Protein AF-0000000077607469 (afdb_homodimer)

InterPro domains:
  IPR002655 Acyl-CoA oxidase, C-term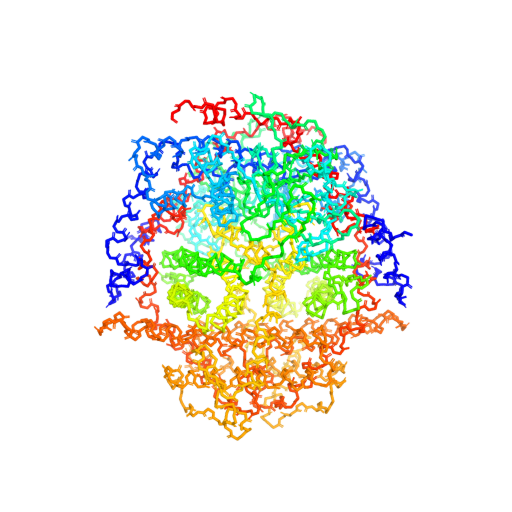inal [PF01756] (484-657)
  IPR006091 Acyl-CoA dehydrogenase/oxidase, middle domain [PF02770] (141-249)
  IPR009100 Acyl-CoA dehydrogenase/oxidase, N-terminal and middle domain superfamily [SSF56645] (12-269)
  IPR012258 Acyl-CoA oxidase [PIRSF000168] (12-657)
  IPR012258 Acyl-CoA oxidase [PTHR10909] (13-655)
  IPR029320 Acyl-coenzyme A oxidase, N-terminal [PF14749] (24-139)
  IPR036250 Acyl-CoA dehydrogenase-like, C-terminal [SSF47203] (278-452)
  IPR036250 Acyl-CoA dehydrogenase-like, C-terminal [SSF47203] (477-657)
  IPR037069 Acyl-CoA dehydrogenase/oxidase, N-terminal domain superfamily [G3DSA:1.10.540.10] (23-138)
  IPR046373 Acyl-CoA oxidase/dehydrogenase, middle domain superfamily [G3DSA:2.40.110.10] (140-278)
  IPR055060 Acyl-CoA oxidase, C-alpha1 domain [PF22924] (281-445)

Radius of gyration: 31.26 Å; Cα contacts (8 Å, |Δi|>4): 2379; chains: 2; bounding box: 75×103×75 Å

Sequence (1320 aa):
MAVELKDLAPLLLKKERANGDINPAVLTNVLRDGNAANSRRKELIKVIEQHPVLSDRDMMFRNHTERYEFGLKKAFHYVKLLQDGGYTDPEDQQILYKALGEPLGFDVHRAMFIPTLENQGTDEQRAKWLPLARNYKIFGAYAQTELGHGSNVQGIETVATYDKATQEFIIDSPTLTSRKWWPGGLGKTANHAIVHARLYLDGKDVGVQAFLVQIRSMEDHQPLPGIEVGDIGPKVGFNGVDNGYCAFHKIRIPHDNMMMRYAKVLPDGTFVKPKSDKLVYLTMVQVRAYMIKTAGQQMGAASTICTRFSAARIQGRTPDNKGEFQVLDYQNQQHKLFPLIAVSYAALFAGVSLVDIHDSALNVIKKGGQSFGAKLAELHAVSSGLKAWLAERVSDGIETCRRLCGGHGFTQSSNLAHLFAEMVGANTYEGTSDVLVQQHARYLLKTLASLPVNEESTTFLNHVKRFSDAKLRCKAQTPDDFGNLELLLEAFQTRAARIVLALASQMKATKNDGNACMVLMTRASAAHAELILLEAFIHGAQNLPAGSEKDSVTQLCSLFGAWLITKSLGDFRQHDYLSSQQVDLVQSQVVRLLPVIRKNCVLLTDAWDFSDFELNSTIGRYDGDIYRALVKRAADEPLNKTHVPDGYEKFLKPLIQSDLMAVELKDLAPLLLKKERANGDINPAVLTNVLRDGNAANSRRKELIKVIEQHPVLSDRDMMFRNHTERYEFGLKKAFHYVKLLQDGGYTDPEDQQILYKALGEPLGFDVHRAMFIPTLENQGTDEQRAKWLPLARNYKIFGAYAQTELGHGSNVQGIETVATYDKATQEFIIDSPTLTSRKWWPGGLGKTANHAIVHARLYLDGKDVGVQAFLVQIRSMEDHQPLPGIEVGDIGPKVGFNGVDNGYCAFHKIRIPHDNMMMRYAKVLPDGTFVKPKSDKLVYLTMVQVRAYMIKTAGQQMGAASTICTRFSAARIQGRTPDNKGEFQVLDYQNQQHKLFPLIAVSYAALFAGVSLVDIHDSALNVIKKGGQSFGAKLAELHAVSSGLKAWLAERVSDGIETCRRLCGGHGFTQSSNLAHLFAEMVGANTYEGTSDVLVQQHARYLLKTLASLPVNEESTTFLNHVKRFSDAKLRCKAQTPDDFGNLELLLEAFQTRAARIVLALASQMKATKNDGNACMVLMTRASAAHAELILLEAFIHGAQNLPAGSEKDSVTQLCSLFGAWLITKSLGDFRQHDYLSSQQVDLVQSQVVRLLPVIRKNCVLLTDAWDFSDFELNSTIGRYDGDIYRALVKRAADEPLNKTHVPDGYEKFLKPLIQSDL

Solvent-accessible surface area (backbone atoms only — not comparable to full-atom values): 65746 Å² total; per-residue (Å²): 128,86,74,52,66,65,62,40,13,24,50,41,36,52,46,49,56,68,67,27,80,60,63,37,65,68,51,22,31,66,74,41,73,27,64,68,52,41,50,49,49,52,54,44,44,49,55,37,63,68,32,91,65,47,42,56,81,64,61,80,70,40,26,38,65,53,32,30,46,54,28,40,50,39,49,37,51,49,54,47,47,33,64,76,67,63,58,74,50,66,68,58,48,50,54,46,52,62,60,41,75,62,62,36,31,58,44,32,20,66,69,43,27,50,51,44,42,67,71,35,30,34,72,68,47,32,68,63,47,46,63,37,45,78,62,40,43,46,39,28,10,52,38,62,34,23,67,55,26,61,89,32,64,89,63,53,59,19,31,26,38,63,40,60,90,78,42,26,34,36,35,29,30,85,48,86,44,23,20,27,37,60,25,36,4,40,17,56,64,27,32,30,27,42,37,48,25,36,32,29,50,94,84,39,75,75,48,74,45,47,28,59,41,76,49,25,38,92,84,73,50,39,62,34,90,54,44,49,68,25,30,56,58,51,39,68,36,58,42,23,28,35,27,9,31,37,37,36,56,64,39,76,43,58,58,80,31,46,49,42,50,54,41,38,70,44,77,87,56,52,74,42,75,48,93,60,84,60,66,70,47,55,62,55,45,54,52,46,34,50,48,36,32,48,47,9,51,54,28,38,52,36,41,28,28,36,45,41,32,24,43,24,38,51,50,51,71,37,95,85,66,81,46,54,36,40,44,52,70,34,45,52,50,39,66,60,46,51,50,42,49,30,47,16,52,21,31,35,33,32,18,54,52,45,46,50,53,51,54,52,42,52,51,33,47,75,70,67,43,83,64,38,62,61,50,48,51,49,49,46,23,52,46,28,17,39,45,39,51,45,24,50,51,37,27,52,44,28,49,50,33,23,58,73,43,38,67,61,22,43,26,46,57,35,28,34,54,56,53,25,30,57,40,46,49,49,44,35,56,97,53,35,44,75,58,24,17,48,50,20,28,51,48,51,52,52,46,66,75,50,60,72,65,82,55,76,93,55,38,70,55,66,46,34,73,62,46,56,35,64,81,49,59,63,80,64,86,50,33,70,44,54,52,38,66,66,56,51,50,51,53,37,50,29,41,29,40,40,42,44,51,51,41,50,52,48,30,60,75,53,73,64,39,59,55,86,39,35,60,51,26,42,50,30,18,50,38,45,34,52,38,50,29,50,51,26,29,52,53,51,32,68,68,42,64,90,53,55,56,26,51,51,46,43,51,39,47,24,41,40,52,33,47,52,44,70,74,42,35,56,60,49,25,46,61,46,22,37,47,54,67,47,52,53,24,36,57,48,30,45,60,62,44,42,69,64,48,57,46,36,48,60,42,64,37,52,17,70,64,74,48,55,77,77,58,51,23,38,45,35,32,88,66,23,50,31,58,62,39,47,54,51,53,19,65,66,22,76,74,44,79,41,70,58,55,88,44,35,78,76,25,49,44,55,44,38,68,45,88,118,128,84,75,53,66,64,62,40,14,24,50,41,35,52,47,49,55,67,66,27,79,59,62,36,67,69,51,22,31,66,73,42,72,27,63,68,51,40,52,49,49,52,53,44,44,48,54,36,62,68,32,90,67,46,42,55,82,64,61,79,70,40,26,38,65,54,32,30,46,53,28,41,50,39,50,36,52,50,53,47,46,32,64,77,67,64,59,75,50,66,68,58,48,49,54,46,53,62,56,41,73,62,63,37,32,59,45,33,21,64,70,42,30,49,51,44,42,67,73,35,31,33,73,69,47,33,69,63,47,46,65,37,46,77,62,39,44,46,39,30,9,52,36,61,34,23,68,56,26,58,90,33,64,89,65,52,58,21,33,28,37,62,40,58,89,76,40,28,34,35,36,29,32,84,48,85,44,23,21,26,38,58,25,36,4,40,17,58,63,28,32,29,27,41,36,46,23,36,32,29,51,91,83,40,77,77,48,75,45,48,29,59,41,78,46,25,38,92,85,73,50,39,62,35,89,52,44,48,66,27,30,57,57,50,40,70,36,58,40,23,28,34,27,7,31,38,39,36,54,64,39,76,41,58,58,82,31,44,49,42,50,54,40,37,70,44,77,88,55,52,74,41,76,47,93,60,86,61,66,70,47,56,62,55,43,54,53,43,33,51,49,35,32,48,45,10,50,54,28,37,54,36,41,29,28,37,46,40,33,25,44,24,37,53,50,49,73,36,93,82,65,81,47,55,36,40,42,52,69,35,43,53,51,39,67,62,47,52,50,43,48,29,47,16,52,21,30,34,33,33,18,53,50,45,46,50,51,51,53,52,42,53,52,34,48,73,68,64,42,83,64,35,63,60,51,49,52,48,48,47,24,52,45,28,18,41,45,38,51,46,25,50,51,38,26,51,44,30,50,48,34,23,59,75,43,38,67,62,22,41,26,44,57,33,28,34,55,57,53,26,30,56,40,46,50,48,44,36,55,99,51,34,43,75,58,24,17,46,51,20,28,52,50,52,52,52,47,67,75,49,61,71,63,80,54,77,94,55,37,70,56,63,45,36,72,63,44,57,38,63,80,49,60,65,82,64,85,50,33,70,44,54,54,36,64,66,58,48,48,50,53,38,50,28,40,28,40,40,42,45,51,51,41,51,52,49,30,61,74,52,73,65,39,61,56,85,39,33,59,53,27,43,51,31,15,50,37,43,34,52,39,51,28,50,53,26,28,53,54,52,33,66,69,43,65,91,53,54,54,26,50,51,46,42,51,38,46,25,42,38,52,32,47,53,45,69,74,41,32,57,59,48,26,46,62,46,23,37,45,55,67,47,51,53,25,37,56,49,30,46,60,63,43,42,68,63,46,58,47,36,46,62,43,65,36,53,17,69,65,74,48,55,78,76,58,51,23,36,44,36,34,88,67,24,51,31,57,63,38,47,54,51,53,19,64,67,21,76,72,43,78,42,71,56,55,89,44,35,78,76,23,48,44,54,43,40,69,43,90,117

Secondary structure (DSSP, 8-state):
-PPPHHHHHHHHHHHHHHH--S-HHHHHHHHTTSHHHHHHHHHHHHHHHTSTTTT---GGG--HHHHHHHHHHHHHHHHHHHHHHT---HHHHHHHHHTTSS--TTHHIIIIIHHHHHHHS-HHHHHHHHHHHHTTSS-EEEE--BSS-SS-GGG---EEEEETTTTEEEEE--SGGGSEE--TTTTTT-SEEEEEEEEEETTEEEEEEEEEEE-B-TTT-PBPTTEEEEE---BSS-TTS--EEEEESSEEEEGGGB--SSSEE-TTS-EE--S-STHHHHHHHHHHHHHHHHHHHHHHHHHHHHHHHHHH-EES--TTSS--EEGGGSHHHHHHHHHHHHHHHHHHHHHHHHHHHHHHHHHHHHTT-TTHHHHHHHHHHHHHHHHHHHHHHHHHHHHHHHHHTHHHHHBGGGSHHHHHHHHHGGGTTTS-HHHHHHHHHHHHHHHHHT-S---GGGGGGGGHHHHT-TT------SGGGGG-HHHHHHHHHHHHHHHHHHHHHHHHHTTS-TGGGHHHHHHHHHHHHHHHHHHHHHHHHHTSPTTHHHHHHHHHHHHHHHHHHHHTHHHHTGGGSS-HHHHHHHHHHHHHHHHHHHTTHHHHHHTT---HHHH--SSS-TT--HHHHHHHHHHT-GGGGSSS-TTIIIIIHHHHT---/-PPPHHHHHHHHHHHHHHH--S-HHHHHHHHTTSHHHHHHHHHHHHHHHTSTTTT---GGG--HHHHHHHHHHHHHHHHHHHHHHT---HHHHHHHHHTTSS--TTHHIIIIIHHHHHHHS-HHHHHHHHHHHHTTSS-EEEE--BSS-SS-GGG---EEEEETTTTEEEEE--SGGGSEE--TTTTTT-SEEEEEEEEEETTEEEEEEEEEEE-B-TTT-PBPTTEEEEE---BSS-TTS--EEEEESSEEEEGGGB--SSSEE-TTS-EE--S-TTHHHHHHHHHHHHHHHHHHHHHHHHHHHHHHHHHH-EEEE-TTSS-EEEGGGSHHHHHHHHHHHHHHHHHHHHHHHHHHHHHHHHHHHHTT-TTHHHHHHHHHHHHHHHHHHHHHHHHHHHHHHHHHTHHHHHBGGGSHHHHHHHHHGGGTTTS-HHHHHHHHHHHHHHHHHT-S---GGGGGGGGHHHHT-TT------SGGGGG-HHHHHHHHHHHHHHHHHHHHHHHHHTTS-TGGGHHHHHHHHHHHHHHHHHHHHHHHHHTSPTTHHHHHHHHHHHHHHHHHHHHTHHHHTGGGSS-HHHHHHHHHHHHHHHHHHHTTHHHHHHTT---HHHH--SSS-TT--HHHHHHHHHHT-GGGGSSS-TTIIIIIHHHHS---

pLDDT: mean 94.73, std 7.09, range [46.47, 98.94]

Structure (mmCIF, N/CA/C/O backbone):
data_AF-0000000077607469-model_v1
#
loop_
_entity.id
_entity.type
_entity.pdbx_description
1 polymer 'Acyl-coenzyme A oxidase'
#
loop_
_atom_site.group_PDB
_atom_site.id
_atom_site.type_symbol
_atom_site.label_atom_id
_atom_site.label_alt_id
_atom_site.label_comp_id
_atom_site.label_asym_id
_atom_site.label_entity_id
_atom_site.label_seq_id
_atom_site.pdbx_PDB_ins_code
_atom_site.Cartn_x
_atom_site.Cartn_y
_atom_site.Cartn_z
_atom_site.occupancy
_atom_site.B_iso_or_equiv
_atom_site.auth_seq_id
_atom_site.auth_comp_id
_atom_site.auth_asym_id
_atom_site.auth_atom_id
_atom_site.pdbx_PDB_model_num
ATOM 1 N N . MET A 1 1 ? -12.07 39.25 -13.766 1 49.91 1 MET A N 1
ATOM 2 C CA . MET A 1 1 ? -12.25 38.438 -12.547 1 49.91 1 MET A CA 1
ATOM 3 C C . MET A 1 1 ? -11.531 37.094 -12.656 1 49.91 1 MET A C 1
ATOM 5 O O . MET A 1 1 ? -11.5 36.5 -13.727 1 49.91 1 MET A O 1
ATOM 9 N N . ALA A 1 2 ? -10.812 36.781 -11.602 1 72.94 2 ALA A N 1
ATOM 10 C CA . ALA A 1 2 ? -10.062 35.5 -11.633 1 72.94 2 ALA A CA 1
ATOM 11 C C . ALA A 1 2 ? -11.008 34.312 -11.781 1 72.94 2 ALA A C 1
ATOM 13 O O . ALA A 1 2 ? -12.094 34.281 -11.203 1 72.94 2 ALA A O 1
ATOM 14 N N . VAL A 1 3 ? -10.859 33.469 -12.789 1 86.44 3 VAL A N 1
ATOM 15 C CA . VAL A 1 3 ? -11.625 32.25 -13.055 1 86.44 3 VAL A CA 1
ATOM 16 C C . VAL A 1 3 ? -11.672 31.391 -11.797 1 86.44 3 VAL A C 1
ATOM 18 O O . VAL A 1 3 ? -10.648 31.156 -11.156 1 86.44 3 VAL A O 1
ATOM 21 N N . GLU A 1 4 ? -12.945 31.031 -11.391 1 93.19 4 GLU A N 1
ATOM 22 C CA . GLU A 1 4 ? -13.094 30.141 -10.242 1 93.19 4 GLU A CA 1
ATOM 23 C C . GLU A 1 4 ? -12.414 28.797 -10.484 1 93.19 4 GLU A C 1
ATOM 25 O O . GLU A 1 4 ? -12.43 28.281 -11.609 1 93.19 4 GLU A O 1
ATOM 30 N N . LEU A 1 5 ? -11.93 28.25 -9.453 1 94.31 5 LEU A N 1
ATOM 31 C CA . LEU A 1 5 ? -11.172 27.016 -9.555 1 94.31 5 LEU A CA 1
ATOM 32 C C . LEU A 1 5 ? -12.008 25.906 -10.195 1 94.31 5 LEU A C 1
ATOM 34 O O . LEU A 1 5 ? -11.492 25.109 -10.977 1 94.31 5 LEU A O 1
ATOM 38 N N . LYS A 1 6 ? -13.312 25.844 -9.938 1 95.25 6 LYS A N 1
ATOM 39 C CA . LYS A 1 6 ? -14.188 24.812 -10.5 1 95.25 6 LYS A CA 1
ATOM 40 C C . LYS A 1 6 ? -14.227 24.891 -12.023 1 95.25 6 LYS A C 1
ATOM 42 O O . LYS A 1 6 ? -14.414 23.875 -12.695 1 95.25 6 LYS A O 1
ATOM 47 N N . ASP A 1 7 ? -14.086 26.094 -12.586 1 97.19 7 ASP A N 1
ATOM 48 C CA . ASP A 1 7 ? -14.086 26.297 -14.031 1 97.19 7 ASP A CA 1
ATOM 49 C C . ASP A 1 7 ? -12.672 26.219 -14.594 1 97.19 7 ASP A C 1
ATOM 51 O O . ASP A 1 7 ? -12.477 25.844 -15.758 1 97.19 7 ASP A O 1
ATOM 55 N N . LEU A 1 8 ? -11.711 26.578 -13.781 1 97.19 8 LEU A N 1
ATOM 56 C CA . LEU A 1 8 ? -10.32 26.594 -14.211 1 97.19 8 LEU A CA 1
ATOM 57 C C . LEU A 1 8 ? -9.812 25.172 -14.43 1 97.19 8 LEU A C 1
ATOM 59 O O . LEU A 1 8 ? -9.07 24.906 -15.383 1 97.19 8 LEU A O 1
ATOM 63 N N . ALA A 1 9 ? -10.172 24.234 -13.602 1 97.88 9 ALA A N 1
ATOM 64 C CA . ALA A 1 9 ? -9.656 22.875 -13.648 1 97.88 9 ALA A CA 1
ATOM 65 C C . ALA A 1 9 ? -9.93 22.219 -15 1 97.88 9 ALA A C 1
ATOM 67 O O . ALA A 1 9 ? -9.008 21.734 -15.656 1 97.88 9 ALA A O 1
ATOM 68 N N . PRO A 1 10 ? -11.211 22.219 -15.523 1 98.38 10 PRO A N 1
ATOM 69 C CA . PRO A 1 10 ? -11.453 21.672 -16.859 1 98.38 10 PRO A CA 1
ATOM 70 C C . PRO A 1 10 ? -10.664 22.391 -17.938 1 98.38 10 PRO A C 1
ATOM 72 O O . PRO A 1 10 ? -10.203 21.75 -18.906 1 98.38 10 PRO A O 1
ATOM 75 N N . LEU A 1 11 ? -10.477 23.641 -17.797 1 98.31 11 LEU A N 1
ATOM 76 C CA . LEU A 1 11 ? -9.766 24.422 -18.797 1 98.31 11 LEU A CA 1
ATOM 77 C C . LEU A 1 11 ? -8.289 24.047 -18.844 1 98.31 11 LEU A C 1
ATOM 79 O O . LEU A 1 11 ? -7.684 23.984 -19.906 1 98.31 11 LEU A O 1
ATOM 83 N N . LEU A 1 12 ? -7.742 23.859 -17.688 1 98.19 12 LEU A N 1
ATOM 84 C CA . LEU A 1 12 ? -6.332 23.484 -17.609 1 98.19 12 LEU A CA 1
ATOM 85 C C . LEU A 1 12 ? -6.082 22.141 -18.281 1 98.19 12 LEU A C 1
ATOM 87 O O . LEU A 1 12 ? -5.105 21.984 -19.016 1 98.19 12 LEU A O 1
ATOM 91 N N . LEU A 1 13 ? -6.949 21.172 -18.031 1 98.62 13 LEU A N 1
ATOM 92 C CA . LEU A 1 13 ? -6.781 19.859 -18.656 1 98.62 13 LEU A CA 1
ATOM 93 C C . LEU A 1 13 ? -6.926 19.953 -20.172 1 98.62 13 LEU A C 1
ATOM 95 O O . LEU A 1 13 ? -6.172 19.312 -20.906 1 98.62 13 LEU A O 1
ATOM 99 N N . LYS A 1 14 ? -7.891 20.703 -20.625 1 98.38 14 LYS A N 1
ATOM 100 C CA . LYS A 1 14 ? -8.078 20.922 -22.047 1 98.38 14 LYS A CA 1
ATOM 101 C C . LYS A 1 14 ? -6.832 21.547 -22.672 1 98.38 14 LYS A C 1
ATOM 103 O O . LYS A 1 14 ? -6.43 21.172 -23.781 1 98.38 14 LYS A O 1
ATOM 108 N N . LYS A 1 15 ? -6.285 22.469 -21.969 1 98.31 15 LYS A N 1
ATOM 109 C CA . LYS A 1 15 ? -5.078 23.141 -22.453 1 98.31 15 LYS A CA 1
ATOM 110 C C . LYS A 1 15 ? -3.922 22.156 -22.594 1 98.31 15 LYS A C 1
ATOM 112 O O . LYS A 1 15 ? -3.137 22.234 -23.531 1 98.31 15 LYS A O 1
ATOM 117 N N . GLU A 1 16 ? -3.779 21.234 -21.594 1 98.31 16 GLU A N 1
ATOM 118 C CA . GLU A 1 16 ? -2.742 20.219 -21.672 1 98.31 16 GLU A CA 1
ATOM 119 C C . GLU A 1 16 ? -2.881 19.391 -22.953 1 98.31 16 GLU A C 1
ATOM 121 O O . GLU A 1 16 ? -1.886 19.078 -23.609 1 98.31 16 GLU A O 1
ATOM 126 N N . ARG A 1 17 ? -4.039 19.016 -23.297 1 98.31 17 ARG A N 1
ATOM 127 C CA . ARG A 1 17 ? -4.293 18.219 -24.5 1 98.31 17 ARG A CA 1
ATOM 128 C C . ARG A 1 17 ? -3.986 19 -25.766 1 98.31 17 ARG A C 1
ATOM 130 O O . ARG A 1 17 ? -3.416 18.469 -26.703 1 98.31 17 ARG A O 1
ATOM 137 N N . ALA A 1 18 ? -4.355 20.25 -25.75 1 98.12 18 ALA A N 1
ATOM 138 C CA . ALA A 1 18 ? -4.148 21.109 -26.922 1 98.12 18 ALA A CA 1
ATOM 139 C C . ALA A 1 18 ? -2.664 21.375 -27.156 1 98.12 18 ALA A C 1
ATOM 141 O O . ALA A 1 18 ? -2.23 21.547 -28.297 1 98.12 18 ALA A O 1
ATOM 142 N N . ASN A 1 19 ? -1.922 21.375 -26.094 1 97.06 19 ASN A N 1
ATOM 143 C CA . ASN A 1 19 ? -0.502 21.703 -26.172 1 97.06 19 ASN A CA 1
ATOM 144 C C . ASN A 1 19 ? 0.326 20.5 -26.625 1 97.06 19 ASN A C 1
ATOM 146 O O . ASN A 1 19 ? 1.484 20.656 -27.016 1 97.06 19 ASN A O 1
ATOM 150 N N . GLY A 1 20 ? -0.251 19.312 -26.547 1 97.56 20 GLY A N 1
ATOM 151 C CA . GLY A 1 20 ? 0.466 18.125 -27 1 97.56 20 GLY A CA 1
ATOM 152 C C . GLY A 1 20 ? 0.607 18.062 -28.516 1 97.56 20 GLY A C 1
ATOM 153 O O . GLY A 1 20 ? -0.03 18.828 -29.234 1 97.56 20 GLY A O 1
ATOM 154 N N . ASP A 1 21 ? 1.514 17.172 -29.016 1 97.81 21 ASP A N 1
ATOM 155 C CA . ASP A 1 21 ? 1.738 17.109 -30.453 1 97.81 21 ASP A CA 1
ATOM 156 C C . ASP A 1 21 ? 1.613 15.672 -30.969 1 97.81 21 ASP A C 1
ATOM 158 O O . ASP A 1 21 ? 2.172 15.328 -32 1 97.81 21 ASP A O 1
ATOM 162 N N . ILE A 1 22 ? 0.984 14.828 -30.125 1 98.06 22 ILE A N 1
ATOM 163 C CA . ILE A 1 22 ? 0.744 13.469 -30.609 1 98.06 22 ILE A CA 1
ATOM 164 C C . ILE A 1 22 ? -0.758 13.234 -30.75 1 98.06 22 ILE A C 1
ATOM 166 O O . ILE A 1 22 ? -1.564 13.922 -30.125 1 98.06 22 ILE A O 1
ATOM 170 N N . ASN A 1 23 ? -1.062 12.289 -31.625 1 97.44 23 ASN A N 1
ATOM 171 C CA . ASN A 1 23 ? -2.424 11.789 -31.766 1 97.44 23 ASN A CA 1
ATOM 172 C C . ASN A 1 23 ? -2.631 10.508 -30.953 1 97.44 23 ASN A C 1
ATOM 174 O O . ASN A 1 23 ? -2.166 9.438 -31.344 1 97.44 23 ASN A O 1
ATOM 178 N N . PRO A 1 24 ? -3.398 10.555 -29.906 1 97.12 24 PRO A N 1
ATOM 179 C CA . PRO A 1 24 ? -3.547 9.383 -29.031 1 97.12 24 PRO A CA 1
ATOM 180 C C . PRO A 1 24 ? -4.141 8.18 -29.766 1 97.12 24 PRO A C 1
ATOM 182 O O . PRO A 1 24 ? -3.896 7.031 -29.375 1 97.12 24 PRO A O 1
ATOM 185 N N . ALA A 1 25 ? -4.848 8.383 -30.828 1 96.44 25 ALA A N 1
ATOM 186 C CA . ALA A 1 25 ? -5.5 7.297 -31.547 1 96.44 25 ALA A CA 1
ATOM 187 C C . ALA A 1 25 ? -4.473 6.336 -32.125 1 96.44 25 ALA A C 1
ATOM 189 O O . ALA A 1 25 ? -4.723 5.129 -32.219 1 96.44 25 ALA A O 1
ATOM 190 N N . VAL A 1 26 ? -3.369 6.867 -32.562 1 96.81 26 VAL A N 1
ATOM 191 C CA . VAL A 1 26 ? -2.299 6.039 -33.094 1 96.81 26 VAL A CA 1
ATOM 192 C C . VAL A 1 26 ? -1.798 5.066 -32.031 1 96.81 26 VAL A C 1
ATOM 194 O O . VAL A 1 26 ? -1.593 3.883 -32.312 1 96.81 26 VAL A O 1
ATOM 197 N N . LEU A 1 27 ? -1.653 5.512 -30.859 1 97.81 27 LEU A N 1
ATOM 198 C CA . LEU A 1 27 ? -1.181 4.68 -29.75 1 97.81 27 LEU A CA 1
ATOM 199 C C . LEU A 1 27 ? -2.285 3.75 -29.266 1 97.81 27 LEU A C 1
ATOM 201 O O . LEU A 1 27 ? -2.01 2.623 -28.844 1 97.81 27 LEU A O 1
ATOM 205 N N . THR A 1 28 ? -3.57 4.23 -29.266 1 97.88 28 THR A N 1
ATOM 206 C CA . THR A 1 28 ? -4.707 3.396 -28.891 1 97.88 28 THR A CA 1
ATOM 207 C C . THR A 1 28 ? -4.75 2.125 -29.734 1 97.88 28 THR A C 1
ATOM 209 O O . THR A 1 28 ? -5.062 1.048 -29.219 1 97.88 28 THR A O 1
ATOM 212 N N . ASN A 1 29 ? -4.406 2.23 -30.984 1 95.25 29 ASN A N 1
ATOM 213 C CA . ASN A 1 29 ? -4.406 1.079 -31.875 1 95.25 29 ASN A CA 1
ATOM 214 C C . ASN A 1 29 ? -3.447 -0.005 -31.391 1 95.25 29 ASN A C 1
ATOM 216 O O . ASN A 1 29 ? -3.721 -1.196 -31.547 1 95.25 29 ASN A O 1
ATOM 220 N N . VAL A 1 30 ? -2.4 0.411 -30.828 1 92.25 30 VAL A N 1
ATOM 221 C CA . VAL A 1 30 ? -1.402 -0.532 -30.328 1 92.25 30 VAL A CA 1
ATOM 222 C C . VAL A 1 30 ? -1.816 -1.048 -28.953 1 92.25 30 VAL A C 1
ATOM 224 O O . VAL A 1 30 ? -1.738 -2.248 -28.688 1 92.25 30 VAL A O 1
ATOM 227 N N . LEU A 1 31 ? -2.336 -0.178 -28.094 1 94.94 31 LEU A N 1
ATOM 228 C CA . LEU A 1 31 ? -2.637 -0.5 -26.703 1 94.94 31 LEU A CA 1
ATOM 229 C C . LEU A 1 31 ? -3.898 -1.352 -26.594 1 94.94 31 LEU A C 1
ATOM 231 O O . LEU A 1 31 ? -4.07 -2.105 -25.641 1 94.94 31 LEU A O 1
ATOM 235 N N . ARG A 1 32 ? -4.789 -1.241 -27.656 1 95.56 32 ARG A N 1
ATOM 236 C CA . ARG A 1 32 ? -6.09 -1.901 -27.578 1 95.56 32 ARG A CA 1
ATOM 237 C C . ARG A 1 32 ? -6.258 -2.9 -28.719 1 95.56 32 ARG A C 1
ATOM 239 O O . ARG A 1 32 ? -7.379 -3.18 -29.141 1 95.56 32 ARG A O 1
ATOM 246 N N . ASP A 1 33 ? -5.203 -3.422 -29.25 1 91.5 33 ASP A N 1
ATOM 247 C CA . ASP A 1 33 ? -5.172 -4.516 -30.219 1 91.5 33 ASP A CA 1
ATOM 248 C C . ASP A 1 33 ? -5.871 -4.117 -31.516 1 91.5 33 ASP A C 1
ATOM 250 O O . ASP A 1 33 ? -6.566 -4.934 -32.125 1 91.5 33 ASP A O 1
ATOM 254 N N . GLY A 1 34 ? -5.91 -2.809 -31.875 1 94.25 34 GLY A N 1
ATOM 255 C CA . GLY A 1 34 ? -6.441 -2.32 -33.125 1 94.25 34 GLY A CA 1
ATOM 256 C C . GLY A 1 34 ? -7.773 -1.605 -33 1 94.25 34 GLY A C 1
ATOM 257 O O . GLY A 1 34 ? -8.422 -1.702 -31.953 1 94.25 34 GLY A O 1
ATOM 258 N N . ASN A 1 35 ? -8.195 -0.954 -34.031 1 95.75 35 ASN A N 1
ATOM 259 C CA . ASN A 1 35 ? -9.391 -0.113 -34.031 1 95.75 35 ASN A CA 1
ATOM 260 C C . ASN A 1 35 ? -10.656 -0.943 -33.875 1 95.75 35 ASN A C 1
ATOM 262 O O . ASN A 1 35 ? -11.578 -0.553 -33.156 1 95.75 35 ASN A O 1
ATOM 266 N N . ALA A 1 36 ? -10.688 -2.039 -34.562 1 96.94 36 ALA A N 1
ATOM 267 C CA . ALA A 1 36 ? -11.875 -2.883 -34.531 1 96.94 36 ALA A CA 1
ATOM 268 C C . ALA A 1 36 ? -12.102 -3.451 -33.125 1 96.94 36 ALA A C 1
ATOM 270 O O . ALA A 1 36 ? -13.227 -3.432 -32.625 1 96.94 36 ALA A O 1
ATOM 271 N N . ALA A 1 37 ? -11.07 -3.949 -32.562 1 96.06 37 ALA A N 1
ATOM 272 C CA . ALA A 1 37 ? -11.148 -4.516 -31.219 1 96.06 37 ALA A CA 1
ATOM 273 C C . ALA A 1 37 ? -11.555 -3.453 -30.203 1 96.06 37 ALA A C 1
ATOM 275 O O . ALA A 1 37 ? -12.383 -3.713 -29.312 1 96.06 37 ALA A O 1
ATOM 276 N N . ASN A 1 38 ? -11.016 -2.266 -30.312 1 97.5 38 ASN A N 1
ATOM 277 C CA . ASN A 1 38 ? -11.336 -1.19 -29.391 1 97.5 38 ASN A CA 1
ATOM 278 C C . ASN A 1 38 ? -12.781 -0.712 -29.562 1 97.5 38 ASN A C 1
ATOM 280 O O . ASN A 1 38 ? -13.438 -0.359 -28.578 1 97.5 38 ASN A O 1
ATOM 284 N N . SER A 1 39 ? -13.203 -0.616 -30.797 1 98 39 SER A N 1
ATOM 285 C CA . SER A 1 39 ? -14.586 -0.235 -31.047 1 98 39 SER A CA 1
ATOM 286 C C . SER A 1 39 ? -15.555 -1.23 -30.422 1 98 39 SER A C 1
ATOM 288 O O . SER A 1 39 ? -16.562 -0.835 -29.828 1 98 39 SER A O 1
ATOM 290 N N . ARG A 1 40 ? -15.234 -2.479 -30.562 1 98 40 ARG A N 1
ATOM 291 C CA . ARG A 1 40 ? -16.047 -3.52 -29.953 1 98 40 ARG A CA 1
ATOM 292 C C . ARG A 1 40 ? -16.047 -3.396 -28.438 1 98 40 ARG A C 1
ATOM 294 O O . ARG A 1 40 ? -17.094 -3.51 -27.797 1 98 40 ARG A O 1
ATOM 301 N N . ARG A 1 41 ? -14.914 -3.219 -27.891 1 97.81 41 ARG A N 1
ATOM 302 C CA . ARG A 1 41 ? -14.789 -3.012 -26.453 1 97.81 41 ARG A CA 1
ATOM 303 C C . ARG A 1 41 ? -15.688 -1.877 -25.969 1 97.81 41 ARG A C 1
ATOM 305 O O . ARG A 1 41 ? -16.438 -2.033 -25 1 97.81 41 ARG A O 1
ATOM 312 N N . LYS A 1 42 ? -15.641 -0.739 -26.641 1 98.06 42 LYS A N 1
ATOM 313 C CA . LYS A 1 42 ? -16.422 0.433 -26.266 1 98.06 42 LYS A CA 1
ATOM 314 C C . LYS A 1 42 ? -17.922 0.148 -26.359 1 98.06 42 LYS A C 1
ATOM 316 O O . LYS A 1 42 ? -18.688 0.592 -25.516 1 98.06 42 LYS A O 1
ATOM 321 N N . GLU A 1 43 ? -18.266 -0.596 -27.375 1 98.38 43 GLU A N 1
ATOM 322 C CA . GLU A 1 43 ? -19.656 -0.986 -27.531 1 98.38 43 GLU A CA 1
ATOM 323 C C . GLU A 1 43 ? -20.141 -1.828 -26.359 1 98.38 43 GLU A C 1
ATOM 325 O O . GLU A 1 43 ? -21.219 -1.596 -25.812 1 98.38 43 GLU A O 1
ATOM 330 N N . LEU A 1 44 ? -19.375 -2.77 -26 1 98.56 44 LEU A N 1
ATOM 331 C CA . LEU A 1 44 ? -19.734 -3.691 -24.938 1 98.56 44 LEU A CA 1
ATOM 332 C C . LEU A 1 44 ? -19.75 -2.977 -23.578 1 98.56 44 LEU A C 1
ATOM 334 O O . LEU A 1 44 ? -20.625 -3.244 -22.75 1 98.56 44 LEU A O 1
ATOM 338 N N . ILE A 1 45 ? -18.828 -2.053 -23.344 1 98.38 45 ILE A N 1
ATOM 339 C CA . ILE A 1 45 ? -18.797 -1.264 -22.109 1 98.38 45 ILE A CA 1
ATOM 340 C C . ILE A 1 45 ? -20.078 -0.43 -22.016 1 98.38 45 ILE A C 1
ATOM 342 O O . ILE A 1 45 ? -20.656 -0.312 -20.922 1 98.38 45 ILE A O 1
ATOM 346 N N . LYS A 1 46 ? -20.516 0.111 -23.109 1 98.44 46 LYS A N 1
ATOM 347 C CA . LYS A 1 46 ? -21.734 0.917 -23.125 1 98.44 46 LYS A CA 1
ATOM 348 C C . LYS A 1 46 ? -22.953 0.084 -22.734 1 98.44 46 LYS A C 1
ATOM 350 O O . LYS A 1 46 ? -23.875 0.585 -22.094 1 98.44 46 LYS A O 1
ATOM 355 N N . VAL A 1 47 ? -22.953 -1.188 -23.141 1 98.62 47 VAL A N 1
ATOM 356 C CA . VAL A 1 47 ? -24.047 -2.098 -22.766 1 98.62 47 VAL A CA 1
ATOM 357 C C . VAL A 1 47 ? -24.141 -2.199 -21.25 1 98.62 47 VAL A C 1
ATOM 359 O O . VAL A 1 47 ? -25.234 -2.105 -20.688 1 98.62 47 VAL A O 1
ATOM 362 N N . ILE A 1 48 ? -23.047 -2.307 -20.562 1 98.75 48 ILE A N 1
ATOM 363 C CA . ILE A 1 48 ? -23.031 -2.428 -19.109 1 98.75 48 ILE A CA 1
ATOM 364 C C . ILE A 1 48 ? -23.391 -1.087 -18.469 1 98.75 48 ILE A C 1
ATOM 366 O O . ILE A 1 48 ? -24.172 -1.032 -17.516 1 98.75 48 ILE A O 1
ATOM 370 N N . GLU A 1 49 ? -22.828 -0.014 -18.984 1 98.5 49 GLU A N 1
ATOM 371 C CA . GLU A 1 49 ? -23.031 1.331 -18.469 1 98.5 49 GLU A CA 1
ATOM 372 C C . GLU A 1 49 ? -24.516 1.708 -18.469 1 98.5 49 GLU A C 1
ATOM 374 O O . GLU A 1 49 ? -24.984 2.441 -17.594 1 98.5 49 GLU A O 1
ATOM 379 N N . GLN A 1 50 ? -25.25 1.168 -19.391 1 98.19 50 GLN A N 1
ATOM 380 C CA . GLN A 1 50 ? -26.656 1.538 -19.562 1 98.19 50 GLN A CA 1
ATOM 381 C C . GLN A 1 50 ? -27.578 0.547 -18.859 1 98.19 50 GLN A C 1
ATOM 383 O O . GLN A 1 50 ? -28.781 0.766 -18.797 1 98.19 50 GLN A O 1
ATOM 388 N N . HIS A 1 51 ? -27.062 -0.52 -18.375 1 98.31 51 HIS A N 1
ATOM 389 C CA . HIS A 1 51 ? -27.891 -1.529 -17.719 1 98.31 51 HIS A CA 1
ATOM 390 C C . HIS A 1 51 ? -28.297 -1.082 -16.328 1 98.31 51 HIS A C 1
ATOM 392 O O . HIS A 1 51 ? -27.453 -0.612 -15.547 1 98.31 51 HIS A O 1
ATOM 398 N N . PRO A 1 52 ? -29.438 -1.181 -15.906 1 97.69 52 PRO A N 1
ATOM 399 C CA . PRO A 1 52 ? -29.938 -0.61 -14.648 1 97.69 52 PRO A CA 1
ATOM 400 C C . PRO A 1 52 ? -29.266 -1.22 -13.414 1 97.69 52 PRO A C 1
ATOM 402 O O . PRO A 1 52 ? -29.109 -0.544 -12.398 1 97.69 52 PRO A O 1
ATOM 405 N N . VAL A 1 53 ? -28.828 -2.508 -13.461 1 98.31 53 VAL A N 1
ATOM 406 C CA . VAL A 1 53 ? -28.25 -3.188 -12.312 1 98.31 53 VAL A CA 1
ATOM 407 C C . VAL A 1 53 ? -26.734 -3.277 -12.484 1 98.31 53 VAL A C 1
ATOM 409 O O . VAL A 1 53 ? -25.969 -2.984 -11.562 1 98.31 53 VAL A O 1
ATOM 412 N N . LEU A 1 54 ? -26.281 -3.594 -13.703 1 98.69 54 LEU A N 1
ATOM 413 C CA . LEU A 1 54 ? -24.875 -3.93 -13.953 1 98.69 54 LEU A CA 1
ATOM 414 C C . LEU A 1 54 ? -24.016 -2.676 -13.969 1 98.69 54 LEU A C 1
ATOM 416 O O . LEU A 1 54 ? -22.781 -2.76 -13.859 1 98.69 54 LEU A O 1
ATOM 420 N N . SER A 1 55 ? -24.625 -1.488 -14.023 1 98.38 55 SER A N 1
ATOM 421 C CA . SER A 1 55 ? -23.906 -0.223 -14.062 1 98.38 55 SER A CA 1
ATOM 422 C C . SER A 1 55 ? -23.547 0.247 -12.656 1 98.38 55 SER A C 1
ATOM 424 O O . SER A 1 55 ? -22.891 1.28 -12.484 1 98.38 55 SER A O 1
ATOM 426 N N . ASP A 1 56 ? -23.906 -0.488 -11.656 1 97.31 56 ASP A N 1
ATOM 427 C CA . ASP A 1 56 ? -23.703 -0.097 -10.266 1 97.31 56 ASP A CA 1
ATOM 428 C C . ASP A 1 56 ? -22.219 0.15 -9.977 1 97.31 56 ASP A C 1
ATOM 430 O O . ASP A 1 56 ? -21.359 -0.653 -10.359 1 97.31 56 ASP A O 1
ATOM 434 N N . ARG A 1 57 ? -21.922 1.311 -9.305 1 96.25 57 ARG A N 1
ATOM 435 C CA . ARG A 1 57 ? -20.578 1.669 -8.883 1 96.25 57 ARG A CA 1
ATOM 436 C C . ARG A 1 57 ? -20.562 2.098 -7.418 1 96.25 57 ARG A C 1
ATOM 438 O O . ARG A 1 57 ? -19.688 2.867 -6.996 1 96.25 57 ARG A O 1
ATOM 445 N N . ASP A 1 58 ? -21.5 1.591 -6.562 1 95.31 58 ASP A N 1
ATOM 446 C CA . ASP A 1 58 ? -21.625 2.014 -5.172 1 95.31 58 ASP A CA 1
ATOM 447 C C . ASP A 1 58 ? -21 0.996 -4.227 1 95.31 58 ASP A C 1
ATOM 449 O O . ASP A 1 58 ? -21.375 0.917 -3.053 1 95.31 58 ASP A O 1
ATOM 453 N N . MET A 1 59 ? -20.047 0.227 -4.691 1 95.31 59 MET A N 1
ATOM 454 C CA . MET A 1 59 ? -19.453 -0.823 -3.869 1 95.31 59 MET A CA 1
ATOM 455 C C . MET A 1 59 ? -18.766 -0.229 -2.648 1 95.31 59 MET A C 1
ATOM 457 O O . MET A 1 59 ? -18.719 -0.854 -1.586 1 95.31 59 MET A O 1
ATOM 461 N N . MET A 1 60 ? -18.281 0.996 -2.73 1 95.31 60 MET A N 1
ATOM 462 C CA . MET A 1 60 ? -17.516 1.613 -1.653 1 95.31 60 MET A CA 1
ATOM 463 C C . MET A 1 60 ? -18.391 1.84 -0.424 1 95.31 60 MET A C 1
ATOM 465 O O . MET A 1 60 ? -17.875 2.016 0.683 1 95.31 60 MET A O 1
ATOM 469 N N . PHE A 1 61 ? -19.75 1.82 -0.582 1 97.25 61 PHE A N 1
ATOM 470 C CA . PHE A 1 61 ? -20.656 2.094 0.521 1 97.25 61 PHE A CA 1
ATOM 471 C C . PHE A 1 61 ? -21.094 0.8 1.195 1 97.25 61 PHE A C 1
ATOM 473 O O . PHE A 1 61 ? -21.844 0.827 2.176 1 97.25 61 PHE A O 1
ATOM 480 N N . ARG A 1 62 ? -20.594 -0.365 0.704 1 97.5 62 ARG A N 1
ATOM 481 C CA . ARG A 1 62 ? -21.078 -1.666 1.154 1 97.5 62 ARG A CA 1
ATOM 482 C C . ARG A 1 62 ? -19.984 -2.428 1.899 1 97.5 62 ARG A C 1
ATOM 484 O O . ARG A 1 62 ? -18.812 -2.342 1.545 1 97.5 62 ARG A O 1
ATOM 491 N N . ASN A 1 63 ? -20.391 -3.146 3 1 97.38 63 ASN A N 1
ATOM 492 C CA . ASN A 1 63 ? -19.469 -4.094 3.625 1 97.38 63 ASN A CA 1
ATOM 493 C C . ASN A 1 63 ? -19.391 -5.398 2.838 1 97.38 63 ASN A C 1
ATOM 495 O O . ASN A 1 63 ? -19.969 -5.516 1.758 1 97.38 63 ASN A O 1
ATOM 499 N N . HIS A 1 64 ? -18.688 -6.398 3.312 1 97.75 64 HIS A N 1
ATOM 500 C CA . HIS A 1 64 ? -18.422 -7.652 2.615 1 97.75 64 HIS A CA 1
ATOM 501 C C . HIS A 1 64 ? -19.719 -8.391 2.309 1 97.75 64 HIS A C 1
ATOM 503 O O . HIS A 1 64 ? -19.969 -8.773 1.163 1 97.75 64 HIS A O 1
ATOM 509 N N . THR A 1 65 ? -20.594 -8.547 3.271 1 97.75 65 THR A N 1
ATOM 510 C CA . THR A 1 65 ? -21.859 -9.258 3.104 1 97.75 65 THR A CA 1
ATOM 511 C C . THR A 1 65 ? -22.734 -8.562 2.062 1 97.75 65 THR A C 1
ATOM 513 O O . THR A 1 65 ? -23.297 -9.219 1.178 1 97.75 65 THR A O 1
ATOM 516 N N . GLU A 1 66 ? -22.781 -7.254 2.146 1 97.62 66 GLU A N 1
ATOM 517 C CA . GLU A 1 66 ? -23.609 -6.48 1.222 1 97.62 66 GLU A CA 1
ATOM 518 C C . GLU A 1 66 ? -23.078 -6.574 -0.204 1 97.62 66 GLU A C 1
ATOM 520 O O . GLU A 1 66 ? -23.844 -6.66 -1.159 1 97.62 66 GLU A O 1
ATOM 525 N N . ARG A 1 67 ? -21.828 -6.496 -0.361 1 97.94 67 ARG A N 1
ATOM 526 C CA . ARG A 1 67 ? -21.203 -6.594 -1.68 1 97.94 67 ARG A CA 1
ATOM 527 C C . ARG A 1 67 ? -21.453 -7.969 -2.299 1 97.94 67 ARG A C 1
ATOM 529 O O . ARG A 1 67 ? -21.734 -8.07 -3.492 1 97.94 67 ARG A O 1
ATOM 536 N N . TYR A 1 68 ? -21.312 -9.008 -1.458 1 98.12 68 TYR A N 1
ATOM 537 C CA . TYR A 1 68 ? -21.562 -10.359 -1.945 1 98.12 68 TYR A CA 1
ATOM 538 C C . TYR A 1 68 ? -23.016 -10.508 -2.402 1 98.12 68 TYR A C 1
ATOM 540 O O . TYR A 1 68 ? -23.281 -11.008 -3.5 1 98.12 68 TYR A O 1
ATOM 548 N N . GLU A 1 69 ? -23.953 -10.055 -1.589 1 97.81 69 GLU A N 1
ATOM 549 C CA . GLU A 1 69 ? -25.359 -10.188 -1.902 1 97.81 69 GLU A CA 1
ATOM 550 C C . GLU A 1 69 ? -25.734 -9.406 -3.158 1 97.81 69 GLU A C 1
ATOM 552 O O . GLU A 1 69 ? -26.469 -9.898 -4.016 1 97.81 69 GLU A O 1
ATOM 557 N N . PHE A 1 70 ? -25.25 -8.172 -3.229 1 98.12 70 PHE A N 1
ATOM 558 C CA . PHE A 1 70 ? -25.5 -7.402 -4.441 1 98.12 70 PHE A CA 1
ATOM 559 C C . PHE A 1 70 ? -24.812 -8.047 -5.641 1 98.12 70 PHE A C 1
ATOM 561 O O . PHE A 1 70 ? -25.312 -7.973 -6.766 1 98.12 70 PHE A O 1
ATOM 568 N N . GLY A 1 71 ? -23.688 -8.688 -5.395 1 97.94 71 GLY A N 1
ATOM 569 C CA . GLY A 1 71 ? -22.984 -9.43 -6.43 1 97.94 71 GLY A CA 1
ATOM 570 C C . GLY A 1 71 ? -23.797 -10.57 -7.012 1 97.94 71 GLY A C 1
ATOM 571 O O . GLY A 1 71 ? -23.688 -10.867 -8.203 1 97.94 71 GLY A O 1
ATOM 572 N N . LEU A 1 72 ? -24.609 -11.242 -6.188 1 97.88 72 LEU A N 1
ATOM 573 C CA . LEU A 1 72 ? -25.5 -12.281 -6.684 1 97.88 72 LEU A CA 1
ATOM 574 C C . LEU A 1 72 ? -26.531 -11.695 -7.652 1 97.88 72 LEU A C 1
ATOM 576 O O . LEU A 1 72 ? -26.828 -12.305 -8.68 1 97.88 72 LEU A O 1
ATOM 580 N N . LYS A 1 73 ? -27.016 -10.516 -7.289 1 98.31 73 LYS A N 1
ATOM 581 C CA . LYS A 1 73 ? -27.938 -9.812 -8.18 1 98.31 73 LYS A CA 1
ATOM 582 C C . LYS A 1 73 ? -27.281 -9.492 -9.516 1 98.31 73 LYS A C 1
ATOM 584 O O . LYS A 1 73 ? -27.859 -9.719 -10.578 1 98.31 73 LYS A O 1
ATOM 589 N N . LYS A 1 74 ? -26.094 -8.984 -9.477 1 98.44 74 LYS A N 1
ATOM 590 C CA . LYS A 1 74 ? -25.344 -8.688 -10.695 1 98.44 74 LYS A CA 1
ATOM 591 C C . LYS A 1 74 ? -25.094 -9.953 -11.516 1 98.44 74 LYS A C 1
ATOM 593 O O . LYS A 1 74 ? -25.156 -9.93 -12.742 1 98.44 74 LYS A O 1
ATOM 598 N N . ALA A 1 75 ? -24.75 -11.016 -10.812 1 97.81 75 ALA A N 1
ATOM 599 C CA . ALA A 1 75 ? -24.484 -12.281 -11.492 1 97.81 75 ALA A CA 1
ATOM 600 C C . ALA A 1 75 ? -25.719 -12.734 -12.289 1 97.81 75 ALA A C 1
ATOM 602 O O . ALA A 1 75 ? -25.594 -13.133 -13.453 1 97.81 75 ALA A O 1
ATOM 603 N N . PHE A 1 76 ? -26.859 -12.656 -11.703 1 97.94 76 PHE A N 1
ATOM 604 C CA . PHE A 1 76 ? -28.109 -13.023 -12.359 1 97.94 76 PHE A CA 1
ATOM 605 C C . PHE A 1 76 ? -28.328 -12.18 -13.609 1 97.94 76 PHE A C 1
ATOM 607 O O . PHE A 1 76 ? -28.594 -12.719 -14.688 1 97.94 76 PHE A O 1
ATOM 614 N N . HIS A 1 77 ? -28.188 -10.906 -13.492 1 98.44 77 HIS A N 1
ATOM 615 C CA . HIS A 1 77 ? -28.453 -10.008 -14.602 1 98.44 77 HIS A CA 1
ATOM 616 C C . HIS A 1 77 ? -27.391 -10.133 -15.688 1 98.44 77 HIS A C 1
ATOM 618 O O . HIS A 1 77 ? -27.688 -9.953 -16.875 1 98.44 77 HIS A O 1
ATOM 624 N N . TYR A 1 78 ? -26.188 -10.406 -15.297 1 98.38 78 TYR A N 1
ATOM 625 C CA . TYR A 1 78 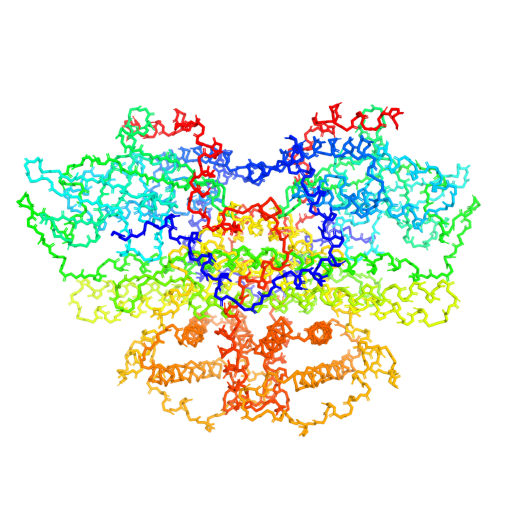? -25.125 -10.648 -16.266 1 98.38 78 TYR A CA 1
ATOM 626 C C . TYR A 1 78 ? -25.438 -11.867 -17.125 1 98.38 78 TYR A C 1
ATOM 628 O O . TYR A 1 78 ? -25.344 -11.812 -18.359 1 98.38 78 TYR A O 1
ATOM 636 N N . VAL A 1 79 ? -25.828 -13.008 -16.484 1 97.12 79 VAL A N 1
ATOM 637 C CA . VAL A 1 79 ? -26.141 -14.234 -17.203 1 97.12 79 VAL A CA 1
ATOM 638 C C . VAL A 1 79 ? -27.344 -14 -18.109 1 97.12 79 VAL A C 1
ATOM 640 O O . VAL A 1 79 ? -27.344 -14.43 -19.266 1 97.12 79 VAL A O 1
ATOM 643 N N . LYS A 1 80 ? -28.297 -13.289 -17.641 1 97.06 80 LYS A N 1
ATOM 644 C CA . LYS A 1 80 ? -29.453 -12.969 -18.453 1 97.06 80 LYS A CA 1
ATOM 645 C C . LYS A 1 80 ? -29.078 -12.102 -19.641 1 97.06 80 LYS A C 1
ATOM 647 O O . LYS A 1 80 ? -29.594 -12.281 -20.75 1 97.06 80 LYS A O 1
ATOM 652 N N . LEU A 1 81 ? -28.203 -11.141 -19.375 1 98 81 LEU A N 1
ATOM 653 C CA . LEU A 1 81 ? -27.719 -10.289 -20.453 1 98 81 LEU A CA 1
ATOM 654 C C . LEU A 1 81 ? -27.062 -11.125 -21.547 1 98 81 LEU A C 1
ATOM 656 O O . LEU A 1 81 ? -27.297 -10.891 -22.734 1 98 81 LEU A O 1
ATOM 660 N N . LEU A 1 82 ? -26.219 -12.086 -21.172 1 97.06 82 LEU A N 1
ATOM 661 C CA . LEU A 1 82 ? -25.547 -12.938 -22.156 1 97.06 82 LEU A CA 1
ATOM 662 C C . LEU A 1 82 ? -26.562 -13.727 -22.969 1 97.06 82 LEU A C 1
ATOM 664 O O . LEU A 1 82 ? -26.453 -13.812 -24.188 1 97.06 82 LEU A O 1
ATOM 668 N N . GLN A 1 83 ? -27.547 -14.281 -22.312 1 94.38 83 GLN A N 1
ATOM 669 C CA . GLN A 1 83 ? -28.547 -15.133 -22.969 1 94.38 83 GLN A CA 1
ATOM 670 C C . GLN A 1 83 ? -29.438 -14.312 -23.875 1 94.38 83 GLN A C 1
ATOM 672 O O . GLN A 1 83 ? -29.641 -14.672 -25.047 1 94.38 83 GLN A O 1
ATOM 677 N N . ASP A 1 84 ? -29.922 -13.234 -23.391 1 96 84 ASP A N 1
ATOM 678 C CA . ASP A 1 84 ? -30.844 -12.406 -24.156 1 96 84 ASP A CA 1
ATOM 679 C C . ASP A 1 84 ? -30.125 -11.703 -25.297 1 96 84 ASP A C 1
ATOM 681 O O . ASP A 1 84 ? -30.719 -11.516 -26.375 1 96 84 ASP A O 1
ATOM 685 N N . GLY A 1 85 ? -28.922 -11.344 -25.016 1 96.38 85 GLY A N 1
ATOM 686 C CA . GLY A 1 85 ? -28.172 -10.609 -26.031 1 96.38 85 GLY A CA 1
ATOM 687 C C . GLY A 1 85 ? -27.406 -11.508 -26.984 1 96.38 85 GLY A C 1
ATOM 688 O O . GLY A 1 85 ? -26.859 -11.039 -27.984 1 96.38 85 GLY A O 1
ATOM 689 N N . GLY A 1 86 ? -27.344 -12.766 -26.703 1 96 86 GLY A N 1
ATOM 690 C CA . GLY A 1 86 ? -26.656 -13.719 -27.562 1 96 86 GLY A CA 1
ATOM 691 C C . GLY A 1 86 ? -25.141 -13.547 -27.547 1 96 86 GLY A C 1
ATOM 692 O O . GLY A 1 86 ? -24.484 -13.695 -28.578 1 96 86 GLY A O 1
ATOM 693 N N . TYR A 1 87 ? -24.578 -13.07 -26.5 1 96.88 87 TYR A N 1
ATOM 694 C CA . TYR A 1 87 ? -23.125 -12.922 -26.391 1 96.88 87 TYR A CA 1
ATOM 695 C C . TYR A 1 87 ? -22.469 -14.266 -26.141 1 96.88 87 TYR A C 1
ATOM 697 O O . TYR A 1 87 ? -22.297 -14.672 -24.984 1 96.88 87 TYR A O 1
ATOM 705 N N . THR A 1 88 ? -21.922 -14.898 -27.141 1 94.25 88 THR A N 1
ATOM 706 C CA . THR A 1 88 ? -21.344 -16.234 -27.031 1 94.25 88 THR A CA 1
ATOM 707 C C . THR A 1 88 ? -19.828 -16.188 -27.156 1 94.25 88 THR A C 1
ATOM 709 O O . THR A 1 88 ? -19.141 -17.125 -26.75 1 94.25 88 THR A O 1
ATOM 712 N N . ASP A 1 89 ? -19.344 -15.125 -27.672 1 94.62 89 ASP A N 1
ATOM 713 C CA . ASP A 1 89 ? -17.906 -14.984 -27.828 1 94.62 89 ASP A CA 1
ATOM 714 C C . ASP A 1 89 ? -17.219 -14.812 -26.484 1 94.62 89 ASP A C 1
ATOM 716 O O . ASP A 1 89 ? -17.562 -13.906 -25.719 1 94.62 89 ASP A O 1
ATOM 720 N N . PRO A 1 90 ? -16.219 -15.648 -26.188 1 90.44 90 PRO A N 1
ATOM 721 C CA . PRO A 1 90 ? -15.562 -15.578 -24.875 1 90.44 90 PRO A CA 1
ATOM 722 C C . PRO A 1 90 ? -14.898 -14.227 -24.625 1 90.44 90 PRO A C 1
ATOM 724 O O . PRO A 1 90 ? -14.859 -13.758 -23.484 1 90.44 90 PRO A O 1
ATOM 727 N N . GLU A 1 91 ? -14.359 -13.672 -25.609 1 91.56 91 GLU A N 1
ATOM 728 C CA . GLU A 1 91 ? -13.727 -12.367 -25.453 1 91.56 91 GLU A CA 1
ATOM 729 C C . GLU A 1 91 ? -14.75 -11.289 -25.109 1 91.56 91 GLU A C 1
ATOM 731 O O . GLU A 1 91 ? -14.5 -10.43 -24.25 1 91.56 91 GLU A O 1
ATOM 736 N N . ASP A 1 92 ? -15.914 -11.352 -25.797 1 96.88 92 ASP A N 1
ATOM 737 C CA . ASP A 1 92 ? -17 -10.43 -25.484 1 96.88 92 ASP A CA 1
ATOM 738 C C . ASP A 1 92 ? -17.453 -10.602 -24.031 1 96.88 92 ASP A C 1
ATOM 740 O O . ASP A 1 92 ? -17.672 -9.609 -23.328 1 96.88 92 ASP A O 1
ATOM 744 N N . GLN A 1 93 ? -17.594 -11.82 -23.641 1 96.69 93 GLN A N 1
ATOM 745 C CA . GLN A 1 93 ? -18.047 -12.109 -22.297 1 96.69 93 GLN A CA 1
ATOM 746 C C . GLN A 1 93 ? -17.062 -11.586 -21.25 1 96.69 93 GLN A C 1
ATOM 748 O O . GLN A 1 93 ? -17.469 -11.086 -20.203 1 96.69 93 GLN A O 1
ATOM 753 N N . GLN A 1 94 ? -15.805 -11.695 -21.578 1 94.06 94 GLN A N 1
ATOM 754 C CA . GLN A 1 94 ? -14.781 -11.211 -20.672 1 94.06 94 GLN A CA 1
ATOM 755 C C . GLN A 1 94 ? -14.82 -9.695 -20.547 1 94.06 94 GLN A C 1
ATOM 757 O O . GLN A 1 94 ? -14.664 -9.148 -19.453 1 94.06 94 GLN A O 1
ATOM 762 N N . ILE A 1 95 ? -14.953 -9.008 -21.672 1 96.75 95 ILE A N 1
ATOM 763 C CA . ILE A 1 95 ? -15.039 -7.551 -21.656 1 96.75 95 ILE A CA 1
ATOM 764 C C . ILE A 1 95 ? -16.25 -7.102 -20.844 1 96.75 95 ILE A C 1
ATOM 766 O O . ILE A 1 95 ? -16.141 -6.207 -20 1 96.75 95 ILE A O 1
ATOM 770 N N . LEU A 1 96 ? -17.406 -7.766 -21.078 1 98.38 96 LEU A N 1
ATOM 771 C CA . LEU A 1 96 ? -18.625 -7.453 -20.328 1 98.38 96 LEU A CA 1
ATOM 772 C C . LEU A 1 96 ? -18.438 -7.691 -18.844 1 98.38 96 LEU A C 1
ATOM 774 O O . LEU A 1 96 ? -18.844 -6.867 -18.016 1 98.38 96 LEU A O 1
ATOM 778 N N . TYR A 1 97 ? -17.797 -8.742 -18.484 1 97.44 97 TYR A N 1
ATOM 779 C CA . TYR A 1 97 ? -17.594 -9.094 -17.094 1 97.44 97 TYR A CA 1
ATOM 780 C C . TYR A 1 97 ? -16.672 -8.094 -16.406 1 97.44 97 TYR A C 1
ATOM 782 O O . TYR A 1 97 ? -16.969 -7.645 -15.289 1 97.44 97 TYR A O 1
ATOM 790 N N . LYS A 1 98 ? -15.594 -7.738 -17.031 1 95.25 98 LYS A N 1
ATOM 791 C CA . LYS A 1 98 ? -14.641 -6.797 -16.469 1 95.25 98 LYS A CA 1
ATOM 792 C C . LYS A 1 98 ? -15.281 -5.426 -16.25 1 95.25 98 LYS A C 1
ATOM 794 O O . LYS A 1 98 ? -14.914 -4.707 -15.312 1 95.25 98 LYS A O 1
ATOM 799 N N . ALA A 1 99 ? -16.25 -5.121 -17.062 1 97.69 99 ALA A N 1
ATOM 800 C CA . ALA A 1 99 ? -16.922 -3.826 -17 1 97.69 99 ALA A CA 1
ATOM 801 C C . ALA A 1 99 ? -17.828 -3.732 -15.766 1 97.69 99 ALA A C 1
ATOM 803 O O . ALA A 1 99 ? -18.297 -2.65 -15.422 1 97.69 99 ALA A O 1
ATOM 804 N N . LEU A 1 100 ? -17.984 -4.82 -15.008 1 97.69 100 LEU A N 1
ATOM 805 C CA . LEU A 1 100 ? -18.828 -4.824 -13.828 1 97.69 100 LEU A CA 1
ATOM 806 C C . LEU A 1 100 ? -18.156 -4.102 -12.664 1 97.69 100 LEU A C 1
ATOM 808 O O . LEU A 1 100 ? -18.812 -3.762 -11.68 1 97.69 100 LEU A O 1
ATOM 812 N N . GLY A 1 101 ? -16.859 -3.889 -12.734 1 94.44 101 GLY A N 1
ATOM 813 C CA . GLY A 1 101 ? -16.188 -3.029 -11.781 1 94.44 101 GLY A CA 1
ATOM 814 C C . GLY A 1 101 ? -15.492 -3.799 -10.672 1 94.44 101 GLY A C 1
ATOM 815 O O . GLY A 1 101 ? -14.625 -3.26 -9.977 1 94.44 101 GLY A O 1
ATOM 816 N N . GLU A 1 102 ? -15.82 -5.047 -10.383 1 95.06 102 GLU A N 1
ATOM 817 C CA . GLU A 1 102 ? -15.141 -5.926 -9.438 1 95.06 102 GLU A CA 1
ATOM 818 C C . GLU A 1 102 ? -15.531 -7.383 -9.664 1 95.06 102 GLU A C 1
ATOM 820 O O . GLU A 1 102 ? -16.578 -7.672 -10.242 1 95.06 102 GLU A O 1
ATOM 825 N N . PRO A 1 103 ? -14.688 -8.297 -9.273 1 96.38 103 PRO A N 1
ATOM 826 C CA . PRO A 1 103 ? -15.039 -9.711 -9.406 1 96.38 103 PRO A CA 1
ATOM 827 C C . PRO A 1 103 ? -16.203 -10.117 -8.516 1 96.38 103 PRO A C 1
ATOM 829 O O . PRO A 1 103 ? -16.391 -9.547 -7.434 1 96.38 103 PRO A O 1
ATOM 832 N N . LEU A 1 104 ? -16.922 -11.094 -9.023 1 97.5 104 LEU A N 1
ATOM 833 C CA . LEU A 1 104 ? -18.094 -11.586 -8.297 1 97.5 104 LEU A CA 1
ATOM 834 C C . LEU A 1 104 ? -17.875 -13.031 -7.848 1 97.5 104 LEU A C 1
ATOM 836 O O . LEU A 1 104 ? -16.844 -13.625 -8.133 1 97.5 104 LEU A O 1
ATOM 840 N N . GLY A 1 105 ? -18.844 -13.547 -7.195 1 97.31 105 GLY A N 1
ATOM 841 C CA . GLY A 1 105 ? -18.734 -14.859 -6.578 1 97.31 105 GLY A CA 1
ATOM 842 C C . GLY A 1 105 ? -18.531 -15.977 -7.582 1 97.31 105 GLY A C 1
ATOM 843 O O . GLY A 1 105 ? -18.047 -17.047 -7.23 1 97.31 105 GLY A O 1
ATOM 844 N N . PHE A 1 106 ? -18.844 -15.797 -8.836 1 97.12 106 PHE A N 1
ATOM 845 C CA . PHE A 1 106 ? -18.719 -16.859 -9.82 1 97.12 106 PHE A CA 1
ATOM 846 C C . PHE A 1 106 ? -17.516 -16.625 -10.727 1 97.12 106 PHE A C 1
ATOM 848 O O . PHE A 1 106 ? -17.438 -17.188 -11.82 1 97.12 106 PHE A O 1
ATOM 855 N N . ASP A 1 107 ? -16.609 -15.734 -10.328 1 95.94 107 ASP A N 1
ATOM 856 C CA . ASP A 1 107 ? -15.406 -15.469 -11.109 1 95.94 107 ASP A CA 1
ATOM 857 C C . ASP A 1 107 ? -14.586 -16.734 -11.297 1 95.94 107 ASP A C 1
ATOM 859 O O . ASP A 1 107 ? -14.156 -17.047 -12.414 1 95.94 107 ASP A O 1
ATOM 863 N N . VAL A 1 108 ? -14.375 -17.484 -10.273 1 95.5 108 VAL A N 1
ATOM 864 C CA . VAL A 1 108 ? -13.562 -18.688 -10.32 1 95.5 108 VAL A CA 1
ATOM 865 C C . VAL A 1 108 ? -14.281 -19.766 -11.133 1 95.5 108 VAL A C 1
ATOM 867 O O . VAL A 1 108 ? -13.641 -20.578 -11.812 1 95.5 108 VAL A O 1
ATOM 870 N N . HIS A 1 109 ? -15.602 -19.766 -11.133 1 97.12 109 HIS A N 1
ATOM 871 C CA . HIS A 1 109 ? -16.359 -20.641 -12.008 1 97.12 109 HIS A CA 1
ATOM 872 C C . HIS A 1 109 ? -15.938 -20.469 -13.469 1 97.12 109 HIS A C 1
ATOM 874 O O . HIS A 1 109 ? -15.648 -21.438 -14.156 1 97.12 109 HIS A O 1
ATOM 880 N N . ARG A 1 110 ? -15.883 -19.266 -13.828 1 93.81 110 ARG A N 1
ATOM 881 C CA . ARG A 1 110 ? -15.562 -18.906 -15.211 1 93.81 110 ARG A CA 1
ATOM 882 C C . ARG A 1 110 ? -14.07 -19.109 -15.492 1 93.81 110 ARG A C 1
ATOM 884 O O . ARG A 1 110 ? -13.695 -19.656 -16.531 1 93.81 110 ARG A O 1
ATOM 891 N N . ALA A 1 111 ? -13.297 -18.719 -14.516 1 89 111 ALA A N 1
ATOM 892 C CA . ALA A 1 111 ? -11.867 -18.547 -14.781 1 89 111 ALA A CA 1
ATOM 893 C C . ALA A 1 111 ? -11.109 -19.844 -14.539 1 89 111 ALA A C 1
ATOM 895 O O . ALA A 1 111 ? -10.047 -20.078 -15.125 1 89 111 ALA A O 1
ATOM 896 N N . MET A 1 112 ? -11.641 -20.719 -13.719 1 90.38 112 MET A N 1
ATOM 897 C CA . MET A 1 112 ? -10.852 -21.891 -13.352 1 90.38 112 MET A CA 1
ATOM 898 C C . MET A 1 112 ? -11.672 -23.156 -13.492 1 90.38 112 MET A C 1
ATOM 900 O O . MET A 1 112 ? -11.18 -24.172 -14.008 1 90.38 112 MET A O 1
ATOM 904 N N . PHE A 1 113 ? -12.875 -23.156 -13.07 1 95.56 113 PHE A N 1
ATOM 905 C CA . PHE A 1 113 ? -13.68 -24.359 -13.055 1 95.56 113 PHE A CA 1
ATOM 906 C C . PHE A 1 113 ? -13.953 -24.859 -14.469 1 95.56 113 PHE A C 1
ATOM 908 O O . PHE A 1 113 ? -13.633 -26 -14.805 1 95.56 113 PHE A O 1
ATOM 915 N N . ILE A 1 114 ? -14.477 -24 -15.297 1 94.56 114 ILE A N 1
ATOM 916 C CA . ILE A 1 114 ? -14.812 -24.375 -16.672 1 94.56 114 ILE A CA 1
ATOM 917 C C . ILE A 1 114 ? -13.547 -24.766 -17.422 1 94.56 114 ILE A C 1
ATOM 919 O O . ILE A 1 114 ? -13.484 -25.844 -18.031 1 94.56 114 ILE A O 1
ATOM 923 N N . PRO A 1 115 ? -12.492 -23.938 -17.312 1 88.81 115 PRO A N 1
ATOM 924 C CA . PRO A 1 115 ? -11.258 -24.344 -18 1 88.81 115 PRO A CA 1
ATOM 925 C C . PRO A 1 115 ? -10.703 -25.672 -17.484 1 88.81 115 PRO A C 1
ATOM 927 O O . PRO A 1 115 ? -10.109 -26.422 -18.266 1 88.81 115 PRO A O 1
ATOM 930 N N . THR A 1 116 ? -10.812 -25.969 -16.25 1 90.69 116 THR A N 1
ATOM 931 C CA . THR A 1 116 ? -10.344 -27.25 -15.727 1 90.69 116 THR A CA 1
ATOM 932 C C . THR A 1 116 ? -11.125 -28.406 -16.344 1 90.69 116 THR A C 1
ATOM 934 O O . THR A 1 116 ? -10.547 -29.422 -16.734 1 90.69 116 THR A O 1
ATOM 937 N N . LEU A 1 117 ? -12.438 -28.266 -16.453 1 94.12 117 LEU A N 1
ATOM 938 C CA . LEU A 1 117 ? -13.25 -29.297 -17.109 1 94.12 117 LEU A CA 1
ATOM 939 C C . LEU A 1 117 ? -12.828 -29.469 -18.562 1 94.12 117 LEU A C 1
ATOM 941 O O . LEU A 1 117 ? -12.727 -30.609 -19.047 1 94.12 117 LEU A O 1
ATOM 945 N N . GLU A 1 118 ? -12.555 -28.375 -19.172 1 91.06 118 GLU A N 1
ATOM 946 C CA . GLU A 1 118 ? -12.18 -28.391 -20.594 1 91.06 118 GLU A CA 1
ATOM 947 C C . GLU A 1 118 ? -10.836 -29.094 -20.797 1 91.06 118 GLU A C 1
ATOM 949 O O . GLU A 1 118 ? -10.68 -29.859 -21.75 1 91.06 118 GLU A O 1
ATOM 954 N N . ASN A 1 119 ? -9.93 -28.844 -19.891 1 85 119 ASN A N 1
ATOM 955 C CA . ASN A 1 119 ? -8.547 -29.234 -20.141 1 85 119 ASN A CA 1
ATOM 956 C C . ASN A 1 119 ? -8.211 -30.562 -19.469 1 85 119 ASN A C 1
ATOM 958 O O . ASN A 1 119 ? -7.34 -31.297 -19.953 1 85 119 ASN A O 1
ATOM 962 N N . GLN A 1 120 ? -8.914 -30.938 -18.422 1 88.56 120 GLN A N 1
ATOM 963 C CA . GLN A 1 120 ? -8.516 -32.125 -17.656 1 88.56 120 GLN A CA 1
ATOM 964 C C . GLN A 1 120 ? -9.594 -33.188 -17.688 1 88.56 120 GLN A C 1
ATOM 966 O O . GLN A 1 120 ? -9.375 -34.312 -17.234 1 88.56 120 GLN A O 1
ATOM 971 N N . GLY A 1 121 ? -10.75 -32.906 -18.25 1 93.19 121 GLY A N 1
ATOM 972 C CA . GLY A 1 121 ? -11.812 -33.875 -18.375 1 93.19 121 GLY A CA 1
ATOM 973 C C . GLY A 1 121 ? -11.664 -34.781 -19.578 1 93.19 121 GLY A C 1
ATOM 974 O O . GLY A 1 121 ? -11.211 -34.344 -20.641 1 93.19 121 GLY A O 1
ATOM 975 N N . THR A 1 122 ? -12.086 -36.062 -19.422 1 94.75 122 THR A N 1
ATOM 976 C CA . THR A 1 122 ? -12.234 -36.938 -20.578 1 94.75 122 THR A CA 1
ATOM 977 C C . THR A 1 122 ? -13.352 -36.438 -21.5 1 94.75 122 THR A C 1
ATOM 979 O O . THR A 1 122 ? -14.094 -35.531 -21.141 1 94.75 122 THR A O 1
ATOM 982 N N . ASP A 1 123 ? -13.43 -37.031 -22.641 1 96.88 123 ASP A N 1
ATOM 983 C CA . ASP A 1 123 ? -14.5 -36.656 -23.562 1 96.88 123 ASP A CA 1
ATOM 984 C C . ASP A 1 123 ? -15.875 -36.875 -22.938 1 96.88 123 ASP A C 1
ATOM 986 O O . ASP A 1 123 ? -16.781 -36.062 -23.094 1 96.88 123 ASP A O 1
ATOM 990 N N . GLU A 1 124 ? -16 -38 -22.25 1 97.25 124 GLU A N 1
ATOM 991 C CA . GLU A 1 124 ? -17.266 -38.312 -21.578 1 97.25 124 GLU A CA 1
ATOM 992 C C . GLU A 1 124 ? -17.562 -37.312 -20.469 1 97.25 124 GLU A C 1
ATOM 994 O O . GLU A 1 124 ? -18.703 -36.875 -20.312 1 97.25 124 GLU A O 1
ATOM 999 N N . GLN A 1 125 ? -16.609 -36.969 -19.688 1 97.38 125 GLN A N 1
ATOM 1000 C CA . GLN A 1 125 ? -16.781 -36 -18.609 1 97.38 125 GLN A CA 1
ATOM 1001 C C . GLN A 1 125 ? -17.141 -34.625 -19.172 1 97.38 125 GLN A C 1
ATOM 1003 O O . GLN A 1 125 ? -18.016 -33.938 -18.625 1 97.38 125 GLN A O 1
ATOM 1008 N N . ARG A 1 126 ? -16.453 -34.188 -20.188 1 97.44 126 ARG A N 1
ATOM 1009 C CA . ARG A 1 126 ? -16.75 -32.906 -20.844 1 97.44 126 ARG A CA 1
ATOM 1010 C C . ARG A 1 126 ? -18.188 -32.844 -21.344 1 97.44 126 ARG A C 1
ATOM 1012 O O . ARG A 1 126 ? -18.891 -31.859 -21.141 1 97.44 126 ARG A O 1
ATOM 1019 N N . ALA A 1 127 ? -18.578 -33.938 -21.984 1 97.94 127 ALA A N 1
ATOM 1020 C CA . ALA A 1 127 ? -19.938 -34.031 -22.531 1 97.94 127 ALA A CA 1
ATOM 1021 C C . ALA A 1 127 ? -20.969 -33.906 -21.422 1 97.94 127 ALA A C 1
ATOM 1023 O O . ALA A 1 127 ? -22.047 -33.344 -21.625 1 97.94 127 ALA A O 1
ATOM 1024 N N . LYS A 1 128 ? -20.625 -34.375 -20.328 1 97.38 128 LYS A N 1
ATOM 1025 C CA . LYS A 1 128 ? -21.562 -34.406 -19.203 1 97.38 128 LYS A CA 1
ATOM 1026 C C . LYS A 1 128 ? -21.609 -33.062 -18.484 1 97.38 128 LYS A C 1
ATOM 1028 O O . LYS A 1 128 ? -22.688 -32.562 -18.188 1 97.38 128 LYS A O 1
ATOM 1033 N N . TRP A 1 129 ? -20.469 -32.469 -18.172 1 97.88 129 TRP A N 1
ATOM 1034 C CA . TRP A 1 129 ? -20.391 -31.406 -17.188 1 97.88 129 TRP A CA 1
ATOM 1035 C C . TRP A 1 129 ? -20.312 -30.047 -17.875 1 97.88 129 TRP A C 1
ATOM 1037 O O . TRP A 1 129 ? -20.797 -29.047 -17.344 1 97.88 129 TRP A O 1
ATOM 1047 N N . LEU A 1 130 ? -19.688 -29.859 -19.016 1 97.38 130 LEU A N 1
ATOM 1048 C CA . LEU A 1 130 ? -19.406 -28.562 -19.625 1 97.38 130 LEU A CA 1
ATOM 1049 C C . LEU A 1 130 ? -20.703 -27.844 -20 1 97.38 130 LEU A C 1
ATOM 1051 O O . LEU A 1 130 ? -20.844 -26.656 -19.766 1 97.38 130 LEU A O 1
ATOM 1055 N N . PRO A 1 131 ? -21.672 -28.609 -20.656 1 96.44 131 PRO A N 1
ATOM 1056 C CA . PRO A 1 131 ? -22.922 -27.906 -20.969 1 96.44 131 PRO A CA 1
ATOM 1057 C C . PRO A 1 131 ? -23.594 -27.344 -19.719 1 96.44 131 PRO A C 1
ATOM 1059 O O . PRO A 1 131 ? -24.141 -26.25 -19.75 1 96.44 131 PRO A O 1
ATOM 1062 N N . LEU A 1 132 ? -23.531 -28.047 -18.609 1 96.88 132 LEU A N 1
ATOM 1063 C CA . LEU A 1 132 ? -24.109 -27.578 -17.359 1 96.88 132 LEU A CA 1
ATOM 1064 C C . LEU A 1 132 ? -23.375 -26.359 -16.828 1 96.88 132 LEU A C 1
ATOM 1066 O O . LEU A 1 132 ? -24 -25.391 -16.406 1 96.88 132 LEU A O 1
ATOM 1070 N N . ALA A 1 133 ? -22.062 -26.422 -16.859 1 97.44 133 ALA A N 1
ATOM 1071 C CA . ALA A 1 133 ? -21.234 -25.344 -16.328 1 97.44 133 ALA A CA 1
ATOM 1072 C C . ALA A 1 133 ? -21.359 -24.094 -17.188 1 97.44 133 ALA A C 1
ATOM 1074 O O . ALA A 1 133 ? -21.516 -22.984 -16.672 1 97.44 133 ALA A O 1
ATOM 1075 N N . ARG A 1 134 ? -21.312 -24.203 -18.5 1 95.31 134 ARG A N 1
ATOM 1076 C CA . ARG A 1 134 ? -21.328 -23.062 -19.422 1 95.31 134 ARG A CA 1
ATOM 1077 C C . ARG A 1 134 ? -22.688 -22.375 -19.406 1 95.31 134 ARG A C 1
ATOM 1079 O O . ARG A 1 134 ? -22.781 -21.172 -19.656 1 95.31 134 ARG A O 1
ATOM 1086 N N . ASN A 1 135 ? -23.703 -23.141 -19.062 1 94.31 135 ASN A N 1
ATOM 1087 C CA . ASN A 1 135 ? -25.047 -22.562 -19.016 1 94.31 135 ASN A CA 1
ATOM 1088 C C . ASN A 1 135 ? -25.453 -22.203 -17.578 1 94.31 135 ASN A C 1
ATOM 1090 O O . ASN A 1 135 ? -26.625 -21.922 -17.328 1 94.31 135 ASN A O 1
ATOM 1094 N N . TYR A 1 136 ? -24.562 -22.281 -16.656 1 96 136 TYR A N 1
ATOM 1095 C CA . TYR A 1 136 ? -24.703 -21.828 -15.266 1 96 136 TYR A CA 1
ATOM 1096 C C . TYR A 1 136 ? -25.781 -22.625 -14.555 1 96 136 TYR A C 1
ATOM 1098 O O . TYR A 1 136 ? -26.516 -22.094 -13.711 1 96 136 TYR A O 1
ATOM 1106 N N . LYS A 1 137 ? -25.875 -23.875 -15 1 96.38 137 LYS A N 1
ATOM 1107 C CA . LYS A 1 137 ? -26.734 -24.797 -14.273 1 96.38 137 LYS A CA 1
ATOM 1108 C C . LYS A 1 137 ? -26.031 -25.375 -13.055 1 96.38 137 LYS A C 1
ATOM 1110 O O . LYS A 1 137 ? -26.672 -25.891 -12.133 1 96.38 137 LYS A O 1
ATOM 1115 N N . ILE A 1 138 ? -24.75 -25.281 -13.062 1 97.81 138 ILE A N 1
ATOM 1116 C CA . ILE A 1 138 ? -23.906 -25.531 -11.898 1 97.81 138 ILE A CA 1
ATOM 1117 C C . ILE A 1 138 ? -22.875 -24.422 -11.758 1 97.81 138 ILE A C 1
ATOM 1119 O O . ILE A 1 138 ? -22.5 -23.766 -12.742 1 97.81 138 ILE A O 1
ATOM 1123 N N . PHE A 1 139 ? -22.516 -24.125 -10.57 1 98.31 139 PHE A N 1
ATOM 1124 C CA . PHE A 1 139 ? -21.438 -23.203 -10.227 1 98.31 139 PHE A CA 1
ATOM 1125 C C . PHE A 1 139 ? -20.312 -23.938 -9.523 1 98.31 139 PHE A C 1
ATOM 1127 O O . PHE A 1 139 ? -20.547 -24.672 -8.562 1 98.31 139 PHE A O 1
ATOM 1134 N N . GLY A 1 140 ? -19.125 -23.734 -10.062 1 98.44 140 GLY A N 1
ATOM 1135 C CA . GLY A 1 140 ? -18 -24.484 -9.531 1 98.44 140 GLY A CA 1
ATOM 1136 C C . GLY A 1 140 ? -16.922 -23.609 -8.93 1 98.44 140 GLY A C 1
ATOM 1137 O O . GLY A 1 140 ? -16.734 -22.469 -9.352 1 98.44 140 GLY A O 1
ATOM 1138 N N . ALA A 1 141 ? -16.188 -24.109 -7.918 1 98.12 141 ALA A N 1
ATOM 1139 C CA . ALA A 1 141 ? -14.969 -23.547 -7.344 1 98.12 141 ALA A CA 1
ATOM 1140 C C . ALA A 1 141 ? -13.766 -24.438 -7.645 1 98.12 141 ALA A C 1
ATOM 1142 O O . ALA A 1 141 ? -13.898 -25.484 -8.273 1 98.12 141 ALA A O 1
ATOM 1143 N N . TYR A 1 142 ? -12.617 -23.953 -7.363 1 96.56 142 TYR A N 1
ATOM 1144 C CA . TYR A 1 142 ? -11.352 -24.656 -7.527 1 96.56 142 TYR A CA 1
ATOM 1145 C C . TYR A 1 142 ? -10.633 -24.812 -6.191 1 96.56 142 TYR A C 1
ATOM 1147 O O . TYR A 1 142 ? -9.883 -23.922 -5.781 1 96.56 142 TYR A O 1
ATOM 1155 N N . ALA A 1 143 ? -10.789 -25.938 -5.562 1 97.38 143 ALA A N 1
ATOM 1156 C CA . ALA A 1 143 ? -10.375 -26.125 -4.172 1 97.38 143 ALA A CA 1
ATOM 1157 C C . ALA A 1 143 ? -9.07 -26.906 -4.09 1 97.38 143 ALA A C 1
ATOM 1159 O O . ALA A 1 143 ? -9.078 -28.109 -3.83 1 97.38 143 ALA A O 1
ATOM 1160 N N . GLN A 1 144 ? -7.973 -26.234 -4.215 1 95.31 144 GLN A N 1
ATOM 1161 C CA . GLN A 1 144 ? -6.641 -26.828 -4.137 1 95.31 144 GLN A CA 1
ATOM 1162 C C . GLN A 1 144 ? -5.945 -26.438 -2.834 1 95.31 144 GLN A C 1
ATOM 1164 O O . GLN A 1 144 ? -5.59 -27.312 -2.037 1 95.31 144 GLN A O 1
ATOM 1169 N N . THR A 1 145 ? -5.883 -25.172 -2.516 1 95.94 145 THR A N 1
ATOM 1170 C CA . THR A 1 145 ? -5.148 -24.625 -1.382 1 95.94 145 THR A CA 1
ATOM 1171 C C . THR A 1 145 ? -5.797 -25.031 -0.064 1 95.94 145 THR A C 1
ATOM 1173 O O . THR A 1 145 ? -7.023 -25.109 0.035 1 95.94 145 THR A O 1
ATOM 1176 N N . GLU A 1 146 ? -4.98 -25.375 0.872 1 97.5 146 GLU A N 1
ATOM 1177 C CA . GLU A 1 146 ? -5.473 -25.734 2.199 1 97.5 146 GLU A CA 1
ATOM 1178 C C . GLU A 1 146 ? -4.996 -24.734 3.252 1 97.5 146 GLU A C 1
ATOM 1180 O O . GLU A 1 146 ? -4.086 -23.953 3.002 1 97.5 146 GLU A O 1
ATOM 1185 N N . LEU A 1 147 ? -5.645 -24.781 4.414 1 97.69 147 LEU A N 1
ATOM 1186 C CA . LEU A 1 147 ? -5.281 -23.953 5.559 1 97.69 147 LEU A CA 1
ATOM 1187 C C . LEU A 1 147 ? -3.824 -24.172 5.949 1 97.69 147 LEU A C 1
ATOM 1189 O O . LEU A 1 147 ? -3.111 -23.203 6.25 1 97.69 147 LEU A O 1
ATOM 1193 N N . GLY A 1 148 ? -3.367 -25.391 5.852 1 96 148 GLY A N 1
ATOM 1194 C CA . GLY A 1 148 ? -2.023 -25.734 6.281 1 96 148 GLY A CA 1
ATOM 1195 C C . GLY A 1 148 ? -0.989 -25.609 5.18 1 96 148 GLY A C 1
ATOM 1196 O O . GLY A 1 148 ? 0.195 -25.391 5.453 1 96 148 GLY A O 1
ATOM 1197 N N . HIS A 1 149 ? -1.397 -25.797 3.916 1 93.25 149 HIS A N 1
ATOM 1198 C CA . HIS A 1 149 ? -0.459 -25.766 2.799 1 93.25 149 HIS A CA 1
ATOM 1199 C C . HIS A 1 149 ? -0.992 -24.906 1.656 1 93.25 149 HIS A C 1
ATOM 1201 O O . HIS A 1 149 ? -2.07 -25.172 1.123 1 93.25 149 HIS A O 1
ATOM 1207 N N . GLY A 1 150 ? -0.243 -23.906 1.298 1 90.06 150 GLY A N 1
ATOM 1208 C CA . GLY A 1 150 ? -0.562 -23.031 0.18 1 90.06 150 GLY A CA 1
ATOM 1209 C C . GLY A 1 150 ? 0.263 -23.328 -1.059 1 90.06 150 GLY A C 1
ATOM 1210 O O . GLY A 1 150 ? -0.089 -24.203 -1.855 1 90.06 150 GLY A O 1
ATOM 1211 N N . SER A 1 151 ? 1.484 -22.875 -1.104 1 85.75 151 SER A N 1
ATOM 1212 C CA . SER A 1 151 ? 2.377 -23.031 -2.248 1 85.75 151 SER A CA 1
ATOM 1213 C C . SER A 1 151 ? 2.832 -24.484 -2.393 1 85.75 151 SER A C 1
ATOM 1215 O O . SER A 1 151 ? 3.125 -24.938 -3.5 1 85.75 151 SER A O 1
ATOM 1217 N N . ASN A 1 152 ? 2.914 -25.172 -1.29 1 88.81 152 ASN A N 1
ATOM 1218 C CA . ASN A 1 152 ? 3.309 -26.578 -1.322 1 88.81 152 ASN A CA 1
ATOM 1219 C C . ASN A 1 152 ? 2.113 -27.484 -1.592 1 88.81 152 ASN A C 1
ATOM 1221 O O . ASN A 1 152 ? 1.676 -28.219 -0.706 1 88.81 152 ASN A O 1
ATOM 1225 N N . VAL A 1 153 ? 1.737 -27.578 -2.801 1 87.62 153 VAL A N 1
ATOM 1226 C CA . VAL A 1 153 ? 0.576 -28.359 -3.211 1 87.62 153 VAL A CA 1
ATOM 1227 C C . VAL A 1 153 ? 0.822 -29.844 -2.924 1 87.62 153 VAL A C 1
ATOM 1229 O O . VAL A 1 153 ? -0.106 -30.578 -2.574 1 87.62 153 VAL A O 1
ATOM 1232 N N . GLN A 1 154 ? 2.072 -30.172 -3.041 1 89 154 GLN A N 1
ATOM 1233 C CA . GLN A 1 154 ? 2.396 -31.578 -2.832 1 89 154 GLN A CA 1
ATOM 1234 C C . GLN A 1 154 ? 2.258 -31.969 -1.361 1 89 154 GLN A C 1
ATOM 1236 O O . GLN A 1 154 ? 2.219 -33.156 -1.024 1 89 154 GLN A O 1
ATOM 1241 N N . GLY A 1 155 ? 2.129 -31 -0.514 1 91.12 155 GLY A N 1
ATOM 1242 C CA . GLY A 1 155 ? 2.033 -31.25 0.913 1 91.12 155 GLY A CA 1
ATOM 1243 C C . GLY A 1 155 ? 0.608 -31.234 1.43 1 91.12 155 GLY A C 1
ATOM 1244 O O . GLY A 1 155 ? 0.378 -31.359 2.635 1 91.12 155 GLY A O 1
ATOM 1245 N N . ILE A 1 156 ? -0.408 -31.156 0.553 1 94.94 156 ILE A N 1
ATOM 1246 C CA . ILE A 1 156 ? -1.791 -31.078 1.01 1 94.94 156 ILE A CA 1
ATOM 1247 C C . ILE A 1 156 ? -2.158 -32.344 1.788 1 94.94 156 ILE A C 1
ATOM 1249 O O . ILE A 1 156 ? -1.557 -33.406 1.586 1 94.94 156 ILE A O 1
ATOM 1253 N N . GLU A 1 157 ? -3.18 -32.188 2.678 1 96.62 157 GLU A N 1
ATOM 1254 C CA . GLU A 1 157 ? -3.484 -33.25 3.654 1 96.62 157 GLU A CA 1
ATOM 1255 C C . GLU A 1 157 ? -4.785 -33.969 3.312 1 96.62 157 GLU A C 1
ATOM 1257 O O . GLU A 1 157 ? -5.055 -35.062 3.82 1 96.62 157 GLU A O 1
ATOM 1262 N N . THR A 1 158 ? -5.621 -33.344 2.453 1 98.31 158 THR A N 1
ATOM 1263 C CA . THR A 1 158 ? -6.824 -34.031 2 1 98.31 158 THR A CA 1
ATOM 1264 C C . THR A 1 158 ? -6.465 -35.312 1.258 1 98.31 158 THR A C 1
ATOM 1266 O O . THR A 1 158 ? -5.531 -35.344 0.455 1 98.31 158 THR A O 1
ATOM 1269 N N . VAL A 1 159 ? -7.273 -36.406 1.532 1 98.44 159 VAL A N 1
ATOM 1270 C CA . VAL A 1 159 ? -6.934 -37.688 0.928 1 98.44 159 VAL A CA 1
ATOM 1271 C C . VAL A 1 159 ? -8.133 -38.219 0.147 1 98.44 159 VAL A C 1
ATOM 1273 O O . VAL A 1 159 ? -9.273 -37.844 0.423 1 98.44 159 VAL A O 1
ATOM 1276 N N . ALA A 1 160 ? -7.816 -38.969 -0.851 1 98.69 160 ALA A N 1
ATOM 1277 C CA . ALA A 1 160 ? -8.781 -39.781 -1.581 1 98.69 160 ALA A CA 1
ATOM 1278 C C . ALA A 1 160 ? -8.359 -41.25 -1.577 1 98.69 160 ALA A C 1
ATOM 1280 O O . ALA A 1 160 ? -7.184 -41.562 -1.761 1 98.69 160 ALA A O 1
ATOM 1281 N N . THR A 1 161 ? -9.234 -42.094 -1.252 1 98.5 161 THR A N 1
ATOM 1282 C CA . THR A 1 161 ? -9.031 -43.531 -1.375 1 98.5 161 THR A CA 1
ATOM 1283 C C . THR A 1 161 ? -10.055 -44.125 -2.33 1 98.5 161 THR A C 1
ATOM 1285 O O . THR A 1 161 ? -11.125 -43.562 -2.553 1 98.5 161 THR A O 1
ATOM 1288 N N . TYR A 1 162 ? -9.664 -45.25 -2.922 1 98.38 162 TYR A N 1
ATOM 1289 C CA . TYR A 1 162 ? -10.523 -45.906 -3.912 1 98.38 162 TYR A CA 1
ATOM 1290 C C . TYR A 1 162 ? -11.117 -47.188 -3.361 1 98.38 162 TYR A C 1
ATOM 1292 O O . TYR A 1 162 ? -10.391 -48.062 -2.855 1 98.38 162 TYR A O 1
ATOM 1300 N N . ASP A 1 163 ? -12.43 -47.281 -3.436 1 97.44 163 ASP A N 1
ATOM 1301 C CA . ASP A 1 163 ? -13.148 -48.5 -3.098 1 97.44 163 ASP A CA 1
ATOM 1302 C C . ASP A 1 163 ? -13.477 -49.312 -4.352 1 97.44 163 ASP A C 1
ATOM 1304 O O . ASP A 1 163 ? -14.453 -49 -5.047 1 97.44 163 ASP A O 1
ATOM 1308 N N . LYS A 1 164 ? -12.82 -50.406 -4.582 1 96 164 LYS A N 1
ATOM 1309 C CA . LYS A 1 164 ? -12.953 -51.219 -5.789 1 96 164 LYS A CA 1
ATOM 1310 C C . LYS A 1 164 ? -14.336 -51.844 -5.867 1 96 164 LYS A C 1
ATOM 1312 O O . LYS A 1 164 ? -14.891 -52 -6.957 1 96 164 LYS A O 1
ATOM 1317 N N . ALA A 1 165 ? -14.828 -52.188 -4.773 1 96.75 165 ALA A N 1
ATOM 1318 C CA . ALA A 1 165 ? -16.094 -52.906 -4.73 1 96.75 165 ALA A CA 1
ATOM 1319 C C . ALA A 1 165 ? -17.234 -52.062 -5.25 1 96.75 165 ALA A C 1
ATOM 1321 O O . ALA A 1 165 ? -18.094 -52.531 -5.996 1 96.75 165 ALA A O 1
ATOM 1322 N N . THR A 1 166 ? -17.234 -50.781 -4.898 1 97.12 166 THR A N 1
ATOM 1323 C CA . THR A 1 166 ? -18.344 -49.906 -5.293 1 97.12 166 THR A CA 1
ATOM 1324 C C . THR A 1 166 ? -17.906 -49 -6.445 1 97.12 166 THR A C 1
ATOM 1326 O O . THR A 1 166 ? -18.75 -48.312 -7.043 1 97.12 166 THR A O 1
ATOM 1329 N N . GLN A 1 167 ? -16.672 -48.969 -6.758 1 97.25 167 GLN A N 1
ATOM 1330 C CA . GLN A 1 167 ? -16.078 -48.094 -7.77 1 97.25 167 GLN A CA 1
ATOM 1331 C C . GLN A 1 167 ? -16.359 -46.625 -7.449 1 97.25 167 GLN A C 1
ATOM 1333 O O . GLN A 1 167 ? -16.875 -45.906 -8.289 1 97.25 167 GLN A O 1
ATOM 1338 N N . GLU A 1 168 ? -16.016 -46.312 -6.242 1 98.44 168 GLU A N 1
ATOM 1339 C CA . GLU A 1 168 ? -16.156 -44.969 -5.742 1 98.44 168 GLU A CA 1
ATOM 1340 C C . GLU A 1 168 ? -14.859 -44.469 -5.086 1 98.44 168 GLU A C 1
ATOM 1342 O O . GLU A 1 168 ? -14.062 -45.281 -4.598 1 98.44 168 GLU A O 1
ATOM 1347 N N . PHE A 1 169 ? -14.641 -43.188 -5.156 1 98.69 169 PHE A N 1
ATOM 1348 C CA . PHE A 1 169 ? -13.586 -42.594 -4.355 1 98.69 169 PHE A CA 1
ATOM 1349 C C . PHE A 1 169 ? -14.156 -42.031 -3.045 1 98.69 169 PHE A C 1
ATOM 1351 O O . PHE A 1 169 ? -15.289 -41.562 -3.002 1 98.69 169 PHE A O 1
ATOM 1358 N N . ILE A 1 170 ? -13.414 -42.156 -1.994 1 98.69 170 ILE A N 1
ATOM 1359 C CA . ILE A 1 170 ? -13.75 -41.594 -0.698 1 98.69 170 ILE A CA 1
ATOM 1360 C C . ILE A 1 170 ? -12.828 -40.406 -0.406 1 98.69 170 ILE A C 1
ATOM 1362 O O . ILE A 1 170 ? -11.617 -40.562 -0.247 1 98.69 170 ILE A O 1
ATOM 1366 N N . ILE A 1 171 ? -13.375 -39.188 -0.356 1 98.75 171 ILE A N 1
ATOM 1367 C CA . ILE A 1 171 ? -12.625 -37.969 -0.072 1 98.75 171 ILE A CA 1
ATOM 1368 C C . ILE A 1 171 ? -12.727 -37.625 1.414 1 98.75 171 ILE A C 1
ATOM 1370 O O . ILE A 1 171 ? -13.82 -37.594 1.98 1 98.75 171 ILE A O 1
ATOM 1374 N N . ASP A 1 172 ? -11.586 -37.312 2.055 1 98.75 172 ASP A N 1
ATOM 1375 C CA . ASP A 1 172 ? -11.555 -37.062 3.494 1 98.75 172 ASP A CA 1
ATOM 1376 C C . ASP A 1 172 ? -10.57 -35.938 3.84 1 98.75 172 ASP A C 1
ATOM 1378 O O . ASP A 1 172 ? -9.492 -35.875 3.244 1 98.75 172 ASP A O 1
ATOM 1382 N N . SER A 1 173 ? -10.969 -35.062 4.707 1 98.56 173 SER A N 1
ATOM 1383 C CA . SER A 1 173 ? -10.094 -34.094 5.359 1 98.56 173 SER A CA 1
ATOM 1384 C C . SER A 1 173 ? -9.734 -34.531 6.773 1 98.56 173 SER A C 1
ATOM 1386 O O . SER A 1 173 ? -10.43 -34.219 7.73 1 98.56 173 SER A O 1
ATOM 1388 N N . PRO A 1 174 ? -8.602 -35.156 6.965 1 97.56 174 PRO A N 1
ATOM 1389 C CA . PRO A 1 174 ? -8.344 -35.875 8.211 1 97.56 174 PRO A CA 1
ATOM 1390 C C . PRO A 1 174 ? -7.883 -34.969 9.344 1 97.56 174 PRO A C 1
ATOM 1392 O O . PRO A 1 174 ? -7.926 -35.344 10.516 1 97.56 174 PRO A O 1
ATOM 1395 N N . THR A 1 175 ? -7.355 -33.812 9.023 1 97.56 175 THR A N 1
ATOM 1396 C CA . THR A 1 175 ? -6.832 -32.875 10.039 1 97.56 175 THR A CA 1
ATOM 1397 C C . THR A 1 175 ? -7.523 -31.531 9.953 1 97.56 175 THR A C 1
ATOM 1399 O O . THR A 1 175 ? -8.203 -31.234 8.969 1 97.56 175 THR A O 1
ATOM 1402 N N . LEU A 1 176 ? -7.367 -30.719 10.977 1 97.62 176 LEU A N 1
ATOM 1403 C CA . LEU A 1 176 ? -7.922 -29.359 10.961 1 97.62 176 LEU A CA 1
ATOM 1404 C C . LEU A 1 176 ? -7.379 -28.562 9.781 1 97.62 176 LEU A C 1
ATOM 1406 O O . LEU A 1 176 ? -8.117 -27.797 9.148 1 97.62 176 LEU A O 1
ATOM 1410 N N . THR A 1 177 ? -6.094 -28.781 9.484 1 97.88 177 THR A N 1
ATOM 1411 C CA . THR A 1 177 ? -5.402 -27.938 8.516 1 97.88 177 THR A CA 1
ATOM 1412 C C . THR A 1 177 ? -5.586 -28.484 7.102 1 97.88 177 THR A C 1
ATOM 1414 O O . THR A 1 177 ? -5.148 -27.859 6.133 1 97.88 177 THR A O 1
ATOM 1417 N N . SER A 1 178 ? -6.285 -29.625 6.961 1 97.94 178 SER A N 1
ATOM 1418 C CA . SER A 1 178 ? -6.605 -30.141 5.637 1 97.94 178 SER A CA 1
ATOM 1419 C C . SER A 1 178 ? -7.801 -29.422 5.031 1 97.94 178 SER A C 1
ATOM 1421 O O . SER A 1 178 ? -8.133 -29.625 3.859 1 97.94 178 SER A O 1
ATOM 1423 N N . ARG A 1 179 ? -8.398 -28.547 5.785 1 98.12 179 ARG A N 1
ATOM 1424 C CA . ARG A 1 179 ? -9.477 -27.719 5.25 1 98.12 179 ARG A CA 1
ATOM 1425 C C . ARG A 1 179 ? -9.008 -26.922 4.043 1 98.12 179 ARG A C 1
ATOM 1427 O O . ARG A 1 179 ? -7.977 -26.25 4.102 1 98.12 179 ARG A O 1
ATOM 1434 N N . LYS A 1 180 ? -9.773 -27.125 2.926 1 98.31 180 LYS A N 1
ATOM 1435 C CA . LYS A 1 180 ? -9.539 -26.188 1.834 1 98.31 180 LYS A CA 1
ATOM 1436 C C . LYS A 1 180 ? -9.781 -24.75 2.285 1 98.31 180 LYS A C 1
ATOM 1438 O O . LYS A 1 180 ? -10.633 -24.5 3.139 1 98.31 180 LYS A O 1
ATOM 1443 N N . TRP A 1 181 ? -8.992 -23.875 1.71 1 98.12 181 TRP A N 1
ATOM 1444 C CA . TRP A 1 181 ? -9.016 -22.484 2.156 1 98.12 181 TRP A CA 1
ATOM 1445 C C . TRP A 1 181 ? -8.695 -21.531 1.003 1 98.12 181 TRP A C 1
ATOM 1447 O O . TRP A 1 181 ? -7.719 -21.734 0.276 1 98.12 181 TRP A O 1
ATOM 1457 N N . TRP A 1 182 ? -9.633 -20.469 0.68 1 97.19 182 TRP A N 1
ATOM 1458 C CA . TRP A 1 182 ? -9.359 -19.359 -0.232 1 97.19 182 TRP A CA 1
ATOM 1459 C C . TRP A 1 182 ? -10.156 -19.516 -1.526 1 97.19 182 TRP A C 1
ATOM 1461 O O . TRP A 1 182 ? -10.328 -18.547 -2.271 1 97.19 182 TRP A O 1
ATOM 1471 N N . PRO A 1 183 ? -10.492 -20.734 -2.012 1 97.5 183 PRO A N 1
ATOM 1472 C CA . PRO A 1 183 ? -11.148 -20.766 -3.32 1 97.5 183 PRO A CA 1
ATOM 1473 C C . PRO A 1 183 ? -12.32 -19.797 -3.418 1 97.5 183 PRO A C 1
ATOM 1475 O O . PRO A 1 183 ? -13.18 -19.781 -2.537 1 97.5 183 PRO A O 1
ATOM 1478 N N . GLY A 1 184 ? -12.289 -19.062 -4.469 1 97.62 184 GLY A N 1
ATOM 1479 C CA . GLY A 1 184 ? -13.383 -18.141 -4.719 1 97.62 184 GLY A CA 1
ATOM 1480 C C . GLY A 1 184 ? -14.688 -18.828 -5.059 1 97.62 184 GLY A C 1
ATOM 1481 O O . GLY A 1 184 ? -14.695 -19.812 -5.797 1 97.62 184 GLY A O 1
ATOM 1482 N N . GLY A 1 185 ? -15.75 -18.312 -4.52 1 98.38 185 GLY A N 1
ATOM 1483 C CA . GLY A 1 185 ? -17.078 -18.859 -4.777 1 98.38 185 GLY A CA 1
ATOM 1484 C C . GLY A 1 185 ? -17.406 -20.047 -3.895 1 98.38 185 GLY A C 1
ATOM 1485 O O . GLY A 1 185 ? -18.578 -20.453 -3.809 1 98.38 185 GLY A O 1
ATOM 1486 N N . LEU A 1 186 ? -16.469 -20.531 -3.164 1 98.44 186 LEU A N 1
ATOM 1487 C CA . LEU A 1 186 ? -16.625 -21.766 -2.402 1 98.44 186 LEU A CA 1
ATOM 1488 C C . LEU A 1 186 ? -17.5 -21.547 -1.178 1 98.44 186 LEU A C 1
ATOM 1490 O O . LEU A 1 186 ? -18.234 -22.438 -0.763 1 98.44 186 LEU A O 1
ATOM 1494 N N . GLY A 1 187 ? -17.484 -20.391 -0.613 1 98.44 187 GLY A N 1
ATOM 1495 C CA . GLY A 1 187 ? -18.109 -20.125 0.671 1 98.44 187 GLY A CA 1
ATOM 1496 C C . GLY A 1 187 ? -19.625 -20.234 0.623 1 98.44 187 GLY A C 1
ATOM 1497 O O . GLY A 1 187 ? -20.234 -20.828 1.508 1 98.44 187 GLY A O 1
ATOM 1498 N N . LYS A 1 188 ? -20.188 -19.672 -0.451 1 98.44 188 LYS A N 1
ATOM 1499 C CA . LYS A 1 188 ? -21.641 -19.609 -0.486 1 98.44 188 LYS A CA 1
ATOM 1500 C C . LYS A 1 188 ? -22.172 -19.906 -1.885 1 98.44 188 LYS A C 1
ATOM 1502 O O . LYS A 1 188 ? -23.266 -20.453 -2.033 1 98.44 188 LYS A O 1
ATOM 1507 N N . THR A 1 189 ? -21.438 -19.656 -2.941 1 98.62 189 THR A N 1
ATOM 1508 C CA . THR A 1 189 ? -21.953 -19.578 -4.305 1 98.62 189 THR A CA 1
ATOM 1509 C C . THR A 1 189 ? -21.922 -20.953 -4.969 1 98.62 189 THR A C 1
ATOM 1511 O O . THR A 1 189 ? -22.922 -21.422 -5.508 1 98.62 189 THR A O 1
ATOM 1514 N N . ALA A 1 190 ? -20.797 -21.625 -4.922 1 98.56 190 ALA A N 1
ATOM 1515 C CA . ALA A 1 190 ? -20.547 -22.844 -5.684 1 98.56 190 ALA A CA 1
ATOM 1516 C C . ALA A 1 190 ? -21.344 -24.016 -5.113 1 98.56 190 ALA A C 1
ATOM 1518 O O . ALA A 1 190 ? -21.547 -24.094 -3.9 1 98.56 190 ALA A O 1
ATOM 1519 N N . ASN A 1 191 ? -21.812 -24.891 -5.98 1 98.56 191 ASN A N 1
ATOM 1520 C CA . ASN A 1 191 ? -22.422 -26.156 -5.555 1 98.56 191 ASN A CA 1
ATOM 1521 C C . ASN A 1 191 ? -21.578 -27.359 -5.977 1 98.56 191 ASN A C 1
ATOM 1523 O O . ASN A 1 191 ? -21.875 -28.484 -5.59 1 98.56 191 ASN A O 1
ATOM 1527 N N . HIS A 1 192 ? -20.562 -27.141 -6.742 1 98.69 192 HIS A N 1
ATOM 1528 C CA . HIS A 1 192 ? -19.531 -28.125 -7.082 1 98.69 192 HIS A CA 1
ATOM 1529 C C . HIS A 1 192 ? -18.125 -27.547 -6.887 1 98.69 192 HIS A C 1
ATOM 1531 O O . HIS A 1 192 ? -17.969 -26.328 -6.812 1 98.69 192 HIS A O 1
ATOM 1537 N N . ALA A 1 193 ? -17.141 -28.391 -6.789 1 98.69 193 ALA A N 1
ATOM 1538 C CA . ALA A 1 193 ? -15.758 -27.938 -6.715 1 98.69 193 ALA A CA 1
ATOM 1539 C C . ALA A 1 193 ? -14.812 -28.969 -7.324 1 98.69 193 ALA A C 1
ATOM 1541 O O . ALA A 1 193 ? -15.055 -30.172 -7.23 1 98.69 193 ALA A O 1
ATOM 1542 N N . ILE A 1 194 ? -13.828 -28.484 -8.023 1 98.06 194 ILE A N 1
ATOM 1543 C CA . ILE A 1 194 ? -12.672 -29.312 -8.312 1 98.06 194 ILE A CA 1
ATOM 1544 C C . ILE A 1 194 ? -11.781 -29.422 -7.074 1 98.06 194 ILE A C 1
ATOM 1546 O O . ILE A 1 194 ? -11.086 -28.453 -6.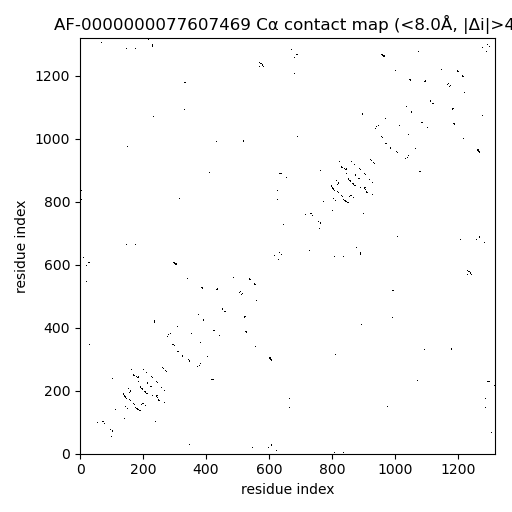727 1 98.06 194 ILE A O 1
ATOM 1550 N N . VAL A 1 195 ? -11.789 -30.547 -6.465 1 98.25 195 VAL A N 1
ATOM 1551 C CA . VAL A 1 195 ? -11.078 -30.75 -5.203 1 98.25 195 VAL A CA 1
ATOM 1552 C C . VAL A 1 195 ? -9.781 -31.516 -5.461 1 98.25 195 VAL A C 1
ATOM 1554 O O . VAL A 1 195 ? -9.797 -32.594 -6.066 1 98.25 195 VAL A O 1
ATOM 1557 N N . HIS A 1 196 ? -8.688 -31 -5 1 97.25 196 HIS A N 1
ATOM 1558 C CA . HIS A 1 196 ? -7.402 -31.688 -5.062 1 97.25 196 HIS A CA 1
ATOM 1559 C C . HIS A 1 196 ? -7.156 -32.5 -3.795 1 97.25 196 HIS A C 1
ATOM 1561 O O . HIS A 1 196 ? -7.363 -32 -2.684 1 97.25 196 HIS A O 1
ATOM 1567 N N . ALA A 1 197 ? -6.762 -33.75 -3.961 1 98 197 ALA A N 1
ATOM 1568 C CA . ALA A 1 197 ? -6.516 -34.656 -2.842 1 98 197 ALA A CA 1
ATOM 1569 C C . ALA A 1 197 ? -5.391 -35.625 -3.164 1 98 197 ALA A C 1
ATOM 1571 O O . ALA A 1 197 ? -5.156 -35.969 -4.332 1 98 197 ALA A O 1
ATOM 1572 N N . ARG A 1 198 ? -4.699 -36 -2.146 1 97.25 198 ARG A N 1
ATOM 1573 C CA . ARG A 1 198 ? -3.705 -37.062 -2.285 1 97.25 198 ARG A CA 1
ATOM 1574 C C . ARG A 1 198 ? -4.371 -38.438 -2.424 1 97.25 198 ARG A C 1
ATOM 1576 O O . ARG A 1 198 ? -5.078 -38.875 -1.518 1 97.25 198 ARG A O 1
ATOM 1583 N N . LEU A 1 199 ? -4.094 -39.125 -3.553 1 97.94 199 LEU A N 1
ATOM 1584 C CA . LEU A 1 199 ? -4.797 -40.375 -3.896 1 97.94 199 LEU A CA 1
ATOM 1585 C C . LEU A 1 199 ? -4.012 -41.594 -3.436 1 97.94 199 LEU A C 1
ATOM 1587 O O . LEU A 1 199 ? -2.826 -41.719 -3.746 1 97.94 199 LEU A O 1
ATOM 1591 N N . TYR A 1 200 ? -4.641 -42.438 -2.66 1 97.62 200 TYR A N 1
ATOM 1592 C CA . TYR A 1 200 ? -4.102 -43.719 -2.238 1 97.62 200 TYR A CA 1
ATOM 1593 C C . TYR A 1 200 ? -4.867 -44.875 -2.873 1 97.62 200 TYR A C 1
ATOM 1595 O O . TYR A 1 200 ? -6.09 -44.938 -2.74 1 97.62 200 TYR A O 1
ATOM 1603 N N . LEU A 1 201 ? -4.23 -45.719 -3.596 1 97.75 201 LEU A N 1
ATOM 1604 C CA . LEU A 1 201 ? -4.762 -46.938 -4.184 1 97.75 201 LEU A CA 1
ATOM 1605 C C . LEU A 1 201 ? -4.168 -48.188 -3.514 1 97.75 201 LEU A C 1
ATOM 1607 O O . LEU A 1 201 ? -2.969 -48.438 -3.637 1 97.75 201 LEU A O 1
ATOM 1611 N N . ASP A 1 202 ? -4.922 -48.906 -2.781 1 95.81 202 ASP A N 1
ATOM 1612 C CA . ASP A 1 202 ? -4.461 -50.062 -2.014 1 95.81 202 ASP A CA 1
ATOM 1613 C C . ASP A 1 202 ? -3.287 -49.688 -1.113 1 95.81 202 ASP A C 1
ATOM 1615 O O . ASP A 1 202 ? -2.256 -50.375 -1.116 1 95.81 202 ASP A O 1
ATOM 1619 N N . GLY A 1 203 ? -3.426 -48.531 -0.523 1 94.56 203 GLY A N 1
ATOM 1620 C CA . GLY A 1 203 ? -2.436 -48.094 0.446 1 94.56 203 GLY A CA 1
ATOM 1621 C C . GLY A 1 203 ? -1.244 -47.406 -0.19 1 94.56 203 GLY A C 1
ATOM 1622 O O . GLY A 1 203 ? -0.406 -46.812 0.509 1 94.56 203 GLY A O 1
ATOM 1623 N N . LYS A 1 204 ? -1.172 -47.406 -1.478 1 96.44 204 LYS A N 1
ATOM 1624 C CA . LYS A 1 204 ? -0.043 -46.781 -2.166 1 96.44 204 LYS A CA 1
ATOM 1625 C C . LYS A 1 204 ? -0.369 -45.344 -2.58 1 96.44 204 LYS A C 1
ATOM 1627 O O . LYS A 1 204 ? -1.406 -45.094 -3.195 1 96.44 204 LYS A O 1
ATOM 1632 N N . ASP A 1 205 ? 0.49 -44.469 -2.201 1 96.31 205 ASP A N 1
ATOM 1633 C CA . ASP A 1 205 ? 0.362 -43.062 -2.584 1 96.31 205 ASP A CA 1
ATOM 1634 C C . ASP A 1 205 ? 0.712 -42.844 -4.055 1 96.31 205 ASP A C 1
ATOM 1636 O O . ASP A 1 205 ? 1.854 -43.062 -4.465 1 96.31 205 ASP A O 1
ATOM 1640 N N . VAL A 1 206 ? -0.18 -42.375 -4.879 1 95.5 206 VAL A N 1
ATOM 1641 C CA . VAL A 1 206 ? 0.111 -42.188 -6.301 1 95.5 206 VAL A CA 1
ATOM 1642 C C . VAL A 1 206 ? 0.143 -40.719 -6.641 1 95.5 206 VAL A C 1
ATOM 1644 O O . VAL A 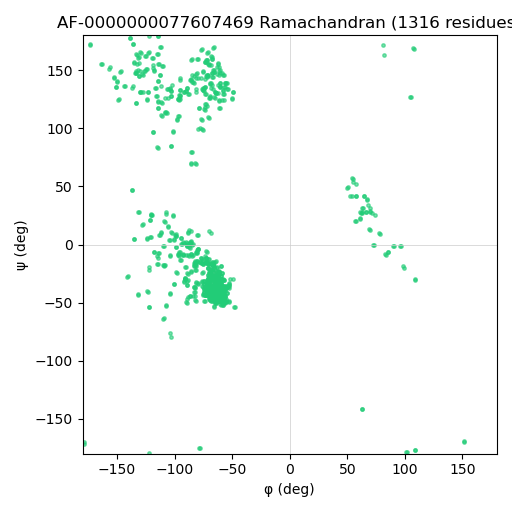1 206 ? 0.127 -40.344 -7.816 1 95.5 206 VAL A O 1
ATOM 1647 N N . GLY A 1 207 ? 0.112 -39.812 -5.637 1 93.88 207 GLY A N 1
ATOM 1648 C CA . GLY A 1 207 ? 0.255 -38.375 -5.828 1 93.88 207 GLY A CA 1
ATOM 1649 C C . GLY A 1 207 ? -1.066 -37.656 -5.777 1 93.88 207 GLY A C 1
ATOM 1650 O O . GLY A 1 207 ? -2.115 -38.25 -5.547 1 93.88 207 GLY A O 1
ATOM 1651 N N . VAL A 1 208 ? -1.076 -36.312 -5.969 1 94.44 208 VAL A N 1
ATOM 1652 C CA . VAL A 1 208 ? -2.242 -35.469 -5.879 1 94.44 208 VAL A CA 1
ATOM 1653 C C . VAL A 1 208 ? -3.037 -35.531 -7.18 1 94.44 208 VAL A C 1
ATOM 1655 O O . VAL A 1 208 ? -2.467 -35.406 -8.273 1 94.44 208 VAL A O 1
ATOM 1658 N N . GLN A 1 209 ? -4.289 -35.688 -7.117 1 94.44 209 GLN A N 1
ATOM 1659 C CA . GLN A 1 209 ? -5.195 -35.719 -8.258 1 94.44 209 GLN A CA 1
ATOM 1660 C C . GLN A 1 209 ? -6.383 -34.781 -8.055 1 94.44 209 GLN A C 1
ATOM 1662 O O . GLN A 1 209 ? -6.617 -34.312 -6.938 1 94.44 209 GLN A O 1
ATOM 1667 N N . ALA A 1 210 ? -7.121 -34.5 -9.156 1 96.06 210 ALA A N 1
ATOM 1668 C CA . ALA A 1 210 ? -8.273 -33.625 -9.125 1 96.06 210 ALA A CA 1
ATOM 1669 C C . ALA A 1 210 ? -9.578 -34.375 -9.234 1 96.06 210 ALA A C 1
ATOM 1671 O O . ALA A 1 210 ? -9.703 -35.312 -10.055 1 96.06 210 ALA A O 1
ATOM 1672 N N . PHE A 1 211 ? -10.57 -34.062 -8.391 1 98.12 211 PHE A N 1
ATOM 1673 C CA . PHE A 1 211 ? -11.867 -34.75 -8.336 1 98.12 211 PHE A CA 1
ATOM 1674 C C . PHE A 1 211 ? -12.992 -33.719 -8.398 1 98.12 211 PHE A C 1
ATOM 1676 O O . PHE A 1 211 ? -12.938 -32.688 -7.738 1 98.12 211 PHE A O 1
ATOM 1683 N N . LEU A 1 212 ? -13.961 -33.938 -9.25 1 98.56 212 LEU A N 1
ATOM 1684 C CA . LEU A 1 212 ? -15.172 -33.125 -9.234 1 98.56 212 LEU A CA 1
ATOM 1685 C C . LEU A 1 212 ? -16.109 -33.562 -8.117 1 98.56 212 LEU A C 1
ATOM 1687 O O . LEU A 1 212 ? -16.594 -34.719 -8.125 1 98.56 212 LEU A O 1
ATOM 1691 N N . VAL A 1 213 ? -16.406 -32.719 -7.164 1 98.75 213 VAL A N 1
ATOM 1692 C CA . VAL A 1 213 ? -17.203 -33.062 -5.992 1 98.75 213 VAL A CA 1
ATOM 1693 C C . VAL A 1 213 ? -18.406 -32.125 -5.887 1 98.75 213 VAL A C 1
ATOM 1695 O O . VAL A 1 213 ? -18.234 -30.891 -5.918 1 98.75 213 VAL A O 1
ATOM 1698 N N . GLN A 1 214 ? -19.578 -32.656 -5.816 1 98.75 214 GLN A N 1
ATOM 1699 C CA . GLN A 1 214 ? -20.734 -31.828 -5.449 1 98.75 214 GLN A CA 1
ATOM 1700 C C . GLN A 1 214 ? -20.703 -31.484 -3.965 1 98.75 214 GLN A C 1
ATOM 1702 O O . GLN A 1 214 ? -20.562 -32.375 -3.117 1 98.75 214 GLN A O 1
ATOM 1707 N N . ILE A 1 215 ? -20.859 -30.203 -3.654 1 98.75 215 ILE A N 1
ATOM 1708 C CA . ILE A 1 215 ? -20.656 -29.828 -2.258 1 98.75 215 ILE A CA 1
ATOM 1709 C C . ILE A 1 215 ? -21.969 -29.328 -1.656 1 98.75 215 ILE A C 1
ATOM 1711 O O . ILE A 1 215 ? -22.109 -29.234 -0.434 1 98.75 215 ILE A O 1
ATOM 1715 N N . ARG A 1 216 ? -22.953 -28.984 -2.484 1 98.62 216 ARG A N 1
ATOM 1716 C CA . ARG A 1 216 ? -24.25 -28.531 -2.014 1 98.62 216 ARG A CA 1
ATOM 1717 C C . ARG A 1 216 ? -25.375 -29.203 -2.797 1 98.62 216 ARG A C 1
ATOM 1719 O O . ARG A 1 216 ? -25.203 -29.594 -3.953 1 98.62 216 ARG A O 1
ATOM 1726 N N . SER A 1 217 ? -26.578 -29.266 -2.141 1 98.12 217 SER A N 1
ATOM 1727 C CA . SER A 1 217 ? -27.766 -29.812 -2.768 1 98.12 217 SER A CA 1
ATOM 1728 C C . SER A 1 217 ? -28.25 -28.938 -3.926 1 98.12 217 SER A C 1
ATOM 1730 O O . SER A 1 217 ? -28.234 -27.719 -3.828 1 98.12 217 SER A O 1
ATOM 1732 N N . MET A 1 218 ? -28.562 -29.609 -5.047 1 96.56 218 MET A N 1
ATOM 1733 C CA . MET A 1 218 ? -29.094 -28.875 -6.195 1 96.56 218 MET A CA 1
ATOM 1734 C C . MET A 1 218 ? -30.531 -28.422 -5.949 1 96.56 218 MET A C 1
ATOM 1736 O O . MET A 1 218 ? -31.062 -27.594 -6.68 1 96.56 218 MET A O 1
ATOM 1740 N N . GLU A 1 219 ? -31.125 -28.953 -4.883 1 95.06 219 GLU A N 1
ATOM 1741 C CA . GLU A 1 219 ? -32.531 -28.656 -4.578 1 95.06 219 GLU A CA 1
ATOM 1742 C C . GLU A 1 219 ? -32.656 -27.406 -3.715 1 95.06 219 GLU A C 1
ATOM 1744 O O . GLU A 1 219 ? -33.469 -26.531 -3.992 1 95.06 219 GLU A O 1
ATOM 1749 N N . ASP A 1 220 ? -31.828 -27.297 -2.684 1 96.56 220 ASP A N 1
ATOM 1750 C CA . ASP A 1 220 ? -32.031 -26.203 -1.743 1 96.56 220 ASP A CA 1
ATOM 1751 C C . ASP A 1 220 ? -30.703 -25.531 -1.387 1 96.56 220 ASP A C 1
ATOM 1753 O O . ASP A 1 220 ? -30.656 -24.688 -0.484 1 96.56 220 ASP A O 1
ATOM 1757 N N . HIS A 1 221 ? -29.594 -25.922 -2.008 1 98 221 HIS A N 1
ATOM 1758 C CA . HIS A 1 221 ? -28.281 -25.297 -1.933 1 98 221 HIS A CA 1
ATOM 1759 C C . HIS A 1 221 ? -27.656 -25.469 -0.55 1 98 221 HIS A C 1
ATOM 1761 O O . HIS A 1 221 ? -26.672 -24.797 -0.215 1 98 221 HIS A O 1
ATOM 1767 N N . GLN A 1 222 ? -28.234 -26.375 0.308 1 98.31 222 GLN A N 1
ATOM 1768 C CA . GLN A 1 222 ? -27.625 -26.703 1.585 1 98.31 222 GLN A CA 1
ATOM 1769 C C . GLN A 1 222 ? -26.359 -27.547 1.382 1 98.31 222 GLN A C 1
ATOM 1771 O O . GLN A 1 222 ? -26.281 -28.344 0.441 1 98.31 222 GLN A O 1
ATOM 1776 N N . PRO A 1 223 ? -25.375 -27.344 2.256 1 98.38 223 PRO A N 1
ATOM 1777 C CA . PRO A 1 223 ? -24.234 -28.266 2.166 1 98.38 223 PRO A CA 1
ATOM 1778 C C . PRO A 1 223 ? -24.656 -29.734 2.26 1 98.38 223 PRO A C 1
ATOM 1780 O O . PRO A 1 223 ? -25.547 -30.078 3.043 1 98.38 223 PRO A O 1
ATOM 1783 N N . LEU A 1 224 ? -24.062 -30.578 1.456 1 98.5 224 LEU A N 1
ATOM 1784 C CA . LEU A 1 224 ? -24.359 -32 1.519 1 98.5 224 LEU A CA 1
ATOM 1785 C C . LEU A 1 224 ? -23.844 -32.594 2.816 1 98.5 224 LEU A C 1
ATOM 1787 O O . LEU A 1 224 ? -22.906 -32.094 3.422 1 98.5 224 LEU A O 1
ATOM 1791 N N . PRO A 1 225 ? -24.484 -33.719 3.281 1 97.62 225 PRO A N 1
ATOM 1792 C CA . PRO A 1 225 ? -24.016 -34.375 4.508 1 97.62 225 PRO A CA 1
ATOM 1793 C C . PRO A 1 225 ? -22.531 -34.719 4.461 1 97.62 225 PRO A C 1
ATOM 1795 O O . PRO A 1 225 ? -22.047 -35.219 3.445 1 97.62 225 PRO A O 1
ATOM 1798 N N . GLY A 1 226 ? -21.891 -34.375 5.57 1 98.06 226 GLY A N 1
ATOM 1799 C CA . GLY A 1 226 ? -20.469 -34.688 5.672 1 98.06 226 GLY A CA 1
ATOM 1800 C C . GLY A 1 226 ? -19.578 -33.594 5.141 1 98.06 226 GLY A C 1
ATOM 1801 O O . GLY A 1 226 ? -18.344 -33.719 5.172 1 98.06 226 GLY A O 1
ATOM 1802 N N . ILE A 1 227 ? -20.172 -32.562 4.664 1 98.56 227 ILE A N 1
ATOM 1803 C CA . ILE A 1 227 ? -19.375 -31.484 4.098 1 98.56 227 ILE A CA 1
ATOM 1804 C C . ILE A 1 227 ? -19.531 -30.219 4.945 1 98.56 227 ILE A C 1
ATOM 1806 O O . ILE A 1 227 ? -20.656 -29.781 5.195 1 98.56 227 ILE A O 1
ATOM 1810 N N . GLU A 1 228 ? -18.422 -29.672 5.465 1 98.06 228 GLU A N 1
ATOM 1811 C CA . GLU A 1 228 ? -18.359 -28.359 6.105 1 98.06 228 GLU A CA 1
ATOM 1812 C C . GLU A 1 228 ? -17.906 -27.281 5.117 1 98.06 228 GLU A C 1
ATOM 1814 O O . GLU A 1 228 ? -16.906 -27.453 4.414 1 98.06 228 GLU A O 1
ATOM 1819 N N . VAL A 1 229 ? -18.641 -26.219 5.039 1 98.19 229 VAL A N 1
ATOM 1820 C CA . VAL A 1 229 ? -18.281 -25.188 4.074 1 98.19 229 VAL A CA 1
ATOM 1821 C C . VAL A 1 229 ? -18.766 -23.828 4.566 1 98.19 229 VAL A C 1
ATOM 1823 O O . VAL A 1 229 ? -19.797 -23.734 5.246 1 98.19 229 VAL A O 1
ATOM 1826 N N . GLY A 1 230 ? -18.016 -22.766 4.312 1 98.31 230 GLY A N 1
ATOM 1827 C CA . GLY A 1 230 ? -18.375 -21.422 4.711 1 98.31 230 GLY A CA 1
ATOM 1828 C C . GLY A 1 230 ? -17.422 -20.359 4.172 1 98.31 230 GLY A C 1
ATOM 1829 O O . GLY A 1 230 ? -16.453 -20.688 3.494 1 98.31 230 GLY A O 1
ATOM 1830 N N . ASP A 1 231 ? -17.797 -19.109 4.363 1 98.56 231 ASP A N 1
ATOM 1831 C CA . ASP A 1 231 ? -17 -17.953 3.961 1 98.56 231 ASP A CA 1
ATOM 1832 C C . ASP A 1 231 ? -15.891 -17.672 4.973 1 98.56 231 ASP A C 1
ATOM 1834 O O . ASP A 1 231 ? -16.109 -17.797 6.184 1 98.56 231 ASP A O 1
ATOM 1838 N N . ILE A 1 232 ? -14.719 -17.25 4.535 1 98.38 232 ILE A N 1
ATOM 1839 C CA . ILE A 1 232 ? -13.594 -17.094 5.449 1 98.38 232 ILE A CA 1
ATOM 1840 C C . ILE A 1 232 ? -13.539 -15.664 5.977 1 98.38 232 ILE A C 1
ATOM 1842 O O . ILE A 1 232 ? -12.711 -15.344 6.832 1 98.38 232 ILE A O 1
ATOM 1846 N N . GLY A 1 233 ? -14.391 -14.75 5.402 1 97.75 233 GLY A N 1
ATOM 1847 C CA . GLY A 1 233 ? -14.469 -13.391 5.902 1 97.75 233 GLY A CA 1
ATOM 1848 C C . GLY A 1 233 ? -13.859 -12.367 4.961 1 97.75 233 GLY A C 1
ATOM 1849 O O . GLY A 1 233 ? -13.414 -12.719 3.863 1 97.75 233 GLY A O 1
ATOM 1850 N N . PRO A 1 234 ? -13.836 -11.031 5.406 1 97.81 234 PRO A N 1
ATOM 1851 C CA . PRO A 1 234 ? -13.344 -9.945 4.559 1 97.81 234 PRO A CA 1
ATOM 1852 C C . PRO A 1 234 ? -11.844 -10.031 4.297 1 97.81 234 PRO A C 1
ATOM 1854 O O . PRO A 1 234 ? -11.086 -10.484 5.164 1 97.81 234 PRO A O 1
ATOM 1857 N N . LYS A 1 235 ? -11.422 -9.602 3.17 1 97.75 235 LYS A N 1
ATOM 1858 C CA . LYS A 1 235 ? -10.031 -9.523 2.723 1 97.75 235 LYS A CA 1
ATOM 1859 C C . LYS A 1 235 ? -9.648 -8.102 2.344 1 97.75 235 LYS A C 1
ATOM 1861 O O . LYS A 1 235 ? -10.477 -7.188 2.422 1 97.75 235 LYS A O 1
ATOM 1866 N N . VAL A 1 236 ? -8.414 -7.902 1.918 1 97.5 236 VAL A N 1
ATOM 1867 C CA . VAL A 1 236 ? -7.965 -6.598 1.439 1 97.5 236 VAL A CA 1
ATOM 1868 C C . VAL A 1 236 ? -8.75 -6.207 0.187 1 97.5 236 VAL A C 1
ATOM 1870 O O . VAL A 1 236 ? -9.203 -5.07 0.06 1 97.5 236 VAL A O 1
ATOM 1873 N N . GLY A 1 237 ? -8.953 -7.094 -0.685 1 96.56 237 GLY A N 1
ATOM 1874 C CA . GLY A 1 237 ? -9.695 -6.945 -1.924 1 96.56 237 GLY A CA 1
ATOM 1875 C C . GLY A 1 237 ? -10.586 -8.141 -2.229 1 96.56 237 GLY A C 1
ATOM 1876 O O . GLY A 1 237 ? -10.703 -9.055 -1.415 1 96.56 237 GLY A O 1
ATOM 1877 N N . PHE A 1 238 ? -11.32 -8.07 -3.301 1 97.12 238 PHE A N 1
ATOM 1878 C CA . PHE A 1 238 ? -12.188 -9.148 -3.758 1 97.12 238 PHE A CA 1
ATOM 1879 C C . PHE A 1 238 ? -13.336 -9.367 -2.783 1 97.12 238 PHE A C 1
ATOM 1881 O O . PHE A 1 238 ? -13.711 -10.508 -2.506 1 97.12 238 PHE A O 1
ATOM 1888 N N . ASN A 1 239 ? -13.844 -8.32 -2.281 1 97.06 239 ASN A N 1
ATOM 1889 C CA . ASN A 1 239 ? -14.812 -8.477 -1.202 1 97.06 239 ASN A CA 1
ATOM 1890 C C . ASN A 1 239 ? -16.203 -8.805 -1.739 1 97.06 239 ASN A C 1
ATOM 1892 O O . ASN A 1 239 ? -17.109 -9.141 -0.971 1 97.06 239 ASN A O 1
ATOM 1896 N N . GLY A 1 240 ? -16.375 -8.766 -3.084 1 97.44 240 GLY A N 1
ATOM 1897 C CA . GLY A 1 240 ? -17.594 -9.297 -3.67 1 97.44 240 GLY A CA 1
ATOM 1898 C C . GLY A 1 240 ? -17.578 -10.805 -3.826 1 97.44 240 GLY A C 1
ATOM 1899 O O . GLY A 1 240 ? -18.594 -11.414 -4.18 1 97.44 240 GLY A O 1
ATOM 1900 N N . VAL A 1 241 ? -16.453 -11.398 -3.57 1 98.31 241 VAL A N 1
ATOM 1901 C CA . VAL A 1 241 ? -16.266 -12.828 -3.75 1 98.31 241 VAL A CA 1
ATOM 1902 C C . VAL A 1 241 ? -16.312 -13.531 -2.395 1 98.31 241 VAL A C 1
ATOM 1904 O O . VAL A 1 241 ? -15.672 -13.102 -1.439 1 98.31 241 VAL A O 1
ATOM 1907 N N . ASP A 1 242 ? -17.078 -14.609 -2.32 1 98.44 242 ASP A N 1
ATOM 1908 C CA . ASP A 1 242 ? -17.156 -15.43 -1.116 1 98.44 242 ASP A CA 1
ATOM 1909 C C . ASP A 1 242 ? -16.047 -16.484 -1.086 1 98.44 242 ASP A C 1
ATOM 1911 O O . ASP A 1 242 ? -16.328 -17.688 -1.13 1 98.44 242 ASP A O 1
ATOM 1915 N N . ASN A 1 243 ? -14.789 -16.062 -0.917 1 98.44 243 ASN A N 1
ATOM 1916 C CA . ASN A 1 243 ? -13.727 -17.031 -0.659 1 98.44 243 ASN A CA 1
ATOM 1917 C C . ASN A 1 243 ? -14.031 -17.891 0.561 1 98.44 243 ASN A C 1
ATOM 1919 O O . ASN A 1 243 ? -14.453 -17.375 1.599 1 98.44 243 ASN A O 1
ATOM 1923 N N . GLY A 1 244 ? -13.781 -19.234 0.394 1 98.5 244 GLY A N 1
ATOM 1924 C CA . GLY A 1 244 ? -14.359 -20.062 1.438 1 98.5 244 GLY A CA 1
ATOM 1925 C C . GLY A 1 244 ? -13.406 -21.141 1.932 1 98.5 244 GLY A C 1
ATOM 1926 O O . GLY A 1 244 ? -12.273 -21.234 1.465 1 98.5 244 GLY A O 1
ATOM 1927 N N . TYR A 1 245 ? -13.828 -21.797 2.975 1 98.56 245 TYR A N 1
ATOM 1928 C CA . TYR A 1 245 ? -13.234 -23.031 3.469 1 98.56 245 TYR A CA 1
ATOM 1929 C C . TYR A 1 245 ? -14.172 -24.219 3.242 1 98.56 245 TYR A C 1
ATOM 1931 O O . TYR A 1 245 ? -15.375 -24.047 3.068 1 98.56 245 TYR A O 1
ATOM 1939 N N . CYS A 1 246 ? -13.523 -25.406 3.129 1 98.5 246 CYS A N 1
ATOM 1940 C CA . CYS A 1 246 ? -14.297 -26.625 2.979 1 98.5 246 CYS A CA 1
ATOM 1941 C C . CYS A 1 246 ? -13.555 -27.828 3.562 1 98.5 246 CYS A C 1
ATOM 1943 O O . CYS A 1 246 ? -12.336 -27.938 3.412 1 98.5 246 CYS A O 1
ATOM 1945 N N . ALA A 1 247 ? -14.258 -28.641 4.281 1 98.62 247 ALA A N 1
ATOM 1946 C CA . ALA A 1 247 ? -13.727 -29.891 4.805 1 98.62 247 ALA A CA 1
ATOM 1947 C C . ALA A 1 247 ? -14.68 -31.047 4.512 1 98.62 247 ALA A C 1
ATOM 1949 O O . ALA A 1 247 ? -15.898 -30.891 4.551 1 98.62 247 ALA A O 1
ATOM 1950 N N . PHE A 1 248 ? -14.102 -32.219 4.258 1 98.75 248 PHE A N 1
ATOM 1951 C CA . PHE A 1 248 ? -14.852 -33.406 3.875 1 98.75 248 PHE A CA 1
ATOM 1952 C C . PHE A 1 248 ? -14.695 -34.5 4.926 1 98.75 248 PHE A C 1
ATOM 1954 O O . PHE A 1 248 ? -13.586 -34.781 5.391 1 98.75 248 PHE A O 1
ATOM 1961 N N . HIS A 1 249 ? -15.82 -35.094 5.242 1 98.5 249 HIS A N 1
ATOM 1962 C CA . HIS A 1 249 ? -15.797 -36.219 6.168 1 98.5 249 HIS A CA 1
ATOM 1963 C C . HIS A 1 249 ? -16.234 -37.5 5.477 1 98.5 249 HIS A C 1
ATOM 1965 O O . HIS A 1 249 ? -17.375 -37.938 5.613 1 98.5 249 HIS A O 1
ATOM 1971 N N . LYS A 1 250 ? -15.32 -38.125 4.828 1 98 250 LYS A N 1
ATOM 1972 C CA . LYS A 1 250 ? -15.438 -39.406 4.156 1 98 250 LYS A CA 1
ATOM 1973 C C . LYS A 1 250 ? -16.609 -39.406 3.172 1 98 250 LYS A C 1
ATOM 1975 O O . LYS A 1 250 ? -17.453 -40.281 3.225 1 98 250 LYS A O 1
ATOM 1980 N N . ILE A 1 251 ? -16.547 -38.531 2.311 1 98 251 ILE A N 1
ATOM 1981 C CA . ILE A 1 251 ? -17.594 -38.438 1.301 1 98 251 ILE A CA 1
ATOM 1982 C C . ILE A 1 251 ? -17.281 -39.344 0.121 1 98 251 ILE A C 1
ATOM 1984 O O . ILE A 1 251 ? -16.125 -39.469 -0.271 1 98 251 ILE A O 1
ATOM 1988 N N . ARG A 1 252 ? -18.359 -39.969 -0.413 1 98.25 252 ARG A N 1
ATOM 1989 C CA . ARG A 1 252 ? -18.172 -40.906 -1.521 1 98.25 252 ARG A CA 1
ATOM 1990 C C . ARG A 1 252 ? -18.594 -40.281 -2.844 1 98.25 252 ARG A C 1
ATOM 1992 O O . ARG A 1 252 ? -19.641 -39.625 -2.918 1 98.25 252 ARG A O 1
ATOM 1999 N N . ILE A 1 253 ? -17.828 -40.406 -3.84 1 98.31 253 ILE A N 1
ATOM 2000 C CA . ILE A 1 253 ? -18.141 -39.906 -5.176 1 98.31 253 ILE A CA 1
ATOM 2001 C C . ILE A 1 253 ? -17.891 -41 -6.203 1 98.31 253 ILE A C 1
ATOM 2003 O O . ILE A 1 253 ? -17.047 -41.875 -5.988 1 98.31 253 ILE A O 1
ATOM 2007 N N . PRO A 1 254 ? -18.547 -40.906 -7.32 1 97.62 254 PRO A N 1
ATOM 2008 C CA . PRO A 1 254 ? -18.375 -41.969 -8.336 1 97.62 254 PRO A CA 1
ATOM 2009 C C . PRO A 1 254 ? -16.984 -41.969 -8.961 1 97.62 254 PRO A C 1
ATOM 2011 O O . PRO A 1 254 ? -16.297 -40.938 -8.945 1 97.62 254 PRO A O 1
ATOM 2014 N N . HIS A 1 255 ? -16.625 -43.062 -9.594 1 97.81 255 HIS A N 1
ATOM 2015 C CA . HIS A 1 255 ? -15.344 -43.281 -10.258 1 97.81 255 HIS A CA 1
ATOM 2016 C C . HIS A 1 255 ? -15.102 -42.25 -11.352 1 97.81 255 HIS A C 1
ATOM 2018 O O . HIS A 1 255 ? -13.984 -41.75 -11.492 1 97.81 255 HIS A O 1
ATOM 2024 N N . ASP A 1 256 ? -16.078 -41.844 -12.016 1 96.5 256 ASP A N 1
ATOM 2025 C CA . ASP A 1 256 ? -15.922 -40.969 -13.172 1 96.5 256 ASP A CA 1
ATOM 2026 C C . ASP A 1 256 ? -15.867 -39.5 -12.75 1 96.5 256 ASP A C 1
ATOM 2028 O O . ASP A 1 256 ? -15.906 -38.625 -13.594 1 96.5 256 ASP A O 1
ATOM 2032 N N . ASN A 1 257 ? -15.727 -39.25 -11.484 1 97.94 257 ASN A N 1
ATOM 2033 C CA . ASN A 1 257 ? -15.602 -37.875 -11 1 97.94 257 ASN A CA 1
ATOM 2034 C C . ASN A 1 257 ? -14.133 -37.5 -10.812 1 97.94 257 ASN A C 1
ATOM 2036 O O . ASN A 1 257 ? -13.828 -36.312 -10.578 1 97.94 257 ASN A O 1
ATOM 2040 N N . MET A 1 258 ? -13.242 -38.375 -10.914 1 98.19 258 MET A N 1
ATOM 2041 C CA . MET A 1 258 ? -11.836 -38 -11.031 1 98.19 258 MET A CA 1
ATOM 2042 C C . MET A 1 258 ? -11.531 -37.469 -12.43 1 98.19 258 MET A C 1
ATOM 2044 O O . MET A 1 258 ? -12 -38 -13.43 1 98.19 258 MET A O 1
ATOM 2048 N N . MET A 1 259 ? -10.812 -36.375 -12.539 1 95.25 259 MET A N 1
ATOM 2049 C CA . MET A 1 259 ? -10.398 -35.875 -13.836 1 95.25 259 MET A CA 1
ATOM 2050 C C . MET A 1 259 ? -9.344 -36.75 -14.469 1 95.25 259 MET A C 1
ATOM 2052 O O . MET A 1 259 ? -8.172 -36.688 -14.109 1 95.25 259 MET A O 1
ATOM 2056 N N . MET A 1 260 ? -9.656 -37.5 -15.555 1 94.94 260 MET A N 1
ATOM 2057 C CA . MET A 1 260 ? -8.836 -38.656 -15.953 1 94.94 260 MET A CA 1
ATOM 2058 C C . MET A 1 260 ? -8.305 -38.469 -17.375 1 94.94 260 MET A C 1
ATOM 2060 O O . MET A 1 260 ? -7.977 -39.438 -18.047 1 94.94 260 MET A O 1
ATOM 2064 N N . ARG A 1 261 ? -8.281 -37.188 -17.812 1 89.44 261 ARG A N 1
ATOM 2065 C CA . ARG A 1 261 ? -7.762 -37 -19.172 1 89.44 261 ARG A CA 1
ATOM 2066 C C . ARG A 1 261 ? -6.328 -37.531 -19.281 1 89.44 261 ARG A C 1
ATOM 2068 O O . ARG A 1 261 ? -5.953 -38.125 -20.281 1 89.44 261 ARG A O 1
ATOM 2075 N N . TYR A 1 262 ? -5.562 -37.25 -18.281 1 86.94 262 TYR A N 1
ATOM 2076 C CA . TYR A 1 262 ? -4.148 -37.594 -18.359 1 86.94 262 TYR A CA 1
ATOM 2077 C C . TYR A 1 262 ? -3.822 -38.75 -17.422 1 86.94 262 TYR A C 1
ATOM 2079 O O . TYR A 1 262 ? -3.383 -39.812 -17.875 1 86.94 262 TYR A O 1
ATOM 2087 N N . ALA A 1 263 ? -3.992 -38.562 -16.141 1 91 263 ALA A N 1
ATOM 2088 C CA . ALA A 1 263 ? -3.898 -39.688 -15.203 1 91 263 ALA A CA 1
ATOM 2089 C C . ALA A 1 263 ? -5.23 -40.406 -15.086 1 91 263 ALA A C 1
ATOM 2091 O O . ALA A 1 263 ? -6.293 -39.781 -15.109 1 91 263 ALA A O 1
ATOM 2092 N N . LYS A 1 264 ? -5.094 -41.812 -14.992 1 95.06 264 LYS A N 1
ATOM 2093 C CA . LYS A 1 264 ? -6.32 -42.594 -14.914 1 95.06 264 LYS A CA 1
ATOM 2094 C C . LYS A 1 264 ? -6.227 -43.656 -13.82 1 95.06 264 LYS A C 1
ATOM 2096 O O . LYS A 1 264 ? -5.129 -44.062 -13.453 1 95.06 264 LYS A O 1
ATOM 2101 N N . VAL A 1 265 ? -7.367 -43.906 -13.258 1 97.44 265 VAL A N 1
ATOM 2102 C CA . VAL A 1 265 ? -7.547 -45.094 -12.422 1 97.44 265 VAL A CA 1
ATOM 2103 C C . VAL A 1 265 ? -8.547 -46.062 -13.086 1 97.44 265 VAL A C 1
ATOM 2105 O O . VAL A 1 265 ? -9.703 -45.688 -13.312 1 97.44 265 VAL A O 1
ATOM 2108 N N . LEU A 1 266 ? -8.031 -47.219 -13.391 1 97.06 266 LEU A N 1
ATOM 2109 C CA . LEU A 1 266 ? -8.914 -48.219 -13.984 1 97.06 266 LEU A CA 1
ATOM 2110 C C . LEU A 1 266 ? -9.859 -48.781 -12.938 1 97.06 266 LEU A C 1
ATOM 2112 O O . LEU A 1 266 ? -9.609 -48.688 -11.734 1 97.06 266 LEU A O 1
ATOM 2116 N N . PRO A 1 267 ? -11.016 -49.375 -13.375 1 96.19 267 PRO A N 1
ATOM 2117 C CA . PRO A 1 267 ? -12 -49.906 -12.438 1 96.19 267 PRO A CA 1
ATOM 2118 C C . PRO A 1 267 ? -11.383 -50.844 -11.414 1 96.19 267 PRO A C 1
ATOM 2120 O O . PRO A 1 267 ? -11.859 -50.938 -10.273 1 96.19 267 PRO A O 1
ATOM 2123 N N . ASP A 1 268 ? -10.289 -51.562 -11.773 1 95.94 268 ASP A N 1
ATOM 2124 C CA . ASP A 1 268 ? -9.68 -52.531 -10.875 1 95.94 268 ASP A CA 1
ATOM 2125 C C . ASP A 1 268 ? -8.672 -51.875 -9.945 1 95.94 268 ASP A C 1
ATOM 2127 O O . ASP A 1 268 ? -7.996 -52.531 -9.156 1 95.94 268 ASP A O 1
ATOM 2131 N N . GLY A 1 269 ? -8.555 -50.5 -10.102 1 96.06 269 GLY A N 1
ATOM 2132 C CA . GLY A 1 269 ? -7.68 -49.781 -9.203 1 96.06 269 GLY A CA 1
ATOM 2133 C C . GLY A 1 269 ? -6.301 -49.531 -9.781 1 96.06 269 GLY A C 1
ATOM 2134 O O . GLY A 1 269 ? -5.469 -48.875 -9.156 1 96.06 269 GLY A O 1
ATOM 2135 N N . THR A 1 270 ? -6.023 -50 -11.023 1 97.06 270 THR A N 1
ATOM 2136 C CA . THR A 1 270 ? -4.734 -49.781 -11.664 1 97.06 270 THR A CA 1
ATOM 2137 C C . THR A 1 270 ? -4.566 -48.312 -12.031 1 97.06 270 THR A C 1
ATOM 2139 O O . THR A 1 270 ? -5.465 -47.719 -12.633 1 97.06 270 THR A O 1
ATOM 2142 N N . PHE A 1 271 ? -3.443 -47.75 -11.594 1 96.62 271 PHE A N 1
ATOM 2143 C CA . PHE A 1 271 ? -3.148 -46.375 -11.898 1 96.62 271 PHE A CA 1
ATOM 2144 C C . PHE A 1 271 ? -2.406 -46.25 -13.227 1 96.62 271 PHE A C 1
ATOM 2146 O O . PHE A 1 271 ? -1.408 -46.938 -13.445 1 96.62 271 PHE A O 1
ATOM 2153 N N . VAL A 1 272 ? -2.822 -45.406 -14.148 1 95.06 272 VAL A N 1
ATOM 2154 C CA . VAL A 1 272 ? -2.15 -45.094 -15.398 1 95.06 272 VAL A CA 1
ATOM 2155 C C . VAL A 1 272 ? -1.564 -43.688 -15.328 1 95.06 272 VAL A C 1
ATOM 2157 O O . VAL A 1 272 ? -2.305 -42.688 -15.289 1 95.06 272 VAL A O 1
ATOM 2160 N N . LYS A 1 273 ? -0.285 -43.562 -15.352 1 90.5 273 LYS A N 1
ATOM 2161 C CA . LYS A 1 273 ? 0.415 -42.312 -15.266 1 90.5 273 LYS A CA 1
ATOM 2162 C C . LYS A 1 273 ? 0.249 -41.5 -16.547 1 90.5 273 LYS A C 1
ATOM 2164 O O . LYS A 1 273 ? 0.131 -42.062 -17.641 1 90.5 273 LYS A O 1
ATOM 2169 N N . PRO A 1 274 ? 0.181 -40.125 -16.312 1 83.44 274 PRO A N 1
ATOM 2170 C CA . PRO A 1 274 ? 0.117 -39.312 -17.516 1 83.44 274 PRO A CA 1
ATOM 2171 C C . PRO A 1 274 ? 1.358 -39.438 -18.391 1 83.44 274 PRO A C 1
ATOM 2173 O O . PRO A 1 274 ? 2.443 -39.75 -17.891 1 83.44 274 PRO A O 1
ATOM 2176 N N . LYS A 1 275 ? 1.22 -39.219 -19.719 1 76.31 275 LYS A N 1
ATOM 2177 C CA . LYS A 1 275 ? 2.324 -39.312 -20.672 1 76.31 275 LYS A CA 1
ATOM 2178 C C . LYS A 1 275 ? 3.355 -38.219 -20.438 1 76.31 275 LYS A C 1
ATOM 2180 O O . LYS A 1 275 ? 4.551 -38.406 -20.641 1 76.31 275 LYS A O 1
ATOM 2185 N N . SER A 1 276 ? 2.818 -36.938 -20.203 1 71.62 276 SER A N 1
ATOM 2186 C CA . SER A 1 276 ? 3.719 -35.844 -19.891 1 71.62 276 SER A CA 1
ATOM 2187 C C . SER A 1 276 ? 3.178 -35 -18.75 1 71.62 276 SER A C 1
ATOM 2189 O O . SER A 1 276 ? 1.982 -34.688 -18.703 1 71.62 276 SER A O 1
ATOM 2191 N N . ASP A 1 277 ? 4.113 -34.656 -17.828 1 65.94 277 ASP A N 1
ATOM 2192 C CA . ASP A 1 277 ? 3.758 -33.844 -16.688 1 65.94 277 ASP A CA 1
ATOM 2193 C C . ASP A 1 277 ? 3.699 -32.375 -17.078 1 65.94 277 ASP A C 1
ATOM 2195 O O . ASP A 1 277 ? 3.162 -31.531 -16.344 1 65.94 277 ASP A O 1
ATOM 2199 N N . LYS A 1 278 ? 4.051 -32.125 -18.281 1 64.5 278 LYS A N 1
ATOM 2200 C CA . LYS A 1 278 ? 4.25 -30.734 -18.672 1 64.5 278 LYS A CA 1
ATOM 2201 C C . LYS A 1 278 ? 2.963 -30.109 -19.203 1 64.5 278 LYS A C 1
ATOM 2203 O O . LYS A 1 278 ? 2.82 -28.891 -19.25 1 64.5 278 LYS A O 1
ATOM 2208 N N . LEU A 1 279 ? 2.125 -30.938 -19.562 1 63 279 LEU A N 1
ATOM 2209 C CA . LEU A 1 279 ? 0.926 -30.438 -20.219 1 63 279 LEU A CA 1
ATOM 2210 C C . LEU A 1 279 ? 0.066 -29.625 -19.25 1 63 279 LEU A C 1
ATOM 2212 O O . LEU A 1 279 ? -0.659 -28.719 -19.656 1 63 279 LEU A O 1
ATOM 2216 N N . VAL A 1 280 ? 0.245 -29.875 -18.016 1 62.78 280 VAL A N 1
ATOM 2217 C CA . VAL A 1 280 ? -0.541 -29.172 -17.016 1 62.78 280 VAL A CA 1
ATOM 2218 C C . VAL A 1 280 ? -0.074 -27.719 -16.906 1 62.78 280 VAL A C 1
ATOM 2220 O O . VAL A 1 280 ? -0.852 -26.844 -16.531 1 62.78 280 VAL A O 1
ATOM 2223 N N . TYR A 1 281 ? 0.998 -27.469 -17.422 1 65.25 281 TYR A N 1
ATOM 2224 C CA . TYR A 1 281 ? 1.577 -26.141 -17.266 1 65.25 281 TYR A CA 1
ATOM 2225 C C . TYR A 1 281 ? 1.054 -25.188 -18.328 1 65.25 281 TYR A C 1
ATOM 2227 O O . TYR A 1 281 ? 1.146 -23.969 -18.188 1 65.25 281 TYR A O 1
ATOM 2235 N N . LEU A 1 282 ? 0.591 -25.703 -19.406 1 67.62 282 LEU A N 1
ATOM 2236 C CA . LEU A 1 282 ? 0.157 -24.844 -20.5 1 67.62 282 LEU A CA 1
ATOM 2237 C C . LEU A 1 282 ? -0.925 -23.875 -20.047 1 67.62 282 LEU A C 1
ATOM 2239 O O . LEU A 1 282 ? -0.885 -22.688 -20.375 1 67.62 282 LEU A O 1
ATOM 2243 N N . THR A 1 283 ? -1.836 -24.328 -19.297 1 66.94 283 THR A N 1
ATOM 2244 C CA . THR A 1 283 ? -2.916 -23.484 -18.797 1 66.94 283 THR A CA 1
ATOM 2245 C C . THR A 1 283 ? -2.375 -22.422 -17.844 1 66.94 283 THR A C 1
ATOM 2247 O O . THR A 1 283 ? -2.793 -21.266 -17.891 1 66.94 283 THR A O 1
ATOM 2250 N N . MET A 1 284 ? -1.423 -22.766 -17.125 1 72.56 284 MET A N 1
ATOM 2251 C CA . MET A 1 284 ? -0.856 -21.828 -16.156 1 72.56 284 MET A CA 1
ATOM 2252 C C . MET A 1 284 ? -0.121 -20.688 -16.844 1 72.56 284 MET A C 1
ATOM 2254 O O . MET A 1 284 ? -0.224 -19.531 -16.438 1 72.56 284 MET A O 1
ATOM 2258 N N . VAL A 1 285 ? 0.555 -21.062 -17.922 1 74.38 285 VAL A N 1
ATOM 2259 C CA . VAL A 1 285 ? 1.319 -20.062 -18.672 1 74.38 285 VAL A CA 1
ATOM 2260 C C . VAL A 1 285 ? 0.366 -19.094 -19.344 1 74.38 285 VAL A C 1
ATOM 2262 O O . VAL A 1 285 ? 0.633 -17.891 -19.406 1 74.38 285 VAL A O 1
ATOM 2265 N N . GLN A 1 286 ? -0.679 -19.594 -19.859 1 72.94 286 GLN A N 1
ATOM 2266 C CA . GLN A 1 286 ? -1.675 -18.734 -20.469 1 72.94 286 GLN A CA 1
ATOM 2267 C C . GLN A 1 286 ? -2.254 -17.734 -19.469 1 72.94 286 GLN A C 1
ATOM 2269 O O . GLN A 1 286 ? -2.385 -16.547 -19.766 1 72.94 286 GLN A O 1
ATOM 2274 N N . VAL A 1 287 ? -2.533 -18.172 -18.359 1 75.56 287 VAL A N 1
ATOM 2275 C CA . VAL A 1 287 ? -3.109 -17.344 -17.312 1 75.56 287 VAL A CA 1
ATOM 2276 C C . VAL A 1 287 ? -2.119 -16.25 -16.922 1 75.56 287 VAL A C 1
ATOM 2278 O O . VAL A 1 287 ? -2.496 -15.086 -16.781 1 75.56 287 VAL A O 1
ATOM 2281 N N . ARG A 1 288 ? -0.905 -16.516 -16.812 1 80.69 288 ARG A N 1
ATOM 2282 C CA . ARG A 1 288 ? 0.104 -15.547 -16.406 1 80.69 288 ARG A CA 1
ATOM 2283 C C . ARG A 1 288 ? 0.329 -14.5 -17.484 1 80.69 288 ARG A C 1
ATOM 2285 O O . ARG A 1 288 ? 0.57 -13.328 -17.188 1 80.69 288 ARG A O 1
ATOM 2292 N N . ALA A 1 289 ? 0.303 -14.984 -18.766 1 78.06 289 ALA A N 1
ATOM 2293 C CA . ALA A 1 289 ? 0.436 -14.008 -19.844 1 78.06 289 ALA A CA 1
ATOM 2294 C C . ALA A 1 289 ? -0.673 -12.961 -19.781 1 78.06 289 ALA A C 1
ATOM 2296 O O . ALA A 1 289 ? -0.42 -11.766 -19.938 1 78.06 289 ALA A O 1
ATOM 2297 N N . TYR A 1 290 ? -1.817 -13.391 -19.453 1 79.69 290 TYR A N 1
ATOM 2298 C CA . TYR A 1 290 ? -2.947 -12.477 -19.344 1 79.69 290 TYR A CA 1
ATOM 2299 C C . TYR A 1 290 ? -2.809 -11.586 -18.109 1 79.69 290 TYR A C 1
ATOM 2301 O O . TYR A 1 290 ? -3.211 -10.422 -18.141 1 79.69 290 TYR A O 1
ATOM 2309 N N . MET A 1 291 ? -2.223 -12.117 -17.109 1 87.56 291 MET A N 1
ATOM 2310 C CA . MET A 1 291 ? -2.016 -11.336 -15.906 1 87.56 291 MET A CA 1
ATOM 2311 C C . MET A 1 291 ? -1.042 -10.188 -16.156 1 87.56 291 MET A C 1
ATOM 2313 O O . MET A 1 291 ? -1.199 -9.102 -15.602 1 87.56 291 MET A O 1
ATOM 2317 N N . ILE A 1 292 ? -0.048 -10.406 -17.016 1 91.38 292 ILE A N 1
ATOM 2318 C CA . ILE A 1 292 ? 0.952 -9.398 -17.344 1 91.38 292 ILE A CA 1
ATOM 2319 C C . ILE A 1 292 ? 0.302 -8.266 -18.125 1 91.38 292 ILE A C 1
ATOM 2321 O O . ILE A 1 292 ? 0.528 -7.086 -17.828 1 91.38 292 ILE A O 1
ATOM 2325 N N . LYS A 1 293 ? -0.568 -8.609 -19.031 1 88.94 293 LYS A N 1
ATOM 2326 C CA . LYS A 1 293 ? -1.316 -7.602 -19.781 1 88.94 293 LYS A CA 1
ATOM 2327 C C . LYS A 1 293 ? -2.23 -6.801 -18.859 1 88.94 293 LYS A C 1
ATOM 2329 O O . LYS A 1 293 ? -2.32 -5.578 -18.969 1 88.94 293 LYS A O 1
ATOM 2334 N N . THR A 1 294 ? -2.85 -7.516 -18 1 90.69 294 THR A N 1
ATOM 2335 C CA . THR A 1 294 ? -3.762 -6.879 -17.047 1 90.69 294 THR A CA 1
ATOM 2336 C C . THR A 1 294 ? -3.012 -5.906 -16.156 1 90.69 294 THR A C 1
ATOM 2338 O O . THR A 1 294 ? -3.531 -4.844 -15.805 1 90.69 294 THR A O 1
ATOM 2341 N N . ALA A 1 295 ? -1.791 -6.281 -15.773 1 95.88 295 ALA A N 1
ATOM 2342 C CA . ALA A 1 295 ? -0.975 -5.391 -14.953 1 95.88 295 ALA A CA 1
ATOM 2343 C C . ALA A 1 295 ? -0.713 -4.066 -15.672 1 95.88 295 ALA A C 1
ATOM 2345 O O . ALA A 1 295 ? -0.763 -3 -15.055 1 95.88 295 ALA A O 1
ATOM 2346 N N . GLY A 1 296 ? -0.447 -4.152 -16.953 1 96.75 296 GLY A N 1
ATOM 2347 C CA . GLY A 1 296 ? -0.271 -2.943 -17.75 1 96.75 296 GLY A CA 1
ATOM 2348 C C . GLY A 1 296 ? -1.514 -2.072 -17.781 1 96.75 296 GLY A C 1
ATOM 2349 O O . GLY A 1 296 ? -1.427 -0.852 -17.641 1 96.75 296 GLY A O 1
ATOM 2350 N N . GLN A 1 297 ? -2.635 -2.678 -17.922 1 96.44 297 GLN A N 1
ATOM 2351 C CA . GLN A 1 297 ? -3.9 -1.954 -17.984 1 96.44 297 GLN A CA 1
ATOM 2352 C C . GLN A 1 297 ? -4.227 -1.281 -16.656 1 96.44 297 GLN A C 1
ATOM 2354 O O . GLN A 1 297 ? -4.695 -0.143 -16.625 1 96.44 297 GLN A O 1
ATOM 2359 N N . GLN A 1 298 ? -4.004 -2.012 -15.562 1 97.81 298 GLN A N 1
ATOM 2360 C CA . GLN A 1 298 ? -4.273 -1.453 -14.242 1 97.81 298 GLN A CA 1
ATOM 2361 C C . GLN A 1 298 ? -3.355 -0.271 -13.945 1 97.81 298 GLN A C 1
ATOM 2363 O O . GLN A 1 298 ? -3.795 0.743 -13.398 1 97.81 298 GLN A O 1
ATOM 2368 N N . MET A 1 299 ? -2.078 -0.398 -14.297 1 98.69 299 MET A N 1
ATOM 2369 C CA . MET A 1 299 ? -1.148 0.72 -14.156 1 98.69 299 MET A CA 1
ATOM 2370 C C . MET A 1 299 ? -1.569 1.895 -15.031 1 98.69 299 MET A C 1
ATOM 2372 O O . MET A 1 299 ? -1.444 3.053 -14.633 1 98.69 299 MET A O 1
ATOM 2376 N N . GLY A 1 300 ? -2.049 1.553 -16.234 1 98.75 300 GLY A N 1
ATOM 2377 C CA . GLY A 1 300 ? -2.57 2.574 -17.125 1 98.75 300 GLY A CA 1
ATOM 2378 C C . GLY A 1 300 ? -3.74 3.342 -16.547 1 98.75 300 GLY A C 1
ATOM 2379 O O . GLY A 1 300 ? -3.785 4.57 -16.625 1 98.75 300 GLY A O 1
ATOM 2380 N N . ALA A 1 301 ? -4.656 2.662 -15.922 1 98.75 301 ALA A N 1
ATOM 2381 C CA . ALA A 1 301 ? -5.82 3.301 -15.312 1 98.75 301 ALA A CA 1
ATOM 2382 C C . ALA A 1 301 ? -5.406 4.23 -14.18 1 98.75 301 ALA A C 1
ATOM 2384 O O . ALA A 1 301 ? -5.836 5.383 -14.117 1 98.75 301 ALA A O 1
ATOM 2385 N N . ALA A 1 302 ? -4.531 3.74 -13.32 1 98.88 302 ALA A N 1
ATOM 2386 C CA . ALA A 1 302 ? -4.094 4.531 -12.172 1 98.88 302 ALA A CA 1
ATOM 2387 C C . ALA A 1 302 ? -3.307 5.758 -12.617 1 98.88 302 ALA A C 1
ATOM 2389 O O . ALA A 1 302 ? -3.506 6.855 -12.094 1 98.88 302 ALA A O 1
ATOM 2390 N N . SER A 1 303 ? -2.389 5.578 -13.594 1 98.88 303 SER A N 1
ATOM 2391 C CA . SER A 1 303 ? -1.59 6.699 -14.07 1 98.88 303 SER A CA 1
ATOM 2392 C C . SER A 1 303 ? -2.455 7.723 -14.805 1 98.88 303 SER A C 1
ATOM 2394 O O . SER A 1 303 ? -2.184 8.922 -14.75 1 98.88 303 SER A O 1
ATOM 2396 N N . THR A 1 304 ? -3.531 7.25 -15.438 1 98.94 304 THR A N 1
ATOM 2397 C CA . THR A 1 304 ? -4.465 8.164 -16.094 1 98.94 304 THR A CA 1
ATOM 2398 C C . THR A 1 304 ? -5.164 9.047 -15.062 1 98.94 304 THR A C 1
ATOM 2400 O O . THR A 1 304 ? -5.195 10.273 -15.203 1 98.94 304 THR A O 1
ATOM 2403 N N . ILE A 1 305 ? -5.691 8.453 -14.008 1 98.94 305 ILE A N 1
ATOM 2404 C CA . ILE A 1 305 ? -6.371 9.195 -12.953 1 98.94 305 ILE A CA 1
ATOM 2405 C C . ILE A 1 305 ? -5.414 10.227 -12.352 1 98.94 305 ILE A C 1
ATOM 2407 O O . ILE A 1 305 ? -5.754 11.406 -12.234 1 98.94 305 ILE A O 1
ATOM 2411 N N . CYS A 1 306 ? -4.238 9.812 -12.047 1 98.94 306 CYS A N 1
ATOM 2412 C CA . CYS A 1 306 ? -3.254 10.656 -11.391 1 98.94 306 CYS A CA 1
ATOM 2413 C C . CYS A 1 306 ? -2.805 11.789 -12.305 1 98.94 306 CYS A C 1
ATOM 2415 O O . CYS A 1 306 ? -2.648 12.93 -11.859 1 98.94 306 CYS A O 1
ATOM 2417 N N . THR A 1 307 ? -2.57 11.477 -13.602 1 98.94 307 THR A N 1
ATOM 2418 C CA . THR A 1 307 ? -2.113 12.484 -14.555 1 98.94 307 THR A CA 1
ATOM 2419 C C . THR A 1 307 ? -3.176 13.555 -14.758 1 98.94 307 THR A C 1
ATOM 2421 O O . THR A 1 307 ? -2.875 14.75 -14.719 1 98.94 307 THR A O 1
ATOM 2424 N N . ARG A 1 308 ? -4.398 13.133 -14.945 1 98.94 308 ARG A N 1
ATOM 2425 C CA . ARG A 1 308 ? -5.484 14.086 -15.156 1 98.94 308 ARG A CA 1
ATOM 2426 C C . ARG A 1 308 ? -5.695 14.953 -13.922 1 98.94 308 ARG A C 1
ATOM 2428 O O . ARG A 1 308 ? -5.879 16.172 -14.039 1 98.94 308 ARG A O 1
ATOM 2435 N N . PHE A 1 309 ? -5.691 14.398 -12.758 1 98.81 309 PHE A N 1
ATOM 2436 C CA . PHE A 1 309 ? -5.777 15.164 -11.516 1 98.81 309 PHE A CA 1
ATOM 2437 C C . PHE A 1 309 ? -4.66 16.188 -11.43 1 98.81 309 PHE A C 1
ATOM 2439 O O . PHE A 1 309 ? -4.906 17.359 -11.125 1 98.81 309 PHE A O 1
ATOM 2446 N N . SER A 1 310 ? -3.4 15.719 -11.68 1 98.75 310 SER A N 1
ATOM 2447 C CA . SER A 1 310 ? -2.221 16.562 -11.562 1 98.75 310 SER A CA 1
ATOM 2448 C C . SER A 1 310 ? -2.293 17.75 -12.531 1 98.75 310 SER A C 1
ATOM 2450 O O . SER A 1 310 ? -1.785 18.828 -12.234 1 98.75 310 SER A O 1
ATOM 2452 N N . ALA A 1 311 ? -2.896 17.516 -13.656 1 98.75 311 ALA A N 1
ATOM 2453 C CA . ALA A 1 311 ? -3.037 18.562 -14.672 1 98.75 311 ALA A CA 1
ATOM 2454 C C . ALA A 1 311 ? -4.129 19.562 -14.289 1 98.75 311 ALA A C 1
ATOM 2456 O O . ALA A 1 311 ? -4.02 20.75 -14.57 1 98.75 311 ALA A O 1
ATOM 2457 N N . ALA A 1 312 ? -5.129 19.094 -13.609 1 98.44 312 ALA A N 1
ATOM 2458 C CA . ALA A 1 312 ? -6.309 19.906 -13.328 1 98.44 312 ALA A CA 1
ATOM 2459 C C . ALA A 1 312 ? -6.133 20.688 -12.031 1 98.44 312 ALA A C 1
ATOM 2461 O O . ALA A 1 312 ? -6.664 21.797 -11.883 1 98.44 312 ALA A O 1
ATOM 2462 N N . ARG A 1 313 ? -5.441 20.188 -11.117 1 97.56 313 ARG A N 1
ATOM 2463 C CA . ARG A 1 313 ? -5.32 20.734 -9.773 1 97.56 313 ARG A CA 1
ATOM 2464 C C . ARG A 1 313 ? -4.168 21.734 -9.688 1 97.56 313 ARG A C 1
ATOM 2466 O O . ARG A 1 313 ? -3.082 21.484 -10.211 1 97.56 313 ARG A O 1
ATOM 2473 N N . ILE A 1 314 ? -4.434 22.859 -9.062 1 95.88 314 ILE A N 1
ATOM 2474 C CA . ILE A 1 314 ? -3.359 23.797 -8.758 1 95.88 314 ILE A CA 1
ATOM 2475 C C . ILE A 1 314 ? -3.146 23.859 -7.25 1 95.88 314 ILE A C 1
ATOM 2477 O O . ILE A 1 314 ? -4.094 23.688 -6.477 1 95.88 314 ILE A O 1
ATOM 2481 N N . GLN A 1 315 ? -1.959 24.031 -6.859 1 93 315 GLN A N 1
ATOM 2482 C CA . GLN A 1 315 ? -1.566 24.156 -5.457 1 93 315 GLN A CA 1
ATOM 2483 C C . GLN A 1 315 ? -0.252 24.922 -5.316 1 93 315 GLN A C 1
ATOM 2485 O O . GLN A 1 315 ? 0.586 24.891 -6.223 1 93 315 GLN A O 1
ATOM 2490 N N . GLY A 1 316 ? -0.173 25.5 -4.23 1 87.12 316 GLY A N 1
ATOM 2491 C CA . GLY A 1 316 ? 1.057 26.234 -3.938 1 87.12 316 GLY A CA 1
ATOM 2492 C C . GLY A 1 316 ? 1.103 27.609 -4.566 1 87.12 316 GLY A C 1
ATOM 2493 O O . GLY A 1 316 ? 0.226 27.969 -5.355 1 87.12 316 GLY A O 1
ATOM 2494 N N . ARG A 1 317 ? 2.152 28.469 -4.215 1 82.38 317 ARG A N 1
ATOM 2495 C CA . ARG A 1 317 ? 2.25 29.828 -4.719 1 82.38 317 ARG A CA 1
ATOM 2496 C C . ARG A 1 317 ? 3.43 29.984 -5.672 1 82.38 317 ARG A C 1
ATOM 2498 O O . ARG A 1 317 ? 4.492 29.406 -5.453 1 82.38 317 ARG A O 1
ATOM 2505 N N . THR A 1 318 ? 3.031 30.672 -6.695 1 83.62 318 THR A N 1
ATOM 2506 C CA . THR A 1 318 ? 4.129 31.062 -7.574 1 83.62 318 THR A CA 1
ATOM 2507 C C . THR A 1 318 ? 5.004 32.125 -6.902 1 83.62 318 THR A C 1
ATOM 2509 O O . THR A 1 318 ? 4.559 32.812 -5.984 1 83.62 318 THR A O 1
ATOM 2512 N N . PRO A 1 319 ? 6.238 32.156 -7.355 1 78.81 319 PRO A N 1
ATOM 2513 C CA . PRO A 1 319 ? 7.145 33.125 -6.719 1 78.81 319 PRO A CA 1
ATOM 2514 C C . PRO A 1 319 ? 6.629 34.562 -6.801 1 78.81 319 PRO A C 1
ATOM 2516 O O . PRO A 1 319 ? 6.879 35.375 -5.895 1 78.81 319 PRO A O 1
ATOM 2519 N N . ASP A 1 320 ? 5.887 34.906 -7.852 1 76.44 320 ASP A N 1
ATOM 2520 C CA . ASP A 1 320 ? 5.383 36.25 -8.023 1 76.44 320 ASP A CA 1
ATOM 2521 C C . ASP A 1 320 ? 4.051 36.438 -7.297 1 76.44 320 ASP A C 1
ATOM 2523 O O . ASP A 1 320 ? 3.447 37.531 -7.359 1 76.44 320 ASP A O 1
ATOM 2527 N N . ASN A 1 321 ? 3.584 35.375 -6.629 1 74.69 321 ASN A N 1
ATOM 2528 C CA . ASN A 1 321 ? 2.377 35.375 -5.809 1 74.69 321 ASN A CA 1
ATOM 2529 C C . ASN A 1 321 ? 1.138 35.719 -6.633 1 74.69 321 ASN A C 1
ATOM 2531 O O . ASN A 1 321 ? 0.169 36.25 -6.105 1 74.69 321 ASN A O 1
ATOM 2535 N N . LYS A 1 322 ? 1.155 35.531 -7.938 1 79.5 322 LYS A N 1
ATOM 2536 C CA . LYS A 1 322 ? 0.027 35.875 -8.797 1 79.5 322 LYS A CA 1
ATOM 2537 C C . LYS A 1 322 ? -0.846 34.656 -9.07 1 79.5 322 LYS A C 1
ATOM 2539 O O . LYS A 1 322 ? -1.941 34.781 -9.617 1 79.5 322 LYS A O 1
ATOM 2544 N N . GLY A 1 323 ? -0.352 33.562 -8.609 1 86.69 323 GLY A N 1
ATOM 2545 C CA . GLY A 1 323 ? -1.106 32.344 -8.836 1 86.69 323 GLY A CA 1
ATOM 2546 C C . GLY A 1 323 ? -0.458 31.125 -8.219 1 86.69 323 GLY A C 1
ATOM 2547 O O . GLY A 1 323 ? 0.376 31.234 -7.316 1 86.69 323 GLY A O 1
ATOM 2548 N N . GLU A 1 324 ? -1.064 29.969 -8.594 1 92.5 324 GLU A N 1
ATOM 2549 C CA . GLU A 1 324 ? -0.541 28.703 -8.102 1 92.5 324 GLU A CA 1
ATOM 2550 C C . GLU A 1 324 ? -0.086 27.812 -9.258 1 92.5 324 GLU A C 1
ATOM 2552 O O . GLU A 1 324 ? -0.486 28.016 -10.398 1 92.5 324 GLU A O 1
ATOM 2557 N N . PHE A 1 325 ? 0.745 26.844 -8.914 1 94.19 325 PHE A N 1
ATOM 2558 C CA . PHE A 1 325 ? 1.229 25.891 -9.898 1 94.19 325 PHE A CA 1
ATOM 2559 C C . PHE A 1 325 ? 0.229 24.75 -10.086 1 94.19 325 PHE A C 1
ATOM 2561 O O . PHE A 1 325 ? -0.411 24.312 -9.125 1 94.19 325 PHE A O 1
ATOM 2568 N N . GLN A 1 326 ? 0.112 24.375 -11.438 1 96.56 326 GLN A N 1
ATOM 2569 C CA . GLN A 1 326 ? -0.468 23.047 -11.57 1 96.56 326 GLN A CA 1
ATOM 2570 C C . GLN A 1 326 ? 0.347 22 -10.797 1 96.56 326 GLN A C 1
ATOM 2572 O O . GLN A 1 326 ? 1.578 22.062 -10.781 1 96.56 326 GLN A O 1
ATOM 2577 N N . VAL A 1 327 ? -0.309 21.109 -10.141 1 96.94 327 VAL A N 1
ATOM 2578 C CA . VAL A 1 327 ? 0.383 20.031 -9.43 1 96.94 327 VAL A CA 1
ATOM 2579 C C . VAL A 1 327 ? 1.342 19.328 -10.383 1 96.94 327 VAL A C 1
ATOM 2581 O O . VAL A 1 327 ? 2.438 18.922 -9.984 1 96.94 327 VAL A O 1
ATOM 2584 N N . LEU A 1 328 ? 0.99 19.234 -11.633 1 98.12 328 LEU A N 1
ATOM 2585 C CA . LEU A 1 328 ? 1.775 18.562 -12.664 1 98.12 328 LEU A CA 1
ATOM 2586 C C . LEU A 1 328 ? 3.086 19.312 -12.914 1 98.12 328 LEU A C 1
ATOM 2588 O O . LEU A 1 328 ? 4.02 18.75 -13.492 1 98.12 328 LEU A O 1
ATOM 2592 N N . ASP A 1 329 ? 3.213 20.547 -12.484 1 96.69 329 ASP A N 1
ATOM 2593 C CA . ASP A 1 329 ? 4.395 21.359 -12.742 1 96.69 329 ASP A CA 1
ATOM 2594 C C . ASP A 1 329 ? 5.508 21.047 -11.742 1 96.69 329 ASP A C 1
ATOM 2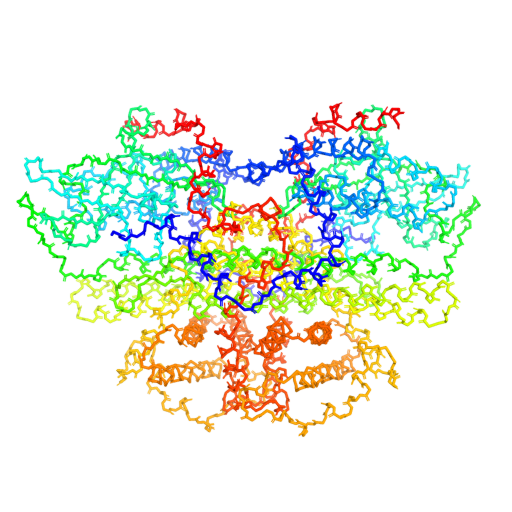596 O O . ASP A 1 329 ? 6.66 21.438 -11.953 1 96.69 329 ASP A O 1
ATOM 2600 N N . TYR A 1 330 ? 5.191 20.422 -10.688 1 96.25 330 TYR A N 1
ATOM 2601 C CA . TYR A 1 330 ? 6.203 20.125 -9.68 1 96.25 330 TYR A CA 1
ATOM 2602 C C . TYR A 1 330 ? 7.105 18.984 -10.141 1 96.25 330 TYR A C 1
ATOM 2604 O O . TYR A 1 330 ? 6.621 17.938 -10.594 1 96.25 330 TYR A O 1
ATOM 2612 N N . GLN A 1 331 ? 8.375 19.172 -10.008 1 97.12 331 GLN A N 1
ATOM 2613 C CA . GLN A 1 331 ? 9.383 18.219 -10.469 1 97.12 331 GLN A CA 1
ATOM 2614 C C . GLN A 1 331 ? 9.195 16.859 -9.789 1 97.12 331 GLN A C 1
ATOM 2616 O O . GLN A 1 331 ? 9.281 15.82 -10.445 1 97.12 331 GLN A O 1
ATOM 2621 N N . ASN A 1 332 ? 8.883 16.828 -8.5 1 97.06 332 ASN A N 1
ATOM 2622 C CA . ASN A 1 332 ? 8.695 15.578 -7.77 1 97.06 332 ASN A CA 1
ATOM 2623 C C . ASN A 1 332 ? 7.473 14.82 -8.273 1 97.06 332 ASN A C 1
ATOM 2625 O O . ASN A 1 332 ? 7.477 13.586 -8.312 1 97.06 332 ASN A O 1
ATOM 2629 N N . GLN A 1 333 ? 6.41 15.602 -8.617 1 97.88 333 GLN A N 1
ATOM 2630 C CA . GLN A 1 333 ? 5.215 14.969 -9.164 1 97.88 333 GLN A CA 1
ATOM 2631 C C . GLN A 1 333 ? 5.527 14.227 -10.461 1 97.88 333 GLN A C 1
ATOM 2633 O O . GLN A 1 333 ? 5.145 13.062 -10.625 1 97.88 333 GLN A O 1
ATOM 2638 N N . GLN A 1 334 ? 6.234 14.914 -11.32 1 98.56 334 GLN A N 1
ATOM 2639 C CA . GLN A 1 334 ? 6.633 14.336 -12.602 1 98.56 334 GLN A CA 1
ATOM 2640 C C . GLN A 1 334 ? 7.57 13.148 -12.398 1 98.56 334 GLN A C 1
ATOM 2642 O O . GLN A 1 334 ? 7.387 12.102 -13.016 1 98.56 334 GLN A O 1
ATOM 2647 N N . HIS A 1 335 ? 8.531 13.32 -11.523 1 98.5 335 HIS A N 1
ATOM 2648 C CA . HIS A 1 335 ? 9.586 12.336 -11.281 1 98.5 335 HIS A CA 1
ATOM 2649 C C . HIS A 1 335 ? 9 11.008 -10.805 1 98.5 335 HIS A C 1
ATOM 2651 O O . HIS A 1 335 ? 9.516 9.945 -11.141 1 98.5 335 HIS A O 1
ATOM 2657 N N . LYS A 1 336 ? 7.953 11.055 -10.07 1 98.19 336 LYS A N 1
ATOM 2658 C CA . LYS A 1 336 ? 7.34 9.836 -9.547 1 98.19 336 LYS A CA 1
ATOM 2659 C C . LYS A 1 336 ? 6.297 9.281 -10.516 1 98.19 336 LYS A C 1
ATOM 2661 O O . LYS A 1 336 ? 6.176 8.07 -10.672 1 98.19 336 LYS A O 1
ATOM 2666 N N . LEU A 1 337 ? 5.562 10.078 -11.234 1 98.81 337 LEU A N 1
ATOM 2667 C CA . LEU A 1 337 ? 4.414 9.703 -12.047 1 98.81 337 LEU A CA 1
ATOM 2668 C C . LEU A 1 337 ? 4.859 9.18 -13.406 1 98.81 337 LEU A C 1
ATOM 2670 O O . LEU A 1 337 ? 4.355 8.156 -13.883 1 98.81 337 LEU A O 1
ATOM 2674 N N . PHE A 1 338 ? 5.801 9.828 -14.07 1 98.94 338 PHE A N 1
ATOM 2675 C CA . PHE A 1 338 ? 6.082 9.562 -15.477 1 98.94 338 PHE A CA 1
ATOM 2676 C C . PHE A 1 338 ? 6.688 8.18 -15.656 1 98.94 338 PHE A C 1
ATOM 2678 O O . PHE A 1 338 ? 6.344 7.465 -16.594 1 98.94 338 PHE A O 1
ATOM 2685 N N . PRO A 1 339 ? 7.594 7.727 -14.75 1 98.81 339 PRO A N 1
ATOM 2686 C CA . PRO A 1 339 ? 8.047 6.34 -14.875 1 98.81 339 PRO A CA 1
ATOM 2687 C C . PRO A 1 339 ? 6.906 5.332 -14.766 1 98.81 339 PRO A C 1
ATOM 2689 O O . PRO A 1 339 ? 6.965 4.262 -15.375 1 98.81 339 PRO A O 1
ATOM 2692 N N . LEU A 1 340 ? 5.875 5.641 -14.047 1 98.88 340 LEU A N 1
ATOM 2693 C CA . LEU A 1 340 ? 4.746 4.73 -13.906 1 98.88 340 LEU A CA 1
ATOM 2694 C C . LEU A 1 340 ? 3.939 4.656 -15.195 1 98.88 340 LEU A C 1
ATOM 2696 O O . LEU A 1 340 ? 3.4 3.604 -15.539 1 98.88 340 LEU A O 1
ATOM 2700 N N . ILE A 1 341 ? 3.846 5.789 -15.906 1 98.94 341 ILE A N 1
ATOM 2701 C CA . ILE A 1 341 ? 3.275 5.75 -17.25 1 98.94 341 ILE A CA 1
ATOM 2702 C C . ILE A 1 341 ? 4.098 4.809 -18.125 1 98.94 341 ILE A C 1
ATOM 2704 O O . ILE A 1 341 ? 3.537 3.975 -18.844 1 98.94 341 ILE A O 1
ATOM 2708 N N . ALA A 1 342 ? 5.395 4.879 -18.016 1 98.94 342 ALA A N 1
ATOM 2709 C CA . ALA A 1 342 ? 6.289 4.031 -18.797 1 98.94 342 ALA A CA 1
ATOM 2710 C C . ALA A 1 342 ? 6.102 2.559 -18.438 1 98.94 342 ALA A C 1
ATOM 2712 O O . ALA A 1 342 ? 6.109 1.695 -19.312 1 98.94 342 ALA A O 1
ATOM 2713 N N . VAL A 1 343 ? 5.926 2.254 -17.172 1 98.81 343 VAL A N 1
ATOM 2714 C CA . VAL A 1 343 ? 5.73 0.881 -16.719 1 98.81 343 VAL A CA 1
ATOM 2715 C C . VAL A 1 343 ? 4.473 0.3 -17.359 1 98.81 343 VAL A C 1
ATOM 2717 O O . VAL A 1 343 ? 4.441 -0.874 -17.734 1 98.81 343 VAL A O 1
ATOM 2720 N N . SER A 1 344 ? 3.428 1.098 -17.469 1 98.69 344 SER A N 1
ATOM 2721 C CA . SER A 1 344 ? 2.193 0.608 -18.078 1 98.69 344 SER A CA 1
ATOM 2722 C C . SER A 1 344 ? 2.42 0.181 -19.516 1 98.69 344 SER A C 1
ATOM 2724 O O . SER A 1 344 ? 1.94 -0.873 -19.938 1 98.69 344 SER A O 1
ATOM 2726 N N . TYR A 1 345 ? 3.207 0.958 -20.297 1 98.5 345 TYR A N 1
ATOM 2727 C CA . TYR A 1 345 ? 3.525 0.622 -21.672 1 98.5 345 TYR A CA 1
ATOM 2728 C C . TYR A 1 345 ? 4.438 -0.597 -21.75 1 98.5 345 TYR A C 1
ATOM 2730 O O . TYR A 1 345 ? 4.215 -1.503 -22.547 1 98.5 345 TYR A O 1
ATOM 2738 N N . ALA A 1 346 ? 5.438 -0.617 -20.875 1 98.44 346 ALA A N 1
ATOM 2739 C CA . ALA A 1 346 ? 6.375 -1.737 -20.844 1 98.44 346 ALA A CA 1
ATOM 2740 C C . ALA A 1 346 ? 5.648 -3.055 -20.594 1 98.44 346 ALA A C 1
ATOM 2742 O O . ALA A 1 346 ? 5.918 -4.059 -21.25 1 98.44 346 ALA A O 1
ATOM 2743 N N . ALA A 1 347 ? 4.758 -3.037 -19.625 1 97.44 347 ALA A N 1
ATOM 2744 C CA . ALA A 1 347 ? 4 -4.234 -19.266 1 97.44 347 ALA A CA 1
ATOM 2745 C C . ALA A 1 347 ? 3.125 -4.699 -20.422 1 97.44 347 ALA A C 1
ATOM 2747 O O . ALA A 1 347 ? 3.025 -5.898 -20.688 1 97.44 347 ALA A O 1
ATOM 2748 N N . LEU A 1 348 ? 2.527 -3.777 -21.094 1 94.88 348 LEU A N 1
ATOM 2749 C CA . LEU A 1 348 ? 1.679 -4.133 -22.219 1 94.88 348 LEU A CA 1
ATOM 2750 C C . LEU A 1 348 ? 2.502 -4.762 -23.344 1 94.88 348 LEU A C 1
ATOM 2752 O O . LEU A 1 348 ? 2.129 -5.812 -23.875 1 94.88 348 LEU A O 1
ATOM 2756 N N . PHE A 1 349 ? 3.602 -4.148 -23.734 1 95.62 349 PHE A N 1
ATOM 2757 C CA . PHE A 1 349 ? 4.441 -4.664 -24.812 1 95.62 349 PHE A CA 1
ATOM 2758 C C . PHE A 1 349 ? 5.004 -6.035 -24.453 1 95.62 349 PHE A C 1
ATOM 2760 O O . PHE A 1 349 ? 5.102 -6.918 -25.297 1 95.62 349 PHE A O 1
ATOM 2767 N N . ALA A 1 350 ? 5.383 -6.199 -23.172 1 95.12 350 ALA A N 1
ATOM 2768 C CA . ALA A 1 350 ? 5.871 -7.5 -22.734 1 95.12 350 ALA A CA 1
ATOM 2769 C C . ALA A 1 350 ? 4.766 -8.547 -22.781 1 95.12 350 ALA A C 1
ATOM 2771 O O . ALA A 1 350 ? 5.004 -9.695 -23.156 1 95.12 350 ALA A O 1
ATOM 2772 N N . GLY A 1 351 ? 3.578 -8.148 -22.328 1 91.56 351 GLY A N 1
ATOM 2773 C CA . GLY A 1 351 ? 2.443 -9.055 -22.391 1 91.56 351 GLY A CA 1
ATOM 2774 C C . GLY A 1 351 ? 2.125 -9.523 -23.797 1 91.56 351 GLY A C 1
ATOM 2775 O O . GLY A 1 351 ? 1.869 -10.711 -24.016 1 91.56 351 GLY A O 1
ATOM 2776 N N . VAL A 1 352 ? 2.188 -8.648 -24.734 1 88.5 352 VAL A N 1
ATOM 2777 C CA . VAL A 1 352 ? 1.938 -8.977 -26.125 1 88.5 352 VAL A CA 1
ATOM 2778 C C . VAL A 1 352 ? 3 -9.953 -26.625 1 88.5 352 VAL A C 1
ATOM 2780 O O . VAL A 1 352 ? 2.68 -10.938 -27.297 1 88.5 352 VAL A O 1
ATOM 2783 N N . SER A 1 353 ? 4.168 -9.688 -26.281 1 86.38 353 SER A N 1
ATOM 2784 C CA . SER A 1 353 ? 5.266 -10.562 -26.688 1 86.38 353 SER A CA 1
ATOM 2785 C C . SER A 1 353 ? 5.109 -11.961 -26.109 1 86.38 353 SER A C 1
ATOM 2787 O O . SER A 1 353 ? 5.387 -12.953 -26.781 1 86.38 353 SER A O 1
ATOM 2789 N N . LEU A 1 354 ? 4.73 -12.062 -24.875 1 86.5 354 LEU A N 1
ATOM 2790 C CA . LEU A 1 354 ? 4.562 -13.344 -24.203 1 86.5 354 LEU A CA 1
ATOM 2791 C C . LEU A 1 354 ? 3.424 -14.141 -24.844 1 86.5 354 LEU A C 1
ATOM 2793 O O . LEU A 1 354 ? 3.514 -15.367 -24.969 1 86.5 354 LEU A O 1
ATOM 2797 N N . VAL A 1 355 ? 2.357 -13.477 -25.156 1 82.19 355 VAL A N 1
ATOM 2798 C CA . VAL A 1 355 ? 1.23 -14.133 -25.812 1 82.19 355 VAL A CA 1
ATOM 2799 C C . VAL A 1 355 ? 1.67 -14.695 -27.156 1 82.19 355 VAL A C 1
ATOM 2801 O O . VAL A 1 355 ? 1.285 -15.805 -27.531 1 82.19 355 VAL A O 1
ATOM 2804 N N . ASP A 1 356 ? 2.494 -13.945 -27.812 1 78.75 356 ASP A N 1
ATOM 2805 C CA . ASP A 1 356 ? 3.018 -14.406 -29.109 1 78.75 356 ASP A CA 1
ATOM 2806 C C . ASP A 1 356 ? 3.881 -15.656 -28.922 1 78.75 356 ASP A C 1
ATOM 2808 O O . ASP A 1 356 ? 3.797 -16.594 -29.719 1 78.75 356 ASP A O 1
ATOM 2812 N N . ILE A 1 357 ? 4.695 -15.641 -27.938 1 76.19 357 ILE A N 1
ATOM 2813 C CA . ILE A 1 357 ? 5.539 -16.797 -27.672 1 76.19 357 ILE A CA 1
ATOM 2814 C C . ILE A 1 357 ? 4.672 -18 -27.297 1 76.19 357 ILE A C 1
ATOM 2816 O O . ILE A 1 357 ? 4.926 -19.125 -27.734 1 76.19 357 ILE A O 1
ATOM 2820 N N . HIS A 1 358 ? 3.707 -17.766 -26.453 1 77.88 358 HIS A N 1
ATOM 2821 C CA . HIS A 1 358 ? 2.771 -18.812 -26.047 1 77.88 358 HIS A CA 1
ATOM 2822 C C . HIS A 1 358 ? 2.062 -19.422 -27.25 1 77.88 358 HIS A C 1
ATOM 2824 O O . HIS A 1 358 ? 1.985 -20.641 -27.375 1 77.88 358 HIS A O 1
ATOM 2830 N N . ASP A 1 359 ? 1.577 -18.578 -28.141 1 76.19 359 ASP A N 1
ATOM 2831 C CA . ASP A 1 359 ? 0.866 -19.047 -29.328 1 76.19 359 ASP A CA 1
ATOM 2832 C C . ASP A 1 359 ? 1.798 -19.828 -30.25 1 76.19 359 ASP A C 1
ATOM 2834 O O . ASP A 1 359 ? 1.395 -20.828 -30.859 1 76.19 359 ASP A O 1
ATOM 2838 N N . SER A 1 360 ? 2.953 -19.391 -30.344 1 74.69 360 SER A N 1
ATOM 2839 C CA . SER A 1 360 ? 3.955 -20.094 -31.141 1 74.69 360 SER A CA 1
ATOM 2840 C C . SER A 1 360 ? 4.258 -21.469 -30.562 1 74.69 360 SER A C 1
ATOM 2842 O O . SER A 1 360 ? 4.438 -22.438 -31.312 1 74.69 360 SER A O 1
ATOM 2844 N N . ALA A 1 361 ? 4.355 -21.516 -29.266 1 73.31 361 ALA A N 1
ATOM 2845 C CA . ALA A 1 361 ? 4.594 -22.781 -28.594 1 73.31 361 ALA A CA 1
ATOM 2846 C C . ALA A 1 361 ? 3.434 -23.75 -28.812 1 73.31 361 ALA A C 1
ATOM 2848 O O . ALA A 1 361 ? 3.648 -24.953 -29.047 1 73.31 361 ALA A O 1
ATOM 2849 N N . LEU A 1 362 ? 2.266 -23.281 -28.703 1 74.62 362 LEU A N 1
ATOM 2850 C CA . LEU A 1 362 ? 1.079 -24.094 -28.938 1 74.62 362 LEU A CA 1
ATOM 2851 C C . LEU A 1 362 ? 1.086 -24.672 -30.359 1 74.62 362 LEU A C 1
ATOM 2853 O O . LEU A 1 362 ? 0.692 -25.828 -30.562 1 74.62 362 LEU A O 1
ATOM 2857 N N . ASN A 1 363 ? 1.551 -23.844 -31.266 1 75.31 363 ASN A N 1
ATOM 2858 C CA . ASN A 1 363 ? 1.632 -24.297 -32.656 1 75.31 363 ASN A CA 1
ATOM 2859 C C . ASN A 1 363 ? 2.668 -25.406 -32.812 1 75.31 363 ASN A C 1
ATOM 2861 O O . ASN A 1 363 ? 2.461 -26.344 -33.594 1 75.31 363 ASN A O 1
ATOM 2865 N N . VAL A 1 364 ? 3.697 -25.344 -32.125 1 73.56 364 VAL A N 1
ATOM 2866 C CA . VAL A 1 364 ? 4.738 -26.375 -32.188 1 73.56 364 VAL A CA 1
ATOM 2867 C C . VAL A 1 364 ? 4.211 -27.672 -31.578 1 73.56 364 VAL A C 1
ATOM 2869 O O . VAL A 1 364 ? 4.473 -28.75 -32.125 1 73.56 364 VAL A O 1
ATOM 2872 N N . ILE A 1 365 ? 3.572 -27.578 -30.484 1 70.62 365 ILE A N 1
ATOM 2873 C CA . ILE A 1 365 ? 2.986 -28.75 -29.828 1 70.62 365 ILE A CA 1
ATOM 2874 C C . ILE A 1 365 ? 1.999 -29.422 -30.781 1 70.62 365 ILE A C 1
ATOM 2876 O O . ILE A 1 365 ? 2.014 -30.656 -30.922 1 70.62 365 ILE A O 1
ATOM 2880 N N . LYS A 1 366 ? 1.239 -28.672 -31.359 1 70.06 366 LYS A N 1
ATOM 2881 C CA . LYS A 1 366 ? 0.239 -29.203 -32.281 1 70.06 366 LYS A CA 1
ATOM 2882 C C . LYS A 1 366 ? 0.899 -29.922 -33.469 1 70.06 366 LYS A C 1
ATOM 2884 O O . LYS A 1 366 ? 0.375 -30.906 -33.969 1 70.06 366 LYS A O 1
ATOM 2889 N N . LYS A 1 367 ? 2.049 -29.438 -33.812 1 72.94 367 LYS A N 1
ATOM 2890 C CA . LYS A 1 367 ? 2.744 -30 -34.938 1 72.94 367 LYS A CA 1
ATOM 2891 C C . LYS A 1 367 ? 3.648 -31.156 -34.531 1 72.94 367 LYS A C 1
ATOM 2893 O O . LYS A 1 367 ? 4.312 -31.781 -35.375 1 72.94 367 LYS A O 1
ATOM 2898 N N . GLY A 1 368 ? 3.613 -31.453 -33.25 1 62.91 368 GLY A N 1
ATOM 2899 C CA . GLY A 1 368 ? 4.391 -32.562 -32.719 1 62.91 368 GLY A CA 1
ATOM 2900 C C . GLY A 1 368 ? 5.883 -32.281 -32.688 1 62.91 368 GLY A C 1
ATOM 2901 O O . GLY A 1 368 ? 6.699 -33.188 -32.781 1 62.91 368 GLY A O 1
ATOM 2902 N N . GLY A 1 369 ? 6.168 -31.062 -32.594 1 66.06 369 GLY A N 1
ATOM 2903 C CA . GLY A 1 369 ? 7.57 -30.688 -32.625 1 66.06 369 GLY A CA 1
ATOM 2904 C C . GLY A 1 369 ? 8.281 -30.953 -31.312 1 66.06 369 GLY A C 1
ATOM 2905 O O . GLY A 1 369 ? 7.664 -30.922 -30.25 1 66.06 369 GLY A O 1
ATOM 2906 N N . GLN A 1 370 ? 9.547 -31.375 -31.344 1 64.12 370 GLN A N 1
ATOM 2907 C CA . GLN A 1 370 ? 10.344 -31.828 -30.203 1 64.12 370 GLN A CA 1
ATOM 2908 C C . GLN A 1 370 ? 10.82 -30.656 -29.375 1 64.12 370 GLN A C 1
ATOM 2910 O O . GLN A 1 370 ? 11.172 -30.812 -28.203 1 64.12 370 GLN A O 1
ATOM 2915 N N . SER A 1 371 ? 10.781 -29.484 -29.859 1 73.44 371 SER A N 1
ATOM 2916 C CA . SER A 1 371 ? 11.336 -28.344 -29.141 1 73.44 371 SER A CA 1
ATOM 2917 C C . SER A 1 371 ? 10.305 -27.719 -28.203 1 73.44 371 SER A C 1
ATOM 2919 O O . SER A 1 371 ? 10.57 -26.703 -27.562 1 73.44 371 SER A O 1
ATOM 2921 N N . PHE A 1 372 ? 9.25 -28.344 -28.031 1 75.75 372 PHE A N 1
ATOM 2922 C CA . PHE A 1 372 ? 8.133 -27.797 -27.266 1 75.75 372 PHE A CA 1
ATOM 2923 C C . PHE A 1 372 ? 8.484 -27.719 -25.781 1 75.75 372 PHE A C 1
ATOM 2925 O O . PHE A 1 372 ? 8.148 -26.75 -25.109 1 75.75 372 PHE A O 1
ATOM 2932 N N . GLY A 1 373 ? 9.273 -28.609 -25.359 1 75.25 373 GLY A N 1
ATOM 2933 C CA . GLY A 1 373 ? 9.633 -28.641 -23.953 1 75.25 373 GLY A CA 1
ATOM 2934 C C . GLY A 1 373 ? 10.484 -27.453 -23.531 1 75.25 373 GLY A C 1
ATOM 2935 O O . GLY A 1 373 ? 10.234 -26.844 -22.5 1 75.25 373 GLY A O 1
ATOM 2936 N N . ALA A 1 374 ? 11.367 -27.156 -24.375 1 79.44 374 ALA A N 1
ATOM 2937 C CA . ALA A 1 374 ? 12.266 -26.047 -24.062 1 79.44 374 ALA A CA 1
ATOM 2938 C C . ALA A 1 374 ? 11.531 -24.703 -24.094 1 79.44 374 ALA A C 1
ATOM 2940 O O . ALA A 1 374 ? 11.766 -23.844 -23.25 1 79.44 374 ALA A O 1
ATOM 2941 N N . LYS A 1 375 ? 10.672 -24.562 -24.969 1 81.25 375 LYS A N 1
ATOM 2942 C CA . LYS A 1 375 ? 9.898 -23.328 -25.109 1 81.25 375 LYS A CA 1
ATOM 2943 C C . LYS A 1 375 ? 8.938 -23.141 -23.938 1 81.25 375 LYS A C 1
ATOM 2945 O O . LYS A 1 375 ? 8.742 -22.031 -23.453 1 81.25 375 LYS A O 1
ATOM 2950 N N . LEU A 1 376 ? 8.461 -24.219 -23.547 1 81.31 376 LEU A N 1
ATOM 2951 C CA . LEU A 1 376 ? 7.531 -24.172 -22.422 1 81.31 376 LEU A CA 1
ATOM 2952 C C . LEU A 1 376 ? 8.266 -23.844 -21.125 1 81.31 376 LEU A C 1
ATOM 2954 O O . LEU A 1 376 ? 7.738 -23.109 -20.281 1 81.31 376 LEU A O 1
ATOM 2958 N N . ALA A 1 377 ? 9.398 -24.391 -21.031 1 83.31 377 ALA A N 1
ATOM 2959 C CA . ALA A 1 377 ? 10.211 -24.109 -19.859 1 83.31 377 ALA A CA 1
ATOM 2960 C C . ALA A 1 377 ? 10.594 -22.625 -19.797 1 83.31 377 ALA A C 1
ATOM 2962 O O . ALA A 1 377 ? 10.578 -22.016 -18.734 1 83.31 377 ALA A O 1
ATOM 2963 N N . GLU A 1 378 ? 10.93 -22.078 -20.906 1 87.62 378 GLU A N 1
ATOM 2964 C CA . GLU A 1 378 ? 11.258 -20.656 -21 1 87.62 378 GLU A CA 1
ATOM 2965 C C . GLU A 1 378 ? 10.055 -19.781 -20.641 1 87.62 378 GLU A C 1
ATOM 2967 O O . GLU A 1 378 ? 10.172 -18.844 -19.859 1 87.62 378 GLU A O 1
ATOM 2972 N N . LEU A 1 379 ? 8.977 -20.172 -21.266 1 87.56 379 LEU A N 1
ATOM 2973 C CA . LEU A 1 379 ? 7.762 -19.406 -21.047 1 87.56 379 LEU A CA 1
ATOM 2974 C C . LEU A 1 379 ? 7.352 -19.422 -19.578 1 87.56 379 LEU A C 1
ATOM 2976 O O . LEU A 1 379 ? 6.941 -18.391 -19.031 1 87.56 379 LEU A O 1
ATOM 2980 N N . HIS A 1 380 ? 7.48 -20.547 -19.016 1 87.69 380 HIS A N 1
ATOM 2981 C CA . HIS A 1 380 ? 7.125 -20.672 -17.609 1 87.69 380 HIS A CA 1
ATOM 2982 C C . HIS A 1 380 ? 8.039 -19.828 -16.734 1 87.69 380 HIS A C 1
ATOM 2984 O O . HIS A 1 380 ? 7.559 -19.109 -15.859 1 87.69 380 HIS A O 1
ATOM 2990 N N . ALA A 1 381 ? 9.258 -19.922 -16.953 1 91 381 ALA A N 1
ATOM 2991 C CA . ALA A 1 381 ? 10.234 -19.219 -16.125 1 91 381 ALA A CA 1
ATOM 2992 C C . ALA A 1 381 ? 10.125 -17.703 -16.297 1 91 381 ALA A C 1
ATOM 2994 O O . ALA A 1 381 ? 10.07 -16.969 -15.305 1 91 381 ALA A O 1
ATOM 2995 N N . VAL A 1 382 ? 9.992 -17.266 -17.516 1 91.56 382 VAL A N 1
ATOM 2996 C CA . VAL A 1 382 ? 9.969 -15.844 -17.828 1 91.56 382 VAL A CA 1
ATOM 2997 C C . VAL A 1 382 ? 8.672 -15.227 -17.312 1 91.56 382 VAL A C 1
ATOM 2999 O O . VAL A 1 382 ? 8.68 -14.125 -16.766 1 91.56 382 VAL A O 1
ATOM 3002 N N . SER A 1 383 ? 7.613 -15.945 -17.516 1 92.56 383 SER A N 1
ATOM 3003 C CA . SER A 1 383 ? 6.344 -15.43 -17.031 1 92.56 383 SER A CA 1
ATOM 3004 C C . SER A 1 383 ? 6.328 -15.367 -15.5 1 92.56 383 SER A C 1
ATOM 3006 O O . SER A 1 383 ? 5.711 -14.469 -14.922 1 92.56 383 SER A O 1
ATOM 3008 N N . SER A 1 384 ? 7.039 -16.266 -14.82 1 93.81 384 SER A N 1
ATOM 3009 C CA . SER A 1 384 ? 7.148 -16.234 -13.359 1 93.81 384 SER A CA 1
ATOM 3010 C C . SER A 1 384 ? 7.887 -14.992 -12.891 1 93.81 384 SER A C 1
ATOM 3012 O O . SER A 1 384 ? 7.426 -14.297 -11.984 1 93.81 384 SER A O 1
ATOM 3014 N N . GLY A 1 385 ? 8.977 -14.734 -13.547 1 96.12 385 GLY A N 1
ATOM 3015 C CA . GLY A 1 385 ? 9.75 -13.555 -13.18 1 96.12 385 GLY A CA 1
ATOM 3016 C C . GLY A 1 385 ? 9.008 -12.258 -13.438 1 96.12 385 GLY A C 1
ATOM 3017 O O . GLY A 1 385 ? 9.039 -11.352 -12.602 1 96.12 385 GLY A O 1
ATOM 3018 N N . LEU A 1 386 ? 8.359 -12.18 -14.57 1 96.31 386 LEU A N 1
ATOM 3019 C CA . LEU A 1 386 ? 7.625 -10.977 -14.938 1 96.31 386 LEU A CA 1
ATOM 3020 C C . LEU A 1 386 ? 6.441 -10.758 -14.008 1 96.31 386 LEU A C 1
ATOM 3022 O O . LEU A 1 386 ? 6.176 -9.625 -13.586 1 96.31 386 LEU A O 1
ATOM 3026 N N . LYS A 1 387 ? 5.762 -11.852 -13.688 1 95.56 387 LYS A N 1
ATOM 3027 C CA . LYS A 1 387 ? 4.633 -11.758 -12.773 1 95.56 387 LYS A CA 1
ATOM 3028 C C . LYS A 1 387 ? 5.078 -11.25 -11.406 1 95.56 387 LYS A C 1
ATOM 3030 O O . LYS A 1 387 ? 4.445 -10.359 -10.828 1 95.56 387 LYS A O 1
ATOM 3035 N N . ALA A 1 388 ? 6.125 -11.789 -10.922 1 96.62 388 ALA A N 1
ATOM 3036 C CA . ALA A 1 388 ? 6.637 -11.375 -9.617 1 96.62 388 ALA A CA 1
ATOM 3037 C C . ALA A 1 388 ? 7.02 -9.898 -9.625 1 96.62 388 ALA A C 1
ATOM 3039 O O . ALA A 1 388 ? 6.637 -9.141 -8.727 1 96.62 388 ALA A O 1
ATOM 3040 N N . TRP A 1 389 ? 7.695 -9.453 -10.641 1 97.69 389 TRP A N 1
ATOM 3041 C CA . TRP A 1 389 ? 8.18 -8.078 -10.734 1 97.69 389 TRP A CA 1
ATOM 3042 C C . TRP A 1 389 ? 7.016 -7.109 -10.922 1 97.69 389 TRP A C 1
ATOM 3044 O O . TRP A 1 389 ? 6.922 -6.098 -10.219 1 97.69 389 TRP A O 1
ATOM 3054 N N . LEU A 1 390 ? 6.117 -7.414 -11.789 1 97.75 390 LEU A N 1
ATOM 3055 C CA . LEU A 1 390 ? 5.039 -6.496 -12.141 1 97.75 390 LEU A CA 1
ATOM 3056 C C . LEU A 1 390 ? 3.994 -6.441 -11.031 1 97.75 390 LEU A C 1
ATOM 3058 O O . LEU A 1 390 ? 3.402 -5.387 -10.781 1 97.75 390 LEU A O 1
ATOM 3062 N N . ALA A 1 391 ? 3.699 -7.613 -10.406 1 96.88 391 ALA A N 1
ATOM 3063 C CA . ALA A 1 391 ? 2.764 -7.574 -9.281 1 96.88 391 ALA A CA 1
ATOM 3064 C C . ALA A 1 391 ? 3.221 -6.578 -8.219 1 96.88 391 ALA A C 1
ATOM 3066 O O . ALA A 1 391 ? 2.42 -5.789 -7.711 1 96.88 391 ALA A O 1
ATOM 3067 N N . GLU A 1 392 ? 4.48 -6.582 -7.969 1 97.12 392 GLU A N 1
ATOM 3068 C CA . GLU A 1 392 ? 5.027 -5.684 -6.957 1 97.12 392 GLU A CA 1
ATOM 3069 C C . GLU A 1 392 ? 5.074 -4.242 -7.465 1 97.12 392 GLU A C 1
ATOM 3071 O O . GLU A 1 392 ? 4.609 -3.326 -6.785 1 97.12 392 GLU A O 1
ATOM 3076 N N . ARG A 1 393 ? 5.574 -4.023 -8.609 1 98 393 ARG A N 1
ATOM 3077 C CA . ARG A 1 393 ? 5.793 -2.676 -9.125 1 98 393 ARG A CA 1
ATOM 3078 C C . ARG A 1 393 ? 4.469 -1.974 -9.406 1 98 393 ARG A C 1
ATOM 3080 O O . ARG A 1 393 ? 4.336 -0.772 -9.164 1 98 393 ARG A O 1
ATOM 3087 N N . VAL A 1 394 ? 3.541 -2.68 -9.914 1 98.5 394 VAL A N 1
ATOM 3088 C CA . VAL A 1 394 ? 2.271 -2.066 -10.289 1 98.5 394 VAL A CA 1
ATOM 3089 C C . VAL A 1 394 ? 1.441 -1.79 -9.039 1 98.5 394 VAL A C 1
ATOM 3091 O O . VAL A 1 394 ? 0.83 -0.726 -8.914 1 98.5 394 VAL A O 1
ATOM 3094 N N . SER A 1 395 ? 1.389 -2.738 -8.078 1 98.19 395 SER A N 1
ATOM 3095 C CA . SER A 1 395 ? 0.673 -2.457 -6.84 1 98.19 395 SER A CA 1
ATOM 3096 C C . SER A 1 395 ? 1.272 -1.257 -6.113 1 98.19 395 SER A C 1
ATOM 3098 O O . SER A 1 395 ? 0.547 -0.352 -5.695 1 98.19 395 SER A O 1
ATOM 3100 N N . ASP A 1 396 ? 2.59 -1.226 -6.035 1 98.31 396 ASP A N 1
ATOM 3101 C CA . ASP A 1 396 ? 3.262 -0.084 -5.422 1 98.31 396 ASP A CA 1
ATOM 3102 C C . ASP A 1 396 ? 3.021 1.191 -6.227 1 98.31 396 ASP A C 1
ATOM 3104 O O . ASP A 1 396 ? 2.891 2.277 -5.656 1 98.31 396 ASP A O 1
ATOM 3108 N N . GLY A 1 397 ? 3.035 1.037 -7.531 1 98.75 397 GLY A N 1
ATOM 3109 C CA . GLY A 1 397 ? 2.793 2.178 -8.398 1 98.75 397 GLY A CA 1
ATOM 3110 C C . GLY A 1 397 ? 1.409 2.775 -8.227 1 98.75 397 GLY A C 1
ATOM 3111 O O . GLY A 1 397 ? 1.254 3.998 -8.219 1 98.75 397 GLY A O 1
ATOM 3112 N N . ILE A 1 398 ? 0.426 1.955 -8.078 1 98.81 398 ILE A N 1
ATOM 3113 C CA . ILE A 1 398 ? -0.938 2.43 -7.863 1 98.81 398 ILE A CA 1
ATOM 3114 C C . ILE A 1 398 ? -1.023 3.182 -6.539 1 98.81 398 ILE A C 1
ATOM 3116 O O . ILE A 1 398 ? -1.629 4.254 -6.461 1 98.81 398 ILE A O 1
ATOM 3120 N N . GLU A 1 399 ? -0.396 2.645 -5.535 1 98.5 399 GLU A N 1
ATOM 3121 C CA . GLU A 1 399 ? -0.357 3.336 -4.25 1 98.5 399 GLU A CA 1
ATOM 3122 C C . GLU A 1 399 ? 0.381 4.668 -4.359 1 98.5 399 GLU A C 1
ATOM 3124 O O . GLU A 1 399 ? -0.023 5.66 -3.75 1 98.5 399 GLU A O 1
ATOM 3129 N N . THR A 1 400 ? 1.412 4.699 -5.145 1 98.31 400 THR A N 1
ATOM 3130 C CA . THR A 1 400 ? 2.133 5.945 -5.375 1 98.31 400 THR A CA 1
ATOM 3131 C C . THR A 1 400 ? 1.235 6.969 -6.066 1 98.31 400 THR A C 1
ATOM 3133 O O . THR A 1 400 ? 1.205 8.141 -5.676 1 98.31 400 THR A O 1
ATOM 3136 N N . CYS A 1 401 ? 0.492 6.52 -7.062 1 98.81 401 CYS A N 1
ATOM 3137 C CA . CYS A 1 401 ? -0.458 7.41 -7.723 1 98.81 401 CYS A CA 1
ATOM 3138 C C . CYS A 1 401 ? -1.466 7.969 -6.723 1 98.81 401 CYS A C 1
ATOM 3140 O O . CYS A 1 401 ? -1.787 9.156 -6.758 1 98.81 401 CYS A O 1
ATOM 3142 N N . ARG A 1 402 ? -1.911 7.094 -5.875 1 98.44 402 ARG A N 1
ATOM 3143 C CA . ARG A 1 402 ? -2.859 7.516 -4.848 1 98.44 402 ARG A CA 1
ATOM 3144 C C . ARG A 1 402 ? -2.264 8.609 -3.967 1 98.44 402 ARG A C 1
ATOM 3146 O O . ARG A 1 402 ? -2.895 9.641 -3.736 1 98.44 402 ARG A O 1
ATOM 3153 N N . ARG A 1 403 ? -1.052 8.469 -3.52 1 97.62 403 ARG A N 1
ATOM 3154 C CA . ARG A 1 403 ? -0.377 9.43 -2.656 1 97.62 403 ARG A CA 1
ATOM 3155 C C . ARG A 1 403 ? -0.136 10.75 -3.387 1 97.62 403 ARG A C 1
ATOM 3157 O O . ARG A 1 403 ? -0.234 11.828 -2.789 1 97.62 403 ARG A O 1
ATOM 3164 N N . LEU A 1 404 ? 0.142 10.648 -4.652 1 97.88 404 LEU A N 1
ATOM 3165 C CA . LEU A 1 404 ? 0.418 11.828 -5.465 1 97.88 404 LEU A CA 1
ATOM 3166 C C . LEU A 1 404 ? -0.833 12.688 -5.617 1 97.88 404 LEU A C 1
ATOM 3168 O O . LEU A 1 404 ? -0.742 13.867 -5.961 1 97.88 404 LEU A O 1
ATOM 3172 N N . CYS A 1 405 ? -1.977 12.109 -5.336 1 97.94 405 CYS A N 1
ATOM 3173 C CA . CYS A 1 405 ? -3.227 12.852 -5.434 1 97.94 405 CYS A CA 1
ATOM 3174 C C . CYS A 1 405 ? -3.621 13.438 -4.082 1 97.94 405 CYS A C 1
ATOM 3176 O O . CYS A 1 405 ? -4.723 13.969 -3.928 1 97.94 405 CYS A O 1
ATOM 3178 N N . GLY A 1 406 ? -2.797 13.32 -3.053 1 96.06 406 GLY A N 1
ATOM 3179 C CA . GLY A 1 406 ? -3.033 13.914 -1.749 1 96.06 406 GLY A CA 1
ATOM 3180 C C . GLY A 1 406 ? -4.273 13.375 -1.062 1 96.06 406 GLY A C 1
ATOM 3181 O O . GLY A 1 406 ? -4.531 12.172 -1.085 1 96.06 406 GLY A O 1
ATOM 3182 N N . GLY A 1 407 ? -4.938 14.273 -0.412 1 96.31 407 GLY A N 1
ATOM 3183 C CA . GLY A 1 407 ? -6.172 13.914 0.267 1 96.31 407 GLY A CA 1
ATOM 3184 C C . GLY A 1 407 ? -7.23 13.367 -0.671 1 96.31 407 GLY A C 1
ATOM 3185 O O . GLY A 1 407 ? -7.934 12.414 -0.337 1 96.31 407 GLY A O 1
ATOM 3186 N N . HIS A 1 408 ? -7.285 13.93 -1.832 1 97.38 408 HIS A N 1
ATOM 3187 C CA . HIS A 1 408 ? -8.328 13.508 -2.762 1 97.38 408 HIS A CA 1
ATOM 3188 C C . HIS A 1 408 ? -8.062 12.094 -3.275 1 97.38 408 HIS A C 1
ATOM 3190 O O . HIS A 1 408 ? -9 11.367 -3.602 1 97.38 408 HIS A O 1
ATOM 3196 N N . GLY A 1 409 ? -6.797 11.727 -3.311 1 97.62 409 GLY A N 1
ATOM 3197 C CA . GLY A 1 409 ? -6.473 10.336 -3.574 1 97.62 409 GLY A CA 1
ATOM 3198 C C . GLY A 1 409 ? -6.867 9.406 -2.441 1 97.62 409 GLY A C 1
ATOM 3199 O O . GLY A 1 409 ? -7.152 8.227 -2.668 1 97.62 409 GLY A O 1
ATOM 3200 N N . PHE A 1 410 ? -6.965 9.93 -1.224 1 97.5 410 PHE A N 1
ATOM 3201 C CA . PHE A 1 410 ? -7.23 9.141 -0.023 1 97.5 410 PHE A CA 1
ATOM 3202 C C . PHE A 1 410 ? -8.719 8.836 0.11 1 97.5 410 PHE A C 1
ATOM 3204 O O . PHE A 1 410 ? -9.109 7.953 0.874 1 97.5 410 PHE A O 1
ATOM 3211 N N . THR A 1 411 ? -9.555 9.523 -0.643 1 97.5 411 THR A N 1
ATOM 3212 C CA . THR A 1 411 ? -10.977 9.188 -0.675 1 97.5 411 THR A CA 1
ATOM 3213 C C . THR A 1 411 ? -11.234 8.008 -1.61 1 97.5 411 THR A C 1
ATOM 3215 O O . THR A 1 411 ? -10.578 7.875 -2.646 1 97.5 411 THR A O 1
ATOM 3218 N N . GLN A 1 412 ? -12.211 7.207 -1.274 1 97.56 412 GLN A N 1
ATOM 3219 C CA . GLN A 1 412 ? -12.531 6.055 -2.111 1 97.56 412 GLN A CA 1
ATOM 3220 C C . GLN A 1 412 ? -13.125 6.492 -3.447 1 97.56 412 GLN A C 1
ATOM 3222 O O . GLN A 1 412 ? -13.102 5.738 -4.422 1 97.56 412 GLN A O 1
ATOM 3227 N N . SER A 1 413 ? -13.57 7.742 -3.553 1 97.38 413 SER A N 1
ATOM 3228 C CA . SER A 1 413 ? -14.18 8.227 -4.785 1 97.38 413 SER A CA 1
ATOM 3229 C C . SER A 1 413 ? -13.133 8.422 -5.879 1 97.38 413 SER A C 1
ATOM 3231 O O . SER A 1 413 ? -13.477 8.555 -7.055 1 97.38 413 SER A O 1
ATOM 3233 N N . SER A 1 414 ? -11.836 8.461 -5.523 1 98.5 414 SER A N 1
ATOM 3234 C CA . SER A 1 414 ? -10.781 8.5 -6.523 1 98.5 414 SER A CA 1
ATOM 3235 C C . SER A 1 414 ? -10.672 7.172 -7.27 1 98.5 414 SER A C 1
ATOM 3237 O O . SER A 1 414 ? -10.117 7.109 -8.367 1 98.5 414 SER A O 1
ATOM 3239 N N . ASN A 1 415 ? -11.117 6.121 -6.641 1 98.38 415 ASN A N 1
ATOM 3240 C CA . ASN A 1 415 ? -11.109 4.734 -7.09 1 98.38 415 ASN A CA 1
ATOM 3241 C C . ASN A 1 415 ? -9.703 4.145 -7.059 1 98.38 415 ASN A C 1
ATOM 3243 O O . ASN A 1 415 ? -9.5 2.99 -7.445 1 98.38 415 ASN A O 1
ATOM 3247 N N . LEU A 1 416 ? -8.664 4.867 -6.668 1 98.69 416 LEU A N 1
ATOM 3248 C CA . LEU A 1 416 ? -7.285 4.383 -6.648 1 98.69 416 LEU A CA 1
ATOM 3249 C C . LEU A 1 416 ? -7.09 3.346 -5.543 1 98.69 416 LEU A C 1
ATOM 3251 O O . LEU A 1 416 ? -6.379 2.357 -5.734 1 98.69 416 LEU A O 1
ATOM 3255 N N . ALA A 1 417 ? -7.762 3.562 -4.43 1 97.5 417 ALA A N 1
ATOM 3256 C CA . ALA A 1 417 ? -7.66 2.59 -3.342 1 97.5 417 ALA A CA 1
ATOM 3257 C C . ALA A 1 417 ? -8.266 1.251 -3.748 1 97.5 417 ALA A C 1
ATOM 3259 O O . ALA A 1 417 ? -7.754 0.192 -3.379 1 97.5 417 ALA A O 1
ATOM 3260 N N . HIS A 1 418 ? -9.367 1.321 -4.461 1 97.5 418 HIS A N 1
ATOM 3261 C CA . HIS A 1 418 ? -10 0.103 -4.957 1 97.5 418 HIS A CA 1
ATOM 3262 C C . HIS A 1 418 ? -9.086 -0.622 -5.945 1 97.5 418 HIS A C 1
ATOM 3264 O O . HIS A 1 418 ? -8.914 -1.839 -5.855 1 97.5 418 HIS A O 1
ATOM 3270 N N . LEU A 1 419 ? -8.5 0.134 -6.891 1 98.06 419 LEU A N 1
ATOM 3271 C CA . LEU A 1 419 ? -7.574 -0.451 -7.852 1 98.06 419 LEU A CA 1
ATOM 3272 C C . LEU A 1 419 ? -6.402 -1.113 -7.141 1 98.06 419 LEU A C 1
ATOM 3274 O O . LEU A 1 419 ? -5.977 -2.207 -7.52 1 98.06 419 LEU A O 1
ATOM 3278 N N . PHE A 1 420 ? -5.918 -0.497 -6.074 1 98.38 420 PHE A N 1
ATOM 3279 C CA . PHE A 1 420 ? -4.828 -1.06 -5.285 1 98.38 420 PHE A CA 1
ATOM 3280 C C . PHE A 1 420 ? -5.246 -2.375 -4.645 1 98.38 420 PHE A C 1
ATOM 3282 O O . PHE A 1 420 ? -4.523 -3.371 -4.727 1 98.38 420 PHE A O 1
ATOM 3289 N N . ALA A 1 421 ? -6.352 -2.381 -4.031 1 96.75 421 ALA A N 1
ATOM 3290 C CA . ALA A 1 421 ? -6.832 -3.555 -3.305 1 96.75 421 ALA A CA 1
ATOM 3291 C C . ALA A 1 421 ? -6.996 -4.75 -4.242 1 96.75 421 ALA A C 1
ATOM 3293 O O . ALA A 1 421 ? -6.73 -5.891 -3.855 1 96.75 421 ALA A O 1
ATOM 3294 N N . GLU A 1 422 ? -7.371 -4.484 -5.434 1 94.62 422 GLU A N 1
ATOM 3295 C CA . GLU A 1 422 ? -7.578 -5.57 -6.391 1 94.62 422 GLU A CA 1
ATOM 3296 C C . GLU A 1 422 ? -6.25 -6.055 -6.969 1 94.62 422 GLU A C 1
ATOM 3298 O O . GLU A 1 422 ? -6.086 -7.246 -7.242 1 94.62 422 GLU A O 1
ATOM 3303 N N . MET A 1 423 ? -5.324 -5.141 -7.105 1 96.75 423 MET A N 1
ATOM 3304 C CA . MET A 1 423 ? -4.055 -5.484 -7.738 1 96.75 423 MET A CA 1
ATOM 3305 C C . MET A 1 423 ? -3.115 -6.156 -6.746 1 96.75 423 MET A C 1
ATOM 3307 O O . MET A 1 423 ? -2.352 -7.051 -7.117 1 96.75 423 MET A O 1
ATOM 3311 N N . VAL A 1 424 ? -3.188 -5.785 -5.5 1 97 424 VAL A N 1
ATOM 3312 C CA . VAL A 1 424 ? -2.178 -6.199 -4.527 1 97 424 VAL A CA 1
ATOM 3313 C C . VAL A 1 424 ? -2.322 -7.688 -4.234 1 97 424 VAL A C 1
ATOM 3315 O O . VAL A 1 424 ? -1.36 -8.344 -3.828 1 97 424 VAL A O 1
ATOM 3318 N N . GLY A 1 425 ? -3.498 -8.289 -4.512 1 95.38 425 GLY A N 1
ATOM 3319 C CA . GLY A 1 425 ? -3.662 -9.727 -4.398 1 95.38 425 GLY A CA 1
ATOM 3320 C C . GLY A 1 425 ? -2.721 -10.508 -5.297 1 95.38 425 GLY A C 1
ATOM 3321 O O . GLY A 1 425 ? -2.309 -11.617 -4.957 1 95.38 425 GLY A O 1
ATOM 3322 N N . ALA A 1 426 ? -2.314 -9.891 -6.391 1 94.94 426 ALA A N 1
ATOM 3323 C CA . ALA A 1 426 ? -1.459 -10.547 -7.375 1 94.94 426 ALA A CA 1
ATOM 3324 C C . ALA A 1 426 ? -0.074 -10.828 -6.797 1 94.94 426 ALA A C 1
ATOM 3326 O O . ALA A 1 426 ? 0.682 -11.633 -7.348 1 94.94 426 ALA A O 1
ATOM 3327 N N . ASN A 1 427 ? 0.268 -10.227 -5.711 1 95.75 427 ASN A N 1
ATOM 3328 C CA . ASN A 1 427 ? 1.525 -10.516 -5.031 1 95.75 427 ASN A CA 1
ATOM 3329 C C . ASN A 1 427 ? 1.486 -11.875 -4.336 1 95.75 427 ASN A C 1
ATOM 3331 O O . ASN A 1 427 ? 2.525 -12.406 -3.932 1 95.75 427 ASN A O 1
ATOM 3335 N N . THR A 1 428 ? 0.281 -12.453 -4.25 1 93.81 428 THR A N 1
ATOM 3336 C CA . THR A 1 428 ? 0.119 -13.664 -3.445 1 93.81 428 THR A CA 1
ATOM 3337 C C . THR A 1 428 ? -0.415 -14.812 -4.293 1 93.81 428 THR A C 1
ATOM 3339 O O . THR A 1 428 ? 0.181 -15.891 -4.332 1 93.81 428 THR A O 1
ATOM 3342 N N . TYR A 1 429 ? -1.506 -14.578 -4.957 1 90.69 429 TYR A N 1
ATOM 3343 C CA . TYR A 1 429 ? -2.115 -15.695 -5.676 1 90.69 429 TYR A CA 1
ATOM 3344 C C . TYR A 1 429 ? -1.306 -16.047 -6.918 1 90.69 429 TYR A C 1
ATOM 3346 O O . TYR A 1 429 ? -0.489 -15.258 -7.383 1 90.69 429 TYR A O 1
ATOM 3354 N N . GLU A 1 430 ? -1.438 -17.25 -7.395 1 85.06 430 GLU A N 1
ATOM 3355 C CA . GLU A 1 430 ? -0.702 -17.812 -8.523 1 85.06 430 GLU A CA 1
ATOM 3356 C C . GLU A 1 430 ? 0.798 -17.844 -8.242 1 85.06 430 GLU A C 1
ATOM 3358 O O . GLU A 1 430 ? 1.607 -17.672 -9.164 1 85.06 430 GLU A O 1
ATOM 3363 N N . GLY A 1 431 ? 1.155 -17.922 -6.949 1 86 431 GLY A N 1
ATOM 3364 C CA . GLY A 1 431 ? 2.537 -18 -6.504 1 86 431 GLY A CA 1
ATOM 3365 C C . GLY A 1 431 ? 3.041 -16.703 -5.906 1 86 431 GLY A C 1
ATOM 3366 O O . GLY A 1 431 ? 2.986 -15.648 -6.555 1 86 431 GLY A O 1
ATOM 3367 N N . THR A 1 432 ? 3.572 -16.797 -4.715 1 89.94 432 THR A N 1
ATOM 3368 C CA . THR A 1 432 ? 4.168 -15.617 -4.09 1 89.94 432 THR A CA 1
ATOM 3369 C C . THR A 1 432 ? 5.48 -15.25 -4.777 1 89.94 432 THR A C 1
ATOM 3371 O O . THR A 1 432 ? 6.086 -16.078 -5.461 1 89.94 432 THR A O 1
ATOM 3374 N N . SER A 1 433 ? 5.902 -14.07 -4.652 1 90.94 433 SER A N 1
ATOM 3375 C CA . SER A 1 433 ? 7.117 -13.57 -5.285 1 90.94 433 SER A CA 1
ATOM 3376 C C . SER A 1 433 ? 8.312 -14.453 -4.965 1 90.94 433 SER A C 1
ATOM 3378 O O . SER A 1 433 ? 9.133 -14.734 -5.84 1 90.94 433 SER A O 1
ATOM 3380 N N . ASP A 1 434 ? 8.422 -14.969 -3.797 1 90.06 434 ASP A N 1
ATOM 3381 C CA . ASP A 1 434 ? 9.586 -15.734 -3.365 1 90.06 434 ASP A CA 1
ATOM 3382 C C . ASP A 1 434 ? 9.672 -17.078 -4.098 1 90.06 434 ASP A C 1
ATOM 3384 O O . ASP A 1 434 ? 10.758 -17.547 -4.406 1 90.06 434 ASP A O 1
ATOM 3388 N N . VAL A 1 435 ? 8.508 -17.625 -4.375 1 90.44 435 VAL A N 1
ATOM 3389 C CA . VAL A 1 435 ? 8.461 -18.875 -5.117 1 90.44 435 VAL A CA 1
ATOM 3390 C C . VAL A 1 435 ? 8.797 -18.625 -6.586 1 90.44 435 VAL A C 1
ATOM 3392 O O . VAL A 1 435 ? 9.602 -19.344 -7.18 1 90.44 435 VAL A O 1
ATOM 3395 N N . LEU A 1 436 ? 8.273 -17.609 -7.133 1 94.12 436 LEU A N 1
ATOM 3396 C CA . LEU A 1 436 ? 8.391 -17.328 -8.562 1 94.12 436 LEU A CA 1
ATOM 3397 C C . LEU A 1 436 ? 9.82 -16.938 -8.922 1 94.12 436 LEU A C 1
ATOM 3399 O O . LEU A 1 436 ? 10.328 -17.359 -9.961 1 94.12 436 LEU A O 1
ATOM 3403 N N . VAL A 1 437 ? 10.445 -16.188 -8.102 1 96.38 437 VAL A N 1
ATOM 3404 C CA . VAL A 1 437 ? 11.781 -15.711 -8.43 1 96.38 437 VAL A CA 1
ATOM 3405 C C . VAL A 1 437 ? 12.773 -16.859 -8.367 1 96.38 437 VAL A C 1
ATOM 3407 O O . VAL A 1 437 ? 13.766 -16.891 -9.094 1 96.38 437 VAL A O 1
ATOM 3410 N N . GLN A 1 438 ? 12.531 -17.875 -7.52 1 94.44 438 GLN A N 1
ATOM 3411 C CA . GLN A 1 438 ? 13.383 -19.062 -7.473 1 94.44 438 GLN A CA 1
ATOM 3412 C C . GLN A 1 438 ? 13.273 -19.875 -8.766 1 94.44 438 GLN A C 1
ATOM 3414 O O . GLN A 1 438 ? 14.289 -20.328 -9.305 1 94.44 438 GLN A O 1
ATOM 3419 N N . GLN A 1 439 ? 12.023 -20.016 -9.242 1 93.06 439 GLN A N 1
ATOM 3420 C CA . GLN A 1 439 ? 11.812 -20.734 -10.492 1 93.06 439 GLN A CA 1
ATOM 3421 C C . GLN A 1 439 ? 12.516 -20.031 -11.656 1 93.06 439 GLN A C 1
ATOM 3423 O O . GLN A 1 439 ? 13.148 -20.688 -12.484 1 93.06 439 GLN A O 1
ATOM 3428 N N . HIS A 1 440 ? 12.414 -18.781 -11.695 1 96.88 440 HIS A N 1
ATOM 3429 C CA . HIS A 1 440 ? 13.047 -17.969 -12.734 1 96.88 440 HIS A CA 1
ATOM 3430 C C . HIS A 1 440 ? 14.57 -18.062 -12.648 1 96.88 440 HIS A C 1
ATOM 3432 O O . HIS A 1 440 ? 15.234 -18.312 -13.656 1 96.88 440 HIS A O 1
ATOM 3438 N N . ALA A 1 441 ? 15.109 -17.938 -11.445 1 98 441 ALA A N 1
ATOM 3439 C CA . ALA A 1 441 ? 16.562 -17.953 -11.234 1 98 441 ALA A CA 1
ATOM 3440 C C . ALA A 1 441 ? 17.141 -19.312 -11.586 1 98 441 ALA A C 1
ATOM 3442 O O . ALA A 1 441 ? 18.234 -19.406 -12.172 1 98 441 ALA A O 1
ATOM 3443 N N . ARG A 1 442 ? 16.469 -20.391 -11.25 1 96.56 442 ARG A N 1
ATOM 3444 C CA . ARG A 1 442 ? 16.953 -21.734 -11.562 1 96.56 442 ARG A CA 1
ATOM 3445 C C . ARG A 1 442 ? 17 -21.953 -13.07 1 96.56 442 ARG A C 1
ATOM 3447 O O . ARG A 1 442 ? 17.906 -22.625 -13.57 1 96.56 442 ARG A O 1
ATOM 3454 N N . TYR A 1 443 ? 16.047 -21.469 -13.75 1 96.44 443 TYR A N 1
ATOM 3455 C CA . TYR A 1 443 ? 16.062 -21.547 -15.211 1 96.44 443 TYR A CA 1
ATOM 3456 C C . TYR A 1 443 ? 17.281 -20.812 -15.781 1 96.44 443 TYR A C 1
ATOM 3458 O O . TYR A 1 443 ? 17.938 -21.328 -16.688 1 96.44 443 TYR A O 1
ATOM 3466 N N . LEU A 1 444 ? 17.578 -19.641 -15.227 1 98.06 444 LEU A N 1
ATOM 3467 C CA . LEU A 1 444 ? 18.719 -18.859 -15.703 1 98.06 444 LEU A CA 1
ATOM 3468 C C . LEU A 1 444 ? 20.016 -19.609 -15.461 1 98.06 444 LEU A C 1
ATOM 3470 O O . LEU A 1 444 ? 20.906 -19.609 -16.312 1 98.06 444 LEU A O 1
ATOM 3474 N N . LEU A 1 445 ? 20.141 -20.25 -14.297 1 97.62 445 LEU A N 1
ATOM 3475 C CA . LEU A 1 445 ? 21.312 -21.031 -13.969 1 97.62 445 LEU A CA 1
ATOM 3476 C C . LEU A 1 445 ? 21.469 -22.203 -14.93 1 97.62 445 LEU A C 1
ATOM 3478 O O . LEU A 1 445 ? 22.562 -22.484 -15.406 1 97.62 445 LEU A O 1
ATOM 3482 N N . LYS A 1 446 ? 20.375 -22.875 -15.211 1 96.31 446 LYS A N 1
ATOM 3483 C CA . LYS A 1 446 ? 20.391 -24 -16.141 1 96.31 446 LYS A CA 1
ATOM 3484 C C . LYS A 1 446 ? 20.781 -23.562 -17.547 1 96.31 446 LYS A C 1
ATOM 3486 O O . LYS A 1 446 ? 21.547 -24.234 -18.234 1 96.31 446 LYS A O 1
ATOM 3491 N N . THR A 1 447 ? 20.25 -22.484 -17.906 1 96.19 447 THR A N 1
ATOM 3492 C CA . THR A 1 447 ? 20.562 -21.922 -19.219 1 96.19 447 THR A CA 1
ATOM 3493 C C . THR A 1 447 ? 22.047 -21.578 -19.328 1 96.19 447 THR A C 1
ATOM 3495 O O . THR A 1 447 ? 22.703 -21.891 -20.328 1 96.19 447 THR A O 1
ATOM 3498 N N . LEU A 1 448 ? 22.531 -20.906 -18.328 1 97.31 448 LEU A N 1
ATOM 3499 C CA . LEU A 1 448 ? 23.953 -20.547 -18.297 1 97.31 448 LEU A CA 1
ATOM 3500 C C . LEU A 1 448 ? 24.828 -21.781 -18.438 1 97.31 448 LEU A C 1
ATOM 3502 O O . LEU A 1 448 ? 25.859 -21.734 -19.125 1 97.31 448 LEU A O 1
ATOM 3506 N N . ALA A 1 449 ? 24.438 -22.891 -17.891 1 96.06 449 ALA A N 1
ATOM 3507 C CA . ALA A 1 449 ? 25.219 -24.125 -17.906 1 96.06 449 ALA A CA 1
ATOM 3508 C C . ALA A 1 449 ? 25.141 -24.828 -19.25 1 96.06 449 ALA A C 1
ATOM 3510 O O . ALA A 1 449 ? 25.953 -25.703 -19.562 1 96.06 449 ALA A O 1
ATOM 3511 N N . SER A 1 450 ? 24.219 -24.375 -20.078 1 94.88 450 SER A N 1
ATOM 3512 C CA . SER A 1 450 ? 23.969 -25.094 -21.328 1 94.88 450 SER A CA 1
ATOM 3513 C C . SER A 1 450 ? 24.219 -24.203 -22.547 1 94.88 450 SER A C 1
ATOM 3515 O O . SER A 1 450 ? 23.672 -24.453 -23.625 1 94.88 450 SER A O 1
ATOM 3517 N N . LEU A 1 451 ? 24.969 -23.297 -22.453 1 94.88 451 LEU A N 1
ATOM 3518 C CA . LEU A 1 451 ? 25.25 -22.359 -23.547 1 94.88 451 LEU A CA 1
ATOM 3519 C C . LEU A 1 451 ? 25.969 -23.078 -24.688 1 94.88 451 LEU A C 1
ATOM 3521 O O . LEU A 1 451 ? 26.75 -24 -24.453 1 94.88 451 LEU A O 1
ATOM 3525 N N . PRO A 1 452 ? 25.75 -22.781 -25.891 1 94.94 452 PRO A N 1
ATOM 3526 C CA . PRO A 1 452 ? 24.891 -21.672 -26.312 1 94.94 452 PRO A CA 1
ATOM 3527 C C . PRO A 1 452 ? 23.422 -22.047 -26.375 1 94.94 452 PRO A C 1
ATOM 3529 O O . PRO A 1 452 ? 23.078 -23.234 -26.391 1 94.94 452 PRO A O 1
ATOM 3532 N N . VAL A 1 453 ? 22.562 -20.984 -26.328 1 91.69 453 VAL A N 1
ATOM 3533 C CA . VAL A 1 453 ? 21.109 -21.219 -26.328 1 91.69 453 VAL A CA 1
ATOM 3534 C C . VAL A 1 453 ? 20.469 -20.422 -27.469 1 91.69 453 VAL A C 1
ATOM 3536 O O . VAL A 1 453 ? 21.062 -19.453 -27.969 1 91.69 453 VAL A O 1
ATOM 3539 N N . ASN A 1 454 ? 19.234 -20.828 -27.828 1 87.81 454 ASN A N 1
ATOM 3540 C CA . ASN A 1 454 ? 18.531 -20.188 -28.938 1 87.81 454 ASN A CA 1
ATOM 3541 C C . ASN A 1 454 ? 17.281 -19.469 -28.469 1 87.81 454 ASN A C 1
ATOM 3543 O O . ASN A 1 454 ? 16.672 -18.703 -29.219 1 87.81 454 ASN A O 1
ATOM 3547 N N . GLU A 1 455 ? 16.922 -19.688 -27.266 1 84.75 455 GLU A N 1
ATOM 3548 C CA . GLU A 1 455 ? 15.719 -19.031 -26.75 1 84.75 455 GLU A CA 1
ATOM 3549 C C . GLU A 1 455 ? 15.898 -17.516 -26.688 1 84.75 455 GLU A C 1
ATOM 3551 O O . GLU A 1 455 ? 16.875 -17.031 -26.125 1 84.75 455 GLU A O 1
ATOM 3556 N N . GLU A 1 456 ? 14.992 -16.781 -27.172 1 83.12 456 GLU A N 1
ATOM 3557 C CA . GLU A 1 456 ? 15.109 -15.352 -27.406 1 83.12 456 GLU A CA 1
ATOM 3558 C C . GLU A 1 456 ? 15.383 -14.594 -26.125 1 83.12 456 GLU A C 1
ATOM 3560 O O . GLU A 1 456 ? 16.219 -13.688 -26.094 1 83.12 456 GLU A O 1
ATOM 3565 N N . SER A 1 457 ? 14.711 -14.961 -25.078 1 89.31 457 SER A N 1
ATOM 3566 C CA . SER A 1 457 ? 14.789 -14.18 -23.844 1 89.31 457 SER A CA 1
ATOM 3567 C C . SER A 1 457 ? 16.156 -14.328 -23.172 1 89.31 457 SER A C 1
ATOM 3569 O O . SER A 1 457 ? 16.531 -13.5 -22.344 1 89.31 457 SER A O 1
ATOM 3571 N N . THR A 1 458 ? 16.953 -15.336 -23.547 1 94 458 THR A N 1
ATOM 3572 C CA . THR A 1 458 ? 18.203 -15.609 -22.812 1 94 458 THR A CA 1
ATOM 3573 C C . THR A 1 458 ? 19.391 -15.594 -23.766 1 94 458 THR A C 1
ATOM 3575 O O . THR A 1 458 ? 20.516 -15.891 -23.359 1 94 458 THR A O 1
ATOM 3578 N N . THR A 1 459 ? 19.219 -15.258 -25.031 1 94.19 459 THR A N 1
ATOM 3579 C CA . THR A 1 459 ? 20.297 -15.281 -26.031 1 94.19 459 THR A CA 1
ATOM 3580 C C . THR A 1 459 ? 21.438 -14.359 -25.609 1 94.19 459 THR A C 1
ATOM 3582 O O . THR A 1 459 ? 22.578 -14.547 -26.031 1 94.19 459 THR A O 1
ATOM 3585 N N . PHE A 1 460 ? 21.172 -13.359 -24.797 1 95.38 460 PHE A N 1
ATOM 3586 C CA . PHE A 1 460 ? 22.203 -12.445 -24.344 1 95.38 460 PHE A CA 1
ATOM 3587 C C . PHE A 1 460 ? 23.281 -13.18 -23.562 1 95.38 460 PHE A C 1
ATOM 3589 O O . PHE A 1 460 ? 24.438 -12.766 -23.531 1 95.38 460 PHE A O 1
ATOM 3596 N N . LEU A 1 461 ? 22.969 -14.289 -22.969 1 96.94 461 LEU A N 1
ATOM 3597 C CA . LEU A 1 461 ? 23.906 -15.062 -22.156 1 96.94 461 LEU A CA 1
ATOM 3598 C C . LEU A 1 461 ? 24.953 -15.719 -23.047 1 96.94 461 LEU A C 1
ATOM 3600 O O . LEU A 1 461 ? 26 -16.141 -22.547 1 96.94 461 LEU A O 1
ATOM 3604 N N . ASN A 1 462 ? 24.656 -15.867 -24.359 1 97.44 462 ASN A N 1
ATOM 3605 C CA . ASN A 1 462 ? 25.672 -16.359 -25.281 1 97.44 462 ASN A CA 1
ATOM 3606 C C . ASN A 1 462 ? 26.891 -15.461 -25.312 1 97.44 462 ASN A C 1
ATOM 3608 O O . ASN A 1 462 ? 27.984 -15.891 -25.703 1 97.44 462 ASN A O 1
ATOM 3612 N N . HIS A 1 463 ? 26.75 -14.242 -24.859 1 97.12 463 HIS A N 1
ATOM 3613 C CA . HIS A 1 463 ? 27.844 -13.281 -24.812 1 97.12 463 HIS A CA 1
ATOM 3614 C C . HIS A 1 463 ? 28.312 -13.055 -23.375 1 97.12 463 HIS A C 1
ATOM 3616 O O . HIS A 1 463 ? 28.812 -11.977 -23.047 1 97.12 463 HIS A O 1
ATOM 3622 N N . VAL A 1 464 ? 28.125 -13.969 -22.562 1 97.19 464 VAL A N 1
ATOM 3623 C CA . VAL A 1 464 ? 28.406 -13.844 -21.141 1 97.19 464 VAL A CA 1
ATOM 3624 C C . VAL A 1 464 ? 29.875 -13.547 -20.922 1 97.19 464 VAL A C 1
ATOM 3626 O O . VAL A 1 464 ? 30.25 -12.82 -19.984 1 97.19 464 VAL A O 1
ATOM 3629 N N . LYS A 1 465 ? 30.781 -14.055 -21.719 1 96.19 465 LYS A N 1
ATOM 3630 C CA . LYS A 1 465 ? 32.219 -13.789 -21.594 1 96.19 465 LYS A CA 1
ATOM 3631 C C . LYS A 1 465 ? 32.531 -12.305 -21.766 1 96.19 465 LYS A C 1
ATOM 3633 O O . LYS A 1 465 ? 33.344 -11.742 -21.031 1 96.19 465 LYS A O 1
ATOM 3638 N N . ARG A 1 466 ? 31.891 -11.773 -22.688 1 96.88 466 ARG A N 1
ATOM 3639 C CA . ARG A 1 466 ? 32.062 -10.344 -22.922 1 96.88 466 ARG A CA 1
ATOM 3640 C C . ARG A 1 466 ? 31.5 -9.531 -21.766 1 96.88 466 ARG A C 1
ATOM 3642 O O . ARG A 1 466 ? 32.188 -8.633 -21.25 1 96.88 466 ARG A O 1
ATOM 3649 N N . PHE A 1 467 ? 30.328 -9.812 -21.344 1 97.12 467 PHE A N 1
ATOM 3650 C CA . PHE A 1 467 ? 29.641 -9.039 -20.328 1 97.12 467 PHE A CA 1
ATOM 3651 C C . PHE A 1 467 ? 30.297 -9.211 -18.969 1 97.12 467 PHE A C 1
ATOM 3653 O O . PHE A 1 467 ? 30.172 -8.352 -18.094 1 97.12 467 PHE A O 1
ATOM 3660 N N . SER A 1 468 ? 30.984 -10.312 -18.781 1 95.12 468 SER A N 1
ATOM 3661 C CA . SER A 1 468 ? 31.609 -10.586 -17.484 1 95.12 468 SER A CA 1
ATOM 3662 C C . SER A 1 468 ? 32.969 -9.922 -17.391 1 95.12 468 SER A C 1
ATOM 3664 O O . SER A 1 468 ? 33.594 -9.93 -16.328 1 95.12 468 SER A O 1
ATOM 3666 N N . ASP A 1 469 ? 33.5 -9.383 -18.5 1 96.81 469 ASP A N 1
ATOM 3667 C CA . ASP A 1 469 ? 34.781 -8.703 -18.5 1 96.81 469 ASP A CA 1
ATOM 3668 C C . ASP A 1 469 ? 34.781 -7.496 -17.562 1 96.81 469 ASP A C 1
ATOM 3670 O O . ASP A 1 469 ? 34.062 -6.531 -17.797 1 96.81 469 ASP A O 1
ATOM 3674 N N . ALA A 1 470 ? 35.625 -7.531 -16.547 1 94.81 470 ALA A N 1
ATOM 3675 C CA . ALA A 1 470 ? 35.688 -6.48 -15.539 1 94.81 470 ALA A CA 1
ATOM 3676 C C . ALA A 1 470 ? 36.156 -5.16 -16.156 1 94.81 470 ALA A C 1
ATOM 3678 O O . ALA A 1 470 ? 36 -4.098 -15.555 1 94.81 470 ALA A O 1
ATOM 3679 N N . LYS A 1 471 ? 36.719 -5.242 -17.391 1 96.19 471 LYS A N 1
ATOM 3680 C CA . LYS A 1 471 ? 37.219 -4.043 -18.062 1 96.19 471 LYS A CA 1
ATOM 3681 C C . LYS A 1 471 ? 36.156 -3.387 -18.922 1 96.19 471 LYS A C 1
ATOM 3683 O O . LYS A 1 471 ? 36.344 -2.266 -19.406 1 96.19 471 LYS A O 1
ATOM 3688 N N . LEU A 1 472 ? 35.062 -4.102 -19.047 1 97.38 472 LEU A N 1
ATOM 3689 C CA . LEU A 1 472 ? 33.969 -3.529 -19.828 1 97.38 472 LEU A CA 1
ATOM 3690 C C . LEU A 1 472 ? 33.438 -2.275 -19.156 1 97.38 472 LEU A C 1
ATOM 3692 O O . LEU A 1 472 ? 33.188 -2.273 -17.953 1 97.38 472 LEU A O 1
ATOM 3696 N N . ARG A 1 473 ? 33.281 -1.137 -19.891 1 97.62 473 ARG A N 1
ATOM 3697 C CA . ARG A 1 473 ? 32.781 0.132 -19.375 1 97.62 473 ARG A CA 1
ATOM 3698 C C . ARG A 1 473 ? 31.625 0.662 -20.219 1 97.62 473 ARG A C 1
ATOM 3700 O O . ARG A 1 473 ? 31.594 0.449 -21.438 1 97.62 473 ARG A O 1
ATOM 3707 N N . CYS A 1 474 ? 30.703 1.305 -19.578 1 97.75 474 CYS A N 1
ATOM 3708 C CA . CYS A 1 474 ? 29.688 2.041 -20.297 1 97.75 474 CYS A CA 1
ATOM 3709 C C . CYS A 1 474 ? 30.297 3.162 -21.141 1 97.75 474 CYS A C 1
ATOM 3711 O O . CYS A 1 474 ? 31.219 3.838 -20.688 1 97.75 474 CYS A O 1
ATOM 3713 N N . LYS A 1 475 ? 29.781 3.477 -22.25 1 97.19 475 LYS A N 1
ATOM 3714 C CA . LYS A 1 475 ? 30.375 4.406 -23.203 1 97.19 475 LYS A CA 1
ATOM 3715 C C . LYS A 1 475 ? 29.75 5.797 -23.078 1 97.19 475 LYS A C 1
ATOM 3717 O O . LYS A 1 475 ? 30.188 6.738 -23.75 1 97.19 475 LYS A O 1
ATOM 3722 N N . ALA A 1 476 ? 28.797 5.965 -22.219 1 98.12 476 ALA A N 1
ATOM 3723 C CA . ALA A 1 476 ? 28.094 7.234 -22.109 1 98.12 476 ALA A CA 1
ATOM 3724 C C . ALA A 1 476 ? 29.047 8.359 -21.703 1 98.12 476 ALA A C 1
ATOM 3726 O O . ALA A 1 476 ? 29.875 8.188 -20.828 1 98.12 476 ALA A O 1
ATOM 3727 N N . GLN A 1 477 ? 28.922 9.547 -22.344 1 97.75 477 GLN A N 1
ATOM 3728 C CA . GLN A 1 477 ? 29.766 10.703 -22.047 1 97.75 477 GLN A CA 1
ATOM 3729 C C . GLN A 1 477 ? 28.922 11.906 -21.641 1 97.75 477 GLN A C 1
ATOM 3731 O O . GLN A 1 477 ? 29.422 12.844 -21.016 1 97.75 477 GLN A O 1
ATOM 3736 N N . THR A 1 478 ? 27.719 11.891 -22.016 1 97.94 478 THR A N 1
ATOM 3737 C CA . THR A 1 478 ? 26.766 12.945 -21.688 1 97.94 478 THR A CA 1
ATOM 3738 C C . THR A 1 478 ? 25.453 12.359 -21.172 1 97.94 478 THR A C 1
ATOM 3740 O O . THR A 1 478 ? 25.188 11.172 -21.359 1 97.94 478 THR A O 1
ATOM 3743 N N . PRO A 1 479 ? 24.656 13.172 -20.531 1 97.31 479 PRO A N 1
ATOM 3744 C CA . PRO A 1 479 ? 23.328 12.68 -20.109 1 97.31 479 PRO A CA 1
ATOM 3745 C C . PRO A 1 479 ? 22.5 12.156 -21.281 1 97.31 479 PRO A C 1
ATOM 3747 O O . PRO A 1 479 ? 21.844 11.109 -21.156 1 97.31 479 PRO A O 1
ATOM 3750 N N . ASP A 1 480 ? 22.562 12.711 -22.422 1 97 480 ASP A N 1
ATOM 3751 C CA . ASP A 1 480 ? 21.766 12.367 -23.594 1 97 480 ASP A CA 1
ATOM 3752 C C . ASP A 1 480 ? 22.078 10.953 -24.078 1 97 480 ASP A C 1
ATOM 3754 O O . ASP A 1 480 ? 21.234 10.289 -24.688 1 97 480 ASP A O 1
ATOM 3758 N N . ASP A 1 481 ? 23.281 10.5 -23.781 1 97.81 481 ASP A N 1
ATOM 3759 C CA . ASP A 1 481 ? 23.688 9.164 -24.188 1 97.81 481 ASP A CA 1
ATOM 3760 C C . ASP A 1 481 ? 22.812 8.102 -23.531 1 97.81 481 ASP A C 1
ATOM 3762 O O . ASP A 1 481 ? 22.625 7.008 -24.078 1 97.81 481 ASP A O 1
ATOM 3766 N N . PHE A 1 482 ? 22.266 8.438 -22.422 1 97.31 482 PHE A N 1
ATOM 3767 C CA . PHE A 1 482 ? 21.375 7.508 -21.734 1 97.31 482 PHE A CA 1
ATOM 3768 C C . PHE A 1 482 ? 19.984 7.539 -22.359 1 97.31 482 PHE A C 1
ATOM 3770 O O . PHE A 1 482 ? 19.047 6.918 -21.844 1 97.31 482 PHE A O 1
ATOM 3777 N N . GLY A 1 483 ? 19.828 8.219 -23.453 1 95.94 483 GLY A N 1
ATOM 3778 C CA . GLY A 1 483 ? 18.656 8.133 -24.297 1 95.94 483 GLY A CA 1
ATOM 3779 C C . GLY A 1 483 ? 18.812 7.148 -25.438 1 95.94 483 GLY A C 1
ATOM 3780 O O . GLY A 1 483 ? 17.828 6.781 -26.094 1 95.94 483 GLY A O 1
ATOM 3781 N N . ASN A 1 484 ? 20.031 6.738 -25.656 1 96.81 484 ASN A N 1
ATOM 3782 C CA . ASN A 1 484 ? 20.312 5.73 -26.688 1 96.81 484 ASN A CA 1
ATOM 3783 C C . ASN A 1 484 ? 19.875 4.344 -26.234 1 96.81 484 ASN A C 1
ATOM 3785 O O . ASN A 1 484 ? 20.453 3.764 -25.312 1 96.81 484 ASN A O 1
ATOM 3789 N N . LEU A 1 485 ? 18.938 3.785 -26.938 1 97.75 485 LEU A N 1
ATOM 3790 C CA . LEU A 1 485 ? 18.297 2.535 -26.531 1 97.75 485 LEU A CA 1
ATOM 3791 C C . LEU A 1 485 ? 19.281 1.373 -26.625 1 97.75 485 LEU A C 1
ATOM 3793 O O . LEU A 1 485 ? 19.203 0.425 -25.844 1 97.75 485 LEU A O 1
ATOM 3797 N N . GLU A 1 486 ? 20.219 1.413 -27.531 1 97.19 486 GLU A N 1
ATOM 3798 C CA . GLU A 1 486 ? 21.219 0.362 -27.641 1 97.19 486 GLU A CA 1
ATOM 3799 C C . GLU A 1 486 ? 22.172 0.369 -26.438 1 97.19 486 GLU A C 1
ATOM 3801 O O . GLU A 1 486 ? 22.578 -0.69 -25.953 1 97.19 486 GLU A O 1
ATOM 3806 N N . LEU A 1 487 ? 22.531 1.556 -26.062 1 98.06 487 LEU A N 1
ATOM 3807 C CA . LEU A 1 487 ? 23.375 1.684 -24.891 1 98.06 487 LEU A CA 1
ATOM 3808 C C . LEU A 1 487 ? 22.672 1.15 -23.641 1 98.06 487 LEU A C 1
ATOM 3810 O O . LEU A 1 487 ? 23.266 0.43 -22.844 1 98.06 487 LEU A O 1
ATOM 3814 N N . LEU A 1 488 ? 21.422 1.522 -23.484 1 98.44 488 LEU A N 1
ATOM 3815 C CA . LEU A 1 488 ? 20.625 1.026 -22.375 1 98.44 488 LEU A CA 1
ATOM 3816 C C . LEU A 1 488 ? 20.547 -0.495 -22.406 1 98.44 488 LEU A C 1
ATOM 3818 O O . LEU A 1 488 ? 20.734 -1.153 -21.375 1 98.44 488 LEU A O 1
ATOM 3822 N N . LEU A 1 489 ? 20.266 -1.008 -23.547 1 98 489 LEU A N 1
ATOM 3823 C CA . LEU A 1 489 ? 20.125 -2.453 -23.688 1 98 489 LEU A CA 1
ATOM 3824 C C . LEU A 1 489 ? 21.406 -3.17 -23.281 1 98 489 LEU A C 1
ATOM 3826 O O . LEU A 1 489 ? 21.359 -4.164 -22.547 1 98 489 LEU A O 1
ATOM 3830 N N . GLU A 1 490 ? 22.531 -2.695 -23.719 1 97.94 490 GLU A N 1
ATOM 3831 C CA . GLU A 1 490 ? 23.812 -3.305 -23.359 1 97.94 490 GLU A CA 1
ATOM 3832 C C . GLU A 1 490 ? 24.047 -3.248 -21.844 1 97.94 490 GLU A C 1
ATOM 3834 O O . GLU A 1 490 ? 24.531 -4.207 -21.25 1 97.94 490 GLU A O 1
ATOM 3839 N N . ALA A 1 491 ? 23.719 -2.09 -21.234 1 98.56 491 ALA A N 1
ATOM 3840 C CA . ALA A 1 491 ? 23.875 -1.941 -19.797 1 98.56 491 ALA A CA 1
ATOM 3841 C C . ALA A 1 491 ? 23.062 -2.986 -19.031 1 98.56 491 ALA A C 1
ATOM 3843 O O . ALA A 1 491 ? 23.547 -3.6 -18.094 1 98.56 491 ALA A O 1
ATOM 3844 N N . PHE A 1 492 ? 21.859 -3.223 -19.469 1 98.69 492 PHE A N 1
ATOM 3845 C CA . PHE A 1 492 ? 20.984 -4.164 -18.781 1 98.69 492 PHE A CA 1
ATOM 3846 C C . PHE A 1 492 ? 21.422 -5.598 -19.031 1 98.69 492 PHE A C 1
ATOM 3848 O O . PHE A 1 492 ? 21.328 -6.441 -18.125 1 98.69 492 PHE A O 1
ATOM 3855 N N . GLN A 1 493 ? 21.891 -5.887 -20.25 1 98.5 493 GLN A N 1
ATOM 3856 C CA . GLN A 1 493 ? 22.438 -7.207 -20.531 1 98.5 493 GLN A CA 1
ATOM 3857 C C . GLN A 1 493 ? 23.672 -7.492 -19.672 1 98.5 493 GLN A C 1
ATOM 3859 O O . GLN A 1 493 ? 23.812 -8.594 -19.141 1 98.5 493 GLN A O 1
ATOM 3864 N N . THR A 1 494 ? 24.484 -6.48 -19.531 1 98.44 494 THR A N 1
ATOM 3865 C CA . THR A 1 494 ? 25.672 -6.602 -18.703 1 98.44 494 THR A CA 1
ATOM 3866 C C . THR A 1 494 ? 25.297 -6.891 -17.25 1 98.44 494 THR A C 1
ATOM 3868 O O . THR A 1 494 ? 25.844 -7.812 -16.641 1 98.44 494 THR A O 1
ATOM 3871 N N . ARG A 1 495 ? 24.375 -6.129 -16.734 1 98.31 495 ARG A N 1
ATOM 3872 C CA . ARG A 1 495 ? 23.922 -6.312 -15.359 1 98.31 495 ARG A CA 1
ATOM 3873 C C . ARG A 1 495 ? 23.375 -7.723 -15.141 1 98.31 495 ARG A C 1
ATOM 3875 O O . ARG A 1 495 ? 23.781 -8.406 -14.203 1 98.31 495 ARG A O 1
ATOM 3882 N N . ALA A 1 496 ? 22.453 -8.156 -16.031 1 98.44 496 ALA A N 1
ATOM 3883 C CA . ALA A 1 496 ? 21.812 -9.461 -15.883 1 98.44 496 ALA A CA 1
ATOM 3884 C C . ALA A 1 496 ? 22.844 -10.586 -15.953 1 98.44 496 ALA A C 1
ATOM 3886 O O . ALA A 1 496 ? 22.812 -11.5 -15.125 1 98.44 496 ALA A O 1
ATOM 3887 N N . ALA A 1 497 ? 23.766 -10.5 -16.906 1 98.38 497 ALA A N 1
ATOM 3888 C CA . ALA A 1 497 ? 24.781 -11.539 -17.062 1 98.38 497 ALA A CA 1
ATOM 3889 C C . ALA A 1 497 ? 25.656 -11.648 -15.828 1 98.38 497 ALA A C 1
ATOM 3891 O O . ALA A 1 497 ? 25.938 -12.75 -15.344 1 98.38 497 ALA A O 1
ATOM 3892 N N . ARG A 1 498 ? 26.094 -10.539 -15.32 1 97.81 498 ARG A N 1
ATOM 3893 C CA . ARG A 1 498 ? 26.984 -10.516 -14.18 1 97.81 498 ARG A CA 1
ATOM 3894 C C . ARG A 1 498 ? 26.297 -11.062 -12.93 1 97.81 498 ARG A C 1
ATOM 3896 O O . ARG A 1 498 ? 26.922 -11.781 -12.141 1 97.81 498 ARG A O 1
ATOM 3903 N N . ILE A 1 499 ? 25.078 -10.742 -12.703 1 97.81 499 ILE A N 1
ATOM 3904 C CA . ILE A 1 499 ? 24.359 -11.211 -11.523 1 97.81 499 ILE A CA 1
ATOM 3905 C C . ILE A 1 499 ? 24.109 -12.711 -11.633 1 97.81 499 ILE A C 1
ATOM 3907 O O . ILE A 1 499 ? 24.203 -13.438 -10.641 1 97.81 499 ILE A O 1
ATOM 3911 N N . VAL A 1 500 ? 23.766 -13.195 -12.844 1 98.31 500 VAL A N 1
ATOM 3912 C CA . VAL A 1 500 ? 23.547 -14.625 -13.039 1 98.31 500 VAL A CA 1
ATOM 3913 C C . VAL A 1 500 ? 24.844 -15.383 -12.781 1 98.31 500 VAL A C 1
ATOM 3915 O O . VAL A 1 500 ? 24.828 -16.453 -12.156 1 98.31 500 VAL A O 1
ATOM 3918 N N . LEU A 1 501 ? 25.969 -14.859 -13.219 1 97.88 501 LEU A N 1
ATOM 3919 C CA . LEU A 1 501 ? 27.266 -15.469 -12.961 1 97.88 501 LEU A CA 1
ATOM 3920 C C . LEU A 1 501 ? 27.578 -15.484 -11.469 1 97.88 501 LEU A C 1
ATOM 3922 O O . LEU A 1 501 ? 28.094 -16.484 -10.945 1 97.88 501 LEU A O 1
ATOM 3926 N N . ALA A 1 502 ? 27.297 -14.352 -10.82 1 96.62 502 ALA A N 1
ATOM 3927 C CA . ALA A 1 502 ? 27.484 -14.281 -9.375 1 96.62 502 ALA A CA 1
ATOM 3928 C C . ALA A 1 502 ? 26.641 -15.328 -8.656 1 96.62 502 ALA A C 1
ATOM 3930 O O . ALA A 1 502 ? 27.094 -15.953 -7.691 1 96.62 502 ALA A O 1
ATOM 3931 N N . LEU A 1 503 ? 25.438 -15.5 -9.094 1 98.06 503 LEU A N 1
ATOM 3932 C CA . LEU A 1 503 ? 24.547 -16.484 -8.516 1 98.06 503 LEU A CA 1
ATOM 3933 C C . LEU A 1 503 ? 25.094 -17.906 -8.711 1 98.06 503 LEU A C 1
ATOM 3935 O O . LEU A 1 503 ? 25.062 -18.719 -7.793 1 98.06 503 LEU A O 1
ATOM 3939 N N . ALA A 1 504 ? 25.547 -18.156 -9.914 1 98.12 504 ALA A N 1
ATOM 3940 C CA . ALA A 1 504 ? 26.141 -19.453 -10.203 1 98.12 504 ALA A CA 1
ATOM 3941 C C . ALA A 1 504 ? 27.312 -19.75 -9.258 1 98.12 504 ALA A C 1
ATOM 3943 O O . ALA A 1 504 ? 27.422 -20.859 -8.742 1 98.12 504 ALA A O 1
ATOM 3944 N N . SER A 1 505 ? 28.141 -18.797 -9.078 1 97.19 505 SER A N 1
ATOM 3945 C CA . SER A 1 505 ? 29.281 -18.938 -8.188 1 97.19 505 SER A CA 1
ATOM 3946 C C . SER A 1 505 ? 28.844 -19.188 -6.75 1 97.19 505 SER A C 1
ATOM 3948 O O . SER A 1 505 ? 29.438 -20.016 -6.055 1 97.19 505 SER A O 1
ATOM 3950 N N . GLN A 1 506 ? 27.891 -18.453 -6.328 1 96.69 506 GLN A N 1
ATOM 3951 C CA . GLN A 1 506 ? 27.406 -18.609 -4.957 1 96.69 506 GLN A CA 1
ATOM 3952 C C . GLN A 1 506 ? 26.734 -19.953 -4.754 1 96.69 506 GLN A C 1
ATOM 3954 O O . GLN A 1 506 ? 26.859 -20.562 -3.686 1 96.69 506 GLN A O 1
ATOM 3959 N N . MET A 1 507 ? 26.016 -20.406 -5.738 1 97.25 507 MET A N 1
ATOM 3960 C CA . MET A 1 507 ? 25.391 -21.719 -5.676 1 97.25 507 MET A CA 1
ATOM 3961 C C . MET A 1 507 ? 26.438 -22.828 -5.512 1 97.25 507 MET A C 1
ATOM 3963 O O . MET A 1 507 ? 26.25 -23.75 -4.715 1 97.25 507 MET A O 1
ATOM 3967 N N . LYS A 1 508 ? 27.469 -22.688 -6.203 1 96.88 508 LYS A N 1
ATOM 3968 C CA . LYS A 1 508 ? 28.562 -23.641 -6.082 1 96.88 508 LYS A CA 1
ATOM 3969 C C . LYS A 1 508 ? 29.188 -23.578 -4.691 1 96.88 508 LYS A C 1
ATOM 3971 O O . LYS A 1 508 ? 29.422 -24.625 -4.066 1 96.88 508 LYS A O 1
ATOM 3976 N N . ALA A 1 509 ? 29.391 -22.406 -4.242 1 96.06 509 ALA A N 1
ATOM 3977 C CA . ALA A 1 509 ? 30.031 -22.203 -2.949 1 96.06 509 ALA A CA 1
ATOM 3978 C C . ALA A 1 509 ? 29.172 -22.734 -1.809 1 96.06 509 ALA A C 1
ATOM 3980 O O . ALA A 1 509 ? 29.688 -23.156 -0.772 1 96.06 509 ALA A O 1
ATOM 3981 N N . THR A 1 510 ? 27.891 -22.75 -1.984 1 95.5 510 THR A N 1
ATOM 3982 C CA . THR A 1 510 ? 26.969 -23.172 -0.936 1 95.5 510 THR A CA 1
ATOM 3983 C C . THR A 1 510 ? 26.469 -24.594 -1.196 1 95.5 510 THR A C 1
ATOM 3985 O O . THR A 1 510 ? 25.5 -25.031 -0.591 1 95.5 510 THR A O 1
ATOM 3988 N N . LYS A 1 511 ? 27.031 -25.328 -2.135 1 95.12 511 LYS A N 1
ATOM 3989 C CA . LYS A 1 511 ? 26.672 -26.688 -2.496 1 95.12 511 LYS A CA 1
ATOM 3990 C C . LYS A 1 511 ? 25.203 -26.766 -2.904 1 95.12 511 LYS A C 1
ATOM 3992 O O . LYS A 1 511 ? 24.453 -27.594 -2.381 1 95.12 511 LYS A O 1
ATOM 3997 N N . ASN A 1 512 ? 24.797 -25.75 -3.668 1 92.94 512 ASN A N 1
ATOM 3998 C CA . ASN A 1 512 ? 23.484 -25.688 -4.305 1 92.94 512 ASN A CA 1
ATOM 3999 C C . ASN A 1 512 ? 22.375 -25.484 -3.273 1 92.94 512 ASN A C 1
ATOM 4001 O O . ASN A 1 512 ? 21.297 -26.062 -3.414 1 92.94 512 ASN A O 1
ATOM 4005 N N . ASP A 1 513 ? 22.703 -24.766 -2.18 1 93.5 513 ASP A N 1
ATOM 4006 C CA . ASP A 1 513 ? 21.688 -24.391 -1.194 1 93.5 513 ASP A CA 1
ATOM 4007 C C . ASP A 1 513 ? 20.859 -23.203 -1.679 1 93.5 513 ASP A C 1
ATOM 4009 O O . ASP A 1 513 ? 21.25 -22.047 -1.476 1 93.5 513 ASP A O 1
ATOM 4013 N N . GLY A 1 514 ? 19.719 -23.453 -2.174 1 91.12 514 GLY A N 1
ATOM 4014 C CA . GLY A 1 514 ? 18.859 -22.406 -2.721 1 91.12 514 GLY A CA 1
ATOM 4015 C C . GLY A 1 514 ? 18.422 -21.391 -1.688 1 91.12 514 GLY A C 1
ATOM 4016 O O . GLY A 1 514 ? 18.297 -20.203 -1.999 1 91.12 514 GLY A O 1
ATOM 4017 N N . ASN A 1 515 ? 18.188 -21.797 -0.502 1 92.69 515 ASN A N 1
ATOM 4018 C CA . ASN A 1 515 ? 17.75 -20.891 0.555 1 92.69 515 ASN A CA 1
ATOM 4019 C C . ASN A 1 515 ? 18.828 -19.875 0.918 1 92.69 515 ASN A C 1
ATOM 4021 O O . ASN A 1 515 ? 18.547 -18.703 1.156 1 92.69 515 ASN A O 1
ATOM 4025 N N . ALA A 1 516 ? 20.062 -20.344 0.899 1 94.44 516 ALA A N 1
ATOM 4026 C CA . ALA A 1 516 ? 21.203 -19.484 1.224 1 94.44 516 ALA A CA 1
ATOM 4027 C C . ALA A 1 516 ? 21.469 -18.469 0.107 1 94.44 516 ALA A C 1
ATOM 4029 O O . ALA A 1 516 ? 22.172 -17.484 0.307 1 94.44 516 ALA A O 1
ATOM 4030 N N . CYS A 1 517 ? 20.875 -18.703 -1.06 1 96.31 517 CYS A N 1
ATOM 4031 C CA . CYS A 1 517 ? 21.125 -17.859 -2.213 1 96.31 517 CYS A CA 1
ATOM 4032 C C . CYS A 1 517 ? 19.875 -17.078 -2.611 1 96.31 517 CYS A C 1
ATOM 4034 O O . CYS A 1 517 ? 19.844 -16.438 -3.664 1 96.31 517 CYS A O 1
ATOM 4036 N N . MET A 1 518 ? 18.844 -17.125 -1.831 1 96.31 518 MET A N 1
ATOM 4037 C CA . MET A 1 518 ? 17.531 -16.625 -2.232 1 96.31 518 MET A CA 1
ATOM 4038 C C . MET A 1 518 ? 17.578 -15.133 -2.539 1 96.31 518 MET A C 1
ATOM 4040 O O . MET A 1 518 ? 16.922 -14.656 -3.467 1 96.31 518 MET A O 1
ATOM 4044 N N . VAL A 1 519 ? 18.297 -14.367 -1.756 1 97 519 VAL A N 1
ATOM 4045 C CA . VAL A 1 519 ? 18.422 -12.93 -1.983 1 97 519 VAL A CA 1
ATOM 4046 C C . VAL A 1 519 ? 19.031 -12.672 -3.359 1 97 519 VAL A C 1
ATOM 4048 O O . VAL A 1 519 ? 18.547 -11.82 -4.109 1 97 519 VAL A O 1
ATOM 4051 N N . LEU A 1 520 ? 20.078 -13.422 -3.641 1 97.12 520 LEU A N 1
ATOM 4052 C CA . LEU A 1 520 ? 20.75 -13.258 -4.93 1 97.12 520 LEU A CA 1
ATOM 4053 C C . LEU A 1 520 ? 19.875 -13.789 -6.062 1 97.12 520 LEU A C 1
ATOM 4055 O O . LEU A 1 520 ? 19.891 -13.25 -7.168 1 97.12 520 LEU A O 1
ATOM 4059 N N . MET A 1 521 ? 19.094 -14.891 -5.832 1 97.81 521 MET A N 1
ATOM 4060 C CA . MET A 1 521 ? 18.141 -15.383 -6.809 1 97.81 521 MET A CA 1
ATOM 4061 C C . MET A 1 521 ? 17.094 -14.32 -7.145 1 97.81 521 MET A C 1
ATOM 4063 O O . MET A 1 521 ? 16.734 -14.148 -8.305 1 97.81 521 MET A O 1
ATOM 4067 N N . THR A 1 522 ? 16.656 -13.617 -6.148 1 97.94 522 THR A N 1
ATOM 4068 C CA . THR A 1 522 ? 15.688 -12.539 -6.332 1 97.94 522 THR A CA 1
ATOM 4069 C C . THR A 1 522 ? 16.281 -11.422 -7.188 1 97.94 522 THR A C 1
ATOM 4071 O O . THR A 1 522 ? 15.602 -10.883 -8.07 1 97.94 522 THR A O 1
ATOM 4074 N N . ARG A 1 523 ? 17.5 -11.094 -6.953 1 97.38 523 ARG A N 1
ATOM 4075 C CA . ARG A 1 523 ? 18.188 -10.062 -7.727 1 97.38 523 ARG A CA 1
ATOM 4076 C C . ARG A 1 523 ? 18.344 -10.484 -9.188 1 97.38 523 ARG A C 1
ATOM 4078 O O . ARG A 1 523 ? 18.156 -9.664 -10.094 1 97.38 523 ARG A O 1
ATOM 4085 N N . ALA A 1 524 ? 18.688 -11.766 -9.398 1 98.38 524 ALA A N 1
ATOM 4086 C CA . ALA A 1 524 ? 18.844 -12.281 -10.75 1 98.38 524 ALA A CA 1
ATOM 4087 C C . ALA A 1 524 ? 17.516 -12.242 -11.508 1 98.38 524 ALA A C 1
ATOM 4089 O O . ALA A 1 524 ? 17.469 -11.836 -12.672 1 98.38 524 ALA A O 1
ATOM 4090 N N . SER A 1 525 ? 16.484 -12.633 -10.844 1 98.5 525 SER A N 1
ATOM 4091 C CA . SER A 1 525 ? 15.156 -12.609 -11.438 1 98.5 525 SER A CA 1
ATOM 4092 C C . SER A 1 525 ? 14.75 -11.188 -11.828 1 98.5 525 SER A C 1
ATOM 4094 O O . SER A 1 525 ? 14.289 -10.961 -12.945 1 98.5 525 SER A O 1
ATOM 4096 N N . ALA A 1 526 ? 14.953 -10.234 -10.961 1 98.31 526 ALA A N 1
ATOM 4097 C CA . ALA A 1 526 ? 14.578 -8.852 -11.211 1 98.31 526 ALA A CA 1
ATOM 4098 C C . ALA A 1 526 ? 15.383 -8.266 -12.367 1 98.31 526 ALA A C 1
ATOM 4100 O O . ALA A 1 526 ? 14.836 -7.559 -13.219 1 98.31 526 ALA A O 1
ATOM 4101 N N . ALA A 1 527 ? 16.656 -8.555 -12.375 1 98.56 527 ALA A N 1
ATOM 4102 C CA . ALA A 1 527 ? 17.531 -8.031 -13.43 1 98.56 527 ALA A CA 1
ATOM 4103 C C . ALA A 1 527 ? 17.078 -8.523 -14.797 1 98.56 527 ALA A C 1
ATOM 4105 O O . ALA A 1 527 ? 17 -7.738 -15.75 1 98.56 527 ALA A O 1
ATOM 4106 N N . HIS A 1 528 ? 16.797 -9.789 -14.875 1 98.62 528 HIS A N 1
ATOM 4107 C CA . HIS A 1 528 ? 16.391 -10.352 -16.156 1 98.62 528 HIS A CA 1
ATOM 4108 C C . HIS A 1 528 ? 14.984 -9.883 -16.531 1 98.62 528 HIS A C 1
ATOM 4110 O O . HIS A 1 528 ? 14.711 -9.617 -17.703 1 98.62 528 HIS A O 1
ATOM 4116 N N . ALA A 1 529 ? 14.039 -9.812 -15.594 1 98.19 529 ALA A N 1
ATOM 4117 C CA . ALA A 1 529 ? 12.703 -9.297 -15.867 1 98.19 529 ALA A CA 1
ATOM 4118 C C . ALA A 1 529 ? 12.758 -7.883 -16.438 1 98.19 529 ALA A C 1
ATOM 4120 O O . ALA A 1 529 ? 12.062 -7.566 -17.406 1 98.19 529 ALA A O 1
ATOM 4121 N N . GLU A 1 530 ? 13.586 -7.031 -15.852 1 98.69 530 GLU A N 1
ATOM 4122 C CA . GLU A 1 530 ? 13.719 -5.656 -16.312 1 98.69 530 GLU A CA 1
ATOM 4123 C C . GLU A 1 530 ? 14.344 -5.602 -17.703 1 98.69 530 GLU A C 1
ATOM 4125 O O . GLU A 1 530 ? 13.992 -4.738 -18.516 1 98.69 530 GLU A O 1
ATOM 4130 N N . LEU A 1 531 ? 15.258 -6.508 -17.953 1 98.5 531 LEU A N 1
ATOM 4131 C CA . LEU A 1 531 ? 15.828 -6.609 -19.297 1 98.5 531 LEU A CA 1
ATOM 4132 C C . LEU A 1 531 ? 14.75 -6.969 -20.312 1 98.5 531 LEU A C 1
ATOM 4134 O O . LEU A 1 531 ? 14.664 -6.348 -21.375 1 98.5 531 LEU A O 1
ATOM 4138 N N . ILE A 1 532 ? 13.922 -7.961 -20 1 97.12 532 ILE A N 1
ATOM 4139 C CA . ILE A 1 532 ? 12.844 -8.391 -20.891 1 97.12 532 ILE A CA 1
ATOM 4140 C C . ILE A 1 532 ? 11.883 -7.23 -21.141 1 97.12 532 ILE A C 1
ATOM 4142 O O . ILE A 1 532 ? 11.461 -6.996 -22.266 1 97.12 532 ILE A O 1
ATOM 4146 N N . LEU A 1 533 ? 11.516 -6.5 -20.125 1 98.25 533 LEU A N 1
ATOM 4147 C CA . LEU A 1 533 ? 10.594 -5.375 -20.234 1 98.25 533 LEU A CA 1
ATOM 4148 C C . LEU A 1 533 ? 11.18 -4.285 -21.125 1 98.25 533 LEU A C 1
ATOM 4150 O O . LEU A 1 533 ? 10.477 -3.73 -21.969 1 98.25 533 LEU A O 1
ATOM 4154 N N . LEU A 1 534 ? 12.43 -3.977 -20.891 1 98.5 534 LEU A N 1
ATOM 4155 C CA . LEU A 1 534 ? 13.07 -2.955 -21.719 1 98.5 534 LEU A CA 1
ATOM 4156 C C . LEU A 1 534 ? 13.109 -3.379 -23.172 1 98.5 534 LEU A C 1
ATOM 4158 O O . LEU A 1 534 ? 12.812 -2.582 -24.062 1 98.5 534 LEU A O 1
ATOM 4162 N N . GLU A 1 535 ? 13.5 -4.66 -23.406 1 97.44 535 GLU A N 1
ATOM 4163 C CA . GLU A 1 535 ? 13.555 -5.18 -24.781 1 97.44 535 GLU A CA 1
ATOM 4164 C C . GLU A 1 535 ? 12.188 -5.109 -25.453 1 97.44 535 GLU A C 1
ATOM 4166 O O . GLU A 1 535 ? 12.086 -4.695 -26.609 1 97.44 535 GLU A O 1
ATOM 4171 N N . ALA A 1 536 ? 11.188 -5.543 -24.734 1 96.75 536 ALA A N 1
ATOM 4172 C CA . ALA A 1 536 ? 9.828 -5.5 -25.266 1 96.75 536 ALA A CA 1
ATOM 4173 C C . ALA A 1 536 ? 9.398 -4.066 -25.562 1 96.75 536 ALA A C 1
ATOM 4175 O O . ALA A 1 536 ? 8.742 -3.805 -26.562 1 96.75 536 ALA A O 1
ATOM 4176 N N . PHE A 1 537 ? 9.742 -3.145 -24.688 1 98.31 537 PHE A N 1
ATOM 4177 C CA . PHE A 1 537 ? 9.406 -1.737 -24.859 1 98.31 537 PHE A CA 1
ATOM 4178 C C . PHE A 1 537 ? 10.094 -1.161 -26.094 1 98.31 537 PHE A C 1
ATOM 4180 O O . PHE A 1 537 ? 9.461 -0.462 -26.891 1 98.31 537 PHE A O 1
ATOM 4187 N N . ILE A 1 538 ? 11.367 -1.458 -26.25 1 97.88 538 ILE A N 1
ATOM 4188 C CA . ILE A 1 538 ? 12.133 -1.007 -27.406 1 97.88 538 ILE A CA 1
ATOM 4189 C C . ILE A 1 538 ? 11.492 -1.53 -28.688 1 97.88 538 ILE A C 1
ATOM 4191 O O . ILE A 1 538 ? 11.258 -0.769 -29.625 1 97.88 538 ILE A O 1
ATOM 4195 N N . HIS A 1 539 ? 11.172 -2.822 -28.656 1 96.19 539 HIS A N 1
ATOM 4196 C CA . HIS A 1 539 ? 10.547 -3.43 -29.828 1 96.19 539 HIS A CA 1
ATOM 4197 C C . HIS A 1 539 ? 9.203 -2.783 -30.125 1 96.19 539 HIS A C 1
ATOM 4199 O O . HIS A 1 539 ? 8.891 -2.494 -31.281 1 96.19 539 HIS A O 1
ATOM 4205 N N . GLY A 1 540 ? 8.375 -2.557 -29.109 1 95.75 540 GLY A N 1
ATOM 4206 C CA . GLY A 1 540 ? 7.094 -1.899 -29.281 1 95.75 540 GLY A CA 1
ATOM 4207 C C . GLY A 1 540 ? 7.211 -0.498 -29.844 1 95.75 540 GLY A C 1
ATOM 4208 O O . GLY A 1 540 ? 6.465 -0.122 -30.75 1 95.75 540 GLY A O 1
ATOM 4209 N N . ALA A 1 541 ? 8.148 0.269 -29.328 1 96.75 541 ALA A N 1
ATOM 4210 C CA . ALA A 1 541 ? 8.367 1.641 -29.781 1 96.75 541 ALA A CA 1
ATOM 4211 C C . ALA A 1 541 ? 8.836 1.669 -31.234 1 96.75 541 ALA A C 1
ATOM 4213 O O . ALA A 1 541 ? 8.375 2.496 -32.031 1 96.75 541 ALA A O 1
ATOM 4214 N N . GLN A 1 542 ? 9.695 0.746 -31.594 1 95.88 542 GLN A N 1
ATOM 4215 C CA . GLN A 1 542 ? 10.281 0.705 -32.938 1 95.88 542 GLN A CA 1
ATOM 4216 C C . GLN A 1 542 ? 9.242 0.312 -33.969 1 95.88 542 GLN A C 1
ATOM 4218 O O . GLN A 1 542 ? 9.344 0.692 -35.125 1 95.88 542 GLN A O 1
ATOM 4223 N N . ASN A 1 543 ? 8.234 -0.356 -33.562 1 94.19 543 ASN A N 1
ATOM 4224 C CA . ASN A 1 543 ? 7.227 -0.849 -34.5 1 94.19 543 ASN A CA 1
ATOM 4225 C C . ASN A 1 543 ? 6.109 0.171 -34.719 1 94.19 543 ASN A C 1
ATOM 4227 O O . ASN A 1 543 ? 5.215 -0.045 -35.531 1 94.19 543 ASN A O 1
ATOM 4231 N N . LEU A 1 544 ? 6.172 1.287 -34.062 1 95.75 544 LEU A N 1
ATOM 4232 C CA . LEU A 1 544 ? 5.234 2.375 -34.312 1 95.75 544 LEU A CA 1
ATOM 4233 C C . LEU A 1 544 ? 5.562 3.094 -35.594 1 95.75 544 LEU A C 1
ATOM 4235 O O . LEU A 1 544 ? 6.723 3.129 -36.031 1 95.75 544 LEU A O 1
ATOM 4239 N N . PRO A 1 545 ? 4.555 3.613 -36.281 1 94.88 545 PRO A N 1
ATOM 4240 C CA . PRO A 1 545 ? 4.848 4.418 -37.469 1 94.88 545 PRO A CA 1
ATOM 4241 C C . PRO A 1 545 ? 5.695 5.648 -37.156 1 94.88 545 PRO A C 1
ATOM 4243 O O . PRO A 1 545 ? 5.574 6.23 -36.062 1 94.88 545 PRO A O 1
ATOM 4246 N N . ALA A 1 546 ? 6.484 6.031 -38.156 1 95.69 546 ALA A N 1
ATOM 4247 C CA . ALA A 1 546 ? 7.324 7.215 -37.969 1 95.69 546 ALA A CA 1
ATOM 4248 C C . ALA A 1 546 ? 6.48 8.453 -37.688 1 95.69 546 ALA A C 1
ATOM 4250 O O . ALA A 1 546 ? 5.414 8.633 -38.281 1 95.69 546 ALA A O 1
ATOM 4251 N N . GLY A 1 547 ? 6.906 9.227 -36.719 1 96.44 547 GLY A N 1
ATOM 4252 C CA . GLY A 1 547 ? 6.199 10.445 -36.375 1 96.44 547 GLY A CA 1
ATOM 4253 C C . GLY A 1 547 ? 6.371 10.82 -34.906 1 96.44 547 GLY A C 1
ATOM 4254 O O . GLY A 1 547 ? 7.234 10.273 -34.219 1 96.44 547 GLY A O 1
ATOM 4255 N N . SER A 1 548 ? 5.598 11.773 -34.438 1 97.62 548 SER A N 1
ATOM 4256 C CA . SER A 1 548 ? 5.699 12.297 -33.094 1 97.62 548 SER A CA 1
ATOM 4257 C C . SER A 1 548 ? 5.328 11.242 -32.062 1 97.62 548 SER A C 1
ATOM 4259 O O . SER A 1 548 ? 5.867 11.234 -30.953 1 97.62 548 SER A O 1
ATOM 4261 N N . GLU A 1 549 ? 4.406 10.375 -32.469 1 98.12 549 GLU A N 1
ATOM 4262 C CA . GLU A 1 549 ? 4.004 9.305 -31.562 1 98.12 549 GLU A CA 1
ATOM 4263 C C . GLU A 1 549 ? 5.168 8.367 -31.266 1 98.12 549 GLU A C 1
ATOM 4265 O O . GLU A 1 549 ? 5.406 8.008 -30.109 1 98.12 549 GLU A O 1
ATOM 4270 N N . LYS A 1 550 ? 5.871 7.949 -32.312 1 97.88 550 LYS A N 1
ATOM 4271 C CA . LYS A 1 550 ? 7.047 7.102 -32.125 1 97.88 550 LYS A CA 1
ATOM 4272 C C . LYS A 1 550 ? 8.109 7.805 -31.297 1 97.88 550 LYS A C 1
ATOM 4274 O O . LYS A 1 550 ? 8.711 7.199 -30.406 1 97.88 550 LYS A O 1
ATOM 4279 N N . ASP A 1 551 ? 8.305 9.078 -31.562 1 97.94 551 ASP A N 1
ATOM 4280 C CA . ASP A 1 551 ? 9.281 9.859 -30.812 1 97.94 551 ASP A CA 1
ATOM 4281 C C . ASP A 1 551 ? 8.922 9.914 -29.328 1 97.94 551 ASP A C 1
ATOM 4283 O O . ASP A 1 551 ? 9.773 9.719 -28.469 1 97.94 551 ASP A O 1
ATOM 4287 N N . SER A 1 552 ? 7.68 10.211 -29.078 1 98.25 552 SER A N 1
ATOM 4288 C CA . SER A 1 552 ? 7.211 10.344 -27.703 1 98.25 552 SER A CA 1
ATOM 4289 C C . SER A 1 552 ? 7.348 9.031 -26.938 1 98.25 552 SER A C 1
ATOM 4291 O O . SER A 1 552 ? 7.809 9.016 -25.797 1 98.25 552 SER A O 1
ATOM 4293 N N . VAL A 1 553 ? 6.977 7.93 -27.5 1 98.62 553 VAL A N 1
ATOM 4294 C CA . VAL A 1 553 ? 7.051 6.625 -26.859 1 98.62 553 VAL A CA 1
ATOM 4295 C C . VAL A 1 553 ? 8.508 6.215 -26.672 1 98.62 553 VAL A C 1
ATOM 4297 O O . VAL A 1 553 ? 8.867 5.582 -25.688 1 98.62 553 VAL A O 1
ATOM 4300 N N . THR A 1 554 ? 9.359 6.562 -27.656 1 98.44 554 THR A N 1
ATOM 4301 C CA . THR A 1 554 ? 10.789 6.289 -27.547 1 98.44 554 THR A CA 1
ATOM 4302 C C . THR A 1 554 ? 11.391 7.043 -26.375 1 98.44 554 THR A C 1
ATOM 4304 O O . THR A 1 554 ? 12.219 6.496 -25.641 1 98.44 554 THR A O 1
ATOM 4307 N N . GLN A 1 555 ? 10.984 8.312 -26.203 1 98.31 555 GLN A N 1
ATOM 4308 C CA . GLN A 1 555 ? 11.43 9.086 -25.062 1 98.31 555 GLN A CA 1
ATOM 4309 C C . GLN A 1 555 ? 10.938 8.469 -23.75 1 98.31 555 GLN A C 1
ATOM 4311 O O . GLN A 1 555 ? 11.672 8.445 -22.766 1 98.31 555 GLN A O 1
ATOM 4316 N N . LEU A 1 556 ? 9.727 8.016 -23.766 1 98.69 556 LEU A N 1
ATOM 4317 C CA . LEU A 1 556 ? 9.172 7.324 -22.594 1 98.69 556 LEU A CA 1
ATOM 4318 C C . LEU A 1 556 ? 9.969 6.059 -22.281 1 98.69 556 LEU A C 1
ATOM 4320 O O . LEU A 1 556 ? 10.211 5.746 -21.125 1 98.69 556 LEU A O 1
ATOM 4324 N N . CYS A 1 557 ? 10.352 5.305 -23.281 1 98.75 557 CYS A N 1
ATOM 4325 C CA . CYS A 1 557 ? 11.18 4.109 -23.141 1 98.75 557 CYS A CA 1
ATOM 4326 C C . CYS A 1 557 ? 12.539 4.453 -22.547 1 98.75 557 CYS A C 1
ATOM 4328 O O . CYS A 1 557 ? 13.039 3.75 -21.672 1 98.75 557 CYS A O 1
ATOM 4330 N N . SER A 1 558 ? 13.125 5.555 -23.062 1 98.56 558 SER A N 1
ATOM 4331 C CA . SER A 1 558 ? 14.406 6.023 -22.531 1 98.56 558 SER A CA 1
ATOM 4332 C C . SER A 1 558 ? 14.297 6.367 -21.047 1 98.56 558 SER A C 1
ATOM 4334 O O . SER A 1 558 ? 15.203 6.059 -20.266 1 98.56 558 SER A O 1
ATOM 4336 N N . LEU A 1 559 ? 13.203 7.016 -20.672 1 98.81 559 LEU A N 1
ATOM 4337 C CA . LEU A 1 559 ? 12.977 7.324 -19.266 1 98.81 559 LEU A CA 1
ATOM 4338 C C . LEU A 1 559 ? 12.891 6.047 -18.438 1 98.81 559 LEU A C 1
ATOM 4340 O O . LEU A 1 559 ? 13.445 5.973 -17.344 1 98.81 559 LEU A O 1
ATOM 4344 N N . PHE A 1 560 ? 12.164 5.062 -18.969 1 98.75 560 PHE A N 1
ATOM 4345 C CA . PHE A 1 560 ? 12.008 3.783 -18.281 1 98.75 560 PHE A CA 1
ATOM 4346 C C . PHE A 1 560 ? 13.367 3.174 -17.969 1 98.75 560 PHE A C 1
ATOM 4348 O O . PHE A 1 560 ? 13.633 2.791 -16.828 1 98.75 560 PHE A O 1
ATOM 4355 N N . GLY A 1 561 ? 14.25 3.105 -18.969 1 98.81 561 GLY A N 1
ATOM 4356 C CA . GLY A 1 561 ? 15.578 2.539 -18.781 1 98.81 561 GLY A CA 1
ATOM 4357 C C . GLY A 1 561 ? 16.438 3.324 -17.812 1 98.81 561 GLY A C 1
ATOM 4358 O O . GLY A 1 561 ? 17.031 2.75 -16.891 1 98.81 561 GLY A O 1
ATOM 4359 N N . ALA A 1 562 ? 16.516 4.648 -18 1 98.69 562 ALA A N 1
ATOM 4360 C CA . ALA A 1 562 ? 17.312 5.504 -17.141 1 98.69 562 ALA A CA 1
ATOM 4361 C C . ALA A 1 562 ? 16.828 5.441 -15.695 1 98.69 562 ALA A C 1
ATOM 4363 O O . ALA A 1 562 ? 17.625 5.395 -14.758 1 98.69 562 ALA A O 1
ATOM 4364 N N . TRP A 1 563 ? 15.539 5.469 -15.57 1 98.56 563 TRP A N 1
ATOM 4365 C CA . TRP A 1 563 ? 14.922 5.395 -14.25 1 98.56 563 TRP A CA 1
ATOM 4366 C C . TRP A 1 563 ? 15.289 4.09 -13.555 1 98.56 563 TRP A C 1
ATOM 4368 O O . TRP A 1 563 ? 15.672 4.098 -12.383 1 98.56 563 TRP A O 1
ATOM 4378 N N . LEU A 1 564 ? 15.219 2.967 -14.211 1 98.5 564 LEU A N 1
ATOM 4379 C CA . LEU A 1 564 ? 15.562 1.678 -13.617 1 98.5 564 LEU A CA 1
ATOM 4380 C C . LEU A 1 564 ? 17.031 1.636 -13.219 1 98.5 564 LEU A C 1
ATOM 4382 O O . LEU A 1 564 ? 17.375 1.029 -12.203 1 98.5 564 LEU A O 1
ATOM 4386 N N . ILE A 1 565 ? 17.875 2.246 -14.008 1 98.44 565 ILE A N 1
ATOM 4387 C CA . ILE A 1 565 ? 19.297 2.305 -13.648 1 98.44 565 ILE A CA 1
ATOM 4388 C C . ILE A 1 565 ? 19.453 3.014 -12.305 1 98.44 565 ILE A C 1
ATOM 4390 O O . ILE A 1 565 ? 20.172 2.525 -11.422 1 98.44 565 ILE A O 1
ATOM 4394 N N . THR A 1 566 ? 18.766 4.137 -12.125 1 97.19 566 THR A N 1
ATOM 4395 C CA . THR A 1 566 ? 18.891 4.902 -10.891 1 97.19 566 THR A CA 1
ATOM 4396 C C . THR A 1 566 ? 18.375 4.102 -9.695 1 97.19 566 THR A C 1
ATOM 4398 O O . THR A 1 566 ? 18.797 4.324 -8.562 1 97.19 566 THR A O 1
ATOM 4401 N N . LYS A 1 567 ? 17.531 3.131 -9.906 1 96.06 567 LYS A N 1
ATOM 4402 C CA . LYS A 1 567 ? 16.953 2.332 -8.828 1 96.06 567 LYS A CA 1
ATOM 4403 C C . LYS A 1 567 ? 17.906 1.212 -8.406 1 96.06 567 LYS A C 1
ATOM 4405 O O . LYS A 1 567 ? 17.766 0.652 -7.32 1 96.06 567 LYS A O 1
ATOM 4410 N N . SER A 1 568 ? 18.875 0.895 -9.273 1 95.5 568 SER A N 1
ATOM 4411 C CA . SER A 1 568 ? 19.766 -0.221 -8.984 1 95.5 568 SER A CA 1
ATOM 4412 C C . SER A 1 568 ? 21.219 0.133 -9.312 1 95.5 568 SER A C 1
ATOM 4414 O O . SER A 1 568 ? 21.906 -0.632 -9.984 1 95.5 568 SER A O 1
ATOM 4416 N N . LEU A 1 569 ? 21.609 1.248 -8.883 1 95.62 569 LEU A N 1
ATOM 4417 C CA . LEU A 1 569 ? 22.922 1.785 -9.234 1 95.62 569 LEU A CA 1
ATOM 4418 C C . LEU A 1 569 ? 24.031 0.857 -8.758 1 95.62 569 LEU A C 1
ATOM 4420 O O . LEU A 1 569 ? 25.078 0.743 -9.406 1 95.62 569 LEU A O 1
ATOM 4424 N N . GLY A 1 570 ? 23.812 0.172 -7.613 1 93.06 570 GLY A N 1
ATOM 4425 C CA . GLY A 1 570 ? 24.812 -0.762 -7.125 1 93.06 570 GLY A CA 1
ATOM 4426 C C . GLY A 1 570 ? 25.172 -1.833 -8.133 1 93.06 570 GLY A C 1
ATOM 4427 O O . GLY A 1 570 ? 26.359 -2.172 -8.297 1 93.06 570 GLY A O 1
ATOM 4428 N N . ASP A 1 571 ? 24.219 -2.314 -8.844 1 95 571 ASP A N 1
ATOM 4429 C CA . ASP A 1 571 ? 24.438 -3.342 -9.859 1 95 571 ASP A CA 1
ATOM 4430 C C . ASP A 1 571 ? 25.156 -2.77 -11.078 1 95 571 ASP A C 1
ATOM 4432 O O . ASP A 1 571 ? 26.094 -3.387 -11.609 1 95 571 ASP A O 1
ATOM 4436 N N . PHE A 1 572 ? 24.766 -1.582 -11.453 1 97.44 572 PHE A N 1
ATOM 4437 C CA . PHE A 1 572 ? 25.297 -0.996 -12.672 1 97.44 572 PHE A CA 1
ATOM 4438 C C . PHE A 1 572 ? 26.703 -0.445 -12.445 1 97.44 572 PHE A C 1
ATOM 4440 O O . PHE A 1 572 ? 27.438 -0.177 -13.406 1 97.44 572 PHE A O 1
ATOM 4447 N N . ARG A 1 573 ? 27.031 -0.313 -11.219 1 95.69 573 ARG A N 1
ATOM 4448 C CA . ARG A 1 573 ? 28.375 0.165 -10.914 1 95.69 573 ARG A CA 1
ATOM 4449 C C . ARG A 1 573 ? 29.297 -0.988 -10.516 1 95.69 573 ARG A C 1
ATOM 4451 O O . ARG A 1 573 ? 30.438 -0.768 -10.086 1 95.69 573 ARG A O 1
ATOM 4458 N N . GLN A 1 574 ? 28.812 -2.225 -10.578 1 93.38 574 GLN A N 1
ATOM 4459 C CA . GLN A 1 574 ? 29.672 -3.377 -10.312 1 93.38 574 GLN A CA 1
ATOM 4460 C C . GLN A 1 574 ? 30.875 -3.4 -11.25 1 93.38 574 GLN A C 1
ATOM 4462 O O . GLN A 1 574 ? 30.734 -3.209 -12.461 1 93.38 574 GLN A O 1
ATOM 4467 N N . HIS A 1 575 ? 32 -3.539 -10.703 1 93.31 575 HIS A N 1
ATOM 4468 C CA . HIS A 1 575 ? 33.281 -3.504 -11.43 1 93.31 575 HIS A CA 1
ATOM 4469 C C . HIS A 1 575 ? 33.438 -2.193 -12.195 1 93.31 575 HIS A C 1
ATOM 4471 O O . HIS A 1 575 ? 34.031 -2.164 -13.266 1 93.31 575 HIS A O 1
ATOM 4477 N N . ASP A 1 576 ? 32.656 -1.16 -11.75 1 94.5 576 ASP A N 1
ATOM 4478 C CA . ASP A 1 576 ? 32.75 0.204 -12.258 1 94.5 576 ASP A CA 1
ATOM 4479 C C . ASP A 1 576 ? 32.312 0.279 -13.719 1 94.5 576 ASP A C 1
ATOM 4481 O O . ASP A 1 576 ? 32.844 1.041 -14.508 1 94.5 576 ASP A O 1
ATOM 4485 N N . TYR A 1 577 ? 31.438 -0.647 -14.047 1 97.44 577 TYR A N 1
ATOM 4486 C CA . TYR A 1 577 ? 30.859 -0.517 -15.375 1 97.44 577 TYR A CA 1
ATOM 4487 C C . TYR A 1 577 ? 30.375 0.909 -15.625 1 97.44 577 TYR A C 1
ATOM 4489 O O . TYR A 1 577 ? 30.703 1.51 -16.656 1 97.44 577 TYR A O 1
ATOM 4497 N N . LEU A 1 578 ? 29.531 1.469 -14.758 1 97.62 578 LEU A N 1
ATOM 4498 C CA . LEU A 1 578 ? 29.281 2.906 -14.711 1 97.62 578 LEU A CA 1
ATOM 4499 C C . LEU A 1 578 ? 30.25 3.59 -13.75 1 97.62 578 LEU A C 1
ATOM 4501 O O . LEU A 1 578 ? 30.438 3.129 -12.625 1 97.62 578 LEU A O 1
ATOM 4505 N N . SER A 1 579 ? 30.859 4.641 -14.148 1 95.75 579 SER A N 1
ATOM 4506 C CA . SER A 1 579 ? 31.641 5.469 -13.242 1 95.75 579 SER A CA 1
ATOM 4507 C C . SER A 1 579 ? 30.75 6.332 -12.359 1 95.75 579 SER A C 1
ATOM 4509 O O . SER A 1 579 ? 29.547 6.434 -12.602 1 95.75 579 SER A O 1
ATOM 4511 N N . SER A 1 580 ? 31.359 6.926 -11.367 1 93.44 580 SER A N 1
ATOM 4512 C CA . SER A 1 580 ? 30.625 7.855 -10.508 1 93.44 580 SER A CA 1
ATOM 4513 C C . SER A 1 580 ? 30.062 9.023 -11.312 1 93.44 580 SER A C 1
ATOM 4515 O O . SER A 1 580 ? 28.953 9.477 -11.07 1 93.44 580 SER A O 1
ATOM 4517 N N . GLN A 1 581 ? 30.812 9.469 -12.25 1 94.88 581 GLN A N 1
ATOM 4518 C CA . GLN A 1 581 ? 30.375 10.57 -13.102 1 94.88 581 GLN A CA 1
ATOM 4519 C C . GLN A 1 581 ? 29.188 10.164 -13.969 1 94.88 581 GLN A C 1
ATOM 4521 O O . GLN A 1 581 ? 28.266 10.953 -14.172 1 94.88 581 GLN A O 1
ATOM 4526 N N . GLN A 1 582 ? 29.281 9 -14.461 1 97.44 582 GLN A N 1
ATOM 4527 C CA . GLN A 1 582 ? 28.219 8.516 -15.312 1 97.44 582 GLN A CA 1
ATOM 4528 C C . GLN A 1 582 ? 26.922 8.328 -14.523 1 97.44 582 GLN A C 1
ATOM 4530 O O . GLN A 1 582 ? 25.828 8.461 -15.078 1 97.44 582 GLN A O 1
ATOM 4535 N N . VAL A 1 583 ? 27 8.031 -13.219 1 96.88 583 VAL A N 1
ATOM 4536 C CA . VAL A 1 583 ? 25.828 7.996 -12.344 1 96.88 583 VAL A CA 1
ATOM 4537 C C . VAL A 1 583 ? 25.188 9.375 -12.305 1 96.88 583 VAL A C 1
ATOM 4539 O O . VAL A 1 583 ? 23.953 9.492 -12.391 1 96.88 583 VAL A O 1
ATOM 4542 N N . ASP A 1 584 ? 25.969 10.414 -12.234 1 95.12 584 ASP A N 1
ATOM 4543 C CA . ASP A 1 584 ? 25.438 11.773 -12.266 1 95.12 584 ASP A CA 1
ATOM 4544 C C . ASP A 1 584 ? 24.75 12.062 -13.602 1 95.12 584 ASP A C 1
ATOM 4546 O O . ASP A 1 584 ? 23.719 12.727 -13.633 1 95.12 584 ASP A O 1
ATOM 4550 N N . LEU A 1 585 ? 25.359 11.516 -14.625 1 97.44 585 LEU A N 1
ATOM 4551 C CA . LEU A 1 585 ? 24.812 11.75 -15.961 1 97.44 585 LEU A CA 1
ATOM 4552 C C . LEU A 1 585 ? 23.438 11.109 -16.094 1 97.44 585 LEU A C 1
ATOM 4554 O O . LEU A 1 585 ? 22.516 11.727 -16.625 1 97.44 585 LEU A O 1
ATOM 4558 N N . VAL A 1 586 ? 23.281 9.867 -15.648 1 98 586 VAL A N 1
ATOM 4559 C CA . VAL A 1 586 ? 22.016 9.18 -15.82 1 98 586 VAL A CA 1
ATOM 4560 C C . VAL A 1 586 ? 20.953 9.82 -14.922 1 98 586 VAL A C 1
ATOM 4562 O O . VAL A 1 586 ? 19.781 9.938 -15.305 1 98 586 VAL A O 1
ATOM 4565 N N . GLN A 1 587 ? 21.297 10.25 -13.719 1 96.5 587 GLN A N 1
ATOM 4566 C CA . GLN A 1 587 ? 20.375 10.961 -12.844 1 96.5 587 GLN A CA 1
ATOM 4567 C C . GLN A 1 587 ? 19.922 12.273 -13.477 1 96.5 587 GLN A C 1
ATOM 4569 O O . GLN A 1 587 ? 18.734 12.633 -13.406 1 96.5 587 GLN A O 1
ATOM 4574 N N . SER A 1 588 ? 20.859 12.945 -14.078 1 96.38 588 SER A N 1
ATOM 4575 C CA . SER A 1 588 ? 20.547 14.18 -14.789 1 96.38 588 SER A CA 1
ATOM 4576 C C . SER A 1 588 ? 19.609 13.922 -15.961 1 96.38 588 SER A C 1
ATOM 4578 O O . SER A 1 588 ? 18.719 14.727 -16.234 1 96.38 588 SER A O 1
ATOM 4580 N N . GLN A 1 589 ? 19.859 12.844 -16.656 1 98.06 589 GLN A N 1
ATOM 4581 C CA . GLN A 1 589 ? 19.031 12.516 -17.812 1 98.06 589 GLN A CA 1
ATOM 4582 C C . GLN A 1 589 ? 17.578 12.281 -17.406 1 98.06 589 GLN A C 1
ATOM 4584 O O . GLN A 1 589 ? 16.656 12.695 -18.109 1 98.06 589 GLN A O 1
ATOM 4589 N N . VAL A 1 590 ? 17.359 11.602 -16.312 1 98.38 590 VAL A N 1
ATOM 4590 C CA . VAL A 1 590 ? 16 11.367 -15.82 1 98.38 590 VAL A CA 1
ATOM 4591 C C . VAL A 1 590 ? 15.281 12.703 -15.633 1 98.38 590 VAL A C 1
ATOM 4593 O O . VAL A 1 590 ? 14.148 12.867 -16.094 1 98.38 590 VAL A O 1
ATOM 4596 N N . VAL A 1 591 ? 15.938 13.664 -15.047 1 97.62 591 VAL A N 1
ATOM 4597 C CA . VAL A 1 591 ? 15.336 14.961 -14.766 1 97.62 591 VAL A CA 1
ATOM 4598 C C . VAL A 1 591 ? 15.133 15.727 -16.062 1 97.62 591 VAL A C 1
ATOM 4600 O O . VAL A 1 591 ? 14.109 16.406 -16.25 1 97.62 591 VAL A O 1
ATOM 4603 N N . ARG A 1 592 ? 16.062 15.578 -16.984 1 97.19 592 ARG A N 1
ATOM 4604 C CA . ARG A 1 592 ? 16 16.281 -18.25 1 97.19 592 ARG A CA 1
ATOM 4605 C C . ARG A 1 592 ? 14.836 15.781 -19.094 1 97.19 592 ARG A C 1
ATOM 4607 O O . ARG A 1 592 ? 14.266 16.531 -19.891 1 97.19 592 ARG A O 1
ATOM 4614 N N . LEU A 1 593 ? 14.43 14.539 -18.891 1 98.25 593 LEU A N 1
ATOM 4615 C CA . LEU A 1 593 ? 13.367 13.938 -19.688 1 98.25 593 LEU A CA 1
ATOM 4616 C C . LEU A 1 593 ? 11.992 14.352 -19.156 1 98.25 593 LEU A C 1
ATOM 4618 O O . LEU A 1 593 ? 10.984 14.203 -19.859 1 98.25 593 LEU A O 1
ATOM 4622 N N . LEU A 1 594 ? 11.922 14.914 -17.953 1 98.44 594 LEU A N 1
ATOM 4623 C CA . LEU A 1 594 ? 10.641 15.203 -17.328 1 98.44 594 LEU A CA 1
ATOM 4624 C C . LEU A 1 594 ? 9.867 16.25 -18.141 1 98.44 594 LEU A C 1
ATOM 4626 O O . LEU A 1 594 ? 8.727 16.016 -18.531 1 98.44 594 LEU A O 1
ATOM 4630 N N . PRO A 1 595 ? 10.477 17.406 -18.5 1 97.38 595 PRO A N 1
ATOM 4631 C CA . PRO A 1 595 ? 9.727 18.391 -19.281 1 97.38 595 PRO A CA 1
ATOM 4632 C C . PRO A 1 595 ? 9.383 17.875 -20.688 1 97.38 595 PRO A C 1
ATOM 4634 O O . PRO A 1 595 ? 8.367 18.281 -21.266 1 97.38 595 PRO A O 1
ATOM 4637 N N . VAL A 1 596 ? 10.188 16.953 -21.203 1 97.69 596 VAL A N 1
ATOM 4638 C CA . VAL A 1 596 ? 9.945 16.391 -22.531 1 97.69 596 VAL A CA 1
ATOM 4639 C C . VAL A 1 596 ? 8.695 15.516 -22.5 1 97.69 596 VAL A C 1
ATOM 4641 O O . VAL A 1 596 ? 7.828 15.633 -23.375 1 97.69 596 VAL A O 1
ATOM 4644 N N . ILE A 1 597 ? 8.594 14.688 -21.484 1 98.5 597 ILE A N 1
ATOM 4645 C CA . ILE A 1 597 ? 7.457 13.789 -21.344 1 98.5 597 ILE A CA 1
ATOM 4646 C C . ILE A 1 597 ? 6.215 14.586 -20.938 1 98.5 597 ILE A C 1
ATOM 4648 O O . ILE A 1 597 ? 5.102 14.266 -21.359 1 98.5 597 ILE A O 1
ATOM 4652 N N . ARG A 1 598 ? 6.398 15.625 -20.109 1 98.38 598 ARG A N 1
ATOM 4653 C CA . ARG A 1 598 ? 5.305 16.438 -19.594 1 98.38 598 ARG A CA 1
ATOM 4654 C C . ARG A 1 598 ? 4.422 16.953 -20.734 1 98.38 598 ARG A C 1
ATOM 4656 O O . ARG A 1 598 ? 3.197 17 -20.609 1 98.38 598 ARG A O 1
ATOM 4663 N N . LYS A 1 599 ? 5.016 17.25 -21.844 1 98.06 599 LYS A N 1
ATOM 4664 C CA . LYS A 1 599 ? 4.312 17.828 -22.984 1 98.06 599 LYS A CA 1
ATOM 4665 C C . LYS A 1 599 ? 3.16 16.938 -23.422 1 98.06 599 LYS A C 1
ATOM 4667 O O . LYS A 1 599 ? 2.1 17.438 -23.812 1 98.06 599 LYS A O 1
ATOM 4672 N N . ASN A 1 600 ? 3.379 15.625 -23.344 1 98.69 600 ASN A N 1
ATOM 4673 C CA . ASN A 1 600 ? 2.412 14.695 -23.922 1 98.69 600 ASN A CA 1
ATOM 4674 C C . ASN A 1 600 ? 1.856 13.742 -22.859 1 98.69 600 ASN A C 1
ATOM 4676 O O . ASN A 1 600 ? 1.156 12.781 -23.203 1 98.69 600 ASN A O 1
ATOM 4680 N N . CYS A 1 601 ? 2.156 13.898 -21.578 1 98.75 601 CYS A N 1
ATOM 4681 C CA . CYS A 1 601 ? 1.831 12.891 -20.578 1 98.75 601 CYS A CA 1
ATOM 4682 C C . CYS A 1 601 ? 0.329 12.641 -20.516 1 98.75 601 CYS A C 1
ATOM 4684 O O . CYS A 1 601 ? -0.111 11.5 -20.359 1 98.75 601 CYS A O 1
ATOM 4686 N N . VAL A 1 602 ? -0.543 13.711 -20.672 1 98.88 602 VAL A N 1
ATOM 4687 C CA . VAL A 1 602 ? -1.993 13.547 -20.656 1 98.88 602 VAL A CA 1
ATOM 4688 C C . VAL A 1 602 ? -2.432 12.711 -21.859 1 98.88 602 VAL A C 1
ATOM 4690 O O . VAL A 1 602 ? -3.217 11.773 -21.719 1 98.88 602 VAL A O 1
ATOM 4693 N N . LEU A 1 603 ? -1.857 13.023 -23.031 1 98.81 603 LEU A N 1
ATOM 4694 C CA . LEU A 1 603 ? -2.234 12.312 -24.234 1 98.81 603 LEU A CA 1
ATOM 4695 C C . LEU A 1 603 ? -1.729 10.875 -24.203 1 98.81 603 LEU A C 1
ATOM 4697 O O . LEU A 1 603 ? -2.398 9.961 -24.703 1 98.81 603 LEU A O 1
ATOM 4701 N N . LEU A 1 604 ? -0.499 10.625 -23.625 1 98.81 604 LEU A N 1
ATOM 4702 C CA . LEU A 1 604 ? 0.044 9.273 -23.469 1 98.81 604 LEU A CA 1
ATOM 4703 C C . LEU A 1 604 ? -0.862 8.422 -22.594 1 98.81 604 LEU A C 1
ATOM 4705 O O . LEU A 1 604 ? -0.986 7.211 -22.812 1 98.81 604 LEU A O 1
ATOM 4709 N N . THR A 1 605 ? -1.49 8.984 -21.578 1 98.81 605 THR A N 1
ATOM 4710 C CA . THR A 1 605 ? -2.395 8.25 -20.719 1 98.81 605 THR A CA 1
ATOM 4711 C C . THR A 1 605 ? -3.783 8.141 -21.344 1 98.81 605 THR A C 1
ATOM 4713 O O . THR A 1 605 ? -4.441 7.105 -21.234 1 98.81 605 THR A O 1
ATOM 4716 N N . ASP A 1 606 ? -4.254 9.211 -22.047 1 98.62 606 ASP A N 1
ATOM 4717 C CA . ASP A 1 606 ? -5.539 9.164 -22.75 1 98.62 606 ASP A CA 1
ATOM 4718 C C . ASP A 1 606 ? -5.539 8.078 -23.828 1 98.62 606 ASP A C 1
ATOM 4720 O O . ASP A 1 606 ? -6.602 7.578 -24.203 1 98.62 606 ASP A O 1
ATOM 4724 N N . ALA A 1 607 ? -4.391 7.746 -24.281 1 98.56 607 ALA A N 1
ATOM 4725 C CA . ALA A 1 607 ? -4.238 6.762 -25.344 1 98.56 607 ALA A CA 1
ATOM 4726 C C . ALA A 1 607 ? -4.789 5.402 -24.922 1 98.56 607 ALA A C 1
ATOM 4728 O O . ALA A 1 607 ? -5.137 4.578 -25.766 1 98.56 607 ALA A O 1
ATOM 4729 N N . TRP A 1 608 ? -4.871 5.113 -23.656 1 98.38 608 TRP A N 1
ATOM 4730 C CA . TRP A 1 608 ? -5.465 3.873 -23.172 1 98.38 608 TRP A CA 1
ATOM 4731 C C . TRP A 1 608 ? -6.969 3.848 -23.453 1 98.38 608 TRP A C 1
ATOM 4733 O O . TRP A 1 608 ? -7.598 2.789 -23.375 1 98.38 608 TRP A O 1
ATOM 4743 N N . ASP A 1 609 ? -7.598 5.012 -23.641 1 98.44 609 ASP A N 1
ATOM 4744 C CA . ASP A 1 609 ? -8.992 5.156 -24.062 1 98.44 609 ASP A CA 1
ATOM 4745 C C . ASP A 1 609 ? -9.938 4.602 -23.016 1 98.44 609 ASP A C 1
ATOM 4747 O O . ASP A 1 609 ? -10.914 3.918 -23.344 1 98.44 609 ASP A O 1
ATOM 4751 N N . PHE A 1 610 ? -9.688 4.852 -21.781 1 98.25 610 PHE A N 1
ATOM 4752 C CA . PHE A 1 610 ? -10.617 4.523 -20.703 1 98.25 610 PHE A CA 1
ATOM 4753 C C . PHE A 1 610 ? -11.797 5.48 -20.703 1 98.25 610 PHE A C 1
ATOM 4755 O O . PHE A 1 610 ? -11.625 6.691 -20.828 1 98.25 610 PHE A O 1
ATOM 4762 N N . SER A 1 611 ? -13 4.934 -20.547 1 98.06 611 SER A N 1
ATOM 4763 C CA . SER A 1 611 ? -14.148 5.793 -20.297 1 98.06 611 SER A CA 1
ATOM 4764 C C . SER A 1 611 ? -14.219 6.215 -18.828 1 98.06 611 SER A C 1
ATOM 4766 O O . SER A 1 611 ? -13.562 5.609 -17.984 1 98.06 611 SER A O 1
ATOM 4768 N N . ASP A 1 612 ? -14.914 7.262 -18.578 1 98.19 612 ASP A N 1
ATOM 4769 C CA . ASP A 1 612 ? -15.117 7.668 -17.188 1 98.19 612 ASP A CA 1
ATOM 4770 C C . ASP A 1 612 ? -15.812 6.57 -16.391 1 98.19 612 ASP A C 1
ATOM 4772 O O . ASP A 1 612 ? -15.562 6.406 -15.195 1 98.19 612 ASP A O 1
ATOM 4776 N N . PHE A 1 613 ? -16.703 5.809 -17.094 1 98.25 613 PHE A N 1
ATOM 4777 C CA . PHE A 1 613 ? -17.375 4.688 -16.438 1 98.25 613 PHE A CA 1
ATOM 4778 C C . PHE A 1 613 ? -16.359 3.629 -16.016 1 98.25 613 PHE A C 1
ATOM 4780 O O . PHE A 1 613 ? -16.438 3.115 -14.891 1 98.25 613 PHE A O 1
ATOM 4787 N N . GLU A 1 614 ? -15.398 3.312 -16.844 1 97.75 614 GLU A N 1
ATOM 4788 C CA . GLU A 1 614 ? -14.367 2.326 -16.531 1 97.75 614 GLU A CA 1
ATOM 4789 C C . GLU A 1 614 ? -13.477 2.797 -15.383 1 97.75 614 GLU A C 1
ATOM 4791 O O . GLU A 1 614 ? -13.125 2.01 -14.508 1 97.75 614 GLU A O 1
ATOM 4796 N N . LEU A 1 615 ? -13.102 4.09 -15.391 1 98.19 615 LEU A N 1
ATOM 4797 C CA . LEU A 1 615 ? -12.195 4.602 -14.367 1 98.19 615 LEU A CA 1
ATOM 4798 C C . LEU A 1 615 ? -12.914 4.77 -13.031 1 98.19 615 LEU A C 1
ATOM 4800 O O . LEU A 1 615 ? -12.289 4.68 -11.969 1 98.19 615 LEU A O 1
ATOM 4804 N N . ASN A 1 616 ? -14.258 5.141 -13.117 1 98 616 ASN A N 1
ATOM 4805 C CA . ASN A 1 616 ? -15.07 5.336 -11.922 1 98 616 ASN A CA 1
ATOM 4806 C C . ASN A 1 616 ? -14.383 6.25 -10.914 1 98 616 ASN A C 1
ATOM 4808 O O . ASN A 1 616 ? -14.289 5.914 -9.734 1 98 616 ASN A O 1
ATOM 4812 N N . SER A 1 617 ? -13.875 7.414 -11.359 1 98.62 617 SER A N 1
ATOM 4813 C CA . SER A 1 617 ? -13.078 8.297 -10.516 1 98.62 617 SER A CA 1
ATOM 4814 C C . SER A 1 617 ? -13.586 9.734 -10.586 1 98.62 617 SER A C 1
ATOM 4816 O O . SER A 1 617 ? -13.719 10.297 -11.68 1 98.62 617 SER A O 1
ATOM 4818 N N . THR A 1 618 ? -13.773 10.352 -9.438 1 98.56 618 THR A N 1
ATOM 4819 C CA . THR A 1 618 ? -14.188 11.75 -9.398 1 98.56 618 THR A CA 1
ATOM 4820 C C . THR A 1 618 ? -13.047 12.664 -9.844 1 98.56 618 THR A C 1
ATOM 4822 O O . THR A 1 618 ? -13.289 13.742 -10.383 1 98.56 618 THR A O 1
ATOM 4825 N N . ILE A 1 619 ? -11.82 12.195 -9.672 1 98.75 619 ILE A N 1
ATOM 4826 C CA . ILE A 1 619 ? -10.711 13.109 -9.906 1 98.75 619 ILE A CA 1
ATOM 4827 C C . ILE A 1 619 ? -9.961 12.703 -11.172 1 98.75 619 ILE A C 1
ATOM 4829 O O . ILE A 1 619 ? -8.953 13.312 -11.531 1 98.75 619 ILE A O 1
ATOM 4833 N N . GLY A 1 620 ? -10.375 11.633 -11.82 1 98.69 620 GLY A N 1
ATOM 4834 C CA . GLY A 1 620 ? -9.773 11.148 -13.055 1 98.69 620 GLY A CA 1
ATOM 4835 C C . GLY A 1 620 ? -10.648 11.359 -14.273 1 98.69 620 GLY A C 1
ATOM 4836 O O . GLY A 1 620 ? -10.461 10.703 -15.297 1 98.69 620 GLY A O 1
ATOM 4837 N N . ARG A 1 621 ? -11.594 12.25 -14.18 1 98.56 621 ARG A N 1
ATOM 4838 C CA . ARG A 1 621 ? -12.555 12.469 -15.258 1 98.56 621 ARG A CA 1
ATOM 4839 C C . ARG A 1 621 ? -11.875 13.031 -16.5 1 98.56 621 ARG A C 1
ATOM 4841 O O . ARG A 1 621 ? -10.938 13.828 -16.391 1 98.56 621 ARG A O 1
ATOM 4848 N N . TYR A 1 622 ? -12.43 12.672 -17.641 1 98.62 622 TYR A N 1
ATOM 4849 C CA . TYR A 1 622 ? -11.875 13.109 -18.922 1 98.62 622 TYR A CA 1
ATOM 4850 C C . TYR A 1 622 ? -12.016 14.617 -19.094 1 98.62 622 TYR A C 1
ATOM 4852 O O . TYR A 1 622 ? -11.117 15.273 -19.641 1 98.62 622 TYR A O 1
ATOM 4860 N N . ASP A 1 623 ? -13.117 15.195 -18.594 1 98.44 623 ASP A N 1
ATOM 4861 C CA . ASP A 1 623 ? -13.398 16.609 -18.812 1 98.44 623 ASP A CA 1
ATOM 4862 C C . ASP A 1 623 ? -12.703 17.469 -17.766 1 98.44 623 ASP A C 1
ATOM 4864 O O . ASP A 1 623 ? -12.758 18.703 -17.828 1 98.44 623 ASP A O 1
ATOM 4868 N N . GLY A 1 624 ? -12.086 16.922 -16.703 1 98.44 624 GLY A N 1
ATOM 4869 C CA . GLY A 1 624 ? -11.312 17.656 -15.711 1 98.44 624 GLY A CA 1
ATOM 4870 C C . GLY A 1 624 ? -12.188 18.375 -14.688 1 98.44 624 GLY A C 1
ATOM 4871 O O . GLY A 1 624 ? -11.688 19.172 -13.891 1 98.44 624 GLY A O 1
ATOM 4872 N N . ASP A 1 625 ? -13.523 18.094 -14.703 1 98.5 625 ASP A N 1
ATOM 4873 C CA . ASP A 1 625 ? -14.445 18.734 -13.781 1 98.5 625 ASP A CA 1
ATOM 4874 C C . ASP A 1 625 ? -14.43 18.062 -12.414 1 98.5 625 ASP A C 1
ATOM 4876 O O . ASP A 1 625 ? -15.453 17.562 -11.945 1 98.5 625 ASP A O 1
ATOM 4880 N N . ILE A 1 626 ? -13.375 18.203 -11.727 1 98.44 626 ILE A N 1
ATOM 4881 C CA . ILE A 1 626 ? -13.102 17.359 -10.562 1 98.44 626 ILE A CA 1
ATOM 4882 C C . ILE A 1 626 ? -13.828 17.922 -9.336 1 98.44 626 ILE A C 1
ATOM 4884 O O . ILE A 1 626 ? -14.352 17.172 -8.516 1 98.44 626 ILE A O 1
ATOM 4888 N N . TYR A 1 627 ? -13.938 19.266 -9.18 1 98.44 627 TYR A N 1
ATOM 4889 C CA . TYR A 1 627 ? -14.508 19.859 -7.973 1 98.44 627 TYR A CA 1
ATOM 4890 C C . TYR A 1 627 ? -16.016 19.609 -7.902 1 98.44 627 TYR A C 1
ATOM 4892 O O . TYR A 1 627 ? -16.531 19.219 -6.855 1 98.44 627 TYR A O 1
ATOM 4900 N N . ARG A 1 628 ? -16.75 19.844 -9.047 1 98.31 628 ARG A N 1
ATOM 4901 C CA . ARG A 1 628 ? -18.188 19.578 -9.047 1 98.31 628 ARG A CA 1
ATOM 4902 C C . ARG A 1 628 ? -18.469 18.094 -8.859 1 98.31 628 ARG A C 1
ATOM 4904 O O . ARG A 1 628 ? -19.453 17.719 -8.211 1 98.31 628 ARG A O 1
ATOM 4911 N N . ALA A 1 629 ? -17.609 17.281 -9.391 1 98.38 629 ALA A N 1
ATOM 4912 C CA . ALA A 1 629 ? -17.766 15.828 -9.219 1 98.38 629 ALA A CA 1
ATOM 4913 C C . ALA A 1 629 ? -17.609 15.43 -7.758 1 98.38 629 ALA A C 1
ATOM 4915 O O . ALA A 1 629 ? -18.359 14.586 -7.258 1 98.38 629 ALA A O 1
ATOM 4916 N N . LEU A 1 630 ? -16.641 15.984 -7.066 1 98.31 630 LEU A N 1
ATOM 4917 C CA . LEU A 1 630 ? -16.391 15.68 -5.656 1 98.31 630 LEU A CA 1
ATOM 4918 C C . LEU A 1 630 ? -17.578 16.109 -4.801 1 98.31 630 LEU A C 1
ATOM 4920 O O . LEU A 1 630 ? -18.031 15.375 -3.922 1 98.31 630 LEU A O 1
ATOM 4924 N N . VAL A 1 631 ? -18.062 17.297 -5.039 1 98.12 631 VAL A N 1
ATOM 4925 C CA . VAL A 1 631 ? -19.188 17.828 -4.277 1 98.12 631 VAL A CA 1
ATOM 4926 C C . VAL A 1 631 ? -20.422 16.953 -4.512 1 98.12 631 VAL A C 1
ATOM 4928 O O . VAL A 1 631 ? -21.141 16.609 -3.568 1 98.12 631 VAL A O 1
ATOM 4931 N N . LYS A 1 632 ? -20.625 16.562 -5.766 1 97.44 632 LYS A N 1
ATOM 4932 C CA . LYS A 1 632 ? -21.766 15.703 -6.094 1 97.44 632 LYS A CA 1
ATOM 4933 C C . LYS A 1 632 ? -21.656 14.352 -5.398 1 97.44 632 LYS A C 1
ATOM 4935 O O . LYS A 1 632 ? -22.625 13.852 -4.84 1 97.44 632 LYS A O 1
ATOM 4940 N N . ARG A 1 633 ? -20.516 13.797 -5.449 1 96.81 633 ARG A N 1
ATOM 4941 C CA . ARG A 1 633 ? -20.312 12.492 -4.816 1 96.81 633 ARG A CA 1
ATOM 4942 C C . ARG A 1 633 ? -20.562 12.57 -3.314 1 96.81 633 ARG A C 1
ATOM 4944 O O . ARG A 1 633 ? -21.156 11.656 -2.734 1 96.81 633 ARG A O 1
ATOM 4951 N N . ALA A 1 634 ? -20.109 13.617 -2.643 1 96.5 634 ALA A N 1
ATOM 4952 C CA . ALA A 1 634 ? -20.344 13.797 -1.212 1 96.5 634 ALA A CA 1
ATOM 4953 C C . ALA A 1 634 ? -21.828 13.93 -0.912 1 96.5 634 ALA A C 1
ATOM 4955 O O . ALA A 1 634 ? -22.312 13.43 0.105 1 96.5 634 ALA A O 1
ATOM 4956 N N . ALA A 1 635 ? -22.516 14.57 -1.815 1 95.25 635 ALA A N 1
ATOM 4957 C CA . ALA A 1 635 ? -23.953 14.75 -1.637 1 95.25 635 ALA A CA 1
ATOM 4958 C C . ALA A 1 635 ? -24.688 13.406 -1.666 1 95.25 635 ALA A C 1
ATOM 4960 O O . ALA A 1 635 ? -25.719 13.234 -1.004 1 95.25 635 ALA A O 1
ATOM 4961 N N . ASP A 1 636 ? -24.109 12.43 -2.357 1 93.38 636 ASP A N 1
ATOM 4962 C CA . ASP A 1 636 ? -24.719 11.117 -2.531 1 93.38 636 ASP A CA 1
ATOM 4963 C C . ASP A 1 636 ? -24.328 10.164 -1.404 1 93.38 636 ASP A C 1
ATOM 4965 O O . ASP A 1 636 ? -24.781 9.023 -1.356 1 93.38 636 ASP A O 1
ATOM 4969 N N . GLU A 1 637 ? -23.531 10.633 -0.475 1 95.69 637 GLU A N 1
ATOM 4970 C CA . GLU A 1 637 ? -23.094 9.82 0.652 1 95.69 637 GLU A CA 1
ATOM 4971 C C . GLU A 1 637 ? -24.266 9.383 1.515 1 95.69 637 GLU A C 1
ATOM 4973 O O . GLU A 1 637 ? -25.109 10.195 1.888 1 95.69 637 GLU A O 1
ATOM 4978 N N . PRO A 1 638 ? -24.359 8.102 1.827 1 96.31 638 PRO A N 1
ATOM 4979 C CA . PRO A 1 638 ? -25.484 7.582 2.605 1 96.31 638 PRO A CA 1
ATOM 4980 C C . PRO A 1 638 ? -25.672 8.312 3.934 1 96.31 638 PRO A C 1
ATOM 4982 O O . PRO A 1 638 ? -26.812 8.578 4.344 1 96.31 638 PRO A O 1
ATOM 4985 N N . LEU A 1 639 ? -24.656 8.703 4.602 1 96.25 639 LEU A N 1
ATOM 4986 C CA . LEU A 1 639 ? -24.734 9.391 5.883 1 96.25 639 LEU A CA 1
ATOM 4987 C C . LEU A 1 639 ? -25.391 10.766 5.723 1 96.25 639 LEU A C 1
ATOM 4989 O O . LEU A 1 639 ? -25.859 11.352 6.703 1 96.25 639 LEU A O 1
ATOM 4993 N N . ASN A 1 640 ? -25.406 11.273 4.523 1 97.38 640 ASN A N 1
ATOM 4994 C CA . ASN A 1 640 ? -25.938 12.617 4.285 1 97.38 640 ASN A CA 1
ATOM 4995 C C . ASN A 1 640 ? -27.422 12.586 3.938 1 97.38 640 ASN A C 1
ATOM 4997 O O . ASN A 1 640 ? -28.016 13.625 3.666 1 97.38 640 ASN A O 1
ATOM 5001 N N . LYS A 1 641 ? -28.031 11.414 3.926 1 96.38 641 LYS A N 1
ATOM 5002 C CA . LYS A 1 641 ? -29.469 11.328 3.697 1 96.38 641 LYS A CA 1
ATOM 5003 C C . LYS A 1 641 ? -30.25 12.047 4.801 1 96.38 641 LYS A C 1
ATOM 5005 O O . LYS A 1 641 ? -31.359 12.523 4.574 1 96.38 641 LYS A O 1
ATOM 5010 N N . THR A 1 642 ? -29.672 12.086 6.004 1 96.56 642 THR A N 1
ATOM 5011 C CA . THR A 1 642 ? -30.188 12.867 7.117 1 96.56 642 THR A CA 1
ATOM 5012 C C . THR A 1 642 ? -29.125 13.789 7.684 1 96.56 642 THR A C 1
ATOM 5014 O O . THR A 1 642 ? -27.938 13.461 7.652 1 96.56 642 THR A O 1
ATOM 5017 N N . HIS A 1 643 ? -29.578 14.859 8.164 1 95.69 643 HIS A N 1
ATOM 5018 C CA . HIS A 1 643 ? -28.641 15.781 8.781 1 95.69 643 HIS A CA 1
ATOM 5019 C C . HIS A 1 643 ? -28.172 15.258 10.133 1 95.69 643 HIS A C 1
ATOM 5021 O O . HIS A 1 643 ? -26.984 15.359 10.461 1 95.69 643 HIS A O 1
ATOM 5027 N N . VAL A 1 644 ? -29.125 14.742 10.906 1 97.62 644 VAL A N 1
ATOM 5028 C CA . VAL A 1 644 ? -28.828 14.242 12.242 1 97.62 644 VAL A CA 1
ATOM 5029 C C . VAL A 1 644 ? -28.625 12.734 12.195 1 97.62 644 VAL A C 1
ATOM 5031 O O . VAL A 1 644 ? -29.469 12 11.688 1 97.62 644 VAL A O 1
ATOM 5034 N N . PRO A 1 645 ? -27.469 12.266 12.695 1 96.38 645 PRO A N 1
ATOM 5035 C CA . PRO A 1 645 ? -27.219 10.828 12.625 1 96.38 645 PRO A CA 1
ATOM 5036 C C . PRO A 1 645 ? -28.156 10.023 13.523 1 96.38 645 PRO A C 1
ATOM 5038 O O . PRO A 1 645 ? -28.641 10.539 14.531 1 96.38 645 PRO A O 1
ATOM 5041 N N . ASP A 1 646 ? -28.312 8.75 13.25 1 95 646 ASP A N 1
ATOM 5042 C CA . ASP A 1 646 ? -29.25 7.879 13.945 1 95 646 ASP A CA 1
ATOM 5043 C C . ASP A 1 646 ? -28.891 7.758 15.422 1 95 646 ASP A C 1
ATOM 5045 O O . ASP A 1 646 ? -29.781 7.664 16.281 1 95 646 ASP A O 1
ATOM 5049 N N . GLY A 1 647 ? -27.672 7.805 15.719 1 95.94 647 GLY A N 1
ATOM 5050 C CA . GLY A 1 647 ? -27.219 7.594 17.078 1 95.94 647 GLY A CA 1
ATOM 5051 C C . GLY A 1 647 ? -27.234 8.859 17.922 1 95.94 647 GLY A C 1
ATOM 5052 O O . GLY A 1 647 ? -26.875 8.844 19.094 1 95.94 647 GLY A O 1
ATOM 5053 N N . TYR A 1 648 ? -27.703 9.977 17.375 1 96.88 648 TYR A N 1
ATOM 5054 C CA . TYR A 1 648 ? -27.656 11.258 18.078 1 96.88 648 TYR A CA 1
ATOM 5055 C C . TYR A 1 648 ? -28.453 11.195 19.375 1 96.88 648 TYR A C 1
ATOM 5057 O O . TYR A 1 648 ? -27.922 11.484 20.438 1 96.88 648 TYR A O 1
ATOM 5065 N N . GLU A 1 649 ? -29.734 10.734 19.344 1 96.75 649 GLU A N 1
ATOM 5066 C CA . GLU A 1 649 ? -30.641 10.75 20.5 1 96.75 649 GLU A CA 1
ATOM 5067 C C . GLU A 1 649 ? -30.109 9.852 21.609 1 96.75 649 GLU A C 1
ATOM 5069 O O . GLU A 1 649 ? -30.203 10.195 22.797 1 96.75 649 GLU A O 1
ATOM 5074 N N . LYS A 1 650 ? -29.469 8.812 21.203 1 96.62 650 LYS A N 1
ATOM 5075 C CA . LYS A 1 650 ? -29.094 7.793 22.188 1 96.62 650 LYS A CA 1
ATOM 5076 C C . LYS A 1 650 ? -27.703 8.047 22.75 1 96.62 650 LYS A C 1
ATOM 5078 O O . LYS A 1 650 ? -27.422 7.723 23.891 1 96.62 650 LYS A O 1
ATOM 5083 N N . PHE A 1 651 ? -26.859 8.617 21.922 1 97.06 651 PHE A N 1
ATOM 5084 C CA . PHE A 1 651 ? -25.453 8.57 22.344 1 97.06 651 PHE A CA 1
ATOM 5085 C C . PHE A 1 651 ? -24.859 9.969 22.422 1 97.06 651 PHE A C 1
ATOM 5087 O O . PHE A 1 651 ? -24.109 10.281 23.344 1 97.06 651 PHE A O 1
ATOM 5094 N N . LEU A 1 652 ? -25.141 10.859 21.5 1 96 652 LEU A N 1
ATOM 5095 C CA . LEU A 1 652 ? -24.516 12.18 21.469 1 96 652 LEU A CA 1
ATOM 5096 C C . LEU A 1 652 ? -25.297 13.164 22.359 1 96 652 LEU A C 1
ATOM 5098 O O . LEU A 1 652 ? -24.688 13.906 23.141 1 96 652 LEU A O 1
ATOM 5102 N N . LYS A 1 653 ? -26.562 13.164 22.281 1 96.62 653 LYS A N 1
ATOM 5103 C CA . LYS A 1 653 ? -27.422 14.109 22.984 1 96.62 653 LYS A CA 1
ATOM 5104 C C . LYS A 1 653 ? -27.25 13.992 24.5 1 96.62 653 LYS A C 1
ATOM 5106 O O . LYS A 1 653 ? -27.094 15 25.188 1 96.62 653 LYS A O 1
ATOM 5111 N N . PRO A 1 654 ? -27.203 12.828 25.016 1 96 654 PRO A N 1
ATOM 5112 C CA . PRO A 1 654 ? -27.031 12.719 26.469 1 96 654 PRO A CA 1
ATOM 5113 C C . PRO A 1 654 ? -25.703 13.281 26.953 1 96 654 PRO A C 1
ATOM 5115 O O . PRO A 1 654 ? -25.578 13.719 28.109 1 96 654 PRO A O 1
ATOM 5118 N N . LEU A 1 655 ? -24.703 13.234 26.141 1 94.69 655 LEU A N 1
ATOM 5119 C CA . LEU A 1 655 ? -23.422 13.812 26.5 1 94.69 655 LEU A CA 1
ATOM 5120 C C . LEU A 1 655 ? -23.484 15.336 26.484 1 94.69 655 LEU A C 1
ATOM 5122 O O . LEU A 1 655 ? -23.031 16 27.422 1 94.69 655 LEU A O 1
ATOM 5126 N N . ILE A 1 656 ? -24.094 15.852 25.484 1 94.94 656 ILE A N 1
ATOM 5127 C CA . ILE A 1 656 ? -24.141 17.281 25.25 1 94.94 656 ILE A CA 1
ATOM 5128 C C . ILE A 1 656 ? -25.047 17.953 26.281 1 94.94 656 ILE A C 1
ATOM 5130 O O . ILE A 1 656 ? -24.734 19.031 26.797 1 94.94 656 ILE A O 1
ATOM 5134 N N . GLN A 1 657 ? -26.094 17.297 26.625 1 91.69 657 GLN A N 1
ATOM 5135 C CA . GLN A 1 657 ? -27.109 17.922 27.469 1 91.69 657 GLN A CA 1
ATOM 5136 C C . GLN A 1 657 ? -27.031 17.406 28.891 1 91.69 657 GLN A C 1
ATOM 5138 O O . GLN A 1 657 ? -27.906 17.703 29.719 1 91.69 657 GLN A O 1
ATOM 5143 N N . SER A 1 658 ? -26.031 16.562 29.109 1 80.94 658 SER A N 1
ATOM 5144 C CA . SER A 1 658 ? -25.891 16.031 30.469 1 80.94 658 SER A CA 1
ATOM 5145 C C . SER A 1 658 ? -25.562 17.125 31.469 1 80.94 658 SER A C 1
ATOM 5147 O O . SER A 1 658 ? -24.859 18.078 31.125 1 80.94 658 SER A O 1
ATOM 5149 N N . ASP A 1 659 ? -26.359 17.219 32.531 1 66.88 659 ASP A N 1
ATOM 5150 C CA . ASP A 1 659 ? -26.078 18.125 33.656 1 66.88 659 ASP A CA 1
ATOM 5151 C C . ASP A 1 659 ? -24.844 17.656 34.438 1 66.88 659 ASP A C 1
ATOM 5153 O O . ASP A 1 659 ? -24.578 18.156 35.531 1 66.88 659 ASP A O 1
ATOM 5157 N N . LEU A 1 660 ? -24.109 16.703 33.938 1 46.47 660 LEU A N 1
ATOM 5158 C CA . LEU A 1 660 ? -23.141 16.125 34.875 1 46.47 660 LEU A CA 1
ATOM 5159 C C . LEU A 1 660 ? -21.906 17.016 34.969 1 46.47 660 LEU A C 1
ATOM 5161 O O . LEU A 1 660 ? -21.453 17.594 33.969 1 46.47 660 LEU A O 1
ATOM 5165 N N . MET B 1 1 ? 3.672 -40.562 15.695 1 49.91 1 MET B N 1
ATOM 5166 C CA . MET B 1 1 ? 2.783 -39.875 14.766 1 49.91 1 MET B CA 1
ATOM 5167 C C . MET B 1 1 ? 3.197 -38.406 14.602 1 49.91 1 MET B C 1
ATOM 5169 O O . MET B 1 1 ? 3.617 -37.75 15.562 1 49.91 1 MET B O 1
ATOM 5173 N N . ALA B 1 2 ? 3.266 -37.969 13.367 1 72.31 2 ALA B N 1
ATOM 5174 C CA . ALA B 1 2 ? 3.695 -36.594 13.117 1 72.31 2 ALA B CA 1
ATOM 5175 C C . ALA B 1 2 ? 2.736 -35.594 13.758 1 72.31 2 ALA B C 1
ATOM 5177 O O . ALA B 1 2 ? 1.521 -35.812 13.758 1 72.31 2 ALA B O 1
ATOM 5178 N N . VAL B 1 3 ? 3.197 -34.688 14.617 1 86.5 3 VAL B N 1
ATOM 5179 C CA . VAL B 1 3 ? 2.434 -33.625 15.273 1 86.5 3 VAL B CA 1
ATOM 5180 C C . VAL B 1 3 ? 1.629 -32.844 14.242 1 86.5 3 VAL B C 1
ATOM 5182 O O . VAL B 1 3 ? 2.16 -32.469 13.203 1 86.5 3 VAL B O 1
ATOM 5185 N N . GLU B 1 4 ? 0.276 -32.781 14.508 1 93.12 4 GLU B N 1
ATOM 5186 C CA . GLU B 1 4 ? -0.564 -31.984 13.609 1 93.12 4 GLU B CA 1
ATOM 5187 C C . GLU B 1 4 ? -0.114 -30.516 13.57 1 93.12 4 GLU B C 1
ATOM 5189 O O . GLU B 1 4 ? 0.301 -29.969 14.594 1 93.12 4 GLU B O 1
ATOM 5194 N N . LEU B 1 5 ? -0.299 -29.953 12.453 1 94.12 5 LEU B N 1
ATOM 5195 C CA . LEU B 1 5 ? 0.166 -28.578 12.242 1 94.12 5 LEU B CA 1
ATOM 5196 C C . LEU B 1 5 ? -0.457 -27.641 13.266 1 94.12 5 LEU B C 1
ATOM 5198 O O . LEU B 1 5 ? 0.204 -26.719 13.75 1 94.12 5 LEU B O 1
ATOM 5202 N N . LYS B 1 6 ? -1.718 -27.828 13.672 1 95 6 LYS B N 1
ATOM 5203 C CA . LYS B 1 6 ? -2.396 -26.953 14.625 1 95 6 LYS B CA 1
ATOM 5204 C C . LYS B 1 6 ? -1.691 -26.969 15.984 1 95 6 LYS B C 1
ATOM 5206 O O . LYS B 1 6 ? -1.728 -25.984 16.719 1 95 6 LYS B O 1
ATOM 5211 N N . ASP B 1 7 ? -1.082 -28.094 16.344 1 97.06 7 ASP B N 1
ATOM 5212 C CA . ASP B 1 7 ? -0.355 -28.234 17.609 1 97.06 7 ASP B CA 1
ATOM 5213 C C . ASP B 1 7 ? 1.114 -27.859 17.438 1 97.06 7 ASP B C 1
ATOM 5215 O O . ASP B 1 7 ? 1.757 -27.406 18.391 1 97.06 7 ASP B O 1
ATOM 5219 N N . LEU B 1 8 ? 1.619 -28.078 16.25 1 97.06 8 LEU B N 1
ATOM 5220 C CA . LEU B 1 8 ? 3.023 -27.797 15.969 1 97.06 8 LEU B CA 1
ATOM 5221 C C . LEU B 1 8 ? 3.291 -26.281 15.992 1 97.06 8 LEU B C 1
ATOM 5223 O O . LEU B 1 8 ? 4.332 -25.844 16.484 1 97.06 8 LEU B O 1
ATOM 5227 N N . ALA B 1 9 ? 2.408 -25.484 15.477 1 97.81 9 ALA B N 1
ATOM 5228 C CA . ALA B 1 9 ? 2.605 -24.047 15.336 1 97.81 9 ALA B CA 1
ATOM 5229 C C . ALA B 1 9 ? 2.891 -23.391 16.688 1 97.81 9 ALA B C 1
ATOM 5231 O O . ALA B 1 9 ? 3.902 -22.703 16.859 1 97.81 9 ALA B O 1
ATOM 5232 N N . PRO B 1 10 ? 2.041 -23.609 17.75 1 98.38 10 PRO B N 1
ATOM 5233 C CA . PRO B 1 10 ? 2.359 -23.047 19.062 1 98.38 10 PRO B CA 1
ATOM 5234 C C . PRO B 1 10 ? 3.693 -23.547 19.625 1 98.38 10 PRO B C 1
ATOM 5236 O O . PRO B 1 10 ? 4.418 -22.797 20.266 1 98.38 10 PRO B O 1
ATOM 5239 N N . LEU B 1 11 ? 4.027 -24.75 19.344 1 98.31 11 LEU B N 1
ATOM 5240 C CA . LEU B 1 11 ? 5.266 -25.328 19.844 1 98.31 11 LEU B CA 1
ATOM 5241 C C . LEU B 1 11 ? 6.477 -24.672 19.188 1 98.31 11 LEU B C 1
ATOM 5243 O O . LEU B 1 11 ? 7.492 -24.438 19.844 1 98.31 11 LEU B O 1
ATOM 5247 N N . LEU B 1 12 ? 6.355 -24.438 17.922 1 98.19 12 LEU B N 1
ATOM 5248 C CA . LEU B 1 12 ? 7.461 -23.812 17.203 1 98.19 12 LEU B CA 1
ATOM 5249 C C . LEU B 1 12 ? 7.734 -22.406 17.75 1 98.19 12 LEU B C 1
ATOM 5251 O O . LEU B 1 12 ? 8.891 -22.031 17.938 1 98.19 12 LEU B O 1
ATOM 5255 N N . LEU B 1 13 ? 6.688 -21.641 17.984 1 98.62 13 LEU B N 1
ATOM 5256 C CA . LEU B 1 13 ? 6.875 -20.297 18.516 1 98.62 13 LEU B CA 1
ATOM 5257 C C . LEU B 1 13 ? 7.484 -20.328 19.906 1 98.62 13 LEU B C 1
ATOM 5259 O O . LEU B 1 13 ? 8.367 -19.531 20.219 1 98.62 13 LEU B O 1
ATOM 5263 N N . LYS B 1 14 ? 7.008 -21.219 20.719 1 98.38 14 LYS B N 1
ATOM 5264 C CA . LYS B 1 14 ? 7.574 -21.406 22.062 1 98.38 14 LYS B CA 1
ATOM 5265 C C . LYS B 1 14 ? 9.062 -21.75 21.984 1 98.38 14 LYS B C 1
ATOM 5267 O O . LYS B 1 14 ? 9.859 -21.25 22.781 1 98.38 14 LYS B O 1
ATOM 5272 N N . LYS B 1 15 ? 9.375 -22.594 21.062 1 98.25 15 LYS B N 1
ATOM 5273 C CA . LYS B 1 15 ? 10.766 -22.984 20.875 1 98.25 15 LYS B CA 1
ATOM 5274 C C . LYS B 1 15 ? 11.633 -21.797 20.5 1 98.25 15 LYS B C 1
ATOM 5276 O O . LYS B 1 15 ? 12.773 -21.672 20.953 1 98.25 15 LYS B O 1
ATOM 5281 N N . GLU B 1 16 ? 11.109 -20.922 19.609 1 98.31 16 GLU B N 1
ATOM 5282 C CA . GLU B 1 16 ? 11.844 -19.703 19.234 1 98.31 16 GLU B CA 1
ATOM 5283 C C . GLU B 1 16 ? 12.172 -18.859 20.453 1 98.31 16 GLU B C 1
ATOM 5285 O O . GLU B 1 16 ? 13.281 -18.344 20.578 1 98.31 16 GLU B O 1
ATOM 5290 N N . ARG B 1 17 ? 11.266 -18.703 21.328 1 98.31 17 ARG B N 1
ATOM 5291 C CA . ARG B 1 17 ? 11.461 -17.906 22.547 1 98.31 17 ARG B CA 1
ATOM 5292 C C . ARG B 1 17 ? 12.477 -18.562 23.469 1 98.31 17 ARG B C 1
ATOM 5294 O O . ARG B 1 17 ? 13.32 -17.891 24.062 1 98.31 17 ARG B O 1
ATOM 5301 N N . ALA B 1 18 ? 12.406 -19.859 23.578 1 98.12 18 ALA B N 1
ATOM 5302 C CA . ALA B 1 18 ? 13.297 -20.609 24.453 1 98.12 18 ALA B CA 1
ATOM 5303 C C . ALA B 1 18 ? 14.734 -20.578 23.953 1 98.12 18 ALA B C 1
ATOM 5305 O O . ALA B 1 18 ? 15.68 -20.609 24.734 1 98.12 18 ALA B O 1
ATOM 5306 N N . ASN B 1 19 ? 14.859 -20.484 22.656 1 97.06 19 ASN B N 1
ATOM 5307 C CA . ASN B 1 19 ? 16.172 -20.531 22.047 1 97.06 19 ASN B CA 1
ATOM 5308 C C . ASN B 1 19 ? 16.875 -19.172 22.094 1 97.06 19 ASN B C 1
ATOM 5310 O O . ASN B 1 19 ? 18.078 -19.094 21.875 1 97.06 19 ASN B O 1
ATOM 5314 N N . GLY B 1 20 ? 16.109 -18.125 22.359 1 97.56 20 GLY B N 1
ATOM 5315 C CA . GLY B 1 20 ? 16.719 -16.812 22.469 1 97.56 20 GLY B CA 1
ATOM 5316 C C . GLY B 1 20 ? 17.531 -16.641 23.734 1 97.56 20 GLY B C 1
ATOM 5317 O O . GLY B 1 20 ? 17.469 -17.469 24.641 1 97.56 20 GLY B O 1
ATOM 5318 N N . ASP B 1 21 ? 18.391 -15.57 23.781 1 97.81 21 ASP B N 1
ATOM 5319 C CA . ASP B 1 21 ? 19.25 -15.398 24.953 1 97.81 21 ASP B CA 1
ATOM 5320 C C . ASP B 1 21 ? 19.109 -13.992 25.531 1 97.81 21 ASP B C 1
ATOM 5322 O O . ASP B 1 21 ? 20.016 -13.5 26.203 1 97.81 21 ASP B O 1
ATOM 5326 N N . ILE B 1 22 ? 18.016 -13.32 25.141 1 98.06 22 ILE B N 1
ATOM 5327 C CA . ILE B 1 22 ? 17.766 -12.016 25.75 1 98.06 22 ILE B CA 1
ATOM 5328 C C . ILE B 1 22 ? 16.5 -12.062 26.609 1 98.06 22 ILE B C 1
ATOM 5330 O O . ILE B 1 22 ? 15.648 -12.93 26.406 1 98.06 22 ILE B O 1
ATOM 5334 N N . ASN B 1 23 ? 16.484 -11.156 27.547 1 97.38 23 ASN B N 1
ATOM 5335 C CA . ASN B 1 23 ? 15.273 -10.914 28.344 1 97.38 23 ASN B CA 1
ATOM 5336 C C . ASN B 1 23 ? 14.469 -9.734 27.797 1 97.38 23 ASN B C 1
ATOM 5338 O O . ASN B 1 23 ? 14.859 -8.578 27.984 1 97.38 23 ASN B O 1
ATOM 5342 N N . PRO B 1 24 ? 13.32 -9.977 27.234 1 97.12 24 PRO B N 1
ATOM 5343 C CA . PRO B 1 24 ? 12.562 -8.898 26.609 1 97.12 24 PRO B CA 1
ATOM 5344 C C . PRO B 1 24 ? 12.164 -7.801 27.594 1 97.12 24 PRO B C 1
ATOM 5346 O O . PRO B 1 24 ? 11.969 -6.648 27.188 1 97.12 24 PRO B O 1
ATOM 5349 N N . ALA B 1 25 ? 12.102 -8.086 28.844 1 96.38 25 ALA B N 1
ATOM 5350 C CA . ALA B 1 25 ? 11.672 -7.109 29.844 1 96.38 25 ALA B CA 1
ATOM 5351 C C . ALA B 1 25 ? 12.648 -5.938 29.922 1 96.38 25 ALA B C 1
ATOM 5353 O O . ALA B 1 25 ? 12.25 -4.801 30.188 1 96.38 25 ALA B O 1
ATOM 5354 N N . VAL B 1 26 ? 13.898 -6.227 29.734 1 96.81 26 VAL B N 1
ATOM 5355 C CA . VAL B 1 26 ? 14.922 -5.184 29.75 1 96.81 26 VAL B CA 1
ATOM 5356 C C . VAL B 1 26 ? 14.664 -4.188 28.625 1 96.81 26 VAL B C 1
ATOM 5358 O O . VAL B 1 26 ? 14.75 -2.975 28.828 1 96.81 26 VAL B O 1
ATOM 5361 N N . LEU B 1 27 ? 14.312 -4.656 27.5 1 97.75 27 LEU B N 1
ATOM 5362 C CA . LEU B 1 27 ? 14.039 -3.805 26.344 1 97.75 27 LEU B CA 1
ATOM 5363 C C . LEU B 1 27 ? 12.68 -3.127 26.484 1 97.75 27 LEU B C 1
ATOM 5365 O O . LEU B 1 27 ? 12.492 -1.993 26.031 1 97.75 27 LEU B O 1
ATOM 5369 N N . THR B 1 28 ? 11.672 -3.842 27.078 1 97.88 28 THR B N 1
ATOM 5370 C CA . THR B 1 28 ? 10.352 -3.26 27.328 1 97.88 28 THR B CA 1
ATOM 5371 C C . THR B 1 28 ? 10.477 -1.981 28.156 1 97.88 28 THR B C 1
ATOM 5373 O O . THR B 1 28 ? 9.758 -1.008 27.906 1 97.88 28 THR B O 1
ATOM 5376 N N . ASN B 1 29 ? 11.383 -1.952 29.078 1 95.25 29 ASN B N 1
ATOM 5377 C CA . ASN B 1 29 ? 11.586 -0.781 29.922 1 95.25 29 ASN B CA 1
ATOM 5378 C C . ASN B 1 29 ? 11.984 0.441 29.109 1 95.25 29 ASN B C 1
ATOM 5380 O O . ASN B 1 29 ? 11.602 1.565 29.438 1 95.25 29 ASN B O 1
ATOM 5384 N N . VAL B 1 30 ? 12.688 0.199 28.078 1 92.25 30 VAL B N 1
ATOM 5385 C CA . VAL B 1 30 ? 13.133 1.287 27.219 1 92.25 30 VAL B CA 1
ATOM 5386 C C . VAL B 1 30 ? 12.023 1.65 26.234 1 92.25 30 VAL B C 1
ATOM 5388 O O . VAL B 1 30 ? 11.734 2.83 26.031 1 92.25 30 VAL B O 1
ATOM 5391 N N . LEU B 1 31 ? 11.328 0.661 25.688 1 95 31 LEU B N 1
ATOM 5392 C CA . LEU B 1 31 ? 10.352 0.854 24.625 1 95 31 LEU B CA 1
ATOM 5393 C C . LEU B 1 31 ? 9.055 1.442 25.172 1 95 31 LEU B C 1
ATOM 5395 O O . LEU B 1 31 ? 8.312 2.107 24.453 1 95 31 LEU B O 1
ATOM 5399 N N . ARG B 1 32 ? 8.805 1.212 26.516 1 95.62 32 ARG B N 1
ATOM 5400 C CA . ARG B 1 32 ? 7.531 1.607 27.094 1 95.62 32 ARG B CA 1
ATOM 5401 C C . ARG B 1 32 ? 7.738 2.609 28.234 1 95.62 32 ARG B C 1
ATOM 5403 O O . ARG B 1 32 ? 6.926 2.686 29.156 1 95.62 32 ARG B O 1
ATOM 5410 N N . ASP B 1 33 ? 8.797 3.346 28.219 1 91.5 33 ASP B N 1
ATOM 5411 C CA . ASP B 1 33 ? 9.078 4.469 29.109 1 91.5 33 ASP B CA 1
ATOM 5412 C C . ASP B 1 33 ? 9.172 4.008 30.562 1 91.5 33 ASP B C 1
ATOM 5414 O O . ASP B 1 33 ? 8.711 4.707 31.469 1 91.5 33 ASP B O 1
ATOM 5418 N N . GLY B 1 34 ? 9.562 2.74 30.828 1 94.31 34 GLY B N 1
ATOM 5419 C CA . GLY B 1 34 ? 9.797 2.223 32.188 1 94.31 34 GLY B CA 1
ATOM 5420 C C . GLY B 1 34 ? 8.719 1.262 32.625 1 94.31 34 GLY B C 1
ATOM 5421 O O . GLY B 1 34 ? 7.645 1.187 32.031 1 94.31 34 GLY B O 1
ATOM 5422 N N . ASN B 1 35 ? 8.977 0.583 33.719 1 95.81 35 ASN B N 1
ATOM 5423 C CA . ASN B 1 35 ? 8.109 -0.468 34.25 1 95.81 35 ASN B CA 1
ATOM 5424 C C . ASN B 1 35 ? 6.793 0.097 34.75 1 95.81 35 ASN B C 1
ATOM 5426 O O . ASN B 1 35 ? 5.734 -0.494 34.531 1 95.81 35 ASN B O 1
ATOM 5430 N N . ALA B 1 36 ? 6.887 1.213 35.438 1 96.88 36 ALA B N 1
ATOM 5431 C CA . ALA B 1 36 ? 5.684 1.811 36 1 96.88 36 ALA B CA 1
ATOM 5432 C C . ALA B 1 36 ? 4.719 2.256 34.906 1 96.88 36 ALA B C 1
ATOM 5434 O O . ALA B 1 36 ? 3.516 1.993 35 1 96.88 36 ALA B O 1
ATOM 5435 N N . ALA B 1 37 ? 5.238 2.912 33.938 1 96.06 37 ALA B N 1
ATOM 5436 C CA . ALA B 1 37 ? 4.418 3.385 32.844 1 96.06 37 ALA B CA 1
ATOM 5437 C C . ALA B 1 37 ? 3.791 2.215 32.094 1 96.06 37 ALA B C 1
ATOM 5439 O O . ALA B 1 37 ? 2.617 2.268 31.703 1 96.06 37 ALA B O 1
ATOM 5440 N N . ASN B 1 38 ? 4.539 1.158 31.859 1 97.5 38 ASN B N 1
ATOM 5441 C CA . ASN B 1 38 ? 4.023 -0.004 31.141 1 97.5 38 ASN B CA 1
ATOM 5442 C C . ASN B 1 38 ? 2.963 -0.739 31.953 1 97.5 38 ASN B C 1
ATOM 5444 O O . ASN B 1 38 ? 1.996 -1.26 31.406 1 97.5 38 ASN B O 1
ATOM 5448 N N . SER B 1 39 ? 3.209 -0.854 33.25 1 98.06 39 SER B N 1
ATOM 5449 C CA . SER B 1 39 ? 2.213 -1.479 34.125 1 98.06 39 SER B CA 1
ATOM 5450 C C . SER B 1 39 ? 0.89 -0.72 34.062 1 98.06 39 SER B C 1
ATOM 5452 O O . SER B 1 39 ? -0.179 -1.329 34 1 98.06 39 SER B O 1
ATOM 5454 N N . ARG B 1 40 ? 0.996 0.573 34.094 1 98 40 ARG B N 1
ATOM 5455 C CA . ARG B 1 40 ? -0.198 1.407 34 1 98 40 ARG B CA 1
ATOM 5456 C C . ARG B 1 40 ? -0.893 1.214 32.656 1 98 40 ARG B C 1
ATOM 5458 O O . ARG B 1 40 ? -2.119 1.091 32.594 1 98 40 ARG B O 1
ATOM 5465 N N . ARG B 1 41 ? -0.145 1.229 31.641 1 97.88 41 ARG B N 1
ATOM 5466 C CA . ARG B 1 41 ? -0.677 0.981 30.312 1 97.88 41 ARG B CA 1
ATOM 5467 C C . ARG B 1 41 ? -1.461 -0.326 30.266 1 97.88 41 ARG B C 1
ATOM 5469 O O . ARG B 1 41 ? -2.59 -0.363 29.766 1 97.88 41 ARG B O 1
ATOM 5476 N N . LYS B 1 42 ? -0.883 -1.399 30.766 1 98.06 42 LYS B N 1
ATOM 5477 C CA . LYS B 1 42 ? -1.515 -2.715 30.75 1 98.06 42 LYS B CA 1
ATOM 5478 C C . LYS B 1 42 ? -2.811 -2.715 31.562 1 98.06 42 LYS B C 1
ATOM 5480 O O . LYS B 1 42 ? -3.797 -3.338 31.156 1 98.06 42 LYS B O 1
ATOM 5485 N N . GLU B 1 43 ? -2.766 -2.006 32.656 1 98.38 43 GLU B N 1
ATOM 5486 C CA . GLU B 1 43 ? -3.965 -1.88 33.469 1 98.38 43 GLU B CA 1
ATOM 5487 C C . GLU B 1 43 ? -5.094 -1.202 32.719 1 98.38 43 GLU B C 1
ATOM 5489 O O . GLU B 1 43 ? -6.238 -1.663 32.75 1 98.38 43 GLU B O 1
ATOM 5494 N N . LEU B 1 44 ? -4.797 -0.148 32.062 1 98.56 44 LEU B N 1
ATOM 5495 C CA . LEU B 1 44 ? -5.789 0.634 31.344 1 98.56 44 LEU B CA 1
ATOM 5496 C C . LEU B 1 44 ? -6.309 -0.136 30.141 1 98.56 44 LEU B C 1
ATOM 5498 O O . LEU B 1 44 ? -7.5 -0.08 29.828 1 98.56 44 LEU B O 1
ATOM 5502 N N . ILE B 1 45 ? -5.445 -0.876 29.438 1 98.38 45 ILE B N 1
ATOM 5503 C CA . ILE B 1 45 ? -5.855 -1.703 28.312 1 98.38 45 ILE B CA 1
ATOM 5504 C C . ILE B 1 45 ? -6.844 -2.768 28.781 1 98.38 45 ILE B C 1
ATOM 5506 O O . ILE B 1 45 ? -7.832 -3.047 28.109 1 98.38 45 ILE B O 1
ATOM 5510 N N . LYS B 1 46 ? -6.602 -3.332 29.938 1 98.44 46 LYS B N 1
ATOM 5511 C CA . LYS B 1 46 ? -7.484 -4.352 30.484 1 98.44 46 LYS B CA 1
ATOM 5512 C C . LYS B 1 46 ? -8.875 -3.787 30.766 1 98.44 46 LYS B C 1
ATOM 5514 O O . LYS B 1 46 ? -9.875 -4.484 30.609 1 98.44 46 LYS B O 1
ATOM 5519 N N . VAL B 1 47 ? -8.93 -2.52 31.188 1 98.69 47 VAL B N 1
ATOM 5520 C CA . VAL B 1 47 ? -10.203 -1.853 31.422 1 98.69 47 VAL B CA 1
ATOM 5521 C C . VAL B 1 47 ? -11.031 -1.847 30.141 1 98.69 47 VAL B C 1
ATOM 5523 O O . VAL B 1 47 ? -12.219 -2.174 30.172 1 98.69 47 VAL B O 1
ATOM 5526 N N . ILE B 1 48 ? -10.438 -1.569 29.016 1 98.75 48 ILE B N 1
ATOM 5527 C CA . ILE B 1 48 ? -11.141 -1.519 27.734 1 98.75 48 ILE B CA 1
ATOM 5528 C C . ILE B 1 48 ? -11.492 -2.934 27.281 1 98.75 48 ILE B C 1
ATOM 5530 O O . ILE B 1 48 ? -12.609 -3.184 26.828 1 98.75 48 ILE B O 1
ATOM 5534 N N . GLU B 1 49 ? -10.562 -3.848 27.422 1 98.5 49 GLU B N 1
ATOM 5535 C CA . GLU B 1 49 ? -10.727 -5.23 27 1 98.5 49 GLU B CA 1
ATOM 5536 C C . GLU B 1 49 ? -11.922 -5.883 27.688 1 98.5 49 GLU B C 1
ATOM 5538 O O . GLU B 1 49 ? -12.594 -6.734 27.109 1 98.5 49 GLU B O 1
ATOM 5543 N N . GLN B 1 50 ? -12.227 -5.457 28.875 1 98.19 50 GLN B N 1
ATOM 5544 C CA . GLN B 1 50 ? -13.266 -6.082 29.672 1 98.19 50 GLN B CA 1
ATOM 5545 C C . GLN B 1 50 ? -14.586 -5.324 29.547 1 98.19 50 GLN B C 1
ATOM 5547 O O . GLN B 1 50 ? -15.617 -5.773 30.047 1 98.19 50 GLN B O 1
ATOM 5552 N N . HIS B 1 51 ? -14.586 -4.199 28.938 1 98.31 51 HIS B N 1
ATOM 5553 C CA . HIS B 1 51 ? -15.797 -3.4 28.797 1 98.31 51 HIS B CA 1
ATOM 5554 C C . HIS B 1 51 ? -16.734 -3.986 27.734 1 98.31 51 HIS B C 1
ATOM 5556 O O . HIS B 1 51 ? -16.281 -4.32 26.641 1 98.31 51 HIS B O 1
ATOM 5562 N N . PRO B 1 52 ? -17.938 -4.133 27.922 1 97.69 52 PRO B N 1
ATOM 5563 C CA . PRO B 1 52 ? -18.844 -4.848 27.031 1 97.69 52 PRO B CA 1
ATOM 5564 C C . PRO B 1 52 ? -18.969 -4.18 25.672 1 97.69 52 PRO B C 1
ATOM 5566 O O . PRO B 1 52 ? -19.203 -4.863 24.656 1 97.69 52 PRO B O 1
ATOM 5569 N N . VAL B 1 53 ? -18.828 -2.84 25.562 1 98.31 53 VAL B N 1
ATOM 5570 C CA . VAL B 1 53 ? -19 -2.117 24.297 1 98.31 53 VAL B CA 1
ATOM 5571 C C . VAL B 1 53 ? -17.641 -1.73 23.734 1 98.31 53 VAL B C 1
ATOM 5573 O O . VAL B 1 53 ? -17.375 -1.924 22.547 1 98.31 53 VAL B O 1
ATOM 5576 N N . LEU B 1 54 ? -16.734 -1.264 24.594 1 98.69 54 LEU B N 1
ATOM 5577 C CA . LEU B 1 54 ? -15.477 -0.655 24.172 1 98.69 54 LEU B CA 1
ATOM 5578 C C . LEU B 1 54 ? -14.484 -1.72 23.703 1 98.69 54 LEU B C 1
ATOM 5580 O O . LEU B 1 54 ? -13.5 -1.407 23.031 1 98.69 54 LEU B O 1
ATOM 5584 N N . SER B 1 55 ? -14.758 -2.992 24 1 98.38 55 SER B N 1
ATOM 5585 C CA . SER B 1 55 ? -13.875 -4.094 23.625 1 98.38 55 SER B CA 1
ATOM 5586 C C . SER B 1 55 ? -14.148 -4.555 22.188 1 98.38 55 SER B C 1
ATOM 5588 O O . SER B 1 55 ? -13.477 -5.457 21.688 1 98.38 55 SER B O 1
ATOM 5590 N N . ASP B 1 56 ? -15.062 -3.949 21.531 1 97.31 56 ASP B N 1
ATOM 5591 C CA . ASP B 1 56 ? -15.477 -4.363 20.188 1 97.31 56 ASP B CA 1
ATOM 5592 C C . ASP B 1 56 ? -14.297 -4.34 19.219 1 97.31 56 ASP B C 1
ATOM 5594 O O . ASP B 1 56 ? -13.531 -3.369 19.188 1 97.31 56 ASP B O 1
ATOM 5598 N N . ARG B 1 57 ? -14.141 -5.453 18.422 1 96.31 57 ARG B N 1
ATOM 5599 C CA . ARG B 1 57 ? -13.117 -5.566 17.391 1 96.31 57 ARG B CA 1
ATOM 5600 C C . ARG B 1 57 ? -13.719 -6.055 16.078 1 96.31 57 ARG B C 1
ATOM 5602 O O . ARG B 1 57 ? -13.031 -6.664 15.266 1 96.31 57 ARG B O 1
ATOM 5609 N N . ASP B 1 58 ? -15.016 -5.773 15.805 1 95.38 58 ASP B N 1
ATOM 5610 C CA . ASP B 1 58 ? -15.719 -6.285 14.625 1 95.38 58 ASP B CA 1
ATOM 5611 C C . ASP B 1 58 ? -15.82 -5.215 13.539 1 95.38 58 ASP B C 1
ATOM 5613 O O . ASP B 1 58 ? -16.719 -5.262 12.695 1 95.38 58 ASP B O 1
ATOM 5617 N N . MET B 1 59 ? -14.93 -4.258 13.531 1 95.38 59 MET B N 1
ATOM 5618 C CA . MET B 1 59 ? -15.008 -3.156 12.578 1 95.38 59 MET B CA 1
ATOM 5619 C C . MET B 1 59 ? -14.883 -3.664 11.148 1 95.38 59 MET B C 1
ATOM 5621 O O . MET B 1 59 ? -15.469 -3.096 10.227 1 95.38 59 MET B O 1
ATOM 5625 N N . MET B 1 60 ? -14.203 -4.773 10.945 1 95.38 60 MET B N 1
ATOM 5626 C CA . MET B 1 60 ? -13.938 -5.285 9.602 1 95.38 60 MET B CA 1
ATOM 5627 C C . MET B 1 60 ? -15.227 -5.734 8.922 1 95.38 60 MET B C 1
ATOM 5629 O O . MET B 1 60 ? -15.273 -5.867 7.699 1 95.38 60 MET B O 1
ATOM 5633 N N . PHE B 1 61 ? -16.312 -5.965 9.703 1 97.31 61 PHE B N 1
ATOM 5634 C CA . PHE B 1 61 ? -17.578 -6.461 9.156 1 97.31 61 PHE B CA 1
ATOM 5635 C C . PHE B 1 61 ? -18.516 -5.312 8.836 1 97.31 61 PHE B C 1
ATOM 5637 O O . PHE B 1 61 ? -19.609 -5.531 8.32 1 97.31 61 PHE B O 1
ATOM 5644 N N . ARG B 1 62 ? -18.078 -4.039 9.086 1 97.5 62 ARG B N 1
ATOM 5645 C CA . ARG B 1 62 ? -18.953 -2.881 8.977 1 97.5 62 ARG B CA 1
ATOM 5646 C C . ARG B 1 62 ? -18.516 -1.96 7.844 1 97.5 62 ARG B C 1
ATOM 5648 O O . ARG B 1 62 ? -17.312 -1.801 7.598 1 97.5 62 ARG B O 1
ATOM 5655 N N . ASN B 1 63 ? -19.516 -1.39 7.098 1 97.38 63 ASN B N 1
ATOM 5656 C CA . ASN B 1 63 ? -19.203 -0.315 6.16 1 97.38 63 ASN B CA 1
ATOM 5657 C C . ASN B 1 63 ? -19.016 1.018 6.879 1 97.38 63 ASN B C 1
ATOM 5659 O O . ASN B 1 63 ? -19.031 1.071 8.109 1 97.38 63 ASN B O 1
ATOM 5663 N N . HIS B 1 64 ? -18.828 2.111 6.176 1 97.81 64 HIS B N 1
ATOM 5664 C CA . HIS B 1 64 ? -18.516 3.424 6.73 1 97.81 64 HIS B CA 1
ATOM 5665 C C . HIS B 1 64 ? -19.625 3.91 7.652 1 97.81 64 HIS B C 1
ATOM 5667 O O . HIS B 1 64 ? -19.359 4.293 8.797 1 97.81 64 HIS B O 1
ATOM 5673 N N . THR B 1 65 ? -20.859 3.85 7.234 1 97.81 65 THR B N 1
ATOM 5674 C CA . THR B 1 65 ? -22 4.312 8.016 1 97.81 65 THR B CA 1
ATOM 5675 C C . THR B 1 65 ? -22.125 3.52 9.312 1 97.81 65 THR B C 1
ATOM 5677 O O . THR B 1 65 ? -22.312 4.098 10.383 1 97.81 65 THR B O 1
ATOM 5680 N N . GLU B 1 66 ? -21.953 2.223 9.195 1 97.69 66 GLU B N 1
ATOM 5681 C CA . GLU B 1 66 ? -22.078 1.352 10.359 1 97.69 66 GLU B CA 1
ATOM 5682 C C . GLU B 1 66 ? -20.969 1.61 11.367 1 97.69 66 GLU B C 1
ATOM 5684 O O . GLU B 1 66 ? -21.188 1.592 12.578 1 97.69 66 GLU B O 1
ATOM 5689 N N . ARG B 1 67 ? -19.797 1.782 10.898 1 97.94 67 ARG B N 1
ATOM 5690 C CA . ARG B 1 67 ? -18.656 2.061 11.766 1 97.94 67 ARG B CA 1
ATOM 5691 C C . ARG B 1 67 ? -18.844 3.389 12.492 1 97.94 67 ARG B C 1
ATOM 5693 O O . ARG B 1 67 ? -18.531 3.494 13.688 1 97.94 67 ARG B O 1
ATOM 5700 N N . TYR B 1 68 ? -19.312 4.395 11.742 1 98.12 68 TYR B N 1
ATOM 5701 C CA . TYR B 1 68 ? -19.562 5.695 12.359 1 98.12 68 TYR B CA 1
ATOM 5702 C C . TYR B 1 68 ? -20.609 5.594 13.453 1 98.12 68 TYR B C 1
ATOM 5704 O O . TYR B 1 68 ? -20.406 6.082 14.57 1 98.12 68 TYR B O 1
ATOM 5712 N N . GLU B 1 69 ? -21.719 4.926 13.172 1 97.81 69 GLU B N 1
ATOM 5713 C CA . GLU B 1 69 ? -22.812 4.801 14.125 1 97.81 69 GLU B CA 1
ATOM 5714 C C . GLU B 1 69 ? -22.375 4.023 15.359 1 97.81 69 GLU B C 1
ATOM 5716 O O . GLU B 1 69 ? -22.688 4.414 16.484 1 97.81 69 GLU B O 1
ATOM 5721 N N . PHE B 1 70 ? -21.703 2.912 15.133 1 98.12 70 PHE B N 1
ATOM 5722 C CA . PHE B 1 70 ? -21.188 2.172 16.281 1 98.12 70 PHE B CA 1
ATOM 5723 C C . PHE B 1 70 ? -20.156 2.99 17.031 1 98.12 70 PHE B C 1
ATOM 5725 O O . PHE B 1 70 ? -20.031 2.877 18.266 1 98.12 70 PHE B O 1
ATOM 5732 N N . GLY B 1 71 ? -19.438 3.816 16.312 1 98 71 GLY B N 1
ATOM 5733 C CA . GLY B 1 71 ? -18.469 4.727 16.922 1 98 71 GLY B CA 1
ATOM 5734 C C . GLY B 1 71 ? -19.109 5.719 17.875 1 98 71 GLY B C 1
ATOM 5735 O O . GLY B 1 71 ? -18.516 6.09 18.891 1 98 71 GLY B O 1
ATOM 5736 N N . LEU B 1 72 ? -20.328 6.191 17.578 1 97.88 72 LEU B N 1
ATOM 5737 C CA . LEU B 1 72 ? -21.062 7.066 18.5 1 97.88 72 LEU B CA 1
ATOM 5738 C C . LEU B 1 72 ? -21.359 6.348 19.797 1 97.88 72 LEU B C 1
ATOM 5740 O O . LEU B 1 72 ? -21.25 6.938 20.875 1 97.88 72 LEU B O 1
ATOM 5744 N N . LYS B 1 73 ? -21.719 5.078 19.656 1 98.31 73 LYS B N 1
ATOM 5745 C CA . LYS B 1 73 ? -21.953 4.254 20.844 1 98.31 73 LYS B CA 1
ATOM 5746 C C . LYS B 1 73 ? -20.688 4.129 21.688 1 98.31 73 LYS B C 1
ATOM 5748 O O . LYS B 1 73 ? -20.734 4.293 22.906 1 98.31 73 LYS B O 1
ATOM 5753 N N . LYS B 1 74 ? -19.609 3.859 21.062 1 98.44 74 LYS B N 1
ATOM 5754 C CA . LYS B 1 74 ? -18.328 3.764 21.766 1 98.44 74 LYS B CA 1
ATOM 5755 C C . LYS B 1 74 ? -17.969 5.094 22.422 1 98.44 74 LYS B C 1
ATOM 5757 O O . LYS B 1 74 ? -17.438 5.113 23.547 1 98.44 74 LYS B O 1
ATOM 5762 N N . ALA B 1 75 ? -18.203 6.172 21.703 1 97.81 75 ALA B N 1
ATOM 5763 C CA . ALA B 1 75 ? -17.891 7.492 22.234 1 97.81 75 ALA B CA 1
ATOM 5764 C C . ALA B 1 75 ? -18.656 7.742 23.531 1 97.81 75 ALA B C 1
ATOM 5766 O O . ALA B 1 75 ? -18.078 8.219 24.516 1 97.81 75 ALA B O 1
ATOM 5767 N N . PHE B 1 76 ? -19.922 7.414 23.562 1 97.94 76 PHE B N 1
ATOM 5768 C CA . PHE B 1 76 ? -20.75 7.566 24.766 1 97.94 76 PHE B CA 1
ATOM 5769 C C . PHE B 1 76 ? -20.172 6.762 25.922 1 97.94 76 PHE B C 1
ATOM 5771 O O . PHE B 1 76 ? -19.984 7.293 27.016 1 97.94 76 PHE B O 1
ATOM 5778 N N . HIS B 1 77 ? -19.859 5.539 25.672 1 98.44 77 HIS B N 1
ATOM 5779 C CA . HIS B 1 77 ? -19.391 4.652 26.734 1 98.44 77 HIS B CA 1
ATOM 5780 C C . HIS B 1 77 ? -17.984 5.031 27.188 1 98.44 77 HIS B C 1
ATOM 5782 O O . HIS B 1 77 ? -17.641 4.863 28.359 1 98.44 77 HIS B O 1
ATOM 5788 N N . TYR B 1 78 ? -17.188 5.512 26.281 1 98.38 78 TYR B N 1
ATOM 5789 C CA . TYR B 1 78 ? -15.859 6.004 26.641 1 98.38 78 TYR B CA 1
ATOM 5790 C C . TYR B 1 78 ? -15.953 7.18 27.609 1 98.38 78 TYR B C 1
ATOM 5792 O O . TYR B 1 78 ? -15.281 7.203 28.641 1 98.38 78 TYR B O 1
ATOM 5800 N N . VAL B 1 79 ? -16.812 8.188 27.281 1 97.19 79 VAL B N 1
ATOM 5801 C CA . VAL B 1 79 ? -16.969 9.367 28.125 1 97.19 79 VAL B CA 1
ATOM 5802 C C . VAL B 1 79 ? -17.531 8.961 29.484 1 97.19 79 VAL B C 1
ATOM 5804 O O . VAL B 1 79 ? -17.047 9.438 30.516 1 97.19 79 VAL B O 1
ATOM 5807 N N . LYS B 1 80 ? -18.438 8.062 29.484 1 97.12 80 LYS B N 1
ATOM 5808 C CA . LYS B 1 80 ? -18.984 7.566 30.734 1 97.12 80 LYS B CA 1
ATOM 5809 C C . LYS B 1 80 ? -17.922 6.848 31.562 1 97.12 80 LYS B C 1
ATOM 5811 O O . LYS B 1 80 ? -17.891 6.977 32.781 1 97.12 80 LYS B O 1
ATOM 5816 N N . LEU B 1 81 ? -17.125 6.047 30.859 1 98 81 LEU B N 1
ATOM 5817 C CA . LEU B 1 81 ? -16.031 5.359 31.531 1 98 81 LEU B CA 1
ATOM 5818 C C . LEU B 1 81 ? -15.109 6.355 32.219 1 98 81 LEU B C 1
ATOM 5820 O O . LEU B 1 81 ? -14.688 6.141 33.344 1 98 81 LEU B O 1
ATOM 5824 N N . LEU B 1 82 ? -14.742 7.438 31.547 1 97.06 82 LEU B N 1
ATOM 5825 C CA . LEU B 1 82 ? -13.867 8.453 32.125 1 97.06 82 LEU B CA 1
ATOM 5826 C C . LEU B 1 82 ? -14.5 9.078 33.375 1 97.06 82 LEU B C 1
ATOM 5828 O O . LEU B 1 82 ? -13.828 9.234 34.375 1 97.06 82 LEU B O 1
ATOM 5832 N N . GLN B 1 83 ? -15.75 9.398 33.281 1 94.44 83 GLN B N 1
ATOM 5833 C CA . GLN B 1 83 ? -16.453 10.07 34.344 1 94.44 83 GLN B CA 1
ATOM 5834 C C . GLN B 1 83 ? -16.641 9.148 35.562 1 94.44 83 GLN B C 1
ATOM 5836 O O . GLN B 1 83 ? -16.328 9.523 36.688 1 94.44 83 GLN B O 1
ATOM 5841 N N . ASP B 1 84 ? -17.078 7.977 35.281 1 96.06 84 ASP B N 1
ATOM 5842 C CA . ASP B 1 84 ? -17.344 7.023 36.375 1 96.06 84 ASP B CA 1
ATOM 5843 C C . ASP B 1 84 ? -16.047 6.531 37 1 96.06 84 ASP B C 1
ATOM 5845 O O . ASP B 1 84 ? -16 6.285 38.219 1 96.06 84 ASP B O 1
ATOM 5849 N N . GLY B 1 85 ? -15.086 6.391 36.156 1 96.38 85 GLY B N 1
ATOM 5850 C CA . GLY B 1 85 ? -13.82 5.863 36.656 1 96.38 85 GLY B CA 1
ATOM 5851 C C . GLY B 1 85 ? -12.883 6.938 37.188 1 96.38 85 GLY B C 1
ATOM 5852 O O . GLY B 1 85 ? -11.844 6.637 37.781 1 96.38 85 GLY B O 1
ATOM 5853 N N . GLY B 1 86 ? -13.195 8.18 36.969 1 96 86 GLY B N 1
ATOM 5854 C CA . GLY B 1 86 ? -12.383 9.289 37.438 1 96 86 GLY B CA 1
ATOM 5855 C C . GLY B 1 86 ? -11.055 9.398 36.688 1 96 86 GLY B C 1
ATOM 5856 O O . GLY B 1 86 ? -10.031 9.727 37.312 1 96 86 GLY B O 1
ATOM 5857 N N . TYR B 1 87 ? -10.977 8.992 35.5 1 96.88 87 TYR B N 1
ATOM 5858 C CA . TYR B 1 87 ? -9.758 9.117 34.688 1 96.88 87 TYR B CA 1
ATOM 5859 C C . TYR B 1 87 ? -9.562 10.547 34.219 1 96.88 87 TYR B C 1
ATOM 5861 O O . TYR B 1 87 ? -10.039 10.922 33.156 1 96.88 87 TYR B O 1
ATOM 5869 N N . THR B 1 88 ? -8.742 11.32 34.875 1 94.25 88 THR B N 1
ATOM 5870 C CA . THR B 1 88 ? -8.562 12.734 34.562 1 94.25 88 THR B CA 1
ATOM 5871 C C . THR B 1 88 ? -7.184 12.984 33.938 1 94.25 88 THR B C 1
ATOM 5873 O O . THR B 1 88 ? -6.957 14.016 33.312 1 94.25 88 THR B O 1
ATOM 5876 N N . ASP B 1 89 ? -6.316 12.062 34.125 1 94.75 89 ASP B N 1
ATOM 5877 C CA . ASP B 1 89 ? -4.977 12.203 33.562 1 94.75 89 ASP B CA 1
ATOM 5878 C C . ASP B 1 89 ? -5 12.094 32.062 1 94.75 89 ASP B C 1
ATOM 5880 O O . ASP B 1 89 ? -5.488 11.109 31.5 1 94.75 89 ASP B O 1
ATOM 5884 N N . PRO B 1 90 ? -4.441 13.094 31.359 1 90.56 90 PRO B N 1
ATOM 5885 C CA . PRO B 1 90 ? -4.484 13.086 29.906 1 90.56 90 PRO B CA 1
ATOM 5886 C C . PRO B 1 90 ? -3.779 11.875 29.297 1 90.56 90 PRO B C 1
ATOM 5888 O O . PRO B 1 90 ? -4.203 11.367 28.25 1 90.56 90 PRO B O 1
ATOM 5891 N N . GLU B 1 91 ? -2.742 11.469 29.875 1 91.69 91 GLU B N 1
ATOM 5892 C CA . GLU B 1 91 ? -2.027 10.297 29.359 1 91.69 91 GLU B CA 1
ATOM 5893 C C . GLU B 1 91 ? -2.869 9.031 29.5 1 91.69 91 GLU B C 1
ATOM 5895 O O . GLU B 1 91 ? -2.896 8.203 28.594 1 91.69 91 GLU B O 1
ATOM 5900 N N . ASP B 1 92 ? -3.543 8.898 30.672 1 96.88 92 ASP B N 1
ATOM 5901 C CA . ASP B 1 92 ? -4.457 7.781 30.859 1 96.88 92 ASP B CA 1
ATOM 5902 C C . ASP B 1 92 ? -5.566 7.789 29.812 1 96.88 92 ASP B C 1
ATOM 5904 O O . ASP B 1 92 ? -5.895 6.746 29.234 1 96.88 92 ASP B O 1
ATOM 5908 N N . GLN B 1 93 ? -6.094 8.945 29.594 1 96.75 93 GLN B N 1
ATOM 5909 C CA . GLN B 1 93 ? -7.191 9.078 28.641 1 96.75 93 GLN B CA 1
ATOM 5910 C C . GLN B 1 93 ? -6.738 8.703 27.234 1 96.75 93 GLN B C 1
ATOM 5912 O O . GLN B 1 93 ? -7.492 8.078 26.484 1 96.75 93 GLN B O 1
ATOM 5917 N N . GLN B 1 94 ? -5.523 9.07 26.938 1 94.25 94 GLN B N 1
ATOM 5918 C CA . GLN B 1 94 ? -4.988 8.742 25.609 1 94.25 94 GLN B CA 1
ATOM 5919 C C . GLN B 1 94 ? -4.797 7.238 25.453 1 94.25 94 GLN B C 1
ATOM 5921 O O . GLN B 1 94 ? -5.078 6.68 24.391 1 94.25 94 GLN B O 1
ATOM 5926 N N . ILE B 1 95 ? -4.246 6.59 26.469 1 96.75 95 ILE B N 1
ATOM 5927 C CA . ILE B 1 95 ? -4.039 5.145 26.438 1 96.75 95 ILE B CA 1
ATOM 5928 C C . ILE B 1 95 ? -5.383 4.438 26.266 1 96.75 95 ILE B C 1
ATOM 5930 O O . ILE B 1 95 ? -5.523 3.539 25.438 1 96.75 95 ILE B O 1
ATOM 5934 N N . LEU B 1 96 ? -6.395 4.879 27.062 1 98.44 96 LEU B N 1
ATOM 5935 C CA . LEU B 1 96 ? -7.734 4.305 26.984 1 98.44 96 LEU B CA 1
ATOM 5936 C C . LEU B 1 96 ? -8.328 4.5 25.594 1 98.44 96 LEU B C 1
ATOM 5938 O O . LEU B 1 96 ? -8.906 3.574 25.016 1 98.44 96 LEU B O 1
ATOM 5942 N N . TYR B 1 97 ? -8.156 5.641 25.031 1 97.44 97 TYR B N 1
ATOM 5943 C CA . TYR B 1 97 ? -8.711 5.957 23.719 1 97.44 97 TYR B CA 1
ATOM 5944 C C . TYR B 1 97 ? -8.062 5.117 22.625 1 97.44 97 TYR B C 1
ATOM 5946 O O . TYR B 1 97 ? -8.75 4.562 21.766 1 97.44 97 TYR B O 1
ATOM 5954 N N . LYS B 1 98 ? -6.758 5.004 22.641 1 95.25 98 LYS B N 1
ATOM 5955 C CA . LYS B 1 98 ? -6.035 4.23 21.641 1 95.25 98 LYS B CA 1
ATOM 5956 C C . LYS B 1 98 ? -6.426 2.756 21.703 1 95.25 98 LYS B C 1
ATOM 5958 O O . LYS B 1 98 ? -6.426 2.072 20.672 1 95.25 98 LYS B O 1
ATOM 5963 N N . ALA B 1 99 ? -6.809 2.322 22.875 1 97.75 99 ALA B N 1
ATOM 5964 C CA . ALA B 1 99 ? -7.168 0.921 23.078 1 97.75 99 ALA B CA 1
ATOM 5965 C C . ALA B 1 99 ? -8.508 0.599 22.406 1 97.75 99 ALA B C 1
ATOM 5967 O O . ALA B 1 99 ? -8.875 -0.571 22.281 1 97.75 99 ALA B O 1
ATOM 5968 N N . L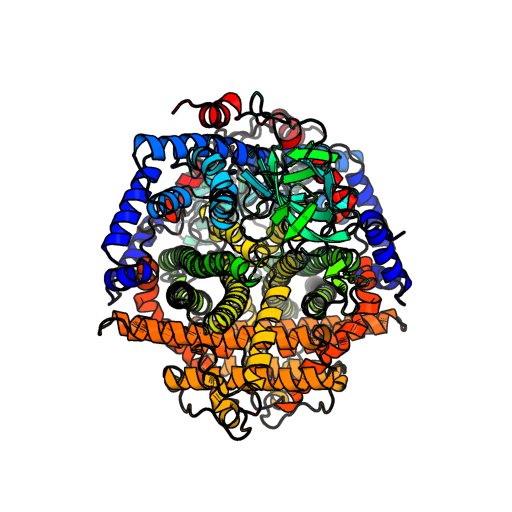EU B 1 100 ? -9.203 1.595 21.875 1 97.69 100 LEU B N 1
ATOM 5969 C CA . LEU B 1 100 ? -10.5 1.377 21.234 1 97.69 100 LEU B CA 1
ATOM 5970 C C . LEU B 1 100 ? -10.336 0.739 19.859 1 97.69 100 LEU B C 1
ATOM 5972 O O . LEU B 1 100 ? -11.297 0.235 19.281 1 97.69 100 LEU B O 1
ATOM 5976 N N . GLY B 1 101 ? -9.141 0.784 19.297 1 94.56 101 GLY B N 1
ATOM 5977 C CA . GLY B 1 101 ? -8.844 0.024 18.094 1 94.56 101 GLY B CA 1
ATOM 5978 C C . GLY B 1 101 ? -8.938 0.854 16.828 1 94.56 101 GLY B C 1
ATOM 5979 O O . GLY B 1 101 ? -8.43 0.453 15.781 1 94.56 101 GLY B O 1
ATOM 5980 N N . GLU B 1 102 ? -9.594 2 16.797 1 95.19 102 GLU B N 1
ATOM 5981 C CA . GLU B 1 102 ? -9.625 2.943 15.68 1 95.19 102 GLU B CA 1
ATOM 5982 C C . GLU B 1 102 ? -10.133 4.309 16.125 1 95.19 102 GLU B C 1
ATOM 5984 O O . GLU B 1 102 ? -10.812 4.422 17.156 1 95.19 102 GLU B O 1
ATOM 5989 N N . PRO B 1 103 ? -9.766 5.352 15.43 1 96.38 103 PRO B N 1
ATOM 5990 C CA . PRO B 1 103 ? -10.273 6.68 15.789 1 96.38 103 PRO B CA 1
ATOM 5991 C C . PRO B 1 103 ? -11.773 6.812 15.57 1 96.38 103 PRO B C 1
ATOM 5993 O O . PRO B 1 103 ? -12.336 6.16 14.688 1 96.38 103 PRO B O 1
ATOM 5996 N N . LEU B 1 104 ? -12.344 7.656 16.406 1 97.5 104 LEU B N 1
ATOM 5997 C CA . LEU B 1 104 ? -13.781 7.883 16.344 1 97.5 104 LEU B CA 1
ATOM 5998 C C . LEU B 1 104 ? -14.086 9.312 15.922 1 97.5 104 LEU B C 1
ATOM 6000 O O . LEU B 1 104 ? -13.172 10.117 15.719 1 97.5 104 LEU B O 1
ATOM 6004 N N . GLY B 1 105 ? -15.328 9.602 15.828 1 97.25 105 GLY B N 1
ATOM 6005 C CA . GLY B 1 105 ? -15.781 10.883 15.305 1 97.25 105 GLY B CA 1
ATOM 6006 C C . GLY B 1 105 ? -15.344 12.062 16.141 1 97.25 105 GLY B C 1
ATOM 6007 O O . GLY B 1 105 ? -15.273 13.195 15.656 1 97.25 105 GLY B O 1
ATOM 6008 N N . PHE B 1 106 ? -14.984 11.891 17.391 1 97.06 106 PHE B N 1
ATOM 6009 C CA . PHE B 1 106 ? -14.617 13.008 18.25 1 97.06 106 PHE B CA 1
ATOM 6010 C C . PHE B 1 106 ? -13.109 13.055 18.469 1 97.06 106 PHE B C 1
ATOM 6012 O O . PHE B 1 106 ? -12.633 13.68 19.422 1 97.06 106 PHE B O 1
ATOM 6019 N N . ASP B 1 107 ? -12.344 12.328 17.625 1 95.94 107 ASP B N 1
ATOM 6020 C CA . ASP B 1 107 ? -10.891 12.336 17.734 1 95.94 107 ASP B CA 1
ATOM 6021 C C . ASP B 1 107 ? -10.336 13.75 17.562 1 95.94 107 ASP B C 1
ATOM 6023 O O . ASP B 1 107 ? -9.5 14.188 18.359 1 95.94 107 ASP B O 1
ATOM 6027 N N . VAL B 1 108 ? -10.797 14.469 16.609 1 95.56 108 VAL B N 1
ATOM 6028 C CA . VAL B 1 108 ? -10.305 15.812 16.328 1 95.56 108 VAL B CA 1
ATOM 6029 C C . VAL B 1 108 ? -10.742 16.766 17.438 1 95.56 108 VAL B C 1
ATOM 6031 O O . VAL B 1 108 ? -10.016 17.703 17.766 1 95.56 108 VAL B O 1
ATOM 6034 N N . HIS B 1 109 ? -11.867 16.516 18.062 1 97.19 109 HIS B N 1
ATOM 6035 C CA . HIS B 1 109 ? -12.266 17.281 19.234 1 97.19 109 HIS B CA 1
ATOM 6036 C C . HIS B 1 109 ? -11.188 17.25 20.312 1 97.19 109 HIS B C 1
ATOM 6038 O O . HIS B 1 109 ? -10.797 18.297 20.828 1 97.19 109 HIS B O 1
ATOM 6044 N N . ARG B 1 110 ? -10.727 16.094 20.547 1 93.88 110 ARG B N 1
ATOM 6045 C CA . ARG B 1 110 ? -9.727 15.883 21.578 1 93.88 110 ARG B CA 1
ATOM 6046 C C . ARG B 1 110 ? -8.352 16.375 21.125 1 93.88 110 ARG B C 1
ATOM 6048 O O . ARG B 1 110 ? -7.645 17.031 21.891 1 93.88 110 ARG B O 1
ATOM 6055 N N . ALA B 1 111 ? -8.07 16.094 19.891 1 89.12 111 ALA B N 1
ATOM 6056 C CA . ALA B 1 111 ? -6.691 16.203 19.422 1 89.12 111 ALA B CA 1
ATOM 6057 C C . ALA B 1 111 ? -6.402 17.625 18.922 1 89.12 111 ALA B C 1
ATOM 6059 O O . ALA B 1 111 ? -5.258 18.078 18.953 1 89.12 111 ALA B O 1
ATOM 6060 N N . MET B 1 112 ? -7.418 18.328 18.5 1 90.56 112 MET B N 1
ATOM 6061 C CA . MET B 1 112 ? -7.137 19.609 17.859 1 90.56 112 MET B CA 1
ATOM 6062 C C . MET B 1 112 ? -8.023 20.703 18.438 1 90.56 112 MET B C 1
ATOM 6064 O O . MET B 1 112 ? -7.547 21.812 18.703 1 90.56 112 MET B O 1
ATOM 6068 N N . PHE B 1 113 ? -9.258 20.438 18.641 1 95.75 113 PHE B N 1
ATOM 6069 C CA . PHE B 1 113 ? -10.188 21.484 19.062 1 95.75 113 PHE B CA 1
ATOM 6070 C C . PHE B 1 113 ? -9.844 21.984 20.453 1 95.75 113 PHE B C 1
ATOM 6072 O O . PHE B 1 113 ? -9.633 23.188 20.656 1 95.75 113 PHE B O 1
ATOM 6079 N N . ILE B 1 114 ? -9.734 21.078 21.391 1 94.69 114 ILE B N 1
ATOM 6080 C CA . ILE B 1 114 ? -9.453 21.453 22.766 1 94.69 114 ILE B CA 1
ATOM 6081 C C . ILE B 1 114 ? -8.078 22.125 22.844 1 94.69 114 ILE B C 1
ATOM 6083 O O . ILE B 1 114 ? -7.938 23.219 23.406 1 94.69 114 ILE B O 1
ATOM 6087 N N . PRO B 1 115 ? -7.066 21.5 22.219 1 89.06 115 PRO B N 1
ATOM 6088 C CA . PRO B 1 115 ? -5.758 22.156 22.25 1 89.06 115 PRO B CA 1
ATOM 6089 C C . PRO B 1 115 ? -5.77 23.547 21.609 1 89.06 115 PRO B C 1
ATOM 6091 O O . PRO B 1 115 ? -5.039 24.438 22.031 1 89.06 115 PRO B O 1
ATOM 6094 N N . THR B 1 116 ? -6.512 23.75 20.594 1 90.88 116 THR B N 1
ATOM 6095 C CA . THR B 1 116 ? -6.602 25.062 19.969 1 90.88 116 THR B CA 1
ATOM 6096 C C . THR B 1 116 ? -7.207 26.078 20.938 1 90.88 116 THR B C 1
ATOM 6098 O O . THR B 1 116 ? -6.707 27.203 21.062 1 90.88 116 THR B O 1
ATOM 6101 N N . LEU B 1 117 ? -8.25 25.703 21.641 1 94.31 117 LEU B N 1
ATOM 6102 C CA . LEU B 1 117 ? -8.836 26.578 22.656 1 94.31 117 LEU B CA 1
ATOM 6103 C C . LEU B 1 117 ? -7.82 26.922 23.734 1 94.31 117 LEU B C 1
ATOM 6105 O O . LEU B 1 117 ? -7.719 28.062 24.172 1 94.31 117 LEU B O 1
ATOM 6109 N N . GLU B 1 118 ? -7.074 25.922 24.094 1 91.19 118 GLU B N 1
ATOM 6110 C CA . GLU B 1 118 ? -6.086 26.078 25.156 1 91.19 118 GLU B CA 1
ATOM 6111 C C . GLU B 1 118 ? -4.973 27.031 24.734 1 91.19 118 GLU B C 1
ATOM 6113 O O . GLU B 1 118 ? -4.535 27.875 25.531 1 91.19 118 GLU B O 1
ATOM 6118 N N . ASN B 1 119 ? -4.578 26.922 23.5 1 85.31 119 ASN B N 1
ATOM 6119 C CA . ASN B 1 119 ? -3.348 27.578 23.094 1 85.31 119 ASN B CA 1
ATOM 6120 C C . ASN B 1 119 ? -3.631 28.922 22.406 1 85.31 119 ASN B C 1
ATOM 6122 O O . ASN B 1 119 ? -2.789 29.812 22.422 1 85.31 119 ASN B O 1
ATOM 6126 N N . GLN B 1 120 ? -4.805 29.094 21.844 1 88.75 120 GLN B N 1
ATOM 6127 C CA . GLN B 1 120 ? -5.055 30.281 21.031 1 88.75 120 GLN B CA 1
ATOM 6128 C C . GLN B 1 120 ? -6.172 31.141 21.625 1 88.75 120 GLN B C 1
ATOM 6130 O O . GLN B 1 120 ? -6.41 32.25 21.188 1 88.75 120 GLN B O 1
ATOM 6135 N N . GLY B 1 121 ? -6.832 30.672 22.672 1 93.25 121 GLY B N 1
ATOM 6136 C CA . GLY B 1 121 ? -7.879 31.438 23.328 1 93.25 121 GLY B CA 1
ATOM 6137 C C . GLY B 1 121 ? -7.344 32.406 24.359 1 93.25 121 GLY B C 1
ATOM 6138 O O . GLY B 1 121 ? -6.359 32.125 25.047 1 93.25 121 GLY B O 1
ATOM 6139 N N . THR B 1 122 ? -8.023 33.562 24.484 1 94.69 122 THR B N 1
ATOM 6140 C CA . THR B 1 122 ? -7.766 34.438 25.609 1 94.69 122 THR B CA 1
ATOM 6141 C C . THR B 1 122 ? -8.203 33.812 26.922 1 94.69 122 THR B C 1
ATOM 6143 O O . THR B 1 122 ? -8.836 32.75 26.906 1 94.69 122 THR B O 1
ATOM 6146 N N . ASP B 1 123 ? -7.836 34.406 28 1 96.88 123 ASP B N 1
ATOM 6147 C CA . ASP B 1 123 ? -8.25 33.875 29.297 1 96.88 123 ASP B CA 1
ATOM 6148 C C . ASP B 1 123 ? -9.766 33.812 29.391 1 96.88 123 ASP B C 1
ATOM 6150 O O . ASP B 1 123 ? -10.312 32.844 29.938 1 96.88 123 ASP B O 1
ATOM 6154 N N . GLU B 1 124 ? -10.422 34.844 28.906 1 97.25 124 GLU B N 1
ATOM 6155 C CA . GLU B 1 124 ? -11.875 34.906 28.922 1 97.25 124 GLU B CA 1
ATOM 6156 C C . GLU B 1 124 ? -12.469 33.781 28.047 1 97.25 124 GLU B C 1
ATOM 6158 O O . GLU B 1 124 ? -13.438 33.125 28.438 1 97.25 124 GLU B O 1
ATOM 6163 N N . GLN B 1 125 ? -11.961 33.625 26.891 1 97.38 125 GLN B N 1
ATOM 6164 C CA . GLN B 1 125 ? -12.43 32.562 25.969 1 97.38 125 GLN B CA 1
ATOM 6165 C C . GLN B 1 125 ? -12.211 31.188 26.562 1 97.38 125 GLN B C 1
ATOM 6167 O O . GLN B 1 125 ? -13.086 30.328 26.469 1 97.38 125 GLN B O 1
ATOM 6172 N N . ARG B 1 126 ? -11.047 30.922 27.125 1 97.5 126 ARG B N 1
ATOM 6173 C CA . ARG B 1 126 ? -10.75 29.656 27.766 1 97.5 126 ARG B CA 1
ATOM 6174 C C . ARG B 1 126 ? -11.742 29.359 28.891 1 97.5 126 ARG B C 1
ATOM 6176 O O . ARG B 1 126 ? -12.25 28.25 29 1 97.5 126 ARG B O 1
ATOM 6183 N N . ALA B 1 127 ? -11.969 30.375 29.703 1 97.94 127 ALA B N 1
ATOM 6184 C CA . ALA B 1 127 ? -12.891 30.219 30.828 1 97.94 127 ALA B CA 1
ATOM 6185 C C . ALA B 1 127 ? -14.297 29.859 30.344 1 97.94 127 ALA B C 1
ATOM 6187 O O . ALA B 1 127 ? -15.016 29.125 31 1 97.94 127 ALA B O 1
ATOM 6188 N N . LYS B 1 128 ? -14.617 30.328 29.234 1 97.38 128 LYS B N 1
ATOM 6189 C CA . LYS B 1 128 ? -15.953 30.125 28.688 1 97.38 128 LYS B CA 1
ATOM 6190 C C . LYS B 1 128 ? -16.078 28.766 28.031 1 97.38 128 LYS B C 1
ATOM 6192 O O . LYS B 1 128 ? -17.047 28.031 28.25 1 97.38 128 LYS B O 1
ATOM 6197 N N . TRP B 1 129 ? -15.117 28.391 27.172 1 97.81 129 TRP B N 1
ATOM 6198 C CA . TRP B 1 129 ? -15.328 27.297 26.234 1 97.81 129 TRP B CA 1
ATOM 6199 C C . TRP B 1 129 ? -14.672 26.016 26.734 1 97.81 129 TRP B C 1
ATOM 6201 O O . TRP B 1 129 ? -15.148 24.906 26.438 1 97.81 129 TRP B O 1
ATOM 6211 N N . LEU B 1 130 ? -13.555 26.016 27.422 1 97.38 130 LEU B N 1
ATOM 6212 C CA . LEU B 1 130 ? -12.781 24.828 27.766 1 97.38 130 LEU B CA 1
ATOM 6213 C C . LEU B 1 130 ? -13.578 23.891 28.672 1 97.38 130 LEU B C 1
ATOM 6215 O O . LEU B 1 130 ? -13.586 22.672 28.469 1 97.38 130 LEU B O 1
ATOM 6219 N N . PRO B 1 131 ? -14.242 24.484 29.75 1 96.5 131 PRO B N 1
ATOM 6220 C CA . PRO B 1 131 ? -15.039 23.578 30.562 1 96.5 131 PRO B CA 1
ATOM 6221 C C . PRO B 1 131 ? -16.109 22.844 29.766 1 96.5 131 PRO B C 1
ATOM 6223 O O . PRO B 1 131 ? -16.359 21.656 30 1 96.5 131 PRO B O 1
ATOM 6226 N N . LEU B 1 132 ? -16.703 23.484 28.797 1 96.94 132 LEU B N 1
ATOM 6227 C CA . LEU B 1 132 ? -17.719 22.859 27.953 1 96.94 132 LEU B CA 1
ATOM 6228 C C . LEU B 1 132 ? -17.094 21.781 27.078 1 96.94 132 LEU B C 1
ATOM 6230 O O . LEU B 1 132 ? -17.656 20.688 26.953 1 96.94 132 LEU B O 1
ATOM 6234 N N . ALA B 1 133 ? -15.977 22.078 26.484 1 97.5 133 ALA B N 1
ATOM 6235 C CA . ALA B 1 133 ? -15.305 21.156 25.578 1 97.5 133 ALA B CA 1
ATOM 6236 C C . ALA B 1 133 ? -14.766 19.938 26.328 1 97.5 133 ALA B C 1
ATOM 6238 O O . ALA B 1 133 ? -14.93 18.797 25.891 1 97.5 133 ALA B O 1
ATOM 6239 N N . ARG B 1 134 ? -14.125 20.125 27.469 1 95.38 134 ARG B N 1
ATOM 6240 C CA . ARG B 1 134 ? -13.492 19.062 28.234 1 95.38 134 ARG B CA 1
ATOM 6241 C C . ARG B 1 134 ? -14.531 18.125 28.828 1 95.38 134 ARG B C 1
ATOM 6243 O O . ARG B 1 134 ? -14.266 16.938 29.031 1 95.38 134 ARG B O 1
ATOM 6250 N N . ASN B 1 135 ? -15.719 18.672 29.047 1 94.44 135 ASN B N 1
ATOM 6251 C CA . ASN B 1 135 ? -16.781 17.844 29.609 1 94.44 135 ASN B CA 1
ATOM 6252 C C . ASN B 1 135 ? -17.734 17.344 28.531 1 94.44 135 ASN B C 1
ATOM 6254 O O . ASN B 1 135 ? -18.812 16.844 28.844 1 94.44 135 ASN B O 1
ATOM 6258 N N . TYR B 1 136 ? -17.422 17.531 27.297 1 96.06 136 TYR B N 1
ATOM 6259 C CA . TYR B 1 136 ? -18.125 17 26.125 1 96.06 136 TYR B CA 1
ATOM 6260 C C . TYR B 1 136 ? -19.547 17.547 26.047 1 96.06 136 TYR B C 1
ATOM 6262 O O . TYR B 1 136 ? -20.469 16.844 25.641 1 96.06 136 TYR B O 1
ATOM 6270 N N . LYS B 1 137 ? -19.641 18.781 26.547 1 96.38 137 LYS B N 1
ATOM 6271 C CA . LYS B 1 137 ? -20.906 19.484 26.359 1 96.38 137 LYS B CA 1
ATOM 6272 C C . LYS B 1 137 ? -20.984 20.125 24.984 1 96.38 137 LYS B C 1
ATOM 6274 O O . LYS B 1 137 ? -22.078 20.453 24.5 1 96.38 137 LYS B O 1
ATOM 6279 N N . ILE B 1 138 ? -19.859 20.281 24.375 1 97.81 138 ILE B N 1
ATOM 6280 C CA . ILE B 1 138 ? -19.75 20.625 22.953 1 97.81 138 ILE B CA 1
ATOM 6281 C C . ILE B 1 138 ? -18.719 19.719 22.297 1 97.81 138 ILE B C 1
ATOM 6283 O O . ILE B 1 138 ? -17.812 19.203 22.953 1 97.81 138 ILE B O 1
ATOM 6287 N N . PHE B 1 139 ? -18.906 19.438 21.062 1 98.31 139 PHE B N 1
ATOM 6288 C CA . PHE B 1 139 ? -17.969 18.719 20.203 1 98.31 139 PHE B CA 1
ATOM 6289 C C . PHE B 1 139 ? -17.484 19.625 19.078 1 98.31 139 PHE B C 1
ATOM 6291 O O . PHE B 1 139 ? -18.281 20.25 18.391 1 98.31 139 PHE B O 1
ATOM 6298 N N . GLY B 1 140 ? -16.156 19.672 18.984 1 98.44 140 GLY B N 1
ATOM 6299 C CA . GLY B 1 140 ? -15.586 20.594 18.031 1 98.44 140 GLY B CA 1
ATOM 6300 C C . GLY B 1 140 ? -14.773 19.922 16.938 1 98.44 140 GLY B C 1
ATOM 6301 O O . GLY B 1 140 ? -14.195 18.859 17.172 1 98.44 140 GLY B O 1
ATOM 6302 N N . ALA B 1 141 ? -14.734 20.5 15.727 1 98.12 141 ALA B N 1
ATOM 6303 C CA . ALA B 1 141 ? -13.852 20.156 14.617 1 98.12 141 ALA B CA 1
ATOM 6304 C C . ALA B 1 141 ? -12.844 21.266 14.344 1 98.12 141 ALA B C 1
ATOM 6306 O O . ALA B 1 141 ? -12.867 22.312 15.008 1 98.12 141 ALA B O 1
ATOM 6307 N N . TYR B 1 142 ? -11.898 21 13.539 1 96.62 142 TYR B N 1
ATOM 6308 C CA . TYR B 1 142 ? -10.875 21.938 13.109 1 96.62 142 TYR B CA 1
ATOM 6309 C C . TYR B 1 142 ? -10.914 22.156 11.602 1 96.62 142 TYR B C 1
ATOM 6311 O O . TYR B 1 142 ? -10.297 21.406 10.844 1 96.62 142 TYR B O 1
ATOM 6319 N N . ALA B 1 143 ? -11.57 23.203 11.18 1 97.44 143 ALA B N 1
ATOM 6320 C CA . ALA B 1 143 ? -11.906 23.391 9.773 1 97.44 143 ALA B CA 1
ATOM 6321 C C . ALA B 1 143 ? -10.977 24.406 9.109 1 97.44 143 ALA B C 1
ATOM 6323 O O . ALA B 1 143 ? -11.336 25.578 8.953 1 97.44 143 ALA B O 1
ATOM 6324 N N . GLN B 1 144 ? -9.852 23.969 8.664 1 95.5 144 GLN B N 1
ATOM 6325 C CA . GLN B 1 144 ? -8.859 24.797 7.988 1 95.5 144 GLN B CA 1
ATOM 6326 C C . GLN B 1 144 ? -8.805 24.484 6.496 1 95.5 144 GLN B C 1
ATOM 6328 O O . GLN B 1 144 ? -9.047 25.375 5.664 1 95.5 144 GLN B O 1
ATOM 6333 N N . THR B 1 145 ? -8.648 23.25 6.129 1 96 145 THR B N 1
ATOM 6334 C CA . THR B 1 145 ? -8.461 22.781 4.758 1 96 145 THR B CA 1
ATOM 6335 C C . THR B 1 145 ? -9.727 23 3.932 1 96 145 THR B C 1
ATOM 6337 O O . THR B 1 145 ? -10.836 22.828 4.434 1 96 145 THR B O 1
ATOM 6340 N N . GLU B 1 146 ? -9.531 23.453 2.732 1 97.56 146 GLU B N 1
ATOM 6341 C CA . GLU B 1 146 ? -10.656 23.641 1.82 1 97.56 146 GLU B CA 1
ATOM 6342 C C . GLU B 1 146 ? -10.562 22.703 0.622 1 97.56 146 GLU B C 1
ATOM 6344 O O . GLU B 1 146 ? -9.508 22.109 0.372 1 97.56 146 GLU B O 1
ATOM 6349 N N . LEU B 1 147 ? -11.68 22.562 -0.088 1 97.75 147 LEU B N 1
ATOM 6350 C CA . LEU B 1 147 ? -11.758 21.766 -1.306 1 97.75 147 LEU B CA 1
ATOM 6351 C C . LEU B 1 147 ? -10.734 22.234 -2.33 1 97.75 147 LEU B C 1
ATOM 6353 O O . LEU B 1 147 ? -10.078 21.406 -2.984 1 97.75 147 LEU B O 1
ATOM 6357 N N . GLY B 1 148 ? -10.523 23.516 -2.396 1 96.06 148 GLY B N 1
ATOM 6358 C CA . GLY B 1 148 ? -9.641 24.094 -3.398 1 96.06 148 GLY B CA 1
ATOM 6359 C C . GLY B 1 148 ? -8.203 24.219 -2.932 1 96.06 148 GLY B C 1
ATOM 6360 O O . GLY B 1 148 ? -7.277 24.234 -3.746 1 96.06 148 GLY B O 1
ATOM 6361 N N . HIS B 1 149 ? -7.98 24.391 -1.617 1 93.44 149 HIS B N 1
ATOM 6362 C CA . HIS B 1 149 ? -6.637 24.594 -1.086 1 93.44 149 HIS B CA 1
ATOM 6363 C C . HIS B 1 149 ? -6.387 23.719 0.133 1 93.44 149 HIS B C 1
ATOM 6365 O O . HIS B 1 149 ? -7.117 23.797 1.123 1 93.44 149 HIS B O 1
ATOM 6371 N N . GLY B 1 150 ? -5.379 22.891 0.051 1 90.25 150 GLY B N 1
ATOM 6372 C CA . GLY B 1 150 ? -4.957 22.047 1.148 1 90.25 150 GLY B CA 1
ATOM 6373 C C . GLY B 1 150 ? -3.703 22.531 1.842 1 90.25 150 GLY B C 1
ATOM 6374 O O . GLY B 1 150 ? -3.775 23.359 2.758 1 90.25 150 GLY B O 1
ATOM 6375 N N . SER B 1 151 ? -2.562 22.344 1.249 1 86.12 151 SER B N 1
ATOM 6376 C CA . SER B 1 151 ? -1.273 22.734 1.815 1 86.12 151 SER B CA 1
ATOM 6377 C C . SER B 1 151 ? -1.094 24.25 1.807 1 86.12 151 SER B C 1
ATOM 6379 O O . SER B 1 151 ? -0.391 24.797 2.656 1 86.12 151 SER B O 1
ATOM 6381 N N . ASN B 1 152 ? -1.69 24.891 0.851 1 89.06 152 ASN B N 1
ATOM 6382 C CA . ASN B 1 152 ? -1.608 26.344 0.769 1 89.06 152 ASN B CA 1
ATOM 6383 C C . ASN B 1 152 ? -2.684 27.016 1.619 1 89.06 152 ASN B C 1
ATOM 6385 O O . ASN B 1 152 ? -3.629 27.594 1.085 1 89.06 152 ASN B O 1
ATOM 6389 N N . VAL B 1 153 ? -2.445 27.094 2.867 1 87.81 153 VAL B N 1
ATOM 6390 C CA . VAL B 1 153 ? -3.4 27.656 3.818 1 87.81 153 VAL B CA 1
ATOM 6391 C C . VAL B 1 153 ? -3.617 29.141 3.521 1 87.81 153 VAL B C 1
ATOM 6393 O O . VAL B 1 153 ? -4.723 29.656 3.693 1 87.81 153 VAL B O 1
ATOM 6396 N N . GLN B 1 154 ? -2.553 29.719 3.055 1 89.12 154 GLN B N 1
ATOM 6397 C CA . GLN B 1 154 ? -2.65 31.141 2.785 1 89.12 154 GLN B CA 1
ATOM 6398 C C . GLN B 1 154 ? -3.543 31.422 1.579 1 89.12 154 GLN B C 1
ATOM 6400 O O . GLN B 1 154 ? -3.971 32.562 1.359 1 89.12 154 GLN B O 1
ATOM 6405 N N . GLY B 1 155 ? -3.867 30.391 0.848 1 91.31 155 GLY B N 1
ATOM 6406 C CA . GLY B 1 155 ? -4.676 30.562 -0.349 1 91.31 155 GLY B CA 1
ATOM 6407 C C . GLY B 1 155 ? -6.145 30.25 -0.124 1 91.31 155 GLY B C 1
ATOM 6408 O O . GLY B 1 155 ? -6.938 30.266 -1.065 1 91.31 155 GLY B O 1
ATOM 6409 N N . ILE B 1 156 ? -6.582 30.016 1.125 1 95.06 156 ILE B N 1
ATOM 6410 C CA . ILE B 1 156 ? -7.969 29.641 1.377 1 95.06 156 ILE B CA 1
ATOM 6411 C C . ILE B 1 156 ? -8.898 30.766 0.927 1 95.06 156 ILE B C 1
ATOM 6413 O O . ILE B 1 156 ? -8.484 31.938 0.87 1 95.06 156 ILE B O 1
ATOM 6417 N N . GLU B 1 157 ? -10.164 30.406 0.632 1 96.69 157 GLU B N 1
ATOM 6418 C CA . GLU B 1 157 ? -11.086 31.312 -0.031 1 96.69 157 GLU B CA 1
ATOM 6419 C C . GLU B 1 157 ? -12.18 31.781 0.925 1 96.69 157 GLU B C 1
ATOM 6421 O O . GLU B 1 157 ? -12.859 32.781 0.66 1 96.69 157 GLU B O 1
ATOM 6426 N N . THR B 1 158 ? -12.367 31.062 2.047 1 98.38 158 THR B N 1
ATOM 6427 C CA . THR B 1 158 ? -13.32 31.531 3.053 1 98.38 158 THR B CA 1
ATOM 6428 C C . THR B 1 158 ? -12.906 32.906 3.598 1 98.38 158 THR B C 1
ATOM 6430 O O . THR B 1 158 ? -11.727 33.125 3.857 1 98.38 158 THR B O 1
ATOM 6433 N N . VAL B 1 159 ? -13.945 33.781 3.785 1 98.44 159 VAL B N 1
ATOM 6434 C CA . VAL B 1 159 ? -13.609 35.156 4.215 1 98.44 159 VAL B CA 1
ATOM 6435 C C . VAL B 1 159 ? -14.367 35.469 5.5 1 98.44 159 VAL B C 1
ATOM 6437 O O . VAL B 1 159 ? -15.414 34.906 5.781 1 98.44 159 VAL B O 1
ATOM 6440 N N . ALA B 1 160 ? -13.766 36.312 6.27 1 98.69 160 ALA B N 1
ATOM 6441 C CA . ALA B 1 160 ? -14.406 36.969 7.406 1 98.69 160 ALA B CA 1
ATOM 6442 C C . ALA B 1 160 ? -14.328 38.5 7.277 1 98.69 160 ALA B C 1
ATOM 6444 O O . ALA B 1 160 ? -13.289 39.031 6.902 1 98.69 160 ALA B O 1
ATOM 6445 N N . THR B 1 161 ? -15.391 39.125 7.449 1 98.5 161 THR B N 1
ATOM 6446 C CA . THR B 1 161 ? -15.438 40.594 7.52 1 98.5 161 THR B CA 1
ATOM 6447 C C . THR B 1 161 ? -15.977 41.031 8.875 1 98.5 161 THR B C 1
ATOM 6449 O O . THR B 1 161 ? -16.734 40.312 9.523 1 98.5 161 THR B O 1
ATOM 6452 N N . TYR B 1 162 ? -15.539 42.219 9.289 1 98.38 162 TYR B N 1
ATOM 6453 C CA . TYR B 1 162 ? -15.93 42.75 10.594 1 98.38 162 TYR B CA 1
ATOM 6454 C C . TYR B 1 162 ? -16.953 43.875 10.445 1 98.38 162 TYR B C 1
ATOM 6456 O O . TYR B 1 162 ? -16.734 44.812 9.695 1 98.38 162 TYR B O 1
ATOM 6464 N N . ASP B 1 163 ? -18.047 43.688 11.141 1 97.38 163 ASP B N 1
ATOM 6465 C CA . ASP B 1 163 ? -19.062 44.75 11.242 1 97.38 163 ASP B CA 1
ATOM 6466 C C . ASP B 1 163 ? -18.906 45.531 12.539 1 97.38 163 ASP B C 1
ATOM 6468 O O . ASP B 1 163 ? -19.359 45.094 13.602 1 97.38 163 ASP B O 1
ATOM 6472 N N . LYS B 1 164 ? -18.438 46.75 12.484 1 95.88 164 LYS B N 1
ATOM 6473 C CA . LYS B 1 164 ? -18.141 47.562 13.641 1 95.88 164 LYS B CA 1
ATOM 6474 C C . LYS B 1 164 ? -19.406 47.938 14.398 1 95.88 164 LYS B C 1
ATOM 6476 O O . LYS B 1 164 ? -19.391 48.031 15.633 1 95.88 164 LYS B O 1
ATOM 6481 N N . ALA B 1 165 ? -20.422 48.125 13.695 1 96.75 165 ALA B N 1
ATOM 6482 C CA . ALA B 1 165 ? -21.656 48.594 14.289 1 96.75 165 ALA B CA 1
ATOM 6483 C C . ALA B 1 165 ? -22.234 47.562 15.25 1 96.75 165 ALA B C 1
ATOM 6485 O O . ALA B 1 165 ? -22.719 47.906 16.328 1 96.75 165 ALA B O 1
ATOM 6486 N N . THR B 1 166 ? -22.156 46.312 14.883 1 97.12 166 THR B N 1
ATOM 6487 C CA . THR B 1 166 ? -22.75 45.25 15.711 1 97.12 166 THR B CA 1
ATOM 6488 C C . THR B 1 166 ? -21.656 44.5 16.469 1 97.12 166 THR B C 1
ATOM 6490 O O . THR B 1 166 ? -21.953 43.719 17.359 1 97.12 166 THR B O 1
ATOM 6493 N N . GLN B 1 167 ? -20.453 44.75 16.156 1 97.25 167 GLN B N 1
ATOM 6494 C CA . GLN B 1 167 ? -19.297 44.031 16.719 1 97.25 167 GLN B CA 1
ATOM 6495 C C . GLN B 1 167 ? -19.422 42.531 16.516 1 97.25 167 GLN B C 1
ATOM 6497 O O . GLN B 1 167 ? -19.312 41.75 17.469 1 97.25 167 GLN B O 1
ATOM 6502 N N . GLU B 1 168 ? -19.625 42.219 15.258 1 98.44 168 GLU B N 1
ATOM 6503 C CA . GLU B 1 168 ? -19.719 40.844 14.82 1 98.44 168 GLU B CA 1
ATOM 6504 C C . GLU B 1 168 ? -18.844 40.594 13.609 1 98.44 168 GLU B C 1
ATOM 6506 O O . GLU B 1 168 ? -18.531 41.5 12.844 1 98.44 168 GLU B O 1
ATOM 6511 N N . PHE B 1 169 ? -18.375 39.375 13.492 1 98.69 169 PHE B N 1
ATOM 6512 C CA . PHE B 1 169 ? -17.734 38.938 12.266 1 98.69 169 PHE B CA 1
ATOM 6513 C C . PHE B 1 169 ? -18.75 38.219 11.359 1 98.69 169 PHE B C 1
ATOM 6515 O O . PHE B 1 169 ? -19.641 37.531 11.836 1 98.69 169 PHE B O 1
ATOM 6522 N N . ILE B 1 170 ? -18.641 38.438 10.086 1 98.69 170 ILE B N 1
ATOM 6523 C CA . ILE B 1 170 ? -19.422 37.75 9.078 1 98.69 170 ILE B CA 1
ATOM 6524 C C . ILE B 1 170 ? -18.547 36.75 8.328 1 98.69 170 ILE B C 1
ATOM 6526 O O . ILE B 1 170 ? -17.625 37.156 7.617 1 98.69 170 ILE B O 1
ATOM 6530 N N . ILE B 1 171 ? -18.812 35.438 8.484 1 98.75 171 ILE B N 1
ATOM 6531 C CA . ILE B 1 171 ? -18.078 34.375 7.816 1 98.75 171 ILE B CA 1
ATOM 6532 C C . ILE B 1 171 ? -18.812 33.969 6.543 1 98.75 171 ILE B C 1
ATOM 6534 O O . ILE B 1 171 ? -20.016 33.719 6.57 1 98.75 171 ILE B O 1
ATOM 6538 N N . ASP B 1 172 ? -18.062 33.844 5.426 1 98.75 172 ASP B N 1
ATOM 6539 C CA . ASP B 1 172 ? -18.672 33.531 4.137 1 98.75 172 ASP B CA 1
ATOM 6540 C C . ASP B 1 172 ? -17.781 32.625 3.312 1 98.75 172 ASP B C 1
ATOM 6542 O O . ASP B 1 172 ? -16.547 32.75 3.324 1 98.75 172 ASP B O 1
ATOM 6546 N N . SER B 1 173 ? -18.359 31.625 2.686 1 98.56 173 SER B N 1
ATOM 6547 C CA . SER B 1 173 ? -17.734 30.812 1.652 1 98.56 173 SER B CA 1
ATOM 6548 C C . SER B 1 173 ? -18.188 31.234 0.259 1 98.56 173 SER B C 1
ATOM 6550 O O . SER B 1 173 ? -19.172 30.719 -0.268 1 98.56 173 SER B O 1
ATOM 6552 N N . PRO B 1 174 ? -17.422 32.031 -0.419 1 97.62 174 PRO B N 1
ATOM 6553 C CA . PRO B 1 174 ? -17.938 32.719 -1.6 1 97.62 174 PRO B CA 1
ATOM 6554 C C . PRO B 1 174 ? -17.906 31.859 -2.857 1 97.62 174 PRO B C 1
ATOM 6556 O O . PRO B 1 174 ? -18.562 32.188 -3.846 1 97.62 174 PRO B O 1
ATOM 6559 N N . THR B 1 175 ? -17.078 30.844 -2.887 1 97.62 175 THR B N 1
ATOM 6560 C CA . THR B 1 175 ? -16.938 30 -4.066 1 97.62 175 THR B CA 1
ATOM 6561 C C . THR B 1 175 ? -17.219 28.531 -3.729 1 97.62 175 THR B C 1
ATOM 6563 O O . THR B 1 175 ? -17.281 28.156 -2.553 1 97.62 175 THR B O 1
ATOM 6566 N N . LEU B 1 176 ? -17.422 27.719 -4.742 1 97.69 176 LEU B N 1
ATOM 6567 C CA . LEU B 1 176 ? -17.641 26.281 -4.535 1 97.69 176 LEU B CA 1
ATOM 6568 C C . LEU B 1 176 ? -16.453 25.672 -3.789 1 97.69 176 LEU B C 1
ATOM 6570 O O . LEU B 1 176 ? -16.641 24.812 -2.914 1 97.69 176 LEU B O 1
ATOM 6574 N N . THR B 1 177 ? -15.25 26.125 -4.129 1 97.94 177 THR B N 1
ATOM 6575 C CA . THR B 1 177 ? -14.031 25.484 -3.646 1 97.94 177 THR B CA 1
ATOM 6576 C C . THR B 1 177 ? -13.625 26.047 -2.289 1 97.94 177 THR B C 1
ATOM 6578 O O . THR B 1 177 ? -12.68 25.562 -1.666 1 97.94 177 THR B O 1
ATOM 6581 N N . SER B 1 178 ? -14.375 27.062 -1.781 1 98 178 SER B N 1
ATOM 6582 C CA . SER B 1 178 ? -14.117 27.578 -0.441 1 98 178 SER B CA 1
ATOM 6583 C C . SER B 1 178 ? -14.719 26.672 0.627 1 98 178 SER B C 1
ATOM 6585 O O . SER B 1 178 ? -14.484 26.859 1.82 1 98 178 SER B O 1
ATOM 6587 N N . ARG B 1 179 ? -15.414 25.656 0.209 1 98.12 179 ARG B N 1
ATOM 6588 C CA . ARG B 1 179 ? -15.93 24.672 1.152 1 98.12 179 ARG B CA 1
ATOM 6589 C C . ARG B 1 179 ? -14.797 24.031 1.949 1 98.12 179 ARG B C 1
ATOM 6591 O O . ARG B 1 179 ? -13.812 23.562 1.373 1 98.12 179 ARG B O 1
ATOM 6598 N N . LYS B 1 180 ? -14.961 24.156 3.305 1 98.31 180 LYS B N 1
ATOM 6599 C CA . LYS B 1 180 ? -14.062 23.328 4.105 1 98.31 180 LYS B CA 1
ATOM 6600 C C . LYS B 1 180 ? -14.211 21.844 3.752 1 98.31 180 LYS B C 1
ATOM 6602 O O . LYS B 1 180 ? -15.297 21.391 3.393 1 98.31 180 LYS B O 1
ATOM 6607 N N . TRP B 1 181 ? -13.086 21.172 3.834 1 98.12 181 TRP B N 1
ATOM 6608 C CA . TRP B 1 181 ? -13.055 19.781 3.385 1 98.12 181 TRP B CA 1
ATOM 6609 C C . TRP B 1 181 ? -12.047 18.969 4.199 1 98.12 181 TRP B C 1
ATOM 6611 O O . TRP B 1 181 ? -10.906 19.391 4.387 1 98.12 181 TRP B O 1
ATOM 6621 N N . TRP B 1 182 ? -12.492 17.75 4.875 1 97.31 182 TRP B N 1
ATOM 6622 C CA . TRP B 1 182 ? -11.609 16.766 5.492 1 97.31 182 TRP B CA 1
ATOM 6623 C C . TRP B 1 182 ? -11.711 16.828 7.012 1 97.31 182 TRP B C 1
ATOM 6625 O O . TRP B 1 182 ? -11.328 15.875 7.703 1 97.31 182 TRP B O 1
ATOM 6635 N N . PRO B 1 183 ? -12 17.984 7.66 1 97.56 183 PRO B N 1
ATOM 6636 C CA . PRO B 1 183 ? -11.945 17.953 9.125 1 97.56 183 PRO B CA 1
ATOM 6637 C C . PRO B 1 183 ? -12.727 16.781 9.719 1 97.56 183 PRO B C 1
ATOM 6639 O O . PRO B 1 183 ? -13.883 16.562 9.352 1 97.56 183 PRO B O 1
ATOM 6642 N N . GLY B 1 184 ? -12.055 16.125 10.586 1 97.62 184 GLY B N 1
ATOM 6643 C CA . GLY B 1 184 ? -12.703 15.016 11.281 1 97.62 184 GLY B CA 1
ATOM 6644 C C . GLY B 1 184 ? -13.789 15.461 12.234 1 97.62 184 GLY B C 1
ATOM 6645 O O . GLY B 1 184 ? -13.633 16.453 12.945 1 97.62 184 GLY B O 1
ATOM 6646 N N . GLY B 1 185 ? -14.867 14.742 12.242 1 98.38 185 GLY B N 1
ATOM 6647 C CA . GLY B 1 185 ? -15.984 15.039 13.125 1 98.38 185 GLY B CA 1
ATOM 6648 C C . GLY B 1 185 ? -16.922 16.094 12.57 1 98.38 185 GLY B C 1
ATOM 6649 O O . GLY B 1 185 ? -18.031 16.266 13.062 1 98.38 185 GLY B O 1
ATOM 6650 N N . LEU B 1 186 ? -16.547 16.719 11.5 1 98.44 186 LEU B N 1
ATOM 6651 C CA . LEU B 1 186 ? -17.281 17.859 10.969 1 98.44 186 LEU B CA 1
ATOM 6652 C C . LEU B 1 186 ? -18.562 17.406 10.297 1 98.44 186 LEU B C 1
ATOM 6654 O O . LEU B 1 186 ? -19.562 18.125 10.328 1 98.44 186 LEU B O 1
ATOM 6658 N N . GLY B 1 187 ? -18.594 16.25 9.727 1 98.5 187 GLY B N 1
ATOM 6659 C CA . GLY B 1 187 ? -19.703 15.805 8.891 1 98.5 187 GLY B CA 1
ATOM 6660 C C . GLY B 1 187 ? -21 15.617 9.656 1 98.5 187 GLY B C 1
ATOM 6661 O O . GLY B 1 187 ? -22.062 16.047 9.211 1 98.5 187 GLY B O 1
ATOM 6662 N N . LYS B 1 188 ? -20.859 15.031 10.844 1 98.44 188 LYS B N 1
ATOM 6663 C CA . LYS B 1 188 ? -22.078 14.68 11.57 1 98.44 188 LYS B CA 1
ATOM 6664 C C . LYS B 1 188 ? -21.922 14.938 13.062 1 98.44 188 LYS B C 1
ATOM 6666 O O . LYS B 1 188 ? -22.906 15.266 13.742 1 98.44 188 LYS B O 1
ATOM 6671 N N . THR B 1 189 ? -20.75 14.891 13.633 1 98.62 189 THR B N 1
ATOM 6672 C CA . THR B 1 189 ? -20.531 14.789 15.07 1 98.62 189 THR B CA 1
ATOM 6673 C C . THR B 1 189 ? -20.438 16.172 15.703 1 98.62 189 THR B C 1
ATOM 6675 O O . THR B 1 189 ? -21.141 16.453 16.688 1 98.62 189 THR B O 1
ATOM 6678 N N . ALA B 1 190 ? -19.641 17.031 15.164 1 98.56 190 ALA B N 1
ATOM 6679 C CA . ALA B 1 190 ? -19.297 18.312 15.773 1 98.56 190 ALA B CA 1
ATOM 6680 C C . ALA B 1 190 ? -20.469 19.281 15.711 1 98.56 190 ALA B C 1
ATOM 6682 O O . ALA B 1 190 ? -21.25 19.266 14.75 1 98.56 190 ALA B O 1
ATOM 6683 N N . ASN B 1 191 ? -20.625 20.109 16.734 1 98.56 191 ASN B N 1
ATOM 6684 C CA . ASN B 1 191 ? -21.594 21.188 16.719 1 98.56 191 ASN B CA 1
ATOM 6685 C C . ASN B 1 191 ? -20.906 22.562 16.75 1 98.56 191 ASN B C 1
ATOM 6687 O O . ASN B 1 191 ? -21.562 23.594 16.594 1 98.56 191 ASN B O 1
ATOM 6691 N N . HIS B 1 192 ? -19.625 22.578 16.922 1 98.69 192 HIS B N 1
ATOM 6692 C CA . HIS B 1 192 ? -18.766 23.75 16.781 1 98.69 192 HIS B CA 1
ATOM 6693 C C . HIS B 1 192 ? -17.547 23.453 15.922 1 98.69 192 HIS B C 1
ATOM 6695 O O . HIS B 1 192 ? -17.203 22.281 15.719 1 98.69 192 HIS B O 1
ATOM 6701 N N . ALA B 1 193 ? -16.906 24.453 15.398 1 98.69 193 ALA B N 1
ATOM 6702 C CA . ALA B 1 193 ? -15.672 24.281 14.648 1 98.69 193 ALA B CA 1
ATOM 6703 C C . ALA B 1 193 ? -14.766 25.5 14.781 1 98.69 193 ALA B C 1
ATOM 6705 O O . ALA B 1 193 ? -15.25 26.625 14.875 1 98.69 193 ALA B O 1
ATOM 6706 N N . ILE B 1 194 ? -13.492 25.25 14.906 1 98.06 194 ILE B N 1
ATOM 6707 C CA . ILE B 1 194 ? -12.523 26.297 14.656 1 98.06 194 ILE B CA 1
ATOM 6708 C C . ILE B 1 194 ? -12.367 26.5 13.148 1 98.06 194 ILE B C 1
ATOM 6710 O O . ILE B 1 194 ? -11.75 25.688 12.469 1 98.06 194 ILE B O 1
ATOM 6714 N N . VAL B 1 195 ? -12.875 27.578 12.672 1 98.31 195 VAL B N 1
ATOM 6715 C CA . VAL B 1 195 ? -12.906 27.859 11.242 1 98.31 195 VAL B CA 1
ATOM 6716 C C . VAL B 1 195 ? -11.812 28.875 10.891 1 98.31 195 VAL B C 1
ATOM 6718 O O . VAL B 1 195 ? -11.75 29.953 11.477 1 98.31 195 VAL B O 1
ATOM 6721 N N . HIS B 1 196 ? -11.008 28.547 9.93 1 97.31 196 HIS B N 1
ATOM 6722 C CA . HIS B 1 196 ? -10.008 29.469 9.406 1 97.31 196 HIS B CA 1
ATOM 6723 C C . HIS B 1 196 ? -10.555 30.266 8.219 1 97.31 196 HIS B C 1
ATOM 6725 O O . HIS B 1 196 ? -11.164 29.688 7.32 1 97.31 196 HIS B O 1
ATOM 6731 N N . ALA B 1 197 ? -10.375 31.547 8.242 1 98.06 197 ALA B N 1
ATOM 6732 C CA . ALA B 1 197 ? -10.875 32.438 7.191 1 98.06 197 ALA B CA 1
ATOM 6733 C C . ALA B 1 197 ? -9.945 33.625 6.984 1 98.06 197 ALA B C 1
ATOM 6735 O O . ALA B 1 197 ? -9.25 34.062 7.914 1 98.06 197 ALA B O 1
ATOM 6736 N N . ARG B 1 198 ? -9.906 34.062 5.777 1 97.25 198 ARG B N 1
ATOM 6737 C CA . ARG B 1 198 ? -9.195 35.312 5.473 1 97.25 198 ARG B CA 1
ATOM 6738 C C . ARG B 1 198 ? -9.961 36.531 5.98 1 97.25 198 ARG B C 1
ATOM 6740 O O . ARG B 1 198 ? -11.086 36.781 5.547 1 97.25 198 ARG B O 1
ATOM 6747 N N . LEU B 1 199 ? -9.32 37.344 6.871 1 97.94 199 LEU B N 1
ATOM 6748 C CA . LEU B 1 199 ? -10 38.406 7.574 1 97.94 199 LEU B CA 1
ATOM 6749 C C . LEU B 1 199 ? -9.781 39.75 6.859 1 97.94 199 LEU B C 1
ATOM 6751 O O . LEU B 1 199 ? -8.641 40.125 6.574 1 97.94 199 LEU B O 1
ATOM 6755 N N . TYR B 1 200 ? -10.852 40.406 6.527 1 97.56 200 TYR B N 1
ATOM 6756 C CA . TYR B 1 200 ? -10.836 41.75 5.961 1 97.56 200 TYR B CA 1
ATOM 6757 C C . TYR B 1 200 ? -11.414 42.75 6.941 1 97.56 200 TYR B C 1
ATOM 6759 O O . TYR B 1 200 ? -12.539 42.594 7.418 1 97.56 200 TYR B O 1
ATOM 6767 N N . LEU B 1 201 ? -10.68 43.75 7.309 1 97.69 201 LEU B N 1
ATOM 6768 C CA . LEU B 1 201 ? -11.094 44.875 8.141 1 97.69 201 LEU B CA 1
ATOM 6769 C C . LEU B 1 201 ? -11.133 46.156 7.324 1 97.69 201 LEU B C 1
ATOM 6771 O O . LEU B 1 201 ? -10.094 46.656 6.875 1 97.69 201 LEU B O 1
ATOM 6775 N N . ASP B 1 202 ? -12.266 46.719 7.074 1 95.75 202 ASP B N 1
ATOM 6776 C CA . ASP B 1 202 ? -12.461 47.906 6.234 1 95.75 202 ASP B CA 1
ATOM 6777 C C . ASP B 1 202 ? -11.805 47.719 4.867 1 95.75 202 ASP B C 1
ATOM 6779 O O . ASP B 1 202 ? -11.047 48.562 4.414 1 95.75 202 ASP B O 1
ATOM 6783 N N . GLY B 1 203 ? -11.992 46.5 4.359 1 94.44 203 GLY B N 1
ATOM 6784 C CA . GLY B 1 203 ? -11.516 46.219 3.014 1 94.44 203 GLY B CA 1
ATOM 6785 C C . GLY B 1 203 ? -10.062 45.812 2.971 1 94.44 203 GLY B C 1
ATOM 6786 O O . GLY B 1 203 ? -9.562 45.375 1.932 1 94.44 203 GLY B O 1
ATOM 6787 N N . LYS B 1 204 ? -9.383 45.875 4.066 1 96.38 204 LYS B N 1
ATOM 6788 C CA . LYS B 1 204 ? -7.969 45.531 4.105 1 96.38 204 LYS B CA 1
ATOM 6789 C C . LYS B 1 204 ? -7.773 44.094 4.551 1 96.38 204 LYS B C 1
ATOM 6791 O O . LYS B 1 204 ? -8.328 43.656 5.57 1 96.38 204 LYS B O 1
ATOM 6796 N N . ASP B 1 205 ? -7.059 43.344 3.764 1 96.25 205 ASP B N 1
ATOM 6797 C CA . ASP B 1 205 ? -6.715 41.969 4.09 1 96.25 205 ASP B CA 1
ATOM 6798 C C . ASP B 1 205 ? -5.676 41.906 5.207 1 96.25 205 ASP B C 1
ATOM 6800 O O . ASP B 1 205 ? -4.547 42.375 5.035 1 96.25 205 ASP B O 1
ATOM 6804 N N . VAL B 1 206 ? -5.949 41.312 6.332 1 95.5 206 VAL B N 1
ATOM 6805 C CA . VAL B 1 206 ? -4.988 41.25 7.43 1 95.5 206 VAL B CA 1
ATOM 6806 C C . VAL B 1 206 ? -4.516 39.812 7.641 1 95.5 206 VAL B C 1
ATOM 6808 O O . VAL B 1 206 ? -3.904 39.5 8.664 1 95.5 206 VAL B O 1
ATOM 6811 N N . GLY B 1 207 ? -4.84 38.906 6.73 1 93.94 207 GLY B N 1
ATOM 6812 C CA . GLY B 1 207 ? -4.355 37.531 6.758 1 93.94 207 GLY B CA 1
ATOM 6813 C C . GLY B 1 207 ? -5.375 36.562 7.305 1 93.94 207 GLY B C 1
ATOM 6814 O O . GLY B 1 207 ? -6.504 36.938 7.621 1 93.94 207 GLY B O 1
ATOM 6815 N N . VAL B 1 208 ? -5.039 35.281 7.418 1 94.62 208 VAL B N 1
ATOM 6816 C CA . VAL B 1 208 ? -5.918 34.188 7.852 1 94.62 208 VAL B CA 1
ATOM 6817 C C . VAL B 1 208 ? -5.992 34.156 9.375 1 94.62 208 VAL B C 1
ATOM 6819 O O . VAL B 1 208 ? -4.961 34.219 10.055 1 94.62 208 VAL B O 1
ATOM 6822 N N . GLN B 1 209 ? -7.129 34.094 9.93 1 94.56 209 GLN B N 1
ATOM 6823 C CA . GLN B 1 209 ? -7.367 34.031 11.367 1 94.56 209 GLN B CA 1
ATOM 6824 C C . GLN B 1 209 ? -8.305 32.875 11.695 1 94.56 209 GLN B C 1
ATOM 6826 O O . GLN B 1 209 ? -8.953 32.312 10.812 1 94.56 209 GLN B O 1
ATOM 6831 N N . ALA B 1 210 ? -8.359 32.5 13.016 1 96.12 210 ALA B N 1
ATOM 6832 C CA . ALA B 1 210 ? -9.188 31.391 13.492 1 96.12 210 ALA B CA 1
ATOM 6833 C C . ALA B 1 210 ? -10.414 31.906 14.242 1 96.12 210 ALA B C 1
ATOM 6835 O O . ALA B 1 210 ? -10.312 32.812 15.055 1 96.12 210 ALA B O 1
ATOM 6836 N N . PHE B 1 211 ? -11.594 31.375 13.953 1 98.19 211 PHE B N 1
ATOM 6837 C CA . PHE B 1 211 ? -12.867 31.766 14.555 1 98.19 211 PHE B CA 1
ATOM 6838 C C . PHE B 1 211 ? -13.602 30.547 15.102 1 98.19 211 PHE B C 1
ATOM 6840 O O . PHE B 1 211 ? -13.68 29.516 14.438 1 98.19 211 PHE B O 1
ATOM 6847 N N . LEU B 1 212 ? -14.062 30.625 16.328 1 98.56 212 LEU B N 1
ATOM 6848 C CA . LEU B 1 212 ? -14.953 29.594 16.844 1 98.56 212 LEU B CA 1
ATOM 6849 C C . LEU B 1 212 ? -16.375 29.797 16.344 1 98.56 212 LEU B C 1
ATOM 6851 O O . LEU B 1 212 ? -17 30.828 16.625 1 98.56 212 LEU B O 1
ATOM 6855 N N . VAL B 1 213 ? -16.922 28.859 15.594 1 98.75 213 VAL B N 1
ATOM 6856 C CA . VAL B 1 213 ? -18.219 28.984 14.961 1 98.75 213 VAL B CA 1
ATOM 6857 C C . VAL B 1 213 ? -19.125 27.828 15.391 1 98.75 213 VAL B C 1
ATOM 6859 O O . VAL B 1 213 ? -18.734 26.656 15.273 1 98.75 213 VAL B O 1
ATOM 6862 N N . GLN B 1 214 ? -20.266 28.125 15.922 1 98.75 214 GLN B N 1
ATOM 6863 C CA . GLN B 1 214 ? -21.281 27.078 16.109 1 98.75 214 GLN B CA 1
ATOM 6864 C C . GLN B 1 214 ? -21.906 26.672 14.766 1 98.75 214 GLN B C 1
ATOM 6866 O O . GLN B 1 214 ? -22.359 27.531 14.008 1 98.75 214 GLN B O 1
ATOM 6871 N N . ILE B 1 215 ? -21.938 25.375 14.508 1 98.75 215 ILE B N 1
ATOM 6872 C CA . ILE B 1 215 ? -22.359 24.984 13.164 1 98.75 215 ILE B CA 1
ATOM 6873 C C . ILE B 1 215 ? -23.672 24.219 13.234 1 98.75 215 ILE B C 1
ATOM 6875 O O . ILE B 1 215 ? -24.344 24.031 12.219 1 98.75 215 ILE B O 1
ATOM 6879 N N . ARG B 1 216 ? -24.047 23.734 14.414 1 98.62 216 ARG B N 1
ATOM 6880 C CA . ARG B 1 216 ? -25.312 23.016 14.602 1 98.62 216 ARG B CA 1
ATOM 6881 C C . ARG B 1 216 ? -26.031 23.5 15.859 1 98.62 216 ARG B C 1
ATOM 6883 O O . ARG B 1 216 ? -25.391 23.969 16.797 1 98.62 216 ARG B O 1
ATOM 6890 N N . SER B 1 217 ? -27.375 23.281 15.852 1 98.19 217 SER B N 1
ATOM 6891 C CA . SER B 1 217 ? -28.219 23.641 17 1 98.19 217 SER B CA 1
ATOM 6892 C C . SER B 1 217 ? -27.906 22.75 18.203 1 98.19 217 SER B C 1
ATOM 6894 O O . SER B 1 217 ? -27.703 21.547 18.047 1 98.19 217 SER B O 1
ATOM 6896 N N . MET B 1 218 ? -27.781 23.391 19.359 1 96.56 218 MET B N 1
ATOM 6897 C CA . MET B 1 218 ? -27.547 22.625 20.578 1 96.56 218 MET B CA 1
ATOM 6898 C C . MET B 1 218 ? -28.812 21.906 21.031 1 96.56 218 MET B C 1
ATOM 6900 O O . MET B 1 218 ? -28.75 21.016 21.875 1 96.56 218 MET B O 1
ATOM 6904 N N . GLU B 1 219 ? -29.906 22.25 20.391 1 95.12 219 GLU B N 1
ATOM 6905 C CA . GLU B 1 219 ? -31.203 21.688 20.781 1 95.12 219 GLU B CA 1
ATOM 6906 C C . GLU B 1 219 ? -31.469 20.391 20.031 1 95.12 219 GLU B C 1
ATOM 6908 O O . GLU B 1 219 ? -31.875 19.391 20.625 1 95.12 219 GLU B O 1
ATOM 6913 N N . ASP B 1 220 ? -31.25 20.391 18.734 1 96.5 220 ASP B N 1
ATOM 6914 C CA . ASP B 1 220 ? -31.672 19.219 17.953 1 96.5 220 ASP B CA 1
ATOM 6915 C C . ASP B 1 220 ? -30.578 18.797 16.969 1 96.5 220 ASP B C 1
ATOM 6917 O O . ASP B 1 220 ? -30.797 17.953 16.109 1 96.5 220 ASP B O 1
ATOM 6921 N N . HIS B 1 221 ? -29.406 19.438 17 1 98 221 HIS B N 1
ATOM 6922 C CA . HIS B 1 221 ? -28.188 19.062 16.281 1 98 221 HIS B CA 1
ATOM 6923 C C . HIS B 1 221 ? -28.344 19.281 14.781 1 98 221 HIS B C 1
ATOM 6925 O O . HIS B 1 221 ? -27.547 18.812 13.984 1 98 221 HIS B O 1
ATOM 6931 N N . GLN B 1 222 ? -29.422 20.016 14.352 1 98.31 222 GLN B N 1
ATOM 6932 C CA . GLN B 1 222 ? -29.562 20.406 12.953 1 98.31 222 GLN B CA 1
ATOM 6933 C C . GLN B 1 222 ? -28.547 21.469 12.57 1 98.31 222 GLN B C 1
ATOM 6935 O O . GLN B 1 222 ? -28.188 22.312 13.398 1 98.31 222 GLN B O 1
ATOM 6940 N N . PRO B 1 223 ? -28.078 21.422 11.32 1 98.38 223 PRO B N 1
ATOM 6941 C CA . PRO B 1 223 ? -27.234 22.547 10.906 1 98.38 223 PRO B CA 1
ATOM 6942 C C . PRO B 1 223 ? -27.922 23.906 11.094 1 98.38 223 PRO B C 1
ATOM 6944 O O . PRO B 1 223 ? -29.125 24.031 10.844 1 98.38 223 PRO B O 1
ATOM 6947 N N . LEU B 1 224 ? -27.172 24.875 11.555 1 98.5 224 LEU B N 1
ATOM 6948 C CA . LEU B 1 224 ? -27.75 26.203 11.719 1 98.5 224 LEU B CA 1
ATOM 6949 C C . LEU B 1 224 ? -28.031 26.844 10.359 1 98.5 224 LEU B C 1
ATOM 6951 O O . LEU B 1 224 ? -27.406 26.484 9.359 1 98.5 224 LEU B O 1
ATOM 6955 N N . PRO B 1 225 ? -29.016 27.797 10.312 1 97.62 225 PRO B N 1
ATOM 6956 C CA . PRO B 1 225 ? -29.312 28.453 9.047 1 97.62 225 PRO B CA 1
ATOM 6957 C C . PRO B 1 225 ? -28.094 29.094 8.398 1 97.62 225 PRO B C 1
ATOM 6959 O O . PRO B 1 225 ? -27.281 29.719 9.078 1 97.62 225 PRO B O 1
ATOM 6962 N N . GLY B 1 226 ? -28 28.812 7.098 1 98.12 226 GLY B N 1
ATOM 6963 C CA . GLY B 1 226 ? -26.891 29.391 6.352 1 98.12 226 GLY B CA 1
ATOM 6964 C C . GLY B 1 226 ? -25.656 28.516 6.332 1 98.12 226 GLY B C 1
ATOM 6965 O O . GLY B 1 226 ? -24.641 28.875 5.727 1 98.12 226 GLY B O 1
ATOM 6966 N N . ILE B 1 227 ? -25.75 27.422 6.984 1 98.56 227 ILE B N 1
ATOM 6967 C CA . ILE B 1 227 ? -24.578 26.531 7.043 1 98.56 227 ILE B CA 1
ATOM 6968 C C . ILE B 1 227 ? -24.891 25.234 6.316 1 98.56 227 ILE B C 1
ATOM 6970 O O . ILE B 1 227 ? -25.891 24.562 6.613 1 98.56 227 ILE B O 1
ATOM 6974 N N . GLU B 1 228 ? -24.078 24.875 5.305 1 98.06 228 GLU B N 1
ATOM 6975 C CA . GLU B 1 228 ? -24.078 23.562 4.652 1 98.06 228 GLU B CA 1
ATOM 6976 C C . GLU B 1 228 ? -23.016 22.641 5.25 1 98.06 228 GLU B C 1
ATOM 6978 O O . GLU B 1 228 ? -21.859 23.047 5.402 1 98.06 228 GLU B O 1
ATOM 6983 N N . VAL B 1 229 ? -23.406 21.469 5.617 1 98.19 229 VAL B N 1
ATOM 6984 C CA . VAL B 1 229 ? -22.453 20.578 6.238 1 98.19 229 VAL B CA 1
ATOM 6985 C C . VAL B 1 229 ? -22.844 19.125 5.977 1 98.19 229 VAL B C 1
ATOM 6987 O O . VAL B 1 229 ? -24.031 18.812 5.863 1 98.19 229 VAL B O 1
ATOM 6990 N N . GLY B 1 230 ? -21.859 18.25 5.781 1 98.31 230 GLY B N 1
ATOM 6991 C CA . GLY B 1 230 ? -22.109 16.828 5.539 1 98.31 230 GLY B CA 1
ATOM 6992 C C . GLY B 1 230 ? -20.828 16.016 5.512 1 98.31 230 GLY B C 1
ATOM 6993 O O . GLY B 1 230 ? -19.734 16.547 5.66 1 98.31 230 GLY B O 1
ATOM 6994 N N . ASP B 1 231 ? -21 14.688 5.453 1 98.56 231 ASP B N 1
ATOM 6995 C CA . ASP B 1 231 ? -19.906 13.734 5.375 1 98.56 231 ASP B CA 1
ATOM 6996 C C . ASP B 1 231 ? -19.391 13.609 3.943 1 98.56 231 ASP B C 1
ATOM 6998 O O . ASP B 1 231 ? -20.172 13.633 2.99 1 98.56 231 ASP B O 1
ATOM 7002 N N . ILE B 1 232 ? -18.078 13.438 3.752 1 98.38 232 ILE B N 1
ATOM 7003 C CA . ILE B 1 232 ? -17.516 13.453 2.406 1 98.38 232 ILE B CA 1
ATOM 7004 C C . ILE B 1 232 ? -17.453 12.031 1.854 1 98.38 232 ILE B C 1
ATOM 7006 O O . ILE B 1 232 ? -17.094 11.828 0.692 1 98.38 232 ILE B O 1
ATOM 7010 N N . GLY B 1 233 ? -17.734 11.008 2.717 1 97.75 233 GLY B N 1
ATOM 7011 C CA . GLY B 1 233 ? -17.781 9.633 2.248 1 97.75 233 GLY B CA 1
ATOM 7012 C C . GLY B 1 233 ? -16.609 8.797 2.734 1 97.75 233 GLY B C 1
ATOM 7013 O O . GLY B 1 233 ? -15.773 9.273 3.506 1 97.75 233 GLY B O 1
ATOM 7014 N N . PRO B 1 234 ? -16.547 7.465 2.268 1 97.81 234 PRO B N 1
ATOM 7015 C CA . PRO B 1 234 ? -15.516 6.535 2.725 1 97.81 234 PRO B CA 1
ATOM 7016 C C . PRO B 1 234 ? -14.117 6.922 2.242 1 97.81 234 PRO B C 1
ATOM 7018 O O . PRO B 1 234 ? -13.969 7.465 1.144 1 97.81 234 PRO B O 1
ATOM 7021 N N . LYS B 1 235 ? -13.141 6.637 3.01 1 97.81 235 LYS B N 1
ATOM 7022 C CA . LYS B 1 235 ? -11.719 6.852 2.742 1 97.81 235 LYS B CA 1
ATOM 7023 C C . LYS B 1 235 ? -10.938 5.547 2.828 1 97.81 235 LYS B C 1
ATOM 7025 O O . LYS B 1 235 ? -11.508 4.492 3.109 1 97.81 235 LYS B O 1
ATOM 7030 N N . VAL B 1 236 ? -9.633 5.605 2.596 1 97.56 236 VAL B N 1
ATOM 7031 C CA . VAL B 1 236 ? -8.773 4.438 2.74 1 97.56 236 VAL B CA 1
ATOM 7032 C C . VAL B 1 236 ? -8.773 3.971 4.191 1 97.56 236 VAL B C 1
ATOM 7034 O O . VAL B 1 236 ? -8.875 2.773 4.465 1 97.56 236 VAL B O 1
ATOM 7037 N N . GLY B 1 237 ? -8.711 4.84 5.098 1 96.62 237 GLY B N 1
ATOM 7038 C CA . GLY B 1 237 ? -8.734 4.613 6.531 1 96.62 237 GLY B CA 1
ATOM 7039 C C . GLY B 1 237 ? -9.578 5.633 7.281 1 96.62 237 GLY B C 1
ATOM 7040 O O . GLY B 1 237 ? -10.234 6.473 6.664 1 96.62 237 GLY B O 1
ATOM 7041 N N . PHE B 1 238 ? -9.688 5.477 8.57 1 97.19 238 PHE B N 1
ATOM 7042 C CA . PHE B 1 238 ? -10.422 6.398 9.438 1 97.19 238 PHE B CA 1
ATOM 7043 C C . PHE B 1 238 ? -11.914 6.348 9.141 1 97.19 238 PHE B C 1
ATOM 7045 O O . PHE B 1 238 ? -12.586 7.379 9.141 1 97.19 238 PHE B O 1
ATOM 7052 N N . ASN B 1 239 ? -12.391 5.199 8.875 1 97.12 239 ASN B N 1
ATOM 7053 C CA . ASN B 1 239 ? -13.766 5.121 8.398 1 97.12 239 ASN B CA 1
ATOM 7054 C C . ASN B 1 239 ? -14.766 5.195 9.547 1 97.12 239 ASN B C 1
ATOM 7056 O O . ASN B 1 239 ? -15.969 5.312 9.32 1 97.12 239 ASN B O 1
ATOM 7060 N N . GLY B 1 240 ? -14.266 5.176 10.812 1 97.44 240 GLY B N 1
ATOM 7061 C CA . GLY B 1 240 ? -15.133 5.488 11.938 1 97.44 240 GLY B CA 1
ATOM 7062 C C . GLY B 1 240 ? -15.328 6.98 12.141 1 97.44 240 GLY B C 1
ATOM 7063 O O . GLY B 1 240 ? -16.141 7.398 12.969 1 97.44 240 GLY B O 1
ATOM 7064 N N . VAL B 1 241 ? -14.602 7.766 11.414 1 98.31 241 VAL B N 1
ATOM 7065 C CA . VAL B 1 241 ? -14.625 9.219 11.547 1 98.31 241 VAL B CA 1
ATOM 7066 C C . VAL B 1 241 ? -15.445 9.828 10.414 1 98.31 241 VAL B C 1
ATOM 7068 O O . VAL B 1 241 ? -15.258 9.484 9.25 1 98.31 241 VAL B O 1
ATOM 7071 N N . ASP B 1 242 ? -16.344 10.734 10.773 1 98.38 242 ASP B N 1
ATOM 7072 C CA . ASP B 1 242 ? -17.156 11.469 9.797 1 98.38 242 ASP B CA 1
ATOM 7073 C C . ASP B 1 242 ? -16.406 12.703 9.297 1 98.38 242 ASP B C 1
ATOM 7075 O O . ASP B 1 242 ? -16.844 13.836 9.539 1 98.38 242 ASP B O 1
ATOM 7079 N N . ASN B 1 243 ? -15.336 12.531 8.508 1 98.44 243 ASN B N 1
ATOM 7080 C CA . ASN B 1 243 ? -14.727 13.672 7.824 1 98.44 243 ASN B CA 1
ATOM 7081 C C . ASN B 1 243 ? -15.734 14.398 6.941 1 98.44 243 ASN B C 1
ATOM 7083 O O . ASN B 1 243 ? -16.484 13.766 6.195 1 98.44 243 ASN B O 1
ATOM 7087 N N . GLY B 1 244 ? -15.688 15.773 7.051 1 98.5 244 GLY B N 1
ATOM 7088 C CA . GLY B 1 244 ? -16.844 16.422 6.445 1 98.5 244 GLY B CA 1
ATOM 7089 C C . GLY B 1 244 ? -16.469 17.641 5.617 1 98.5 244 GLY B C 1
ATOM 7090 O O . GLY B 1 244 ? -15.281 17.969 5.492 1 98.5 244 GLY B O 1
ATOM 7091 N N . TYR B 1 245 ? -17.453 18.156 4.934 1 98.56 245 TYR B N 1
ATOM 7092 C CA . TYR B 1 245 ? -17.406 19.453 4.277 1 98.56 245 TYR B CA 1
ATOM 7093 C C . TYR B 1 245 ? -18.328 20.453 4.977 1 98.56 245 TYR B C 1
ATOM 7095 O O . TYR B 1 245 ? -19.25 20.047 5.695 1 98.56 245 TYR B O 1
ATOM 7103 N N . CYS B 1 246 ? -17.938 21.734 4.824 1 98.5 246 CYS B N 1
ATOM 7104 C CA . CYS B 1 246 ? -18.766 22.797 5.387 1 98.5 246 CYS B CA 1
ATOM 7105 C C . CYS B 1 246 ? -18.641 24.078 4.578 1 98.5 246 CYS B C 1
ATOM 7107 O O . CYS B 1 246 ? -17.547 24.422 4.137 1 98.5 246 CYS B O 1
ATOM 7109 N N . ALA B 1 247 ? -19.75 24.719 4.312 1 98.62 247 ALA B N 1
ATOM 7110 C CA . ALA B 1 247 ? -19.781 26.016 3.662 1 98.62 247 ALA B CA 1
ATOM 7111 C C . ALA B 1 247 ? -20.672 26.984 4.426 1 98.62 247 ALA B C 1
ATOM 7113 O O . ALA B 1 247 ? -21.703 26.594 4.969 1 98.62 247 ALA B O 1
ATOM 7114 N N . PHE B 1 248 ? -20.281 28.25 4.438 1 98.75 248 PHE B N 1
ATOM 7115 C CA . PHE B 1 248 ? -20.969 29.297 5.184 1 98.75 248 PHE B CA 1
ATOM 7116 C C . PHE B 1 248 ? -21.547 30.344 4.242 1 98.75 248 PHE B C 1
ATOM 7118 O O . PHE B 1 248 ? -20.875 30.797 3.316 1 98.75 248 PHE B O 1
ATOM 7125 N N . HIS B 1 249 ? -22.781 30.688 4.531 1 98.5 249 HIS B N 1
ATOM 7126 C CA . HIS B 1 249 ? -23.422 31.75 3.762 1 98.5 249 HIS B CA 1
ATOM 7127 C C . HIS B 1 249 ? -23.703 32.969 4.637 1 98.5 249 HIS B C 1
ATOM 7129 O O . HIS B 1 249 ? -24.844 33.156 5.078 1 98.5 249 HIS B O 1
ATOM 7135 N N . LYS B 1 250 ? -22.734 33.781 4.809 1 98 250 LYS B N 1
ATOM 7136 C CA . LYS B 1 250 ? -22.766 35.062 5.516 1 98 250 LYS B CA 1
ATOM 7137 C C . LYS B 1 250 ? -23.297 34.875 6.934 1 98 250 LYS B C 1
ATOM 7139 O O . LYS B 1 250 ? -24.234 35.594 7.34 1 98 250 LYS B O 1
ATOM 7144 N N . ILE B 1 251 ? -22.688 34.062 7.621 1 98 251 ILE B N 1
ATOM 7145 C CA . ILE B 1 251 ? -23.094 33.812 9 1 98 251 ILE B CA 1
ATOM 7146 C C . ILE B 1 251 ? -22.438 34.844 9.93 1 98 251 ILE B C 1
ATOM 7148 O O . ILE B 1 251 ? -21.266 35.188 9.734 1 98 251 ILE B O 1
ATOM 7152 N N . ARG B 1 252 ? -23.203 35.281 10.945 1 98.25 252 ARG B N 1
ATOM 7153 C CA . ARG B 1 252 ? -22.703 36.281 11.883 1 98.25 252 ARG B CA 1
ATOM 7154 C C . ARG B 1 252 ? -22.312 35.625 13.211 1 98.25 252 ARG B C 1
ATOM 7156 O O . ARG B 1 252 ? -23.047 34.781 13.742 1 98.25 252 ARG B O 1
ATOM 7163 N N . ILE B 1 253 ? -21.203 35.969 13.719 1 98.31 253 ILE B N 1
ATOM 7164 C CA . ILE B 1 253 ? -20.734 35.469 15.016 1 98.31 253 ILE B CA 1
ATOM 7165 C C . ILE B 1 253 ? -20.234 36.656 15.852 1 98.31 253 ILE B C 1
ATOM 7167 O O . ILE B 1 253 ? -19.781 37.656 15.297 1 98.31 253 ILE B O 1
ATOM 7171 N N . PRO B 1 254 ? -20.25 36.5 17.141 1 97.62 254 PRO B N 1
ATOM 7172 C CA . PRO B 1 254 ? -19.828 37.594 18.016 1 97.62 254 PRO B CA 1
ATOM 7173 C C . PRO B 1 254 ? -18.328 37.906 17.891 1 97.62 254 PRO B C 1
ATOM 7175 O O . PRO B 1 254 ? -17.547 37.031 17.5 1 97.62 254 PRO B O 1
ATOM 7178 N N . HIS B 1 255 ? -17.938 39.062 18.328 1 97.81 255 HIS B N 1
ATOM 7179 C CA . HIS B 1 255 ? -16.562 39.562 18.312 1 97.81 255 HIS B CA 1
ATOM 7180 C C . HIS B 1 255 ? -15.641 38.656 19.109 1 97.81 255 HIS B C 1
ATOM 7182 O O . HIS B 1 255 ? -14.516 38.375 18.672 1 97.81 255 HIS B O 1
ATOM 7188 N N . ASP B 1 256 ? -16.094 38.094 20.141 1 96.5 256 ASP B N 1
ATOM 7189 C CA . ASP B 1 256 ? -15.234 37.344 21.047 1 96.5 256 ASP B CA 1
ATOM 7190 C C . ASP B 1 256 ? -15.109 35.875 20.578 1 96.5 256 ASP B C 1
ATOM 7192 O O . ASP B 1 256 ? -14.562 35.031 21.297 1 96.5 256 ASP B O 1
ATOM 7196 N N . ASN B 1 257 ? -15.539 35.594 19.375 1 97.88 257 ASN B N 1
ATOM 7197 C CA . ASN B 1 257 ? -15.391 34.281 18.828 1 97.88 257 ASN B CA 1
ATOM 7198 C C . ASN B 1 257 ? -14.148 34.156 17.953 1 97.88 257 ASN B C 1
ATOM 7200 O O . ASN B 1 257 ? -13.758 33.062 17.547 1 97.88 257 ASN B O 1
ATOM 7204 N N . MET B 1 258 ? -13.508 35.188 17.641 1 98.25 258 MET B N 1
ATOM 7205 C CA . MET B 1 258 ? -12.172 35.094 17.062 1 98.25 258 MET B CA 1
ATOM 7206 C C . MET B 1 258 ? -11.148 34.688 18.125 1 98.25 258 MET B C 1
ATOM 7208 O O . MET B 1 258 ? -11.188 35.188 19.25 1 98.25 258 MET B O 1
ATOM 7212 N N . MET B 1 259 ? -10.281 33.781 17.828 1 95.31 259 MET B N 1
ATOM 7213 C CA . MET B 1 259 ? -9.203 33.406 18.734 1 95.31 259 MET B CA 1
ATOM 7214 C C . MET B 1 259 ? -8.172 34.531 18.844 1 95.31 259 MET B C 1
ATOM 7216 O O . MET B 1 259 ? -7.312 34.656 17.969 1 95.31 259 MET B O 1
ATOM 7220 N N . MET B 1 260 ? -8.07 35.25 19.984 1 94.88 260 MET B N 1
ATOM 7221 C CA . MET B 1 260 ? -7.398 36.531 20 1 94.88 260 MET B CA 1
ATOM 7222 C C . MET B 1 260 ? -6.234 36.531 20.984 1 94.88 260 MET B C 1
ATOM 7224 O O . MET B 1 260 ? -5.812 37.594 21.453 1 94.88 260 MET B O 1
ATOM 7228 N N . ARG B 1 261 ? -5.758 35.312 21.297 1 89.38 261 ARG B N 1
ATOM 7229 C CA . ARG B 1 261 ? -4.633 35.281 22.219 1 89.38 261 ARG B CA 1
ATOM 7230 C C . ARG B 1 261 ? -3.451 36.062 21.672 1 89.38 261 ARG B C 1
ATOM 7232 O O . ARG B 1 261 ? -2.762 36.781 22.406 1 89.38 261 ARG B O 1
ATOM 7239 N N . TYR B 1 262 ? -3.223 35.906 20.422 1 87.19 262 TYR B N 1
ATOM 7240 C CA . TYR B 1 262 ? -2.041 36.531 19.828 1 87.19 262 TYR B CA 1
ATOM 7241 C C . TYR B 1 262 ? -2.428 37.688 18.906 1 87.19 262 TYR B C 1
ATOM 7243 O O . TYR B 1 262 ? -2.082 38.844 19.172 1 87.19 262 TYR B O 1
ATOM 7251 N N . ALA B 1 263 ? -3.125 37.406 17.844 1 91.06 263 ALA B N 1
ATOM 7252 C CA . ALA B 1 263 ? -3.703 38.469 17.016 1 91.06 263 ALA B CA 1
ATOM 7253 C C . ALA B 1 263 ? -5.043 38.906 17.578 1 91.06 263 ALA B C 1
ATOM 7255 O O . ALA B 1 263 ? -5.828 38.094 18.078 1 91.06 263 ALA B O 1
ATOM 7256 N N . LYS B 1 264 ? -5.238 40.312 17.516 1 95.06 264 LYS B N 1
ATOM 7257 C CA . LYS B 1 264 ? -6.48 40.844 18.078 1 95.06 264 LYS B CA 1
ATOM 7258 C C . LYS B 1 264 ? -7.121 41.844 17.125 1 95.06 264 LYS B C 1
ATOM 7260 O O . LYS B 1 264 ? -6.434 42.438 16.297 1 95.06 264 LYS B O 1
ATOM 7265 N N . VAL B 1 265 ? -8.422 41.844 17.188 1 97.38 265 VAL B N 1
ATOM 7266 C CA . VAL B 1 265 ? -9.195 42.938 16.609 1 97.38 265 VAL B CA 1
ATOM 7267 C C . VAL B 1 265 ? -9.922 43.719 17.703 1 97.38 265 VAL B C 1
ATOM 7269 O O . VAL B 1 265 ? -10.734 43.156 18.438 1 97.38 265 VAL B O 1
ATOM 7272 N N . LEU B 1 266 ? -9.547 44.969 17.797 1 97 266 LEU B N 1
ATOM 7273 C CA . LEU B 1 266 ? -10.211 45.812 18.781 1 97 266 LEU B CA 1
ATOM 7274 C C . LEU B 1 266 ? -11.633 46.156 18.344 1 97 266 LEU B C 1
ATOM 7276 O O . LEU B 1 266 ? -11.969 46.031 17.172 1 97 266 LEU B O 1
ATOM 7280 N N . PRO B 1 267 ? -12.523 46.5 19.312 1 96.19 267 PRO B N 1
ATOM 7281 C CA . PRO B 1 267 ? -13.922 46.812 18.984 1 96.19 267 PRO B CA 1
ATOM 7282 C C . PRO B 1 267 ? -14.062 47.812 17.844 1 96.19 267 PRO B C 1
ATOM 7284 O O . PRO B 1 267 ? -15.031 47.75 17.078 1 96.19 267 PRO B O 1
ATOM 7287 N N . ASP B 1 268 ? -13.086 48.719 17.672 1 95.94 268 ASP B N 1
ATOM 7288 C CA . ASP B 1 268 ? -13.172 49.75 16.625 1 95.94 268 ASP B CA 1
ATOM 7289 C C . ASP B 1 268 ? -12.625 49.25 15.305 1 95.94 268 ASP B C 1
ATOM 7291 O O . ASP B 1 268 ? -12.547 49.969 14.328 1 95.94 268 ASP B O 1
ATOM 7295 N N . GLY B 1 269 ? -12.195 47.938 15.312 1 96 269 GLY B N 1
ATOM 7296 C CA . GLY B 1 269 ? -11.734 47.344 14.07 1 96 269 GLY B CA 1
ATOM 7297 C C . GLY B 1 269 ? -10.227 47.406 13.914 1 96 269 GLY B C 1
ATOM 7298 O O . GLY B 1 269 ? -9.68 46.875 12.945 1 96 269 GLY B O 1
ATOM 7299 N N . THR B 1 270 ? -9.5 48 14.898 1 97.06 270 THR B N 1
ATOM 7300 C CA . THR B 1 270 ? -8.039 48.031 14.828 1 97.06 270 THR B CA 1
ATOM 7301 C C . THR B 1 270 ? -7.441 46.656 15.008 1 97.06 270 THR B C 1
ATOM 7303 O O . THR B 1 270 ? -7.812 45.906 15.922 1 97.06 270 THR B O 1
ATOM 7306 N N . PHE B 1 271 ? -6.586 46.281 14.047 1 96.56 271 PHE B N 1
ATOM 7307 C CA . PHE B 1 271 ? -5.922 45 14.109 1 96.56 271 PHE B CA 1
ATOM 7308 C C . PHE B 1 271 ? -4.629 45.094 14.914 1 96.56 271 PHE B C 1
ATOM 7310 O O . PHE B 1 271 ? -3.799 45.969 14.672 1 96.56 271 PHE B O 1
ATOM 7317 N N . VAL B 1 272 ? -4.398 44.219 15.883 1 95 272 VAL B N 1
ATOM 7318 C CA . VAL B 1 272 ? -3.164 44.094 16.656 1 95 272 VAL B CA 1
ATOM 7319 C C . VAL B 1 272 ? -2.424 42.844 16.234 1 95 272 VAL B C 1
ATOM 7321 O O . VAL B 1 272 ? -2.887 41.719 16.516 1 95 272 VAL B O 1
ATOM 7324 N N . LYS B 1 273 ? -1.303 42.969 15.648 1 90.5 273 LYS B N 1
ATOM 7325 C CA . LYS B 1 273 ? -0.498 41.844 15.172 1 90.5 273 LYS B CA 1
ATOM 7326 C C . LYS B 1 273 ? 0.126 41.094 16.344 1 90.5 273 LYS B C 1
ATOM 7328 O O . LYS B 1 273 ? 0.436 41.688 17.375 1 90.5 273 LYS B O 1
ATOM 7333 N N . PRO B 1 274 ? 0.22 39.75 16.109 1 83.56 274 PRO B N 1
ATOM 7334 C CA . PRO B 1 274 ? 0.899 38.969 17.156 1 83.56 274 PRO B CA 1
ATOM 7335 C C . PRO B 1 274 ? 2.355 39.406 17.344 1 83.56 274 PRO B C 1
ATOM 7337 O O . PRO B 1 274 ? 2.992 39.875 16.391 1 83.56 274 PRO B O 1
ATOM 7340 N N . LYS B 1 275 ? 2.924 39.219 18.562 1 76 275 LYS B N 1
ATOM 7341 C CA . LYS B 1 275 ? 4.309 39.594 18.875 1 76 275 LYS B CA 1
ATOM 7342 C C . LYS B 1 275 ? 5.281 38.688 18.109 1 76 275 LYS B C 1
ATOM 7344 O O . LYS B 1 275 ? 6.363 39.125 17.719 1 76 275 LYS B O 1
ATOM 7349 N N . SER B 1 276 ? 4.938 37.312 18.109 1 71.44 276 SER B N 1
ATOM 7350 C CA . SER B 1 276 ? 5.773 36.375 17.359 1 71.44 276 SER B CA 1
ATOM 7351 C C . SER B 1 276 ? 4.922 35.375 16.578 1 71.44 276 SER B C 1
ATOM 7353 O O . SER B 1 276 ? 3.936 34.844 17.109 1 71.44 276 SER B O 1
ATOM 7355 N N . ASP B 1 277 ? 5.336 35.188 15.328 1 65.69 277 ASP B N 1
ATOM 7356 C CA . ASP B 1 277 ? 4.648 34.25 14.461 1 65.69 277 ASP B CA 1
ATOM 7357 C C . ASP B 1 277 ? 5.078 32.812 14.773 1 65.69 277 ASP B C 1
ATOM 7359 O O . ASP B 1 277 ? 4.43 31.859 14.344 1 65.69 277 ASP B O 1
ATOM 7363 N N . LYS B 1 278 ? 5.984 32.688 15.648 1 64.25 278 LYS B N 1
ATOM 7364 C CA . LYS B 1 278 ? 6.617 31.391 15.828 1 64.25 278 LYS B CA 1
ATOM 7365 C C . LYS B 1 278 ? 5.883 30.562 16.875 1 64.25 278 LYS B C 1
ATOM 7367 O O . LYS B 1 278 ? 6.027 29.344 16.922 1 64.25 278 LYS B O 1
ATOM 7372 N N . LEU B 1 279 ? 5.172 31.219 17.609 1 62.62 279 LEU B N 1
ATOM 7373 C CA . LEU B 1 279 ? 4.551 30.516 18.734 1 62.62 279 LEU B CA 1
ATOM 7374 C C . LEU B 1 279 ? 3.521 29.516 18.234 1 62.62 279 LEU B C 1
ATOM 7376 O O . LEU B 1 279 ? 3.27 28.5 18.891 1 62.62 279 LEU B O 1
ATOM 7380 N N . VAL B 1 280 ? 3.064 29.719 17.078 1 62.88 280 VAL B N 1
ATOM 7381 C CA . VAL B 1 280 ? 2.064 28.812 16.516 1 62.88 280 VAL B CA 1
ATOM 7382 C C . VAL B 1 280 ? 2.723 27.5 16.125 1 62.88 280 VAL B C 1
ATOM 7384 O O . VAL B 1 280 ? 2.074 26.453 16.125 1 62.88 280 VAL B O 1
ATOM 7387 N N . TYR B 1 281 ? 3.934 27.516 16.062 1 65.38 281 TYR B N 1
ATOM 7388 C CA . TYR B 1 281 ? 4.637 26.344 15.586 1 65.38 281 TYR B CA 1
ATOM 7389 C C . TYR B 1 281 ? 4.883 25.359 16.719 1 65.38 281 TYR B C 1
ATOM 7391 O O . TYR B 1 281 ? 5.137 24.172 16.484 1 65.38 281 TYR B O 1
ATOM 7399 N N . LEU B 1 282 ? 4.895 25.812 17.906 1 67.56 282 LEU B N 1
ATOM 7400 C CA . LEU B 1 282 ? 5.203 24.953 19.031 1 67.56 282 LEU B CA 1
ATOM 7401 C C . LEU B 1 282 ? 4.23 23.781 19.094 1 67.56 282 LEU B C 1
ATOM 7403 O O . LEU B 1 282 ? 4.645 22.641 19.328 1 67.56 282 LEU B O 1
ATOM 7407 N N . THR B 1 283 ? 3.01 24.031 18.906 1 67.12 283 THR B N 1
ATOM 7408 C CA . THR B 1 283 ? 2.002 22.969 18.938 1 67.12 283 THR B CA 1
ATOM 7409 C C . THR B 1 283 ? 2.207 21.984 17.781 1 67.12 283 THR B C 1
ATOM 7411 O O . THR B 1 283 ? 2.078 20.781 17.969 1 67.12 283 THR B O 1
ATOM 7414 N N . MET B 1 284 ? 2.617 22.453 16.719 1 72.81 284 MET B N 1
ATOM 7415 C CA . MET B 1 284 ? 2.814 21.609 15.547 1 72.81 284 MET B CA 1
ATOM 7416 C C . MET B 1 284 ? 3.99 20.656 15.758 1 72.81 284 MET B C 1
ATOM 7418 O O . MET B 1 284 ? 3.922 19.484 15.391 1 72.81 284 MET B O 1
ATOM 7422 N N . VAL B 1 285 ? 5.012 21.188 16.406 1 74.44 285 VAL B N 1
ATOM 7423 C CA . VAL B 1 285 ? 6.203 20.391 16.641 1 74.44 285 VAL B CA 1
ATOM 7424 C C . VAL B 1 285 ? 5.887 19.281 17.656 1 74.44 285 VAL B C 1
ATOM 7426 O O . VAL B 1 285 ? 6.359 18.156 17.5 1 74.44 285 VAL B O 1
ATOM 7429 N N . GLN B 1 286 ? 5.129 19.609 18.609 1 73.06 286 GLN B N 1
ATOM 7430 C CA . GLN B 1 286 ? 4.73 18.609 19.594 1 73.06 286 GLN B CA 1
ATOM 7431 C C . GLN B 1 286 ? 3.936 17.484 18.922 1 73.06 286 GLN B C 1
ATOM 7433 O O . GLN B 1 286 ? 4.18 16.312 19.188 1 73.06 286 GLN B O 1
ATOM 7438 N N . VAL B 1 287 ? 3.096 17.812 18.109 1 75.56 287 VAL B N 1
ATOM 7439 C CA . VAL B 1 287 ? 2.256 16.844 17.422 1 75.56 287 VAL B CA 1
ATOM 7440 C C . VAL B 1 287 ? 3.123 15.938 16.547 1 75.56 287 VAL B C 1
ATOM 7442 O O . VAL B 1 287 ? 2.951 14.719 16.547 1 75.56 287 VAL B O 1
ATOM 7445 N N . ARG B 1 288 ? 4.078 16.422 15.898 1 80.81 288 ARG B N 1
ATOM 7446 C CA . ARG B 1 288 ? 4.93 15.641 15.008 1 80.81 288 ARG B CA 1
ATOM 7447 C C . ARG B 1 288 ? 5.832 14.703 15.797 1 80.81 288 ARG B C 1
ATOM 7449 O O . ARG B 1 288 ? 6.113 13.586 15.359 1 80.81 288 ARG B O 1
ATOM 7456 N N . ALA B 1 289 ? 6.34 15.234 16.953 1 78 289 ALA B N 1
ATOM 7457 C CA . ALA B 1 289 ? 7.148 14.344 17.797 1 78 289 ALA B CA 1
ATOM 7458 C C . ALA B 1 289 ? 6.359 13.109 18.203 1 78 289 ALA B C 1
ATOM 7460 O O . ALA B 1 289 ? 6.883 11.992 18.172 1 78 289 ALA B O 1
ATOM 7461 N N . TYR B 1 290 ? 5.141 13.305 18.5 1 79.69 290 TYR B N 1
ATOM 7462 C CA . TYR B 1 290 ? 4.289 12.188 18.891 1 79.69 290 TYR B CA 1
ATOM 7463 C C . TYR B 1 290 ? 3.998 11.281 17.703 1 79.69 290 TYR B C 1
ATOM 7465 O O . TYR B 1 290 ? 3.889 10.062 17.844 1 79.69 290 TYR B O 1
ATOM 7473 N N . MET B 1 291 ? 3.924 11.867 16.562 1 87.69 291 MET B N 1
ATOM 7474 C CA . MET B 1 291 ? 3.676 11.078 15.359 1 87.69 291 MET B CA 1
ATOM 7475 C C . MET B 1 291 ? 4.852 10.148 15.07 1 87.69 291 MET B C 1
ATOM 7477 O O . MET B 1 291 ? 4.66 9.023 14.602 1 87.69 291 MET B O 1
ATOM 7481 N N . ILE B 1 292 ? 6.07 10.602 15.352 1 91.38 292 ILE B N 1
ATOM 7482 C CA . ILE B 1 292 ? 7.277 9.812 15.117 1 91.38 292 ILE B CA 1
ATOM 7483 C C . ILE B 1 292 ? 7.305 8.617 16.062 1 91.38 292 ILE B C 1
ATOM 7485 O O . ILE B 1 292 ? 7.582 7.488 15.641 1 91.38 292 ILE B O 1
ATOM 7489 N N . LYS B 1 293 ? 6.93 8.836 17.297 1 89 293 LYS B N 1
ATOM 7490 C CA . LYS B 1 293 ? 6.832 7.738 18.25 1 89 293 LYS B CA 1
ATOM 7491 C C . LYS B 1 293 ? 5.762 6.734 17.828 1 89 293 LYS B C 1
ATOM 7493 O O . LYS B 1 293 ? 5.973 5.523 17.906 1 89 293 LYS B O 1
ATOM 7498 N N . THR B 1 294 ? 4.688 7.27 17.406 1 90.69 294 THR B N 1
ATOM 7499 C CA . THR B 1 294 ? 3.578 6.426 16.984 1 90.69 294 THR B CA 1
ATOM 7500 C C . THR B 1 294 ? 3.98 5.57 15.789 1 90.69 294 THR B C 1
ATOM 7502 O O . THR B 1 294 ? 3.576 4.41 15.68 1 90.69 294 THR B O 1
ATOM 7505 N N . ALA B 1 295 ? 4.77 6.156 14.891 1 95.94 295 ALA B N 1
ATOM 7506 C CA . ALA B 1 295 ? 5.254 5.398 13.742 1 95.94 295 ALA B CA 1
ATOM 7507 C C . ALA B 1 295 ? 6.07 4.188 14.18 1 95.94 295 ALA B C 1
ATOM 7509 O O . ALA B 1 295 ? 5.941 3.102 13.609 1 95.94 295 ALA B O 1
ATOM 7510 N N . GLY B 1 296 ? 6.902 4.391 15.188 1 96.81 296 GLY B N 1
ATOM 7511 C CA . GLY B 1 296 ? 7.66 3.275 15.734 1 96.81 296 GLY B CA 1
ATOM 7512 C C . GLY B 1 296 ? 6.781 2.188 16.328 1 96.81 296 GLY B C 1
ATOM 7513 O O . GLY B 1 296 ? 7.02 1 16.094 1 96.81 296 GLY B O 1
ATOM 7514 N N . GLN B 1 297 ? 5.762 2.576 17 1 96.5 297 GLN B N 1
ATOM 7515 C CA . GLN B 1 297 ? 4.852 1.627 17.625 1 96.5 297 GLN B CA 1
ATOM 7516 C C . GLN B 1 297 ? 4.07 0.839 16.594 1 96.5 297 GLN B C 1
ATOM 7518 O O . GLN B 1 297 ? 3.871 -0.369 16.734 1 96.5 297 GLN B O 1
ATOM 7523 N N . GLN B 1 298 ? 3.594 1.541 15.555 1 97.81 298 GLN B N 1
ATOM 7524 C CA . GLN B 1 298 ? 2.842 0.875 14.492 1 97.81 298 GLN B CA 1
ATOM 7525 C C . GLN B 1 298 ? 3.717 -0.122 13.742 1 97.81 298 GLN B C 1
ATOM 7527 O O . GLN B 1 298 ? 3.271 -1.226 13.414 1 97.81 298 GLN B O 1
ATOM 7532 N N . MET B 1 299 ? 4.957 0.26 13.453 1 98.69 299 MET B N 1
ATOM 7533 C CA . MET B 1 299 ? 5.898 -0.665 12.828 1 98.69 299 MET B CA 1
ATOM 7534 C C . MET B 1 299 ? 6.18 -1.854 13.742 1 98.69 299 MET B C 1
ATOM 7536 O O . MET B 1 299 ? 6.316 -2.984 13.273 1 98.69 299 MET B O 1
ATOM 7540 N N . GLY B 1 300 ? 6.285 -1.548 15.047 1 98.75 300 GLY B N 1
ATOM 7541 C CA . GLY B 1 300 ? 6.461 -2.605 16.031 1 98.75 300 GLY B CA 1
ATOM 7542 C C . GLY B 1 300 ? 5.324 -3.609 16.031 1 98.75 300 GLY B C 1
ATOM 7543 O O . GLY B 1 300 ? 5.559 -4.82 16.062 1 98.75 300 GLY B O 1
ATOM 7544 N N . ALA B 1 301 ? 4.105 -3.148 15.961 1 98.81 301 ALA B N 1
ATOM 7545 C CA . ALA B 1 301 ? 2.938 -4.027 15.945 1 98.81 301 ALA B CA 1
ATOM 7546 C C . ALA B 1 301 ? 2.934 -4.914 14.703 1 98.81 301 ALA B C 1
ATOM 7548 O O . ALA B 1 301 ? 2.76 -6.129 14.805 1 98.81 301 ALA B O 1
ATOM 7549 N N . ALA B 1 302 ? 3.17 -4.312 13.555 1 98.88 302 ALA B N 1
ATOM 7550 C CA . ALA B 1 302 ? 3.152 -5.059 12.297 1 98.88 302 ALA B CA 1
ATOM 7551 C C . ALA B 1 302 ? 4.277 -6.09 12.258 1 98.88 302 ALA B C 1
ATOM 7553 O O . ALA B 1 302 ? 4.07 -7.23 11.844 1 98.88 302 ALA B O 1
ATOM 7554 N N . SER B 1 303 ? 5.5 -5.688 12.688 1 98.88 303 SER B N 1
ATOM 7555 C CA . SER B 1 303 ? 6.625 -6.613 12.672 1 98.88 303 SER B CA 1
ATOM 7556 C C . SER B 1 303 ? 6.43 -7.742 13.68 1 98.88 303 SER B C 1
ATOM 7558 O O . SER B 1 303 ? 6.867 -8.867 13.445 1 98.88 303 SER B O 1
ATOM 7560 N N . THR B 1 304 ? 5.719 -7.449 14.773 1 98.94 304 THR B N 1
ATOM 7561 C CA . THR B 1 304 ? 5.402 -8.492 15.742 1 98.94 304 THR B CA 1
ATOM 7562 C C . THR B 1 304 ? 4.48 -9.539 15.133 1 98.94 304 THR B C 1
ATOM 7564 O O . THR B 1 304 ? 4.754 -10.742 15.211 1 98.94 304 THR B O 1
ATOM 7567 N N . ILE B 1 305 ? 3.416 -9.117 14.484 1 98.94 305 ILE B N 1
ATOM 7568 C CA . ILE B 1 305 ? 2.473 -10.023 13.836 1 98.94 305 ILE B CA 1
ATOM 7569 C C . ILE B 1 305 ? 3.201 -10.883 12.805 1 98.94 305 ILE B C 1
ATOM 7571 O O . ILE B 1 305 ? 3.08 -12.109 12.812 1 98.94 305 ILE B O 1
ATOM 7575 N N . CYS B 1 306 ? 3.984 -10.273 12 1 98.94 306 CYS B N 1
ATOM 7576 C CA . CYS B 1 306 ? 4.676 -10.945 10.914 1 98.94 306 CYS B CA 1
ATOM 7577 C C . CYS B 1 306 ? 5.715 -11.93 11.453 1 98.94 306 CYS B C 1
ATOM 7579 O O . CYS B 1 306 ? 5.855 -13.039 10.93 1 98.94 306 CYS B O 1
ATOM 7581 N N . THR B 1 307 ? 6.48 -11.5 12.484 1 98.94 307 THR B N 1
ATOM 7582 C CA . THR B 1 307 ? 7.52 -12.352 13.062 1 98.94 307 THR B CA 1
ATOM 7583 C C . THR B 1 307 ? 6.91 -13.602 13.695 1 98.94 307 THR B C 1
ATOM 7585 O O . THR B 1 307 ? 7.375 -14.711 13.453 1 98.94 307 THR B O 1
ATOM 7588 N N . ARG B 1 308 ? 5.871 -13.414 14.469 1 98.94 308 ARG B N 1
ATOM 7589 C CA . ARG B 1 308 ? 5.219 -14.539 15.125 1 98.94 308 ARG B CA 1
ATOM 7590 C C . ARG B 1 308 ? 4.621 -15.5 14.094 1 98.94 308 ARG B C 1
ATOM 7592 O O . ARG B 1 308 ? 4.758 -16.719 14.219 1 98.94 308 ARG B O 1
ATOM 7599 N N . PHE B 1 309 ? 3.963 -15.016 13.094 1 98.81 309 PHE B N 1
ATOM 7600 C CA . PHE B 1 309 ? 3.441 -15.836 12.008 1 98.81 309 PHE B CA 1
ATOM 7601 C C . PHE B 1 309 ? 4.559 -16.641 11.352 1 98.81 309 PHE B C 1
ATOM 7603 O O . PHE B 1 309 ? 4.426 -17.844 11.133 1 98.81 309 PHE B O 1
ATOM 7610 N N . SER B 1 310 ? 5.668 -15.922 10.992 1 98.75 310 SER B N 1
ATOM 7611 C CA . SER B 1 310 ? 6.789 -16.531 10.289 1 98.75 310 SER B CA 1
ATOM 7612 C C . SER B 1 310 ? 7.41 -17.656 11.109 1 98.75 310 SER B C 1
ATOM 7614 O O . SER B 1 310 ? 7.91 -18.641 10.555 1 98.75 310 SER B O 1
ATOM 7616 N N . ALA B 1 311 ? 7.391 -17.484 12.406 1 98.75 311 ALA B N 1
ATOM 7617 C CA . ALA B 1 311 ? 7.953 -18.5 13.305 1 98.75 311 ALA B CA 1
ATOM 7618 C C . ALA B 1 311 ? 7.023 -19.688 13.438 1 98.75 311 ALA B C 1
ATOM 7620 O O . ALA B 1 311 ? 7.48 -20.828 13.57 1 98.75 311 ALA B O 1
ATOM 7621 N N . ALA B 1 312 ? 5.754 -19.453 13.352 1 98.38 312 ALA B N 1
ATOM 7622 C CA . ALA B 1 312 ? 4.762 -20.5 13.625 1 98.38 312 ALA B CA 1
ATOM 7623 C C . ALA B 1 312 ? 4.441 -21.297 12.359 1 98.38 312 ALA B C 1
ATOM 7625 O O . ALA B 1 312 ? 4.125 -22.484 12.438 1 98.38 312 ALA B O 1
ATOM 7626 N N . ARG B 1 313 ? 4.512 -20.719 11.258 1 97.56 313 ARG B N 1
ATOM 7627 C CA . ARG B 1 313 ? 4.082 -21.297 9.992 1 97.56 313 ARG B CA 1
ATOM 7628 C C . ARG B 1 313 ? 5.219 -22.062 9.32 1 97.56 313 ARG B C 1
ATOM 7630 O O . ARG B 1 313 ? 6.352 -21.578 9.266 1 97.56 313 ARG B O 1
ATOM 7637 N N . ILE B 1 314 ? 4.914 -23.234 8.836 1 95.81 314 ILE B N 1
ATOM 7638 C CA . ILE B 1 314 ? 5.871 -23.969 8.008 1 95.81 314 ILE B CA 1
ATOM 7639 C C . ILE B 1 314 ? 5.348 -24.062 6.578 1 95.81 314 ILE B C 1
ATOM 7641 O O . ILE B 1 314 ? 4.133 -24.109 6.359 1 95.81 314 ILE B O 1
ATOM 7645 N N . GLN B 1 315 ? 6.227 -24.031 5.656 1 92.88 315 GLN B N 1
ATOM 7646 C CA . GLN B 1 315 ? 5.918 -24.141 4.234 1 92.88 315 GLN B CA 1
ATOM 7647 C C . GLN B 1 315 ? 7.129 -24.625 3.443 1 92.88 315 GLN B C 1
ATOM 7649 O O . GLN B 1 315 ? 8.273 -24.359 3.82 1 92.88 315 GLN B O 1
ATOM 7654 N N . GLY B 1 316 ? 6.812 -25.266 2.43 1 87.38 316 GLY B N 1
ATOM 7655 C CA . GLY B 1 316 ? 7.867 -25.719 1.54 1 87.38 316 GLY B CA 1
ATOM 7656 C C . GLY B 1 316 ? 8.531 -27 2.01 1 87.38 316 GLY B C 1
ATOM 7657 O O . GLY B 1 316 ? 8.453 -27.359 3.188 1 87.38 316 GLY B O 1
ATOM 7658 N N . ARG B 1 317 ? 9.273 -27.734 1.151 1 81.75 317 ARG B N 1
ATOM 7659 C CA . ARG B 1 317 ? 9.883 -29.016 1.486 1 81.75 317 ARG B CA 1
ATOM 7660 C C . ARG B 1 317 ? 11.375 -28.859 1.754 1 81.75 317 ARG B C 1
ATOM 7662 O O . ARG B 1 317 ? 12.055 -28.094 1.079 1 81.75 317 ARG B O 1
ATOM 7669 N N . THR B 1 318 ? 11.68 -29.562 2.789 1 83.5 318 THR B N 1
ATOM 7670 C CA . THR B 1 318 ? 13.117 -29.688 3.016 1 83.5 318 THR B CA 1
ATOM 7671 C C . THR B 1 318 ? 13.758 -30.578 1.958 1 83.5 318 THR B C 1
ATOM 7673 O O . THR B 1 318 ? 13.078 -31.391 1.331 1 83.5 318 THR B O 1
ATOM 7676 N N . PRO B 1 319 ? 15.039 -30.359 1.757 1 78.62 319 PRO B N 1
ATOM 7677 C CA . PRO B 1 319 ? 15.703 -31.156 0.722 1 78.62 319 PRO B CA 1
ATOM 7678 C C . PRO B 1 319 ? 15.586 -32.656 0.97 1 78.62 319 PRO B C 1
ATOM 7680 O O . PRO B 1 319 ? 15.523 -33.438 0.02 1 78.62 319 PRO B O 1
ATOM 7683 N N . ASP B 1 320 ? 15.508 -33.094 2.221 1 76.12 320 ASP B N 1
ATOM 7684 C CA . ASP B 1 320 ? 15.422 -34.5 2.549 1 76.12 320 ASP B CA 1
ATOM 7685 C C . ASP B 1 320 ? 13.977 -34.969 2.539 1 76.12 320 ASP B C 1
ATOM 7687 O O . ASP B 1 320 ? 13.695 -36.156 2.82 1 76.12 320 ASP B O 1
ATOM 7691 N N . ASN B 1 321 ? 13.062 -34.062 2.23 1 74.12 321 ASN B N 1
ATOM 7692 C CA . ASN B 1 321 ? 11.633 -34.344 2.084 1 74.12 321 ASN B CA 1
ATOM 7693 C C . ASN B 1 321 ? 11.023 -34.875 3.379 1 74.12 321 ASN B C 1
ATOM 7695 O O . ASN B 1 321 ? 10.055 -35.625 3.352 1 74.12 321 ASN B O 1
ATOM 7699 N N . LYS B 1 322 ? 11.633 -34.625 4.523 1 79.12 322 LYS B N 1
ATOM 7700 C CA . LYS B 1 322 ? 11.141 -35.125 5.801 1 79.12 322 LYS B CA 1
ATOM 7701 C C . LYS B 1 322 ? 10.281 -34.094 6.516 1 79.12 322 LYS B C 1
ATOM 7703 O O . LYS B 1 322 ? 9.633 -34.406 7.52 1 79.12 322 LYS B O 1
ATOM 7708 N N . GLY B 1 323 ? 10.258 -32.969 5.938 1 86.56 323 GLY B N 1
ATOM 7709 C CA . GLY B 1 323 ? 9.477 -31.906 6.559 1 86.56 323 GLY B CA 1
ATOM 7710 C C . GLY B 1 323 ? 9.5 -30.625 5.77 1 86.56 323 GLY B C 1
ATOM 7711 O O . GLY B 1 323 ? 9.789 -30.625 4.57 1 86.56 323 GLY B O 1
ATOM 7712 N N . GLU B 1 324 ? 8.953 -29.594 6.461 1 92.44 324 GLU B N 1
ATOM 7713 C CA . GLU B 1 324 ? 8.922 -28.266 5.844 1 92.44 324 GLU B CA 1
ATOM 7714 C C . GLU B 1 324 ? 9.688 -27.25 6.676 1 92.44 324 GLU B C 1
ATOM 7716 O O . GLU B 1 324 ? 9.93 -27.469 7.867 1 92.44 324 GLU B O 1
ATOM 7721 N N . PHE B 1 325 ? 10.047 -26.172 6.031 1 94.06 325 PHE B N 1
ATOM 7722 C CA . PHE B 1 325 ? 10.75 -25.078 6.707 1 94.06 325 PHE B CA 1
ATOM 7723 C C . PHE B 1 325 ? 9.758 -24.156 7.41 1 94.06 325 PHE B C 1
ATOM 7725 O O . PHE B 1 325 ? 8.664 -23.906 6.902 1 94.06 325 PHE B O 1
ATOM 7732 N N . GLN B 1 326 ? 10.234 -23.75 8.68 1 96.5 326 GLN B N 1
ATOM 7733 C CA . GLN B 1 326 ? 9.539 -22.547 9.141 1 96.5 326 GLN B CA 1
ATOM 7734 C C . GLN B 1 326 ? 9.672 -21.406 8.125 1 96.5 326 GLN B C 1
ATOM 7736 O O . GLN B 1 326 ? 10.734 -21.234 7.523 1 96.5 326 GLN B O 1
ATOM 7741 N N . VAL B 1 327 ? 8.625 -20.688 7.906 1 96.88 327 VAL B N 1
ATOM 7742 C CA . VAL B 1 327 ? 8.672 -19.531 7.008 1 96.88 327 VAL B CA 1
ATOM 7743 C C . VAL B 1 327 ? 9.805 -18.609 7.422 1 96.88 327 VAL B C 1
ATOM 7745 O O . VAL B 1 327 ? 10.477 -18.016 6.57 1 96.88 327 VAL B O 1
ATOM 7748 N N . LEU B 1 328 ? 10.086 -18.531 8.695 1 98.12 328 LEU B N 1
ATOM 7749 C CA . LEU B 1 328 ? 11.125 -17.672 9.258 1 98.12 328 LEU B CA 1
ATOM 7750 C C . LEU B 1 328 ? 12.508 -18.141 8.82 1 98.12 328 LEU B C 1
ATOM 7752 O O . LEU B 1 328 ? 13.477 -17.375 8.906 1 98.12 328 LEU B O 1
ATOM 7756 N N . ASP B 1 329 ? 12.648 -19.344 8.312 1 96.62 329 ASP B N 1
ATOM 7757 C CA . ASP B 1 329 ? 13.945 -19.906 7.934 1 96.62 329 ASP B CA 1
ATOM 7758 C C . ASP B 1 329 ? 14.359 -19.438 6.539 1 96.62 329 ASP B C 1
ATOM 7760 O O . ASP B 1 329 ? 15.523 -19.578 6.152 1 96.62 329 ASP B O 1
ATOM 7764 N N . TYR B 1 330 ? 13.469 -18.938 5.801 1 96.19 330 TYR B N 1
ATOM 7765 C CA . TYR B 1 330 ? 13.797 -18.5 4.449 1 96.19 330 TYR B CA 1
ATOM 7766 C C . TYR B 1 330 ? 14.578 -17.188 4.48 1 96.19 330 TYR B C 1
ATOM 7768 O O . TYR B 1 330 ? 14.18 -16.234 5.16 1 96.19 330 TYR B O 1
ATOM 7776 N N . GLN B 1 331 ? 15.641 -17.141 3.748 1 97.06 331 GLN B N 1
ATOM 7777 C CA . GLN B 1 331 ? 16.547 -15.992 3.721 1 97.06 331 GLN B CA 1
ATOM 7778 C C . GLN B 1 331 ? 15.805 -14.727 3.279 1 97.06 331 GLN B C 1
ATOM 7780 O O . GLN B 1 331 ? 15.984 -13.664 3.869 1 97.06 331 GLN B O 1
ATOM 7785 N N . ASN B 1 332 ? 14.914 -14.82 2.291 1 97.06 332 ASN B N 1
ATOM 7786 C CA . ASN B 1 332 ? 14.164 -13.664 1.804 1 97.06 332 ASN B CA 1
ATOM 7787 C C . ASN B 1 332 ? 13.211 -13.133 2.867 1 97.06 332 ASN B C 1
ATOM 7789 O O . ASN B 1 332 ? 13 -11.922 2.961 1 97.06 332 ASN B O 1
ATOM 7793 N N . GLN B 1 333 ? 12.609 -14.07 3.633 1 97.88 333 GLN B N 1
ATOM 7794 C CA . GLN B 1 333 ? 11.727 -13.664 4.715 1 97.88 333 GLN B CA 1
ATOM 7795 C C . GLN B 1 333 ? 12.469 -12.805 5.742 1 97.88 333 GLN B C 1
ATOM 7797 O O . GLN B 1 333 ? 11.992 -11.734 6.121 1 97.88 333 GLN B O 1
ATOM 7802 N N . GLN B 1 334 ? 13.609 -13.305 6.125 1 98.56 334 GLN B N 1
ATOM 7803 C CA . GLN B 1 334 ? 14.453 -12.602 7.09 1 98.56 334 GLN B CA 1
ATOM 7804 C C . GLN B 1 334 ? 14.938 -11.266 6.531 1 98.56 334 GLN B C 1
ATOM 7806 O O . GLN B 1 334 ? 14.867 -10.242 7.211 1 98.56 334 GLN B O 1
ATOM 7811 N N . HIS B 1 335 ? 15.375 -11.289 5.297 1 98.5 335 HIS B N 1
ATOM 7812 C CA . HIS B 1 335 ? 15.969 -10.141 4.633 1 98.5 335 HIS B CA 1
ATOM 7813 C C . HIS B 1 335 ? 14.984 -8.977 4.562 1 98.5 335 HIS B C 1
ATOM 7815 O O . HIS B 1 335 ? 15.391 -7.812 4.664 1 98.5 335 HIS B O 1
ATOM 7821 N N . LYS B 1 336 ? 13.75 -9.25 4.41 1 98.25 336 LYS B N 1
ATOM 7822 C CA . LYS B 1 336 ? 12.734 -8.211 4.297 1 98.25 336 LYS B CA 1
ATOM 7823 C C . LYS B 1 336 ? 12.195 -7.816 5.672 1 98.25 336 LYS B C 1
ATOM 7825 O O . LYS B 1 336 ? 11.93 -6.641 5.926 1 98.25 336 LYS B O 1
ATOM 7830 N N . LEU B 1 337 ? 12.07 -8.695 6.617 1 98.81 337 LEU B N 1
ATOM 7831 C CA . LEU B 1 337 ? 11.391 -8.508 7.895 1 98.81 337 LEU B CA 1
ATOM 7832 C C . LEU B 1 337 ? 12.328 -7.84 8.906 1 98.81 337 LEU B C 1
ATOM 7834 O O . LEU B 1 337 ? 11.922 -6.914 9.609 1 98.81 337 LEU B O 1
ATOM 7838 N N . PHE B 1 338 ? 13.57 -8.266 9.008 1 98.94 338 PHE B N 1
ATOM 7839 C CA . PHE B 1 338 ? 14.43 -7.887 10.117 1 98.94 338 PHE B CA 1
ATOM 7840 C C . PHE B 1 338 ? 14.773 -6.402 10.055 1 98.94 338 PHE B C 1
ATOM 7842 O O . PHE B 1 338 ? 14.789 -5.723 11.086 1 98.94 338 PHE B O 1
ATOM 7849 N N . PRO B 1 339 ? 15.031 -5.832 8.852 1 98.81 339 PRO B N 1
ATOM 7850 C CA . PRO B 1 339 ? 15.211 -4.379 8.805 1 98.81 339 PRO B CA 1
ATOM 7851 C C . PRO B 1 339 ? 13.984 -3.613 9.297 1 98.81 339 PRO B C 1
ATOM 7853 O O . PRO B 1 339 ? 14.117 -2.521 9.859 1 98.81 339 PRO B O 1
ATOM 7856 N N . LEU B 1 340 ? 12.812 -4.148 9.148 1 98.88 340 LEU B N 1
ATOM 7857 C CA . LEU B 1 340 ? 11.602 -3.48 9.602 1 98.88 340 LEU B CA 1
ATOM 7858 C C . LEU B 1 340 ? 11.508 -3.5 11.125 1 98.88 340 LEU B C 1
ATOM 7860 O O . LEU B 1 340 ? 11.008 -2.551 11.734 1 98.88 340 LEU B O 1
ATOM 7864 N N . ILE B 1 341 ? 11.992 -4.586 11.742 1 98.94 341 ILE B N 1
ATOM 7865 C CA . ILE B 1 341 ? 12.133 -4.594 13.195 1 98.94 341 ILE B CA 1
ATOM 7866 C C . ILE B 1 341 ? 13.078 -3.473 13.625 1 98.94 341 ILE B C 1
ATOM 7868 O O . ILE B 1 341 ? 12.781 -2.725 14.562 1 98.94 341 ILE B O 1
ATOM 7872 N N . ALA B 1 342 ? 14.148 -3.301 12.898 1 98.94 342 ALA B N 1
ATOM 7873 C CA . ALA B 1 342 ? 15.125 -2.262 13.203 1 98.94 342 ALA B CA 1
ATOM 7874 C C . ALA B 1 342 ? 14.516 -0.872 13.055 1 98.94 342 ALA B C 1
ATOM 7876 O O . ALA B 1 342 ? 14.773 0.018 13.867 1 98.94 342 ALA B O 1
ATOM 7877 N N . VAL B 1 343 ? 13.703 -0.672 12.047 1 98.81 343 VAL B N 1
ATOM 7878 C CA . VAL B 1 343 ? 13.055 0.613 11.805 1 98.81 343 VAL B CA 1
ATOM 7879 C C . VAL B 1 343 ? 12.164 0.974 12.984 1 98.81 343 VAL B C 1
ATOM 7881 O O . VAL B 1 343 ? 12.094 2.139 13.391 1 98.81 343 VAL B O 1
ATOM 7884 N N . SER B 1 344 ? 11.477 0.004 13.547 1 98.69 344 SER B N 1
ATOM 7885 C CA . SER B 1 344 ? 10.617 0.277 14.688 1 98.69 344 SER B CA 1
ATOM 7886 C C . SER B 1 344 ? 11.414 0.81 15.875 1 98.69 344 SER B C 1
ATOM 7888 O O . SER B 1 344 ? 11.008 1.772 16.531 1 98.69 344 SER B O 1
ATOM 7890 N N . TYR B 1 345 ? 12.602 0.237 16.125 1 98.5 345 TYR B N 1
ATOM 7891 C CA . TYR B 1 345 ? 13.469 0.693 17.219 1 98.5 345 TYR B CA 1
ATOM 7892 C C . TYR B 1 345 ? 14.055 2.064 16.906 1 98.5 345 TYR B C 1
ATOM 7894 O O . TYR B 1 345 ? 14.07 2.949 17.766 1 98.5 345 TYR B O 1
ATOM 7902 N N . ALA B 1 346 ? 14.492 2.234 15.664 1 98.44 346 ALA B N 1
ATOM 7903 C CA . ALA B 1 346 ? 15.07 3.51 15.25 1 98.44 346 ALA B CA 1
ATOM 7904 C C . ALA B 1 346 ? 14.078 4.648 15.43 1 98.44 346 ALA B C 1
ATOM 7906 O O . ALA B 1 346 ? 14.43 5.719 15.938 1 98.44 346 ALA B O 1
ATOM 7907 N N . ALA B 1 347 ? 12.852 4.414 15.008 1 97.44 347 ALA B N 1
ATOM 7908 C CA . ALA B 1 347 ? 11.797 5.426 15.109 1 97.44 347 ALA B CA 1
ATOM 7909 C C . ALA B 1 347 ? 11.508 5.773 16.562 1 97.44 347 ALA B C 1
ATOM 7911 O O . ALA B 1 347 ? 11.32 6.941 16.906 1 97.44 347 ALA B O 1
ATOM 7912 N N . LEU B 1 348 ? 11.492 4.789 17.391 1 94.81 348 LEU B N 1
ATOM 7913 C CA . LEU B 1 348 ? 11.242 5.027 18.812 1 94.81 348 LEU B CA 1
ATOM 7914 C C . LEU B 1 348 ? 12.359 5.859 19.422 1 94.81 348 LEU B C 1
ATOM 7916 O O . LEU B 1 348 ? 12.094 6.844 20.125 1 94.81 348 LEU B O 1
ATOM 7920 N N . PHE B 1 349 ? 13.602 5.488 19.219 1 95.62 349 PHE B N 1
ATOM 7921 C CA . PHE B 1 349 ? 14.734 6.207 19.781 1 95.62 349 PHE B CA 1
ATOM 7922 C C . PHE B 1 349 ? 14.789 7.637 19.266 1 95.62 349 PHE B C 1
ATOM 7924 O O . PHE B 1 349 ? 15.109 8.562 20.016 1 95.62 349 PHE B O 1
ATOM 7931 N N . ALA B 1 350 ? 14.469 7.809 17.984 1 95.12 350 ALA B N 1
ATOM 7932 C CA . ALA B 1 350 ? 14.43 9.156 17.422 1 95.12 350 ALA B CA 1
ATOM 7933 C C . ALA B 1 350 ? 13.297 9.977 18.047 1 95.12 350 ALA B C 1
ATOM 7935 O O . ALA B 1 350 ? 13.469 11.164 18.312 1 95.12 350 ALA B O 1
ATOM 7936 N N . GLY B 1 351 ? 12.148 9.336 18.188 1 91.56 351 GLY B N 1
ATOM 7937 C CA . GLY B 1 351 ? 11.031 10.008 18.828 1 91.56 351 GLY B CA 1
ATOM 7938 C C . GLY B 1 351 ? 11.336 10.477 20.234 1 91.56 351 GLY B C 1
ATOM 7939 O O . GLY B 1 351 ? 11 11.602 20.609 1 91.56 351 GLY B O 1
ATOM 7940 N N . VAL B 1 352 ? 12 9.68 20.984 1 88.44 352 VAL B N 1
ATOM 7941 C CA . VAL B 1 352 ? 12.391 10.016 22.344 1 88.44 352 VAL B CA 1
ATOM 7942 C C . VAL B 1 352 ? 13.359 11.203 22.328 1 88.44 352 VAL B C 1
ATOM 7944 O O . VAL B 1 352 ? 13.211 12.141 23.109 1 88.44 352 VAL B O 1
ATOM 7947 N N . SER B 1 353 ? 14.242 11.148 21.453 1 86.31 353 SER B N 1
ATOM 7948 C CA . SER B 1 353 ? 15.211 12.234 21.344 1 86.31 353 SER B CA 1
ATOM 7949 C C . SER B 1 353 ? 14.531 13.547 20.969 1 86.31 353 SER B C 1
ATOM 7951 O O . SER B 1 353 ? 14.906 14.609 21.469 1 86.31 353 SER B O 1
ATOM 7953 N N . LEU B 1 354 ? 13.602 13.508 20.062 1 86.38 354 LEU B N 1
ATOM 7954 C CA . LEU B 1 354 ? 12.891 14.703 19.625 1 86.38 354 LEU B CA 1
ATOM 7955 C C . LEU B 1 354 ? 12.062 15.297 20.75 1 86.38 354 LEU B C 1
ATOM 7957 O O . LEU B 1 354 ? 11.977 16.516 20.891 1 86.38 354 LEU B O 1
ATOM 7961 N N . VAL B 1 355 ? 11.43 14.461 21.516 1 82.06 355 VAL B N 1
ATOM 7962 C CA . VAL B 1 355 ? 10.648 14.93 22.656 1 82.06 355 VAL B CA 1
ATOM 7963 C C . VAL B 1 355 ? 11.57 15.625 23.656 1 82.06 355 VAL B C 1
ATOM 7965 O O . VAL B 1 355 ? 11.203 16.656 24.219 1 82.06 355 VAL B O 1
ATOM 7968 N N . ASP B 1 356 ? 12.727 15.078 23.812 1 78.62 356 ASP B N 1
ATOM 7969 C CA . ASP B 1 356 ? 13.703 15.688 24.703 1 78.62 356 ASP B CA 1
ATOM 7970 C C . ASP B 1 356 ? 14.125 17.062 24.203 1 78.62 356 ASP B C 1
ATOM 7972 O O . ASP B 1 356 ? 14.258 18 24.984 1 78.62 356 ASP B O 1
ATOM 7976 N N . ILE B 1 357 ? 14.359 17.156 22.953 1 76.06 357 ILE B N 1
ATOM 7977 C CA . ILE B 1 357 ? 14.734 18.438 22.359 1 76.06 357 ILE B CA 1
ATOM 7978 C C . ILE B 1 357 ? 13.586 19.422 22.516 1 76.06 357 ILE B C 1
ATOM 7980 O O . ILE B 1 357 ? 13.797 20.594 22.828 1 76.06 357 ILE B O 1
ATOM 7984 N N . HIS B 1 358 ? 12.398 18.984 22.219 1 77.75 358 HIS B N 1
ATOM 7985 C CA . HIS B 1 358 ? 11.203 19.812 22.359 1 77.75 358 HIS B CA 1
ATOM 7986 C C . HIS B 1 358 ? 11.055 20.328 23.781 1 77.75 358 HIS B C 1
ATOM 7988 O O . HIS B 1 358 ? 10.82 21.516 24 1 77.75 358 HIS B O 1
ATOM 7994 N N . ASP B 1 359 ? 11.234 19.453 24.766 1 76 359 ASP B N 1
ATOM 7995 C CA . ASP B 1 359 ? 11.102 19.844 26.156 1 76 359 ASP B CA 1
ATOM 7996 C C . ASP B 1 359 ? 12.195 20.828 26.578 1 76 359 ASP B C 1
ATOM 7998 O O . ASP B 1 359 ? 11.953 21.75 27.344 1 76 359 ASP B O 1
ATOM 8002 N N . SER B 1 360 ? 13.312 20.609 26.078 1 74.56 360 SER B N 1
ATOM 8003 C CA . SER B 1 360 ? 14.422 21.531 26.344 1 74.56 360 SER B CA 1
ATOM 8004 C C . SER B 1 360 ? 14.141 22.906 25.75 1 74.56 360 SER B C 1
ATOM 8006 O O . SER B 1 360 ? 14.477 23.922 26.359 1 74.56 360 SER B O 1
ATOM 8008 N N . ALA B 1 361 ? 13.602 22.906 24.562 1 73.31 361 ALA B N 1
ATOM 8009 C CA . ALA B 1 361 ? 13.242 24.156 23.906 1 73.31 361 ALA B CA 1
ATOM 8010 C C . ALA B 1 361 ? 12.172 24.906 24.719 1 73.31 361 ALA B C 1
ATOM 8012 O O . ALA B 1 361 ? 12.242 26.125 24.875 1 73.31 361 ALA B O 1
ATOM 8013 N N . LEU B 1 362 ? 11.211 24.234 25.156 1 74.56 362 LEU B N 1
ATOM 8014 C CA . LEU B 1 362 ? 10.148 24.812 25.953 1 74.56 362 LEU B CA 1
ATOM 8015 C C . LEU B 1 362 ? 10.719 25.453 27.219 1 74.56 362 LEU B C 1
ATOM 8017 O O . LEU B 1 362 ? 10.258 26.516 27.641 1 74.56 362 LEU B O 1
ATOM 8021 N N . ASN B 1 363 ? 11.703 24.766 27.766 1 75.06 363 ASN B N 1
ATOM 8022 C CA . ASN B 1 363 ? 12.352 25.297 28.969 1 75.06 363 ASN B CA 1
ATOM 8023 C C . ASN B 1 363 ? 13.109 26.578 28.672 1 75.06 363 ASN B C 1
ATOM 8025 O O . ASN B 1 363 ? 13.133 27.5 29.484 1 75.06 363 ASN B O 1
ATOM 8029 N N . VAL B 1 364 ? 13.68 26.688 27.578 1 73.56 364 VAL B N 1
ATOM 8030 C CA . VAL B 1 364 ? 14.406 27.891 27.172 1 73.56 364 VAL B CA 1
ATOM 8031 C C . VAL B 1 364 ? 13.422 29.031 26.969 1 73.56 364 VAL B C 1
ATOM 8033 O O . VAL B 1 364 ? 13.703 30.172 27.359 1 73.56 364 VAL B O 1
ATOM 8036 N N . ILE B 1 365 ? 12.367 28.781 26.297 1 70.31 365 ILE B N 1
ATOM 8037 C CA . ILE B 1 365 ? 11.328 29.766 26.062 1 70.31 365 ILE B CA 1
ATOM 8038 C C . ILE B 1 365 ? 10.812 30.297 27.406 1 70.31 365 ILE B C 1
ATOM 8040 O O . ILE B 1 365 ? 10.656 31.516 27.594 1 70.31 365 ILE B O 1
ATOM 8044 N N . LYS B 1 366 ? 10.562 29.438 28.219 1 69.81 366 LYS B N 1
ATOM 8045 C CA . LYS B 1 366 ? 10.039 29.828 29.531 1 69.81 366 LYS B CA 1
ATOM 8046 C C . LYS B 1 366 ? 11.031 30.703 30.297 1 69.81 366 LYS B C 1
ATOM 8048 O O . LYS B 1 366 ? 10.633 31.594 31.047 1 69.81 366 LYS B O 1
ATOM 8053 N N . LYS B 1 367 ? 12.273 30.469 30.031 1 73.06 367 LYS B N 1
ATOM 8054 C CA . LYS B 1 367 ? 13.312 31.203 30.734 1 73.06 367 LYS B CA 1
ATOM 8055 C C . LYS B 1 367 ? 13.672 32.5 30 1 73.06 367 LYS B C 1
ATOM 8057 O O . LYS B 1 367 ? 14.523 33.25 30.453 1 73.06 367 LYS B O 1
ATOM 8062 N N . GLY B 1 368 ? 12.977 32.688 28.891 1 63 368 GLY B N 1
ATOM 8063 C CA . GLY B 1 368 ? 13.188 33.906 28.109 1 63 368 GLY B CA 1
ATOM 8064 C C . GLY B 1 368 ? 14.5 33.906 27.344 1 63 368 GLY B C 1
ATOM 8065 O O . GLY B 1 368 ? 15.078 34.969 27.109 1 63 368 GLY B O 1
ATOM 8066 N N . GLY B 1 369 ? 14.93 32.781 27.094 1 66.19 369 GLY B N 1
ATOM 8067 C CA . GLY B 1 369 ? 16.219 32.656 26.422 1 66.19 369 GLY B CA 1
ATOM 8068 C C . GLY B 1 369 ? 16.156 33.031 24.953 1 66.19 369 GLY B C 1
ATOM 8069 O O . GLY B 1 369 ? 15.117 32.812 24.297 1 66.19 369 GLY B O 1
ATOM 8070 N N . GLN B 1 370 ? 17.172 33.688 24.406 1 64.31 370 GLN B N 1
ATOM 8071 C CA . GLN B 1 370 ? 17.219 34.25 23.047 1 64.31 370 GLN B CA 1
ATOM 8072 C C . GLN B 1 370 ? 17.453 33.125 22.016 1 64.31 370 GLN B C 1
ATOM 8074 O O . GLN B 1 370 ? 17.172 33.312 20.844 1 64.31 370 GLN B O 1
ATOM 8079 N N . SER B 1 371 ? 17.875 32 22.422 1 73.5 371 SER B N 1
ATOM 8080 C CA . SER B 1 371 ? 18.234 30.953 21.469 1 73.5 371 SER B CA 1
ATOM 8081 C C . SER B 1 371 ? 17.016 30.094 21.109 1 73.5 371 SER B C 1
ATOM 8083 O O . SER B 1 371 ? 17.125 29.125 20.375 1 73.5 371 SER B O 1
ATOM 8085 N N . PHE B 1 372 ? 15.914 30.5 21.484 1 75.75 372 PHE B N 1
ATOM 8086 C CA . PHE B 1 372 ? 14.695 29.719 21.328 1 75.75 372 PHE B CA 1
ATOM 8087 C C . PHE B 1 372 ? 14.305 29.641 19.859 1 75.75 372 PHE B C 1
ATOM 8089 O O . PHE B 1 372 ? 13.883 28.578 19.375 1 75.75 372 PHE B O 1
ATOM 8096 N N . GLY B 1 373 ? 14.594 30.641 19.141 1 75.31 373 GLY B N 1
ATOM 8097 C CA . GLY B 1 373 ? 14.227 30.672 17.734 1 75.31 373 GLY B CA 1
ATOM 8098 C C . GLY B 1 373 ? 14.984 29.641 16.906 1 75.31 373 GLY B C 1
ATOM 8099 O O . GLY B 1 373 ? 14.391 28.953 16.078 1 75.31 373 GLY B O 1
ATOM 8100 N N . ALA B 1 374 ? 16.188 29.547 17.203 1 79.62 374 ALA B N 1
ATOM 8101 C CA . ALA B 1 374 ? 17.031 28.625 16.453 1 79.62 374 ALA B CA 1
ATOM 8102 C C . ALA B 1 374 ? 16.672 27.172 16.766 1 79.62 374 ALA B C 1
ATOM 8104 O O . ALA B 1 374 ? 16.625 26.328 15.875 1 79.62 374 ALA B O 1
ATOM 8105 N N . LYS B 1 375 ? 16.391 26.906 17.938 1 81.25 375 LYS B N 1
ATOM 8106 C CA . LYS B 1 375 ? 16.016 25.547 18.359 1 81.25 375 LYS B CA 1
ATOM 8107 C C . LYS B 1 375 ? 14.672 25.141 17.781 1 81.25 375 LYS B C 1
ATOM 8109 O O . LYS B 1 375 ? 14.484 23.984 17.391 1 81.25 375 LYS B O 1
ATOM 8114 N N . LEU B 1 376 ? 13.867 26.094 17.734 1 81.44 376 LEU B N 1
ATOM 8115 C CA . LEU B 1 376 ? 12.547 25.812 17.188 1 81.44 376 LEU B CA 1
ATOM 8116 C C . LEU B 1 376 ? 12.617 25.562 15.688 1 81.44 376 LEU B C 1
ATOM 8118 O O . LEU B 1 376 ? 11.906 24.703 15.156 1 81.44 376 LEU B O 1
ATOM 8122 N N . ALA B 1 377 ? 13.438 26.312 15.086 1 83.44 377 ALA B N 1
ATOM 8123 C CA . ALA B 1 377 ? 13.625 26.125 13.648 1 83.44 377 ALA B CA 1
ATOM 8124 C C . ALA B 1 377 ? 14.203 24.75 13.352 1 83.44 377 ALA B C 1
ATOM 8126 O O . ALA B 1 377 ? 13.797 24.094 12.391 1 83.44 377 ALA B O 1
ATOM 8127 N N . GLU B 1 378 ? 15.117 24.328 14.125 1 87.81 378 GLU B N 1
ATOM 8128 C CA . GLU B 1 378 ? 15.719 23 13.984 1 87.81 378 GLU B CA 1
ATOM 8129 C C . GLU B 1 378 ? 14.68 21.891 14.203 1 87.81 378 GLU B C 1
ATOM 8131 O O . GLU B 1 378 ? 14.586 20.953 13.414 1 87.81 378 GLU B O 1
ATOM 8136 N N . LEU B 1 379 ? 13.984 22.109 15.281 1 87.69 379 LEU B N 1
ATOM 8137 C CA . LEU B 1 379 ? 12.984 21.109 15.641 1 87.69 379 LEU B CA 1
ATOM 8138 C C . LEU B 1 379 ? 11.93 20.969 14.547 1 87.69 379 LEU B C 1
ATOM 8140 O O . LEU B 1 379 ? 11.508 19.859 14.211 1 87.69 379 LEU B O 1
ATOM 8144 N N . HIS B 1 380 ? 11.562 22.062 14.047 1 87.75 380 HIS B N 1
ATOM 8145 C CA . HIS B 1 380 ? 10.555 22.062 12.984 1 87.75 380 HIS B CA 1
ATOM 8146 C C . HIS B 1 380 ? 11.078 21.359 11.734 1 87.75 380 HIS B C 1
ATOM 8148 O O . HIS B 1 380 ? 10.391 20.516 11.164 1 87.75 380 HIS B O 1
ATOM 8154 N N . ALA B 1 381 ? 12.219 21.688 11.352 1 91.12 381 ALA B N 1
ATOM 8155 C CA . ALA B 1 381 ? 12.789 21.156 10.125 1 91.12 381 ALA B CA 1
ATOM 8156 C C . ALA B 1 381 ? 13.062 19.656 10.25 1 91.12 381 ALA B C 1
ATOM 8158 O O . ALA B 1 381 ? 12.703 18.875 9.367 1 91.12 381 ALA B O 1
ATOM 8159 N N . VAL B 1 382 ? 13.633 19.281 11.367 1 91.56 382 VAL B N 1
ATOM 8160 C CA . VAL B 1 382 ? 14.031 17.891 11.578 1 91.56 382 VAL B CA 1
ATOM 8161 C C . VAL B 1 382 ? 12.789 17 11.719 1 91.56 382 VAL B C 1
ATOM 8163 O O . VAL B 1 382 ? 12.734 15.906 11.164 1 91.56 382 VAL B O 1
ATOM 8166 N N . SER B 1 383 ? 11.844 17.516 12.445 1 92.56 383 SER B N 1
ATOM 8167 C CA . SER B 1 383 ? 10.617 16.75 12.586 1 92.56 383 SER B CA 1
ATOM 8168 C C . SER B 1 383 ? 9.891 16.609 11.25 1 92.56 383 SER B C 1
ATOM 8170 O O . SER B 1 383 ? 9.258 15.578 10.992 1 92.56 383 SER B O 1
ATOM 8172 N N . SER B 1 384 ? 10 17.594 10.359 1 93.88 384 SER B N 1
ATOM 8173 C CA . SER B 1 384 ? 9.414 17.516 9.023 1 93.88 384 SER B CA 1
ATOM 8174 C C . SER B 1 384 ? 10.062 16.406 8.195 1 93.88 384 SER B C 1
ATOM 8176 O O . SER B 1 384 ? 9.367 15.594 7.59 1 93.88 384 SER B O 1
ATOM 8178 N N . GLY B 1 385 ? 11.352 16.391 8.242 1 96.19 385 GLY B N 1
ATOM 8179 C CA . GLY B 1 385 ? 12.062 15.367 7.5 1 96.19 385 GLY B CA 1
ATOM 8180 C C . GLY B 1 385 ? 11.805 13.961 8.008 1 96.19 385 GLY B C 1
ATOM 8181 O O . GLY B 1 385 ? 11.602 13.039 7.219 1 96.19 385 GLY B O 1
ATOM 8182 N N . LEU B 1 386 ? 11.805 13.82 9.312 1 96.38 386 LEU B N 1
ATOM 8183 C CA . LEU B 1 386 ? 11.578 12.516 9.922 1 96.38 386 LEU B CA 1
ATOM 8184 C C . LEU B 1 386 ? 10.156 12.031 9.656 1 96.38 386 LEU B C 1
ATOM 8186 O O . LEU B 1 386 ? 9.945 10.859 9.352 1 96.38 386 LEU B O 1
ATOM 8190 N N . LYS B 1 387 ? 9.211 12.969 9.758 1 95.62 387 LYS B N 1
ATOM 8191 C CA . LYS B 1 387 ? 7.824 12.609 9.484 1 95.62 387 LYS B CA 1
ATOM 8192 C C . LYS B 1 387 ? 7.656 12.125 8.047 1 95.62 387 LYS B C 1
ATOM 8194 O O . LYS B 1 387 ? 7.008 11.109 7.801 1 95.62 387 LYS B O 1
ATOM 8199 N N . ALA B 1 388 ? 8.219 12.836 7.145 1 96.69 388 ALA B N 1
ATOM 8200 C CA . ALA B 1 388 ? 8.117 12.453 5.738 1 96.69 388 ALA B CA 1
ATOM 8201 C C . ALA B 1 388 ? 8.734 11.078 5.492 1 96.69 388 ALA B C 1
ATOM 8203 O O . ALA B 1 388 ? 8.125 10.227 4.844 1 96.69 388 ALA B O 1
ATOM 8204 N N . TRP B 1 389 ? 9.883 10.828 6.035 1 97.69 389 TRP B N 1
ATOM 8205 C CA . TRP B 1 389 ? 10.602 9.578 5.82 1 97.69 389 TRP B CA 1
ATOM 8206 C C . TRP B 1 389 ? 9.875 8.414 6.492 1 97.69 389 TRP B C 1
ATOM 8208 O O . TRP B 1 389 ? 9.656 7.371 5.867 1 97.69 389 TRP B O 1
ATOM 8218 N N . LEU B 1 390 ? 9.469 8.586 7.699 1 97.81 390 LEU B N 1
ATOM 8219 C CA . LEU B 1 390 ? 8.883 7.496 8.469 1 97.81 390 LEU B CA 1
ATOM 8220 C C . LEU B 1 390 ? 7.469 7.188 7.988 1 97.81 390 LEU B C 1
ATOM 8222 O O . LEU B 1 390 ? 7.043 6.031 7.996 1 97.81 390 LEU B O 1
ATOM 8226 N N . ALA B 1 391 ? 6.695 8.258 7.641 1 96.88 391 ALA B N 1
ATOM 8227 C CA . ALA B 1 391 ? 5.367 7.98 7.098 1 96.88 391 ALA B CA 1
ATOM 8228 C C . ALA B 1 391 ? 5.449 7.039 5.902 1 96.88 391 ALA B C 1
ATOM 8230 O O . ALA B 1 391 ? 4.672 6.086 5.801 1 96.88 391 ALA B O 1
ATOM 8231 N N . GLU B 1 392 ? 6.402 7.27 5.074 1 97.19 392 GLU B N 1
ATOM 8232 C CA . GLU B 1 392 ? 6.566 6.441 3.885 1 97.19 392 GLU B CA 1
ATOM 8233 C C . GLU B 1 392 ? 7.117 5.066 4.238 1 97.19 392 GLU B C 1
ATOM 8235 O O . GLU B 1 392 ? 6.574 4.043 3.818 1 97.19 392 GLU B O 1
ATOM 8240 N N . ARG B 1 393 ? 8.141 5 4.996 1 98.06 393 ARG B N 1
ATOM 8241 C CA . ARG B 1 393 ? 8.828 3.748 5.281 1 98.06 393 ARG B CA 1
ATOM 8242 C C . ARG B 1 393 ? 7.957 2.82 6.121 1 98.06 393 ARG B C 1
ATOM 8244 O O . ARG B 1 393 ? 7.953 1.606 5.914 1 98.06 393 ARG B O 1
ATOM 8251 N N . VAL B 1 394 ? 7.27 3.357 7.047 1 98.56 394 VAL B N 1
ATOM 8252 C CA . VAL B 1 394 ? 6.473 2.531 7.949 1 98.56 394 VAL B CA 1
ATOM 8253 C C . VAL B 1 394 ? 5.219 2.043 7.23 1 98.56 394 VAL B C 1
ATOM 8255 O O . VAL B 1 394 ? 4.836 0.877 7.359 1 98.56 394 VAL B O 1
ATOM 8258 N N . SER B 1 395 ? 4.531 2.914 6.457 1 98.19 395 SER B N 1
ATOM 8259 C CA . SER B 1 395 ? 3.381 2.439 5.695 1 98.19 395 SER B CA 1
ATOM 8260 C C . SER B 1 395 ? 3.781 1.343 4.715 1 98.19 395 SER B C 1
ATOM 8262 O O . SER B 1 395 ? 3.133 0.296 4.648 1 98.19 395 SER B O 1
ATOM 8264 N N . ASP B 1 396 ? 4.879 1.562 4.02 1 98.38 396 ASP B N 1
ATOM 8265 C CA . ASP B 1 396 ? 5.379 0.54 3.107 1 98.38 396 ASP B CA 1
ATOM 8266 C C . ASP B 1 396 ? 5.797 -0.717 3.867 1 98.38 396 ASP B C 1
ATOM 8268 O O . ASP B 1 396 ? 5.621 -1.833 3.375 1 98.38 396 ASP B O 1
ATOM 8272 N N . GLY B 1 397 ? 6.402 -0.497 5.012 1 98.75 397 GLY B N 1
ATOM 8273 C CA . GLY B 1 397 ? 6.828 -1.618 5.836 1 98.75 397 GLY B CA 1
ATOM 8274 C C . GLY B 1 397 ? 5.672 -2.479 6.312 1 98.75 397 GLY B C 1
ATOM 8275 O O . GLY B 1 397 ? 5.766 -3.707 6.316 1 98.75 397 GLY B O 1
ATOM 8276 N N . ILE B 1 398 ? 4.602 -1.866 6.688 1 98.81 398 ILE B N 1
ATOM 8277 C CA . ILE B 1 398 ? 3.424 -2.604 7.125 1 98.81 398 ILE B CA 1
ATOM 8278 C C . ILE B 1 398 ? 2.863 -3.422 5.965 1 98.81 398 ILE B C 1
ATOM 8280 O O . ILE B 1 398 ? 2.518 -4.594 6.133 1 98.81 398 ILE B O 1
ATOM 8284 N N . GLU B 1 399 ? 2.812 -2.826 4.816 1 98.5 399 GLU B N 1
ATOM 8285 C CA . GLU B 1 399 ? 2.367 -3.562 3.637 1 98.5 399 GLU B CA 1
ATOM 8286 C C . GLU B 1 399 ? 3.309 -4.719 3.318 1 98.5 399 GLU B C 1
ATOM 8288 O O . GLU B 1 399 ? 2.863 -5.801 2.926 1 98.5 399 GLU B O 1
ATOM 8293 N N . THR B 1 400 ? 4.578 -4.508 3.506 1 98.31 400 THR B N 1
ATOM 8294 C CA . THR B 1 400 ? 5.547 -5.582 3.305 1 98.31 400 THR B CA 1
ATOM 8295 C C . THR B 1 400 ? 5.297 -6.723 4.285 1 98.31 400 THR B C 1
ATOM 8297 O O . THR B 1 400 ? 5.309 -7.895 3.898 1 98.31 400 THR B O 1
ATOM 8300 N N . CYS B 1 401 ? 5.055 -6.383 5.543 1 98.81 401 CYS B N 1
ATOM 8301 C CA . CYS B 1 401 ? 4.723 -7.406 6.527 1 98.81 401 CYS B CA 1
ATOM 8302 C C . CYS B 1 401 ? 3.49 -8.195 6.098 1 98.81 401 CYS B C 1
ATOM 8304 O O . CYS B 1 401 ? 3.455 -9.414 6.219 1 98.81 401 CYS B O 1
ATOM 8306 N N . ARG B 1 402 ? 2.529 -7.461 5.609 1 98.44 402 ARG B N 1
ATOM 8307 C CA . ARG B 1 402 ? 1.308 -8.109 5.137 1 98.44 402 ARG B CA 1
ATOM 8308 C C . ARG B 1 402 ? 1.611 -9.102 4.02 1 98.44 402 ARG B C 1
ATOM 8310 O O . ARG B 1 402 ? 1.154 -10.25 4.062 1 98.44 402 ARG B O 1
ATOM 8317 N N . ARG B 1 403 ? 2.41 -8.758 3.055 1 97.62 403 ARG B N 1
ATOM 8318 C CA . ARG B 1 403 ? 2.766 -9.609 1.928 1 97.62 403 ARG B CA 1
ATOM 8319 C C . ARG B 1 403 ? 3.568 -10.82 2.393 1 97.62 403 ARG B C 1
ATOM 8321 O O . ARG B 1 403 ? 3.404 -11.922 1.863 1 97.62 403 ARG B O 1
ATOM 8328 N N . LEU B 1 404 ? 4.395 -10.609 3.375 1 97.88 404 LEU B N 1
ATOM 8329 C CA . LEU B 1 404 ? 5.242 -11.672 3.896 1 97.88 404 LEU B CA 1
ATOM 8330 C C . LEU B 1 404 ? 4.406 -12.75 4.582 1 97.88 404 LEU B C 1
ATOM 8332 O O . LEU B 1 404 ? 4.867 -13.875 4.781 1 97.88 404 LEU B O 1
ATOM 8336 N N . CYS B 1 405 ? 3.176 -12.414 4.91 1 97.94 405 CYS B N 1
ATOM 8337 C CA . CYS B 1 405 ? 2.293 -13.375 5.555 1 97.94 405 CYS B CA 1
ATOM 8338 C C . CYS B 1 405 ? 1.417 -14.086 4.531 1 97.94 405 CYS B C 1
ATOM 8340 O O . CYS B 1 405 ? 0.498 -14.82 4.895 1 97.94 405 CYS B O 1
ATOM 8342 N N . GLY B 1 406 ? 1.615 -13.867 3.24 1 96 406 GLY B N 1
ATOM 8343 C CA . GLY B 1 406 ? 0.904 -14.562 2.178 1 96 406 GLY B CA 1
ATOM 8344 C C . GLY B 1 406 ? -0.591 -14.305 2.193 1 96 406 GLY B C 1
ATOM 8345 O O . GLY B 1 406 ? -1.029 -13.172 2.395 1 96 406 GLY B O 1
ATOM 8346 N N . GLY B 1 407 ? -1.302 -15.344 1.897 1 96.25 407 GLY B N 1
ATOM 8347 C CA . GLY B 1 407 ? -2.754 -15.258 1.904 1 96.25 407 GLY B CA 1
ATOM 8348 C C . GLY B 1 407 ? -3.322 -14.883 3.26 1 96.25 407 GLY B C 1
ATOM 8349 O O . GLY B 1 407 ? -4.27 -14.102 3.348 1 96.25 407 GLY B O 1
ATOM 8350 N N . HIS B 1 408 ? -2.703 -15.391 4.277 1 97.31 408 HIS B N 1
ATOM 8351 C CA . HIS B 1 408 ? -3.234 -15.133 5.613 1 97.31 408 HIS B CA 1
ATOM 8352 C C . HIS B 1 408 ? -3.035 -13.672 6.012 1 97.31 408 HIS B C 1
ATOM 8354 O O . HIS B 1 408 ? -3.828 -13.117 6.773 1 97.31 408 HIS B O 1
ATOM 8360 N N . GLY B 1 409 ? -1.996 -13.07 5.449 1 97.56 409 GLY B N 1
ATOM 8361 C CA . GLY B 1 409 ? -1.854 -11.633 5.594 1 97.56 409 GLY B CA 1
ATOM 8362 C C . GLY B 1 409 ? -2.906 -10.852 4.832 1 97.56 409 GLY B C 1
ATOM 8363 O O . GLY B 1 409 ? -3.275 -9.742 5.23 1 97.56 409 GLY B O 1
ATOM 8364 N N . PHE B 1 410 ? -3.463 -11.438 3.791 1 97.5 410 PHE B N 1
ATOM 8365 C CA . PHE B 1 410 ? -4.414 -10.773 2.902 1 97.5 410 PHE B CA 1
ATOM 8366 C C . PHE B 1 410 ? -5.809 -10.773 3.51 1 97.5 410 PHE B C 1
ATOM 8368 O O . PHE B 1 410 ? -6.68 -10.008 3.074 1 97.5 410 PHE B O 1
ATOM 8375 N N . THR B 1 411 ? -6.047 -11.555 4.531 1 97.5 411 THR B N 1
ATOM 8376 C CA . THR B 1 411 ? -7.316 -11.5 5.25 1 97.5 411 THR B CA 1
ATOM 8377 C C . THR B 1 411 ? -7.32 -10.352 6.254 1 97.5 411 THR B C 1
ATOM 8379 O O . THR B 1 411 ? -6.289 -10.039 6.859 1 97.5 411 THR B O 1
ATOM 8382 N N . GLN B 1 412 ? -8.469 -9.766 6.457 1 97.62 412 GLN B N 1
ATOM 8383 C CA . GLN B 1 412 ? -8.562 -8.656 7.402 1 97.62 412 GLN B CA 1
ATOM 8384 C C . GLN B 1 412 ? -8.352 -9.141 8.836 1 97.62 412 GLN B C 1
ATOM 8386 O O . GLN B 1 412 ? -8.023 -8.344 9.719 1 97.62 412 GLN B O 1
ATOM 8391 N N . SER B 1 413 ? -8.461 -10.445 9.086 1 97.44 413 SER B N 1
ATOM 8392 C CA . SER B 1 413 ? -8.297 -10.984 10.43 1 97.44 413 SER B CA 1
ATOM 8393 C C . SER B 1 413 ? -6.844 -10.914 10.883 1 97.44 413 SER B C 1
ATOM 8395 O O . SER B 1 413 ? -6.551 -11.062 12.07 1 97.44 413 SER B O 1
ATOM 8397 N N . SER B 1 414 ? -5.895 -10.727 9.953 1 98.5 414 SER B N 1
ATOM 8398 C CA . SER B 1 414 ? -4.504 -10.508 10.328 1 98.5 414 SER B CA 1
ATOM 8399 C C . SER B 1 414 ? -4.316 -9.148 10.992 1 98.5 414 SER B C 1
ATOM 8401 O O . SER B 1 414 ? -3.328 -8.93 11.695 1 98.5 414 SER B O 1
ATOM 8403 N N . ASN B 1 415 ? -5.195 -8.234 10.703 1 98.38 415 ASN B N 1
ATOM 8404 C CA . ASN B 1 415 ? -5.246 -6.852 11.164 1 98.38 415 ASN B CA 1
ATOM 8405 C C . ASN B 1 415 ? -4.164 -6.004 10.492 1 98.38 415 ASN B C 1
ATOM 8407 O O . ASN B 1 415 ? -4.027 -4.816 10.797 1 98.38 415 ASN B O 1
ATOM 8411 N N . LEU B 1 416 ? -3.318 -6.535 9.625 1 98.69 416 LEU B N 1
ATOM 8412 C CA . LEU B 1 416 ? -2.236 -5.797 8.977 1 98.69 416 LEU B CA 1
ATOM 8413 C C . LEU B 1 416 ? -2.789 -4.797 7.969 1 98.69 416 LEU B C 1
ATOM 8415 O O . LEU B 1 416 ? -2.273 -3.682 7.848 1 98.69 416 LEU B O 1
ATOM 8419 N N . ALA B 1 417 ? -3.857 -5.188 7.297 1 97.5 417 ALA B N 1
ATOM 8420 C CA . ALA B 1 417 ? -4.473 -4.27 6.344 1 97.5 417 ALA B CA 1
ATOM 8421 C C . ALA B 1 417 ? -5.059 -3.053 7.055 1 97.5 417 ALA B C 1
ATOM 8423 O O . ALA B 1 417 ? -4.996 -1.933 6.543 1 97.5 417 ALA B O 1
ATOM 8424 N N . HIS B 1 418 ? -5.648 -3.291 8.203 1 97.5 418 HIS B N 1
ATOM 8425 C CA . HIS B 1 418 ? -6.188 -2.197 9 1 97.5 418 HIS B CA 1
ATOM 8426 C C . HIS B 1 418 ? -5.074 -1.265 9.477 1 97.5 418 HIS B C 1
ATOM 8428 O O . HIS B 1 418 ? -5.203 -0.041 9.383 1 97.5 418 HIS B O 1
ATOM 8434 N N . LEU B 1 419 ? -3.977 -1.853 9.984 1 98.06 419 LEU B N 1
ATOM 8435 C CA . LEU B 1 419 ? -2.834 -1.057 10.414 1 98.06 419 LEU B CA 1
ATOM 8436 C C . LEU B 1 419 ? -2.291 -0.215 9.266 1 98.06 419 LEU B C 1
ATOM 8438 O O . LEU B 1 419 ? -1.953 0.956 9.453 1 98.06 419 LEU B O 1
ATOM 8442 N N . PHE B 1 420 ? -2.271 -0.776 8.07 1 98.38 420 PHE B N 1
ATOM 8443 C CA . PHE B 1 420 ? -1.817 -0.054 6.891 1 98.38 420 PHE B CA 1
ATOM 8444 C C . PHE B 1 420 ? -2.734 1.126 6.59 1 98.38 420 PHE B C 1
ATOM 8446 O O . PHE B 1 420 ? -2.266 2.244 6.367 1 98.38 420 PHE B O 1
ATOM 8453 N N . ALA B 1 421 ? -3.982 0.892 6.578 1 96.81 421 ALA B N 1
ATOM 8454 C CA . ALA B 1 421 ? -4.965 1.913 6.227 1 96.81 421 ALA B CA 1
ATOM 8455 C C . ALA B 1 421 ? -4.891 3.098 7.188 1 96.81 421 ALA B C 1
ATOM 8457 O O . ALA B 1 421 ? -5.074 4.246 6.777 1 96.81 421 ALA B O 1
ATOM 8458 N N . GLU B 1 422 ? -4.582 2.828 8.398 1 94.69 422 GLU B N 1
ATOM 8459 C CA . GLU B 1 422 ? -4.508 3.898 9.391 1 94.69 422 GLU B CA 1
ATOM 8460 C C . GLU B 1 422 ? -3.188 4.656 9.281 1 94.69 422 GLU B C 1
ATOM 8462 O O . GLU B 1 422 ? -3.146 5.871 9.492 1 94.69 422 GLU B O 1
ATOM 8467 N N . MET B 1 423 ? -2.152 3.939 8.922 1 96.81 423 MET B N 1
ATOM 8468 C CA . MET B 1 423 ? -0.825 4.547 8.891 1 96.81 423 MET B CA 1
ATOM 8469 C C . MET B 1 423 ? -0.621 5.34 7.605 1 96.81 423 MET B C 1
ATOM 8471 O O . MET B 1 423 ? 0.042 6.379 7.609 1 96.81 423 MET B O 1
ATOM 8475 N N . VAL B 1 424 ? -1.213 4.902 6.527 1 97 424 VAL B N 1
ATOM 8476 C CA . VAL B 1 424 ? -0.887 5.453 5.215 1 97 424 VAL B CA 1
ATOM 8477 C C . VAL B 1 424 ? -1.439 6.875 5.098 1 97 424 VAL B C 1
ATOM 8479 O O . VAL B 1 424 ? -0.938 7.68 4.312 1 97 424 VAL B O 1
ATOM 8482 N N . GLY B 1 425 ? -2.434 7.25 5.938 1 95.5 425 GLY B N 1
ATOM 8483 C CA . GLY B 1 425 ? -2.902 8.625 5.992 1 95.5 425 GLY B CA 1
ATOM 8484 C C . GLY B 1 425 ? -1.814 9.617 6.367 1 95.5 425 GLY B C 1
ATOM 8485 O O . GLY B 1 425 ? -1.837 10.766 5.926 1 95.5 425 GLY B O 1
ATOM 8486 N N . ALA B 1 426 ? -0.816 9.141 7.102 1 95.06 426 ALA B N 1
ATOM 8487 C CA . ALA B 1 426 ? 0.263 10 7.586 1 95.06 426 ALA B CA 1
ATOM 8488 C C . ALA B 1 426 ? 1.123 10.508 6.434 1 95.06 426 ALA B C 1
ATOM 8490 O O . ALA B 1 426 ? 1.88 11.469 6.594 1 95.06 426 ALA B O 1
ATOM 8491 N N . ASN B 1 427 ? 1.01 9.922 5.281 1 95.94 427 ASN B N 1
ATOM 8492 C CA . ASN B 1 427 ? 1.709 10.406 4.098 1 95.94 427 ASN B CA 1
ATOM 8493 C C . ASN B 1 427 ? 1.089 11.703 3.572 1 95.94 427 ASN B C 1
ATOM 8495 O O . ASN B 1 427 ? 1.688 12.391 2.748 1 95.94 427 ASN B O 1
ATOM 8499 N N . THR B 1 428 ? -0.098 12.039 4.105 1 93.88 428 THR B N 1
ATOM 8500 C CA . THR B 1 428 ? -0.852 13.156 3.535 1 93.88 428 THR B CA 1
ATOM 8501 C C . THR B 1 428 ? -1.125 14.219 4.59 1 93.88 428 THR B C 1
ATOM 8503 O O . THR B 1 428 ? -0.807 15.391 4.391 1 93.88 428 THR B O 1
ATOM 8506 N N . TYR B 1 429 ? -1.692 13.812 5.68 1 90.88 429 TYR B N 1
ATOM 8507 C CA . TYR B 1 429 ? -2.088 14.828 6.656 1 90.88 429 TYR B CA 1
ATOM 8508 C C . TYR B 1 429 ? -0.872 15.391 7.379 1 90.88 429 TYR B C 1
ATOM 8510 O O . TYR B 1 429 ? 0.203 14.789 7.363 1 90.88 429 TYR B O 1
ATOM 8518 N N . GLU B 1 430 ? -0.987 16.562 7.914 1 85.38 430 GLU B N 1
ATOM 8519 C CA . GLU B 1 430 ? 0.073 17.312 8.586 1 85.38 430 GLU B CA 1
ATOM 8520 C C . GLU B 1 430 ? 1.228 17.609 7.637 1 85.38 430 GLU B C 1
ATOM 8522 O O . GLU B 1 430 ? 2.389 17.641 8.047 1 85.38 430 GLU B O 1
ATOM 8527 N N . GLY B 1 431 ? 0.893 17.703 6.324 1 86.06 431 GLY B N 1
ATOM 8528 C CA . GLY B 1 431 ? 1.86 18.016 5.281 1 86.06 431 GLY B CA 1
ATOM 8529 C C . GLY B 1 431 ? 2.256 16.797 4.457 1 86.06 431 GLY B C 1
ATOM 8530 O O . GLY B 1 431 ? 2.715 15.797 5.004 1 86.06 431 GLY B O 1
ATOM 8531 N N . THR B 1 432 ? 2.125 16.938 3.162 1 90 432 THR B N 1
ATOM 8532 C CA . THR B 1 432 ? 2.566 15.875 2.271 1 90 432 THR B CA 1
ATOM 8533 C C . THR B 1 432 ? 4.09 15.797 2.23 1 90 432 THR B C 1
ATOM 8535 O O . THR B 1 432 ? 4.773 16.766 2.59 1 90 432 THR B O 1
ATOM 8538 N N . SER B 1 433 ? 4.609 14.711 1.853 1 91.25 433 SER B N 1
ATOM 8539 C CA . SER B 1 433 ? 6.051 14.484 1.804 1 91.25 433 SER B CA 1
ATOM 8540 C C . SER B 1 433 ? 6.754 15.562 0.995 1 91.25 433 SER B C 1
ATOM 8542 O O . SER B 1 433 ? 7.828 16.031 1.38 1 91.25 433 SER B O 1
ATOM 8544 N N . ASP B 1 434 ? 6.191 16.047 -0.046 1 90.38 434 ASP B N 1
ATOM 8545 C CA . ASP B 1 434 ? 6.84 16.984 -0.945 1 90.38 434 ASP B CA 1
ATOM 8546 C C . ASP B 1 434 ? 7.004 18.359 -0.276 1 90.38 434 ASP B C 1
ATOM 8548 O O . ASP B 1 434 ? 7.992 19.047 -0.513 1 90.38 434 ASP B O 1
ATOM 8552 N N . VAL B 1 435 ? 6.035 18.688 0.555 1 90.69 435 VAL B N 1
ATOM 8553 C CA . VAL B 1 435 ? 6.113 19.938 1.286 1 90.69 435 VAL B CA 1
ATOM 8554 C C . VAL B 1 435 ? 7.145 19.828 2.404 1 90.69 435 VAL B C 1
ATOM 8556 O O . VAL B 1 435 ? 7.98 20.719 2.58 1 90.69 435 VAL B O 1
ATOM 8559 N N . LEU B 1 436 ? 7.152 18.766 3.082 1 94.38 436 LEU B N 1
ATOM 8560 C CA . LEU B 1 436 ? 7.984 18.578 4.266 1 94.38 436 LEU B CA 1
ATOM 8561 C C . LEU B 1 436 ? 9.461 18.484 3.885 1 94.38 436 LEU B C 1
ATOM 8563 O O . LEU B 1 436 ? 10.312 19.047 4.574 1 94.38 436 LEU B O 1
ATOM 8567 N N . VAL B 1 437 ? 9.742 17.828 2.828 1 96.5 437 VAL B N 1
ATOM 8568 C CA . VAL B 1 437 ? 11.141 17.641 2.459 1 96.5 437 VAL B CA 1
ATOM 8569 C C . VAL B 1 437 ? 11.734 18.953 1.981 1 96.5 437 VAL B C 1
ATOM 8571 O O . VAL B 1 437 ? 12.938 19.203 2.152 1 96.5 437 VAL B O 1
ATOM 8574 N N . GLN B 1 438 ? 10.922 19.859 1.409 1 94.56 438 GLN B N 1
ATOM 8575 C CA . GLN B 1 438 ? 11.406 21.188 1.021 1 94.56 438 GLN B CA 1
ATOM 8576 C C . GLN B 1 438 ? 11.781 22.016 2.244 1 94.56 438 GLN B C 1
ATOM 8578 O O . GLN B 1 438 ? 12.82 22.672 2.256 1 94.56 438 GLN B O 1
ATOM 8583 N N . GLN B 1 439 ? 10.914 21.938 3.271 1 93.25 439 GLN B N 1
ATOM 8584 C CA . GLN B 1 439 ? 11.188 22.656 4.508 1 93.25 439 GLN B CA 1
ATOM 8585 C C . GLN B 1 439 ? 12.477 22.172 5.156 1 93.25 439 GLN B C 1
ATOM 8587 O O . GLN B 1 439 ? 13.297 22.969 5.617 1 93.25 439 GLN B O 1
ATOM 8592 N N . HIS B 1 440 ? 12.648 20.922 5.172 1 96.88 440 HIS B N 1
ATOM 8593 C CA . HIS B 1 440 ? 13.844 20.297 5.742 1 96.88 440 HIS B CA 1
ATOM 8594 C C . HIS B 1 440 ? 15.086 20.672 4.949 1 96.88 440 HIS B C 1
ATOM 8596 O O . HIS B 1 440 ? 16.094 21.094 5.527 1 96.88 440 HIS B O 1
ATOM 8602 N N . ALA B 1 441 ? 15.008 20.594 3.637 1 98.06 441 ALA B N 1
ATOM 8603 C CA . ALA B 1 441 ? 16.141 20.875 2.766 1 98.06 441 ALA B CA 1
ATOM 8604 C C . ALA B 1 441 ? 16.547 22.344 2.859 1 98.06 441 ALA B C 1
ATOM 8606 O O . ALA B 1 441 ? 17.75 22.656 2.859 1 98.06 441 ALA B O 1
ATOM 8607 N N . ARG B 1 442 ? 15.617 23.25 2.934 1 96.69 442 ARG B N 1
ATOM 8608 C CA . ARG B 1 442 ? 15.914 24.672 3.049 1 96.69 442 ARG B CA 1
ATOM 8609 C C . ARG B 1 442 ? 16.641 24.984 4.355 1 96.69 442 ARG B C 1
ATOM 8611 O O . ARG B 1 442 ? 17.531 25.828 4.395 1 96.69 442 ARG B O 1
ATOM 8618 N N . TYR B 1 443 ? 16.234 24.344 5.387 1 96.5 443 TYR B N 1
ATOM 8619 C CA . TYR B 1 443 ? 16.922 24.484 6.66 1 96.5 443 TYR B CA 1
ATOM 8620 C C . TYR B 1 443 ? 18.375 24.031 6.547 1 96.5 443 TYR B C 1
ATOM 8622 O O . TYR B 1 443 ? 19.281 24.703 7.051 1 96.5 443 TYR B O 1
ATOM 8630 N N . LEU B 1 444 ? 18.594 22.922 5.863 1 98.12 444 LEU B N 1
ATOM 8631 C CA . LEU B 1 444 ? 19.953 22.391 5.691 1 98.12 444 LEU B CA 1
ATOM 8632 C C . LEU B 1 444 ? 20.812 23.359 4.895 1 98.12 444 LEU B C 1
ATOM 8634 O O . LEU B 1 444 ? 21.984 23.578 5.215 1 98.12 444 LEU B O 1
ATOM 8638 N N . LEU B 1 445 ? 20.234 23.953 3.85 1 97.69 445 LEU B N 1
ATOM 8639 C CA . LEU B 1 445 ? 20.953 24.938 3.037 1 97.69 445 LEU B CA 1
ATOM 8640 C C . LEU B 1 445 ? 21.312 26.156 3.863 1 97.69 445 LEU B C 1
ATOM 8642 O O . LEU B 1 445 ? 22.422 26.672 3.771 1 97.69 445 LEU B O 1
ATOM 8646 N N . LYS B 1 446 ? 20.375 26.625 4.676 1 96.44 446 LYS B N 1
ATOM 8647 C CA . LYS B 1 446 ? 20.609 27.781 5.535 1 96.44 446 LYS B CA 1
ATOM 8648 C C . LYS B 1 446 ? 21.703 27.484 6.559 1 96.44 446 LYS B C 1
ATOM 8650 O O . LYS B 1 446 ? 22.562 28.328 6.828 1 96.44 446 LYS B O 1
ATOM 8655 N N . THR B 1 447 ? 21.641 26.344 7.074 1 96.31 447 THR B N 1
ATOM 8656 C CA . THR B 1 447 ? 22.641 25.922 8.047 1 96.31 447 THR B CA 1
ATOM 8657 C C . THR B 1 447 ? 24.031 25.859 7.414 1 96.31 447 THR B C 1
ATOM 8659 O O . THR B 1 447 ? 25 26.344 7.992 1 96.31 447 THR B O 1
ATOM 8662 N N . LEU B 1 448 ? 24.094 25.25 6.277 1 97.44 448 LEU B N 1
ATOM 8663 C CA . LEU B 1 448 ? 25.359 25.156 5.559 1 97.44 448 LEU B CA 1
ATOM 8664 C C . LEU B 1 448 ? 25.953 26.547 5.324 1 97.44 448 LEU B C 1
ATOM 8666 O O . LEU B 1 448 ? 27.172 26.734 5.434 1 97.44 448 LEU B O 1
ATOM 8670 N N . ALA B 1 449 ? 25.141 27.531 5.082 1 96.19 449 ALA B N 1
ATOM 8671 C CA . ALA B 1 449 ? 25.578 28.891 4.773 1 96.19 449 ALA B CA 1
ATOM 8672 C C . ALA B 1 449 ? 26.016 29.625 6.035 1 96.19 449 ALA B C 1
ATOM 8674 O O . ALA B 1 449 ? 26.703 30.656 5.961 1 96.19 449 ALA B O 1
ATOM 8675 N N . SER B 1 450 ? 25.719 29.062 7.188 1 95 450 SER B N 1
ATOM 8676 C CA . SER B 1 450 ? 25.953 29.781 8.43 1 95 450 SER B CA 1
ATOM 8677 C C . SER B 1 450 ? 26.922 29.016 9.336 1 95 450 SER B C 1
ATOM 8679 O O . SER B 1 450 ? 26.922 29.203 10.547 1 95 450 SER B O 1
ATOM 8681 N N . LEU B 1 451 ? 27.703 28.25 8.852 1 95.06 451 LEU B N 1
ATOM 8682 C CA . LEU B 1 451 ? 28.625 27.438 9.633 1 95.06 451 LEU B CA 1
ATOM 8683 C C . LEU B 1 451 ? 29.672 28.328 10.32 1 95.06 451 LEU B C 1
ATOM 8685 O O . LEU B 1 451 ? 30.062 29.359 9.773 1 95.06 451 LEU B O 1
ATOM 8689 N N . PRO B 1 452 ? 30.094 28.047 11.469 1 95.12 452 PRO B N 1
ATOM 8690 C CA . PRO B 1 452 ? 29.781 26.828 12.195 1 95.12 452 PRO B CA 1
ATOM 8691 C C . PRO B 1 452 ? 28.469 26.922 12.977 1 95.12 452 PRO B C 1
ATOM 8693 O O . PRO B 1 452 ? 27.984 28.016 13.227 1 95.12 452 PRO B O 1
ATOM 8696 N N . VAL B 1 453 ? 27.906 25.703 13.289 1 91.94 453 VAL B N 1
ATOM 8697 C CA . VAL B 1 453 ? 26.641 25.656 14 1 91.94 453 VAL B CA 1
ATOM 8698 C C . VAL B 1 453 ? 26.781 24.812 15.266 1 91.94 453 VAL B C 1
ATOM 8700 O O . VAL B 1 453 ? 27.703 24.016 15.383 1 91.94 453 VAL B O 1
ATOM 8703 N N . ASN B 1 454 ? 25.812 25 16.188 1 88 454 ASN B N 1
ATOM 8704 C CA . ASN B 1 454 ? 25.844 24.297 17.469 1 88 454 ASN B CA 1
ATOM 8705 C C . ASN B 1 454 ? 24.672 23.328 17.609 1 88 454 ASN B C 1
ATOM 8707 O O . ASN B 1 454 ? 24.656 22.484 18.516 1 88 454 ASN B O 1
ATOM 8711 N N . GLU B 1 455 ? 23.75 23.422 16.75 1 84.94 455 GLU B N 1
ATOM 8712 C CA . GLU B 1 455 ? 22.594 22.531 16.828 1 84.94 455 GLU B CA 1
ATOM 8713 C C . GLU B 1 455 ? 23 21.078 16.609 1 84.94 455 GLU B C 1
ATOM 8715 O O . GLU B 1 455 ? 23.656 20.766 15.617 1 84.94 455 GLU B O 1
ATOM 8720 N N . GLU B 1 456 ? 22.594 20.219 17.422 1 83.38 456 GLU B N 1
ATOM 8721 C CA . GLU B 1 456 ? 23.078 18.844 17.516 1 83.38 456 GLU B CA 1
ATOM 8722 C C . GLU B 1 456 ? 22.859 18.094 16.219 1 83.38 456 GLU B C 1
ATOM 8724 O O . GLU B 1 456 ? 23.734 17.359 15.75 1 83.38 456 GLU B O 1
ATOM 8729 N N . SER B 1 457 ? 21.719 18.266 15.641 1 89.44 457 SER B N 1
ATOM 8730 C CA . SER B 1 457 ? 21.344 17.453 14.484 1 89.44 457 SER B CA 1
ATOM 8731 C C . SER B 1 457 ? 22.172 17.828 13.258 1 89.44 457 SER B C 1
ATOM 8733 O O . SER B 1 457 ? 22.25 17.047 12.305 1 89.44 457 SER B O 1
ATOM 8735 N N . THR B 1 458 ? 22.844 19 13.242 1 94.12 458 THR B N 1
ATOM 8736 C CA . THR B 1 458 ? 23.516 19.453 12.031 1 94.12 458 THR B CA 1
ATOM 8737 C C . THR B 1 458 ? 24.984 19.719 12.297 1 94.12 458 THR B C 1
ATOM 8739 O O . THR B 1 458 ? 25.703 20.188 11.422 1 94.12 458 THR B O 1
ATOM 8742 N N . THR B 1 459 ? 25.516 19.422 13.469 1 94.31 459 THR B N 1
ATOM 8743 C CA . THR B 1 459 ? 26.906 19.688 13.828 1 94.31 459 THR B CA 1
ATOM 8744 C C . THR B 1 459 ? 27.859 18.984 12.875 1 94.31 459 THR B C 1
ATOM 8746 O O . THR B 1 459 ? 29 19.406 12.711 1 94.31 459 THR B O 1
ATOM 8749 N N . PHE B 1 460 ? 27.438 17.906 12.234 1 95.62 460 PHE B N 1
ATOM 8750 C CA . PHE B 1 460 ? 28.297 17.188 11.297 1 95.62 460 PHE B CA 1
ATOM 8751 C C . PHE B 1 460 ? 28.703 18.078 10.133 1 95.62 460 PHE B C 1
ATOM 8753 O O . PHE B 1 460 ? 29.766 17.875 9.539 1 95.62 460 PHE B O 1
ATOM 8760 N N . LEU B 1 461 ? 27.938 19.062 9.82 1 97.06 461 LEU B N 1
ATOM 8761 C CA . LEU B 1 461 ? 28.203 19.969 8.703 1 97.06 461 LEU B CA 1
ATOM 8762 C C . LEU B 1 461 ? 29.406 20.844 9.008 1 97.06 461 LEU B C 1
ATOM 8764 O O . LEU B 1 461 ? 30 21.438 8.094 1 97.06 461 LEU B O 1
ATOM 8768 N N . ASN B 1 462 ? 29.75 21 10.328 1 97.56 462 ASN B N 1
ATOM 8769 C CA . ASN B 1 462 ? 30.953 21.734 10.672 1 97.56 462 ASN B CA 1
ATOM 8770 C C . ASN B 1 462 ? 32.188 21.078 10.062 1 97.56 462 ASN B C 1
ATOM 8772 O O . ASN B 1 462 ? 33.219 21.734 9.906 1 97.56 462 ASN B O 1
ATOM 8776 N N . HIS B 1 463 ? 32.094 19.828 9.672 1 97.25 463 HIS B N 1
ATOM 8777 C CA . HIS B 1 463 ? 33.188 19.094 9.062 1 97.25 463 HIS B CA 1
ATOM 8778 C C . HIS B 1 463 ? 32.938 18.891 7.566 1 97.25 463 HIS B C 1
ATOM 8780 O O . HIS B 1 463 ? 33.438 17.922 6.98 1 97.25 463 HIS B O 1
ATOM 8786 N N . VAL B 1 464 ? 32.25 19.719 6.984 1 97.25 464 VAL B N 1
ATOM 8787 C CA . VAL B 1 464 ? 31.828 19.578 5.594 1 97.25 464 VAL B CA 1
ATOM 8788 C C . VAL B 1 464 ? 33.031 19.562 4.684 1 97.25 464 VAL B C 1
ATOM 8790 O O . VAL B 1 464 ? 33.062 18.891 3.656 1 97.25 464 VAL B O 1
ATOM 8793 N N . LYS B 1 465 ? 34.094 20.281 4.984 1 96.25 465 LYS B N 1
ATOM 8794 C CA . LYS B 1 465 ? 35.344 20.297 4.184 1 96.25 465 LYS B CA 1
ATOM 8795 C C . LYS B 1 465 ? 35.969 18.906 4.121 1 96.25 465 LYS B C 1
ATOM 8797 O O . LYS B 1 465 ? 36.406 18.469 3.057 1 96.25 465 LYS B O 1
ATOM 8802 N N . ARG B 1 466 ? 35.938 18.297 5.195 1 97 466 ARG B N 1
ATOM 8803 C CA . ARG B 1 466 ? 36.469 16.938 5.25 1 97 466 ARG B CA 1
ATOM 8804 C C . ARG B 1 466 ? 35.594 15.977 4.449 1 97 466 ARG B C 1
ATOM 8806 O O . ARG B 1 466 ? 36.094 15.203 3.635 1 97 466 ARG B O 1
ATOM 8813 N N . PHE B 1 467 ? 34.344 16.016 4.648 1 97.19 467 PHE B N 1
ATOM 8814 C CA . PHE B 1 467 ? 33.406 15.078 4.043 1 97.19 467 PHE B CA 1
ATOM 8815 C C . PHE B 1 467 ? 33.312 15.312 2.541 1 97.19 467 PHE B C 1
ATOM 8817 O O . PHE B 1 467 ? 32.938 14.398 1.788 1 97.19 467 PHE B O 1
ATOM 8824 N N . SER B 1 468 ? 33.594 16.516 2.125 1 95.31 468 SER B N 1
ATOM 8825 C CA . SER B 1 468 ? 33.469 16.844 0.708 1 95.31 468 SER B CA 1
ATOM 8826 C C . SER B 1 468 ? 34.719 16.453 -0.061 1 95.31 468 SER B C 1
ATOM 8828 O O . SER B 1 468 ? 34.75 16.516 -1.292 1 95.31 468 SER B O 1
ATOM 8830 N N . ASP B 1 469 ? 35.812 16.062 0.63 1 96.94 469 ASP B N 1
ATOM 8831 C CA . ASP B 1 469 ? 37.031 15.648 -0.014 1 96.94 469 ASP B CA 1
ATOM 8832 C C . ASP B 1 469 ? 36.812 14.414 -0.887 1 96.94 469 ASP B C 1
ATOM 8834 O O . ASP B 1 469 ? 36.469 13.336 -0.379 1 96.94 469 ASP B O 1
ATOM 8838 N N . ALA B 1 470 ? 37.031 14.555 -2.172 1 94.88 470 ALA B N 1
ATOM 8839 C CA . ALA B 1 470 ? 36.812 13.484 -3.141 1 94.88 470 ALA B CA 1
ATOM 8840 C C . ALA B 1 470 ? 37.75 12.305 -2.891 1 94.88 470 ALA B C 1
ATOM 8842 O O . ALA B 1 470 ? 37.5 11.203 -3.385 1 94.88 470 ALA B O 1
ATOM 8843 N N . LYS B 1 471 ? 38.781 12.555 -2.066 1 96.31 471 LYS B N 1
ATOM 8844 C CA . LYS B 1 471 ? 39.781 11.508 -1.796 1 96.31 471 LYS B CA 1
ATOM 8845 C C . LYS B 1 471 ? 39.406 10.711 -0.554 1 96.31 471 LYS B C 1
ATOM 8847 O O . LYS B 1 471 ? 40 9.672 -0.274 1 96.31 471 LYS B O 1
ATOM 8852 N N . LEU B 1 472 ? 38.406 11.211 0.117 1 97.38 472 LEU B N 1
ATOM 8853 C CA . LEU B 1 472 ? 37.938 10.477 1.293 1 97.38 472 LEU B CA 1
ATOM 8854 C C . LEU B 1 472 ? 37.375 9.109 0.902 1 97.38 472 LEU B C 1
ATOM 8856 O O . LEU B 1 472 ? 36.594 9 -0.039 1 97.38 472 LEU B O 1
ATOM 8860 N N . ARG B 1 473 ? 37.812 8 1.576 1 97.62 473 ARG B N 1
ATOM 8861 C CA . ARG B 1 473 ? 37.375 6.637 1.293 1 97.62 473 ARG B CA 1
ATOM 8862 C C . ARG B 1 473 ? 36.906 5.941 2.562 1 97.62 473 ARG B C 1
ATOM 8864 O O . ARG B 1 473 ? 37.406 6.203 3.652 1 97.62 473 ARG B O 1
ATOM 8871 N N . CYS B 1 474 ? 35.938 5.102 2.387 1 97.75 474 CYS B N 1
ATOM 8872 C CA . CYS B 1 474 ? 35.531 4.219 3.477 1 97.75 474 CYS B CA 1
ATOM 8873 C C . CYS B 1 474 ? 36.688 3.277 3.857 1 97.75 474 CYS B C 1
ATOM 8875 O O . CYS B 1 474 ? 37.375 2.768 2.986 1 97.75 474 CYS B O 1
ATOM 8877 N N . LYS B 1 475 ? 36.812 2.932 5.074 1 97.25 475 LYS B N 1
ATOM 8878 C CA . LYS B 1 475 ? 37.969 2.182 5.574 1 97.25 475 LYS B CA 1
ATOM 8879 C C . LYS B 1 475 ? 37.656 0.695 5.695 1 97.25 475 LYS B C 1
ATOM 8881 O O . LYS B 1 475 ? 38.531 -0.112 6.023 1 97.25 475 LYS B O 1
ATOM 8886 N N . ALA B 1 476 ? 36.438 0.298 5.391 1 98.12 476 ALA B N 1
ATOM 8887 C CA . ALA B 1 476 ? 36.031 -1.091 5.562 1 98.12 476 ALA B CA 1
ATOM 8888 C C . ALA B 1 476 ? 36.875 -2.029 4.707 1 98.12 476 ALA B C 1
ATOM 8890 O O . ALA B 1 476 ? 37.125 -1.742 3.539 1 98.12 476 ALA B O 1
ATOM 8891 N N . GLN B 1 477 ? 37.312 -3.178 5.266 1 97.81 477 GLN B N 1
ATOM 8892 C CA . GLN B 1 477 ? 38.094 -4.164 4.555 1 97.81 477 GLN B CA 1
ATOM 8893 C C . GLN B 1 477 ? 37.438 -5.527 4.543 1 97.81 477 GLN B C 1
ATOM 8895 O O . GLN B 1 477 ? 37.75 -6.379 3.709 1 97.81 477 GLN B O 1
ATOM 8900 N N . THR B 1 478 ? 36.562 -5.715 5.434 1 98 478 THR B N 1
ATOM 8901 C CA . THR B 1 478 ? 35.781 -6.949 5.551 1 98 478 THR B CA 1
ATOM 8902 C C . THR B 1 478 ? 34.312 -6.648 5.754 1 98 478 THR B C 1
ATOM 8904 O O . THR B 1 478 ? 33.938 -5.527 6.105 1 98 478 THR B O 1
ATOM 8907 N N . PRO B 1 479 ? 33.469 -7.645 5.543 1 97.44 479 PRO B N 1
ATOM 8908 C CA . PRO B 1 479 ? 32.031 -7.434 5.82 1 97.44 479 PRO B CA 1
ATOM 8909 C C . PRO B 1 479 ? 31.781 -7.016 7.266 1 97.44 479 PRO B C 1
ATOM 8911 O O . PRO B 1 479 ? 30.953 -6.129 7.52 1 97.44 479 PRO B O 1
ATOM 8914 N N . ASP B 1 480 ? 32.469 -7.496 8.227 1 97.06 480 ASP B N 1
ATOM 8915 C CA . ASP B 1 480 ? 32.281 -7.25 9.648 1 97.06 480 ASP B CA 1
ATOM 8916 C C . ASP B 1 480 ? 32.531 -5.781 9.992 1 97.06 480 ASP B C 1
ATOM 8918 O O . ASP B 1 480 ? 31.969 -5.262 10.953 1 97.06 480 ASP B O 1
ATOM 8922 N N . ASP B 1 481 ? 33.312 -5.121 9.18 1 97.88 481 ASP B N 1
ATOM 8923 C CA . ASP B 1 481 ? 33.625 -3.711 9.414 1 97.88 481 ASP B CA 1
ATOM 8924 C C . ASP B 1 481 ? 32.344 -2.865 9.305 1 97.88 481 ASP B C 1
ATOM 8926 O O . ASP B 1 481 ? 32.25 -1.806 9.922 1 97.88 481 ASP B O 1
ATOM 8930 N N . PHE B 1 482 ? 31.422 -3.355 8.57 1 97.38 482 PHE B N 1
ATOM 8931 C CA . PHE B 1 482 ? 30.141 -2.65 8.438 1 97.38 482 PHE B CA 1
ATOM 8932 C C . PHE B 1 482 ? 29.25 -2.914 9.648 1 97.38 482 PHE B C 1
ATOM 8934 O O . PHE B 1 482 ? 28.094 -2.51 9.672 1 97.38 482 PHE B O 1
ATOM 8941 N N . GLY B 1 483 ? 29.781 -3.551 10.648 1 96 483 GLY B N 1
ATOM 8942 C CA . GLY B 1 483 ? 29.156 -3.652 11.953 1 96 483 GLY B CA 1
ATOM 8943 C C . GLY B 1 483 ? 29.641 -2.598 12.93 1 96 483 GLY B C 1
ATOM 8944 O O . GLY B 1 483 ? 29.031 -2.395 13.984 1 96 483 GLY B O 1
ATOM 8945 N N . ASN B 1 484 ? 30.719 -1.951 12.562 1 96.88 484 ASN B N 1
ATOM 8946 C CA . ASN B 1 484 ? 31.25 -0.858 13.367 1 96.88 484 ASN B CA 1
ATOM 8947 C C . ASN B 1 484 ? 30.391 0.395 13.258 1 96.88 484 ASN B C 1
ATOM 8949 O O . ASN B 1 484 ? 30.328 1.028 12.203 1 96.88 484 ASN B O 1
ATOM 8953 N N . LEU B 1 485 ? 29.812 0.79 14.352 1 97.75 485 LEU B N 1
ATOM 8954 C CA . LEU B 1 485 ? 28.828 1.874 14.352 1 97.75 485 LEU B CA 1
ATOM 8955 C C . LEU B 1 485 ? 29.5 3.205 14.023 1 97.75 485 LEU B C 1
ATOM 8957 O O . LEU B 1 485 ? 28.875 4.078 13.414 1 97.75 485 LEU B O 1
ATOM 8961 N N . GLU B 1 486 ? 30.734 3.395 14.367 1 97.19 486 GLU B N 1
ATOM 8962 C CA . GLU B 1 486 ? 31.453 4.621 14.039 1 97.19 486 GLU B CA 1
ATOM 8963 C C . GLU B 1 486 ? 31.688 4.738 12.539 1 97.19 486 GLU B C 1
ATOM 8965 O O . GLU B 1 486 ? 31.609 5.828 11.969 1 97.19 486 GLU B O 1
ATOM 8970 N N . LEU B 1 487 ? 32.062 3.627 11.977 1 98.06 487 LEU B N 1
ATOM 8971 C CA . LEU B 1 487 ? 32.25 3.604 10.523 1 98.06 487 LEU B CA 1
ATOM 8972 C C . LEU B 1 487 ? 30.938 3.926 9.805 1 98.06 487 LEU B C 1
ATOM 8974 O O . LEU B 1 487 ? 30.938 4.707 8.852 1 98.06 487 LEU B O 1
ATOM 8978 N N . LEU B 1 488 ? 29.875 3.318 10.242 1 98.44 488 LEU B N 1
ATOM 8979 C CA . LEU B 1 488 ? 28.562 3.598 9.664 1 98.44 488 LEU B CA 1
ATOM 8980 C C .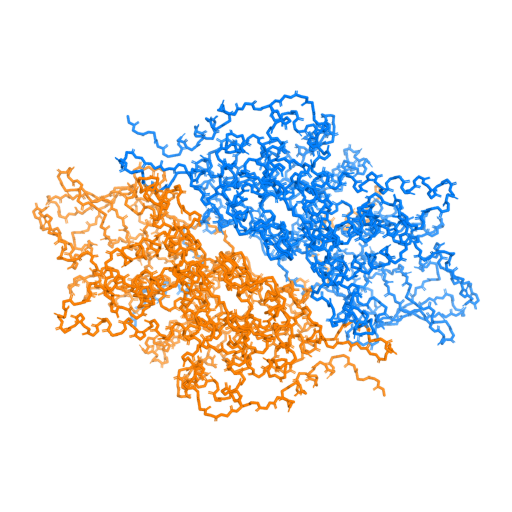 LEU B 1 488 ? 28.219 5.074 9.805 1 98.44 488 LEU B C 1
ATOM 8982 O O . LEU B 1 488 ? 27.75 5.703 8.852 1 98.44 488 LEU B O 1
ATOM 8986 N N . LEU B 1 489 ? 28.422 5.578 10.977 1 98.06 489 LEU B N 1
ATOM 8987 C CA . LEU B 1 489 ? 28.094 6.977 11.242 1 98.06 489 LEU B CA 1
ATOM 8988 C C . LEU B 1 489 ? 28.859 7.902 10.297 1 98.06 489 LEU B C 1
ATOM 8990 O O . LEU B 1 489 ? 28.281 8.828 9.727 1 98.06 489 LEU B O 1
ATOM 8994 N N . GLU B 1 490 ? 30.109 7.672 10.117 1 97.94 490 GLU B N 1
ATOM 8995 C CA . GLU B 1 490 ? 30.922 8.5 9.227 1 97.94 490 GLU B CA 1
ATOM 8996 C C . GLU B 1 490 ? 30.422 8.414 7.785 1 97.94 490 GLU B C 1
ATOM 8998 O O . GLU B 1 490 ? 30.375 9.414 7.074 1 97.94 490 GLU B O 1
ATOM 9003 N N . ALA B 1 491 ? 30.078 7.184 7.344 1 98.62 491 ALA B N 1
ATOM 9004 C CA . ALA B 1 491 ? 29.562 7 5.992 1 98.62 491 ALA B CA 1
ATOM 9005 C C . ALA B 1 491 ? 28.297 7.828 5.773 1 98.62 491 ALA B C 1
ATOM 9007 O O . ALA B 1 491 ? 28.141 8.477 4.734 1 98.62 491 ALA B O 1
ATOM 9008 N N . PHE B 1 492 ? 27.438 7.852 6.734 1 98.69 492 PHE B N 1
ATOM 9009 C CA . PHE B 1 492 ? 26.172 8.57 6.605 1 98.69 492 PHE B CA 1
ATOM 9010 C C . PHE B 1 492 ? 26.391 10.078 6.672 1 98.69 492 PHE B C 1
ATOM 9012 O O . PHE B 1 492 ? 25.719 10.836 5.973 1 98.69 492 PHE B O 1
ATOM 9019 N N . GLN B 1 493 ? 27.312 10.508 7.535 1 98.5 493 GLN B N 1
ATOM 9020 C CA . GLN B 1 493 ? 27.672 11.922 7.594 1 98.5 493 GLN B CA 1
ATOM 9021 C C . GLN B 1 493 ? 28.25 12.391 6.266 1 98.5 493 GLN B C 1
ATOM 9023 O O . GLN B 1 493 ? 27.922 13.477 5.785 1 98.5 493 GLN B O 1
ATOM 9028 N N . THR B 1 494 ? 29.094 11.547 5.703 1 98.5 494 THR B N 1
ATOM 9029 C CA . THR B 1 494 ? 29.703 11.859 4.414 1 98.5 494 THR B CA 1
ATOM 9030 C C . THR B 1 494 ? 28.625 12 3.33 1 98.5 494 THR B C 1
ATOM 9032 O O . THR B 1 494 ? 28.625 12.977 2.58 1 98.5 494 THR B O 1
ATOM 9035 N N . ARG B 1 495 ? 27.734 11.055 3.281 1 98.31 495 ARG B N 1
ATOM 9036 C CA . ARG B 1 495 ? 26.656 11.078 2.301 1 98.31 495 ARG B CA 1
ATOM 9037 C C . ARG B 1 495 ? 25.812 12.344 2.438 1 98.31 495 ARG B C 1
ATOM 9039 O O . ARG B 1 495 ? 25.578 13.047 1.453 1 98.31 495 ARG B O 1
ATOM 9046 N N . ALA B 1 496 ? 25.359 12.633 3.682 1 98.44 496 ALA B N 1
ATOM 9047 C CA . ALA B 1 496 ? 24.484 13.781 3.918 1 98.44 496 ALA B CA 1
ATOM 9048 C C . ALA B 1 496 ? 25.188 15.086 3.545 1 98.44 496 ALA B C 1
ATOM 9050 O O . ALA B 1 496 ? 24.594 15.938 2.873 1 98.44 496 ALA B O 1
ATOM 9051 N N . ALA B 1 497 ? 26.453 15.227 3.936 1 98.38 497 ALA B N 1
ATOM 9052 C CA . ALA B 1 497 ? 27.203 16.453 3.645 1 98.38 497 ALA B CA 1
ATOM 9053 C C . ALA B 1 497 ? 27.344 16.656 2.141 1 98.38 497 ALA B C 1
ATOM 9055 O O . ALA B 1 497 ? 27.141 17.766 1.642 1 98.38 497 ALA B O 1
ATOM 9056 N N . ARG B 1 498 ? 27.688 15.625 1.443 1 97.88 498 ARG B N 1
ATOM 9057 C CA . ARG B 1 498 ? 27.922 15.727 0.007 1 97.88 498 ARG B CA 1
ATOM 9058 C C . ARG B 1 498 ? 26.641 16.062 -0.738 1 97.88 498 ARG B C 1
ATOM 9060 O O . ARG B 1 498 ? 26.656 16.844 -1.688 1 97.88 498 ARG B O 1
ATOM 9067 N N . ILE B 1 499 ? 25.531 15.508 -0.374 1 97.88 499 ILE B N 1
ATOM 9068 C CA . ILE B 1 499 ? 24.266 15.773 -1.042 1 97.88 499 ILE B CA 1
ATOM 9069 C C . ILE B 1 499 ? 23.812 17.203 -0.757 1 97.88 499 ILE B C 1
ATOM 9071 O O . ILE B 1 499 ? 23.297 17.875 -1.642 1 97.88 499 ILE B O 1
ATOM 9075 N N . VAL B 1 500 ? 24 17.672 0.503 1 98.38 500 VAL B N 1
ATOM 9076 C CA . VAL B 1 500 ? 23.625 19.031 0.849 1 98.38 500 VAL B CA 1
ATOM 9077 C C . VAL B 1 500 ? 24.484 20.016 0.04 1 98.38 500 VAL B C 1
ATOM 9079 O O . VAL B 1 500 ? 23.969 21.031 -0.446 1 98.38 500 VAL B O 1
ATOM 9082 N N . LEU B 1 501 ? 25.75 19.734 -0.146 1 97.94 501 LEU B N 1
ATOM 9083 C CA . LEU B 1 501 ? 26.625 20.562 -0.96 1 97.94 501 LEU B CA 1
ATOM 9084 C C . LEU B 1 501 ? 26.172 20.578 -2.418 1 97.94 501 LEU B C 1
ATOM 9086 O O . LEU B 1 501 ? 26.188 21.609 -3.072 1 97.94 501 LEU B O 1
ATOM 9090 N N . ALA B 1 502 ? 25.844 19.375 -2.91 1 96.69 502 ALA B N 1
ATOM 9091 C CA . ALA B 1 502 ? 25.344 19.281 -4.277 1 96.69 502 ALA B CA 1
ATOM 9092 C C . ALA B 1 502 ? 24.062 20.109 -4.449 1 96.69 502 ALA B C 1
ATOM 9094 O O . ALA B 1 502 ? 23.875 20.766 -5.48 1 96.69 502 ALA B O 1
ATOM 9095 N N . LEU B 1 503 ? 23.219 20.062 -3.48 1 98.06 503 LEU B N 1
ATOM 9096 C CA . LEU B 1 503 ? 21.984 20.844 -3.512 1 98.06 503 LEU B CA 1
ATOM 9097 C C . LEU B 1 503 ? 22.281 22.328 -3.529 1 98.06 503 LEU B C 1
ATOM 9099 O O . LEU B 1 503 ? 21.656 23.078 -4.285 1 98.06 503 LEU B O 1
ATOM 9103 N N . ALA B 1 504 ? 23.203 22.734 -2.686 1 98.12 504 ALA B N 1
ATOM 9104 C CA . ALA B 1 504 ? 23.594 24.141 -2.652 1 98.12 504 ALA B CA 1
ATOM 9105 C C . ALA B 1 504 ? 24.094 24.609 -4.02 1 98.12 504 ALA B C 1
ATOM 9107 O O . ALA B 1 504 ? 23.734 25.688 -4.48 1 98.12 504 ALA B O 1
ATOM 9108 N N . SER B 1 505 ? 24.891 23.797 -4.621 1 97.25 505 SER B N 1
ATOM 9109 C CA . SER B 1 505 ? 25.438 24.125 -5.941 1 97.25 505 SER B CA 1
ATOM 9110 C C . SER B 1 505 ? 24.328 24.203 -6.984 1 97.25 505 SER B C 1
ATOM 9112 O O . SER B 1 505 ? 24.328 25.094 -7.836 1 97.25 505 SER B O 1
ATOM 9114 N N . GLN B 1 506 ? 23.438 23.281 -6.93 1 96.75 506 GLN B N 1
ATOM 9115 C CA . GLN B 1 506 ? 22.344 23.281 -7.898 1 96.75 506 GLN B CA 1
ATOM 9116 C C . GLN B 1 506 ? 21.406 24.469 -7.691 1 96.75 506 GLN B C 1
ATOM 9118 O O . GLN B 1 506 ? 20.891 25.031 -8.656 1 96.75 506 GLN B O 1
ATOM 9123 N N . MET B 1 507 ? 21.172 24.812 -6.453 1 97.31 507 MET B N 1
ATOM 9124 C CA . MET B 1 507 ? 20.359 25.984 -6.145 1 97.31 507 MET B CA 1
ATOM 9125 C C . MET B 1 507 ? 20.969 27.25 -6.738 1 97.31 507 MET B C 1
ATOM 9127 O O . MET B 1 507 ? 20.25 28.078 -7.305 1 97.31 507 MET B O 1
ATOM 9131 N N . LYS B 1 508 ? 22.203 27.344 -6.633 1 96.94 508 LYS B N 1
ATOM 9132 C CA . LYS B 1 508 ? 22.906 28.484 -7.219 1 96.94 508 LYS B CA 1
ATOM 9133 C C . LYS B 1 508 ? 22.797 28.484 -8.742 1 96.94 508 LYS B C 1
ATOM 9135 O O . LYS B 1 508 ? 22.5 29.516 -9.352 1 96.94 508 LYS B O 1
ATOM 9140 N N . ALA B 1 509 ? 22.969 27.344 -9.281 1 96.12 509 ALA B N 1
ATOM 9141 C CA . ALA B 1 509 ? 22.953 27.203 -10.734 1 96.12 509 ALA B CA 1
ATOM 9142 C C . ALA B 1 509 ? 21.562 27.5 -11.297 1 96.12 509 ALA B C 1
ATOM 9144 O O . ALA B 1 509 ? 21.438 27.969 -12.438 1 96.12 509 ALA B O 1
ATOM 9145 N N . THR B 1 510 ? 20.547 27.297 -10.539 1 95.62 510 THR B N 1
ATOM 9146 C CA . THR B 1 510 ? 19.172 27.484 -10.992 1 95.62 510 THR B CA 1
ATOM 9147 C C . THR B 1 510 ? 18.594 28.781 -10.461 1 95.62 510 THR B C 1
ATOM 9149 O O . THR B 1 510 ? 17.391 29 -10.508 1 95.62 510 THR B O 1
ATOM 9152 N N . LYS B 1 511 ? 19.391 29.656 -9.875 1 95.25 511 LYS B N 1
ATOM 9153 C CA . LYS B 1 511 ? 18.984 30.938 -9.312 1 95.25 511 LYS B CA 1
ATOM 9154 C C . LYS B 1 511 ? 17.906 30.766 -8.25 1 95.25 511 LYS B C 1
ATOM 9156 O O . LYS B 1 511 ? 16.844 31.406 -8.32 1 95.25 511 LYS B O 1
ATOM 9161 N N . ASN B 1 512 ? 18.125 29.734 -7.434 1 93.06 512 ASN B N 1
ATOM 9162 C CA . ASN B 1 512 ? 17.312 29.438 -6.258 1 93.06 512 ASN B CA 1
ATOM 9163 C C . ASN B 1 512 ? 15.906 29 -6.645 1 93.06 512 ASN B C 1
ATOM 9165 O O . ASN B 1 512 ? 14.93 29.359 -5.98 1 93.06 512 ASN B O 1
ATOM 9169 N N . ASP B 1 513 ? 15.797 28.281 -7.785 1 93.62 513 ASP B N 1
ATOM 9170 C CA . ASP B 1 513 ? 14.531 27.672 -8.195 1 93.62 513 ASP B CA 1
ATOM 9171 C C . ASP B 1 513 ? 14.273 26.375 -7.43 1 93.62 513 ASP B C 1
ATOM 9173 O O . ASP B 1 513 ? 14.719 25.312 -7.848 1 93.62 513 ASP B O 1
ATOM 9177 N N . GLY B 1 514 ? 13.492 26.422 -6.438 1 91.38 514 GLY B N 1
ATOM 9178 C CA . GLY B 1 514 ? 13.211 25.266 -5.598 1 91.38 514 GLY B CA 1
ATOM 9179 C C . GLY B 1 514 ? 12.539 24.141 -6.344 1 91.38 514 GLY B C 1
ATOM 9180 O O . GLY B 1 514 ? 12.797 22.969 -6.066 1 91.38 514 GLY B O 1
ATOM 9181 N N . ASN B 1 515 ? 11.688 24.438 -7.25 1 92.88 515 ASN B N 1
ATOM 9182 C CA . ASN B 1 515 ? 10.977 23.406 -8.008 1 92.88 515 ASN B CA 1
ATOM 9183 C C . ASN B 1 515 ? 11.93 22.609 -8.898 1 92.88 515 ASN B C 1
ATOM 9185 O O . ASN B 1 515 ? 11.789 21.391 -9.023 1 92.88 515 ASN B O 1
ATOM 9189 N N . ALA B 1 516 ? 12.914 23.297 -9.445 1 94.56 516 ALA B N 1
ATOM 9190 C CA . ALA B 1 516 ? 13.898 22.656 -10.312 1 94.56 516 ALA B CA 1
ATOM 9191 C C . ALA B 1 516 ? 14.844 21.766 -9.5 1 94.56 516 ALA B C 1
ATOM 9193 O O . ALA B 1 516 ? 15.539 20.922 -10.062 1 94.56 516 ALA B O 1
ATOM 9194 N N . CYS B 1 517 ? 14.852 21.953 -8.188 1 96.38 517 CYS B N 1
ATOM 9195 C CA . CYS B 1 517 ? 15.789 21.219 -7.344 1 96.38 517 CYS B CA 1
ATOM 9196 C C . CYS B 1 517 ? 15.047 20.234 -6.434 1 96.38 517 CYS B C 1
ATOM 9198 O O . CYS B 1 517 ? 15.648 19.656 -5.531 1 96.38 517 CYS B O 1
ATOM 9200 N N . MET B 1 518 ? 13.773 20.047 -6.621 1 96.38 518 MET B N 1
ATOM 9201 C CA . MET B 1 518 ? 12.938 19.328 -5.668 1 96.38 518 MET B CA 1
ATOM 9202 C C . MET B 1 518 ? 13.406 17.875 -5.5 1 96.38 518 MET B C 1
ATOM 9204 O O . MET B 1 518 ? 13.375 17.344 -4.395 1 96.38 518 MET B O 1
ATOM 9208 N N . VAL B 1 519 ? 13.805 17.234 -6.562 1 97 519 VAL B N 1
ATOM 9209 C CA . VAL B 1 519 ? 14.289 15.859 -6.488 1 97 519 VAL B CA 1
ATOM 9210 C C . VAL B 1 519 ? 15.516 15.789 -5.586 1 97 519 VAL B C 1
ATOM 9212 O O . VAL B 1 519 ? 15.617 14.898 -4.738 1 97 519 VAL B O 1
ATOM 9215 N N . LEU B 1 520 ? 16.406 16.75 -5.805 1 97.12 520 LEU B N 1
ATOM 9216 C CA . LEU B 1 520 ? 17.625 16.781 -5.004 1 97.12 520 LEU B CA 1
ATOM 9217 C C . LEU B 1 520 ? 17.312 17.188 -3.566 1 97.12 520 LEU B C 1
ATOM 9219 O O . LEU B 1 520 ? 17.969 16.719 -2.629 1 97.12 520 LEU B O 1
ATOM 9223 N N . MET B 1 521 ? 16.328 18.094 -3.344 1 97.88 521 MET B N 1
ATOM 9224 C CA . MET B 1 521 ? 15.875 18.453 -2.002 1 97.88 521 MET B CA 1
ATOM 9225 C C . MET B 1 521 ? 15.352 17.219 -1.265 1 97.88 521 MET B C 1
ATOM 9227 O O . MET B 1 521 ? 15.625 17.047 -0.077 1 97.88 521 MET B O 1
ATOM 9231 N N . THR B 1 522 ? 14.641 16.406 -1.968 1 97.94 522 THR B N 1
ATOM 9232 C CA . THR B 1 522 ? 14.102 15.172 -1.398 1 97.94 522 THR B CA 1
ATOM 9233 C C . THR B 1 522 ? 15.227 14.227 -0.984 1 97.94 522 THR B C 1
ATOM 9235 O O . THR B 1 522 ? 15.172 13.617 0.085 1 97.94 522 THR B O 1
ATOM 9238 N N . ARG B 1 523 ? 16.234 14.133 -1.795 1 97.38 523 ARG B N 1
ATOM 9239 C CA . ARG B 1 523 ? 17.391 13.289 -1.496 1 97.38 523 ARG B CA 1
ATOM 9240 C C . ARG B 1 523 ? 18.125 13.797 -0.264 1 97.38 523 ARG B C 1
ATOM 9242 O O . ARG B 1 523 ? 18.547 13.008 0.579 1 97.38 523 ARG B O 1
ATOM 9249 N N . ALA B 1 524 ? 18.281 15.125 -0.173 1 98.44 524 ALA B N 1
ATOM 9250 C CA . ALA B 1 524 ? 18.953 15.734 0.971 1 98.44 524 ALA B CA 1
ATOM 9251 C C . ALA B 1 524 ? 18.188 15.477 2.264 1 98.44 524 ALA B C 1
ATOM 9253 O O . ALA B 1 524 ? 18.781 15.125 3.287 1 98.44 524 ALA B O 1
ATOM 9254 N N . SER B 1 525 ? 16.922 15.625 2.184 1 98.56 525 SER B N 1
ATOM 9255 C CA . SER B 1 525 ? 16.062 15.375 3.338 1 98.56 525 SER B CA 1
ATOM 9256 C C . SER B 1 525 ? 16.172 13.93 3.803 1 98.56 525 SER B C 1
ATOM 9258 O O . SER B 1 525 ? 16.344 13.664 4.992 1 98.56 525 SER B O 1
ATOM 9260 N N . ALA B 1 526 ? 16.109 12.992 2.895 1 98.31 526 ALA B N 1
ATOM 9261 C CA . ALA B 1 526 ? 16.172 11.57 3.227 1 98.31 526 ALA B CA 1
ATOM 9262 C C . ALA B 1 526 ? 17.516 11.211 3.832 1 98.31 526 ALA B C 1
ATOM 9264 O O . ALA B 1 526 ? 17.594 10.453 4.801 1 98.31 526 ALA B O 1
ATOM 9265 N N . ALA B 1 527 ? 18.562 11.734 3.244 1 98.56 527 ALA B N 1
ATOM 9266 C CA . ALA B 1 527 ? 19.906 11.445 3.732 1 98.56 527 ALA B CA 1
ATOM 9267 C C . ALA B 1 527 ? 20.078 11.898 5.18 1 98.56 527 ALA B C 1
ATOM 9269 O O . ALA B 1 527 ? 20.609 11.164 6.008 1 98.56 527 ALA B O 1
ATOM 9270 N N . HIS B 1 528 ? 19.641 13.102 5.438 1 98.69 528 HIS B N 1
ATOM 9271 C CA . HIS B 1 528 ? 19.781 13.633 6.789 1 98.69 528 HIS B CA 1
ATOM 9272 C C . HIS B 1 528 ? 18.859 12.93 7.762 1 98.69 528 HIS B C 1
ATOM 9274 O O . HIS B 1 528 ? 19.219 12.664 8.906 1 98.69 528 HIS B O 1
ATOM 9280 N N . ALA B 1 529 ? 17.609 12.633 7.383 1 98.25 529 ALA B N 1
ATOM 9281 C CA . ALA B 1 529 ? 16.688 11.891 8.234 1 98.25 529 ALA B CA 1
ATOM 9282 C C . ALA B 1 529 ? 17.266 10.539 8.633 1 98.25 529 ALA B C 1
ATOM 9284 O O . ALA B 1 529 ? 17.203 10.141 9.805 1 98.25 529 ALA B O 1
ATOM 9285 N N . GLU B 1 530 ? 17.875 9.828 7.684 1 98.69 530 GLU B N 1
ATOM 9286 C CA . GLU B 1 530 ? 18.469 8.531 7.957 1 98.69 530 GLU B CA 1
ATOM 9287 C C . GLU B 1 530 ? 19.672 8.664 8.883 1 98.69 530 GLU B C 1
ATOM 9289 O O . GLU B 1 530 ? 19.922 7.789 9.719 1 98.69 530 GLU B O 1
ATOM 9294 N N . LEU B 1 531 ? 20.406 9.734 8.711 1 98.56 531 LEU B N 1
ATOM 9295 C CA . LEU B 1 531 ? 21.516 10.008 9.625 1 98.56 531 LEU B CA 1
ATOM 9296 C C . LEU B 1 531 ? 21 10.203 11.047 1 98.56 531 LEU B C 1
ATOM 9298 O O . LEU B 1 531 ? 21.547 9.633 11.992 1 98.56 531 LEU B O 1
ATOM 9302 N N . ILE B 1 532 ? 19.953 11.008 11.219 1 97.19 532 ILE B N 1
ATOM 9303 C CA . ILE B 1 532 ? 19.359 11.266 12.531 1 97.19 532 ILE B CA 1
ATOM 9304 C C . ILE B 1 532 ? 18.875 9.961 13.148 1 97.19 532 ILE B C 1
ATOM 9306 O O . ILE B 1 532 ? 19.109 9.703 14.336 1 97.19 532 ILE B O 1
ATOM 9310 N N . LEU B 1 533 ? 18.219 9.125 12.391 1 98.31 533 LEU B N 1
ATOM 9311 C CA . LEU B 1 533 ? 17.703 7.848 12.867 1 98.31 533 LEU B CA 1
ATOM 9312 C C . LEU B 1 533 ? 18.844 6.934 13.328 1 98.31 533 LEU B C 1
ATOM 9314 O O . LEU B 1 533 ? 18.734 6.297 14.383 1 98.31 533 LEU B O 1
ATOM 9318 N N . LEU B 1 534 ? 19.859 6.859 12.523 1 98.5 534 LEU B N 1
ATOM 9319 C CA . LEU B 1 534 ? 20.984 6.02 12.883 1 98.5 534 LEU B CA 1
ATOM 9320 C C . LEU B 1 534 ? 21.641 6.516 14.172 1 98.5 534 LEU B C 1
ATOM 9322 O O . LEU B 1 534 ? 21.953 5.719 15.055 1 98.5 534 LEU B O 1
ATOM 9326 N N . GLU B 1 535 ? 21.844 7.859 14.25 1 97.44 535 GLU B N 1
ATOM 9327 C CA . GLU B 1 535 ? 22.453 8.445 15.445 1 97.44 535 GLU B CA 1
ATOM 9328 C C . GLU B 1 535 ? 21.609 8.148 16.688 1 97.44 535 GLU B C 1
ATOM 9330 O O . GLU B 1 535 ? 22.141 7.781 17.734 1 97.44 535 GLU B O 1
ATOM 9335 N N . ALA B 1 536 ? 20.328 8.344 16.547 1 96.75 536 ALA B N 1
ATOM 9336 C CA . ALA B 1 536 ? 19.422 8.062 17.672 1 96.75 536 ALA B CA 1
ATOM 9337 C C . ALA B 1 536 ? 19.469 6.59 18.062 1 96.75 536 ALA B C 1
ATOM 9339 O O . ALA B 1 536 ? 19.422 6.258 19.25 1 96.75 536 ALA B O 1
ATOM 9340 N N . PHE B 1 537 ? 19.516 5.715 17.078 1 98.31 537 PHE B N 1
ATOM 9341 C CA . PHE B 1 537 ? 19.578 4.277 17.328 1 98.31 537 PHE B CA 1
ATOM 9342 C C . PHE B 1 537 ? 20.859 3.904 18.047 1 98.31 537 PHE B C 1
ATOM 9344 O O . PHE B 1 537 ? 20.844 3.139 19.016 1 98.31 537 PHE B O 1
ATOM 9351 N N . ILE B 1 538 ? 21.969 4.449 17.594 1 97.88 538 ILE B N 1
ATOM 9352 C CA . ILE B 1 538 ? 23.266 4.211 18.219 1 97.88 538 ILE B CA 1
ATOM 9353 C C . ILE B 1 538 ? 23.219 4.66 19.672 1 97.88 538 ILE B C 1
ATOM 9355 O O . ILE B 1 538 ? 23.609 3.916 20.578 1 97.88 538 ILE B O 1
ATOM 9359 N N . HIS B 1 539 ? 22.703 5.871 19.875 1 96.19 539 HIS B N 1
ATOM 9360 C CA . HIS B 1 539 ? 22.594 6.402 21.219 1 96.19 539 HIS B CA 1
ATOM 9361 C C . HIS B 1 539 ? 21.703 5.527 22.094 1 96.19 539 HIS B C 1
ATOM 9363 O O . HIS B 1 539 ? 22.047 5.238 23.25 1 96.19 539 HIS B O 1
ATOM 9369 N N . GLY B 1 540 ? 20.547 5.098 21.578 1 95.69 540 GLY B N 1
ATOM 9370 C CA . GLY B 1 540 ? 19.656 4.215 22.312 1 95.69 540 GLY B CA 1
ATOM 9371 C C . GLY B 1 540 ? 20.297 2.893 22.688 1 95.69 540 GLY B C 1
ATOM 9372 O O . GLY B 1 540 ? 20.156 2.426 23.828 1 95.69 540 GLY B O 1
ATOM 9373 N N . ALA B 1 541 ? 21 2.297 21.75 1 96.69 541 ALA B N 1
ATOM 9374 C CA . ALA B 1 541 ? 21.672 1.017 21.984 1 96.69 541 ALA B CA 1
ATOM 9375 C C . ALA B 1 541 ? 22.766 1.149 23.031 1 96.69 541 ALA B C 1
ATOM 9377 O O . ALA B 1 541 ? 22.906 0.289 23.906 1 96.69 541 ALA B O 1
ATOM 9378 N N . GLN B 1 542 ? 23.5 2.244 22.969 1 95.88 542 GLN B N 1
ATOM 9379 C CA . GLN B 1 542 ? 24.625 2.461 23.875 1 95.88 542 GLN B CA 1
ATOM 9380 C C . GLN B 1 542 ? 24.156 2.697 25.297 1 95.88 542 GLN B C 1
ATOM 9382 O O . GLN B 1 542 ? 24.875 2.406 26.25 1 95.88 542 GLN B O 1
ATOM 9387 N N . ASN B 1 543 ? 22.969 3.135 25.469 1 94.12 543 ASN B N 1
ATOM 9388 C CA . ASN B 1 543 ? 22.453 3.469 26.781 1 94.12 543 ASN B CA 1
ATOM 9389 C C . ASN B 1 543 ? 21.797 2.266 27.453 1 94.12 543 ASN B C 1
ATOM 9391 O O . ASN B 1 543 ? 21.375 2.342 28.609 1 94.12 543 ASN B O 1
ATOM 9395 N N . LEU B 1 544 ? 21.75 1.146 26.797 1 95.69 544 LEU B N 1
ATOM 9396 C CA . LEU B 1 544 ? 21.266 -0.09 27.406 1 95.69 544 LEU B CA 1
ATOM 9397 C C . LEU B 1 544 ? 22.312 -0.667 28.359 1 95.69 544 LEU B C 1
ATOM 9399 O O . LEU B 1 544 ? 23.516 -0.459 28.172 1 95.69 544 LEU B O 1
ATOM 9403 N N . PRO B 1 545 ? 21.875 -1.343 29.391 1 94.81 545 PRO B N 1
ATOM 9404 C CA . PRO B 1 545 ? 22.844 -2.018 30.25 1 94.81 545 PRO B CA 1
ATOM 9405 C C . PRO B 1 545 ? 23.656 -3.076 29.516 1 94.81 545 PRO B C 1
ATOM 9407 O O . PRO B 1 545 ? 23.141 -3.73 28.594 1 94.81 545 PRO B O 1
ATOM 9410 N N . ALA B 1 546 ? 24.875 -3.256 29.984 1 95.62 546 ALA B N 1
ATOM 9411 C CA . ALA B 1 546 ? 25.75 -4.262 29.359 1 95.62 546 ALA B CA 1
ATOM 9412 C C . ALA B 1 546 ? 25.125 -5.652 29.469 1 95.62 546 ALA B C 1
ATOM 9414 O O . ALA B 1 546 ? 24.531 -6 30.484 1 95.62 546 ALA B O 1
ATOM 9415 N N . GLY B 1 547 ? 25.172 -6.379 28.391 1 96.44 547 GLY B N 1
ATOM 9416 C CA . GLY B 1 547 ? 24.625 -7.723 28.359 1 96.44 547 GLY B CA 1
ATOM 9417 C C . GLY B 1 547 ? 24.141 -8.133 26.969 1 96.44 547 GLY B C 1
ATOM 9418 O O . GLY B 1 547 ? 24.453 -7.469 25.984 1 96.44 547 GLY B O 1
ATOM 9419 N N . SER B 1 548 ? 23.453 -9.227 26.891 1 97.62 548 SER B N 1
ATOM 9420 C CA . SER B 1 548 ? 22.984 -9.797 25.625 1 97.62 548 SER B CA 1
ATOM 9421 C C . SER B 1 548 ? 21.969 -8.883 24.953 1 97.62 548 SER B C 1
ATOM 9423 O O . SER B 1 548 ? 21.906 -8.828 23.719 1 97.62 548 SER B O 1
ATOM 9425 N N . GLU B 1 549 ? 21.219 -8.18 25.797 1 98.12 549 GLU B N 1
ATOM 9426 C CA . GLU B 1 549 ? 20.234 -7.258 25.234 1 98.12 549 GLU B CA 1
ATOM 9427 C C . GLU B 1 549 ? 20.906 -6.125 24.469 1 98.12 549 GLU B C 1
ATOM 9429 O O . GLU B 1 549 ? 20.5 -5.789 23.359 1 98.12 549 GLU B O 1
ATOM 9434 N N . LYS B 1 550 ? 21.938 -5.527 25.078 1 97.88 550 LYS B N 1
ATOM 9435 C CA . LYS B 1 550 ? 22.703 -4.48 24.406 1 97.88 550 LYS B CA 1
ATOM 9436 C C . LYS B 1 550 ? 23.344 -5.008 23.125 1 97.88 550 LYS B C 1
ATOM 9438 O O . LYS B 1 550 ? 23.328 -4.34 22.094 1 97.88 550 LYS B O 1
ATOM 9443 N N . ASP B 1 551 ? 23.875 -6.211 23.219 1 98 551 ASP B N 1
ATOM 9444 C CA . ASP B 1 551 ? 24.516 -6.816 22.047 1 98 551 ASP B CA 1
ATOM 9445 C C . ASP B 1 551 ? 23.5 -7.02 20.922 1 98 551 ASP B C 1
ATOM 9447 O O . ASP B 1 551 ? 23.781 -6.699 19.766 1 98 551 ASP B O 1
ATOM 9451 N N . SER B 1 552 ? 22.375 -7.559 21.266 1 98.31 552 SER B N 1
ATOM 9452 C CA . SER B 1 552 ? 21.344 -7.844 20.281 1 98.31 552 SER B CA 1
ATOM 9453 C C . SER B 1 552 ? 20.859 -6.566 19.609 1 98.31 552 SER B C 1
ATOM 9455 O O . SER B 1 552 ? 20.703 -6.52 18.391 1 98.31 552 SER B O 1
ATOM 9457 N N . VAL B 1 553 ? 20.594 -5.531 20.328 1 98.62 553 VAL B N 1
ATOM 9458 C CA . VAL B 1 553 ? 20.094 -4.273 19.797 1 98.62 553 VAL B CA 1
ATOM 9459 C C . VAL B 1 553 ? 21.188 -3.598 18.969 1 98.62 553 VAL B C 1
ATOM 9461 O O . VAL B 1 553 ? 20.906 -2.957 17.953 1 98.62 553 VAL B O 1
ATOM 9464 N N . THR B 1 554 ? 22.438 -3.732 19.406 1 98.5 554 THR B N 1
ATOM 9465 C CA . THR B 1 554 ? 23.562 -3.195 18.641 1 98.5 554 THR B CA 1
ATOM 9466 C C . THR B 1 554 ? 23.672 -3.875 17.281 1 98.5 554 THR B C 1
ATOM 9468 O O . THR B 1 554 ? 23.922 -3.217 16.266 1 98.5 554 THR B O 1
ATOM 9471 N N . GLN B 1 555 ? 23.484 -5.203 17.281 1 98.31 555 GLN B N 1
ATOM 9472 C CA . GLN B 1 555 ? 23.484 -5.93 16.016 1 98.31 555 GLN B CA 1
ATOM 9473 C C . GLN B 1 555 ? 22.312 -5.484 15.125 1 98.31 555 GLN B C 1
ATOM 9475 O O . GLN B 1 555 ? 22.469 -5.363 13.914 1 98.31 555 GLN B O 1
ATOM 9480 N N . LEU B 1 556 ? 21.203 -5.266 15.734 1 98.69 556 LEU B N 1
ATOM 9481 C CA . LEU B 1 556 ? 20.031 -4.754 15.008 1 98.69 556 LEU B CA 1
ATOM 9482 C C . LEU B 1 556 ? 20.328 -3.375 14.422 1 98.69 556 LEU B C 1
ATOM 9484 O O . LEU B 1 556 ? 19.922 -3.076 13.297 1 98.69 556 LEU B O 1
ATOM 9488 N N . CYS B 1 557 ? 20.984 -2.512 15.148 1 98.75 557 CYS B N 1
ATOM 9489 C CA . CYS B 1 557 ? 21.391 -1.189 14.688 1 98.75 557 CYS B CA 1
ATOM 9490 C C . CYS B 1 557 ? 22.359 -1.296 13.508 1 98.75 557 CYS B C 1
ATOM 9492 O O . CYS B 1 557 ? 22.234 -0.554 12.531 1 98.75 557 CYS B O 1
ATOM 9494 N N . SER B 1 558 ? 23.312 -2.24 13.625 1 98.56 558 SER B N 1
ATOM 9495 C CA . SER B 1 558 ? 24.25 -2.48 12.531 1 98.56 558 SER B CA 1
ATOM 9496 C C . SER B 1 558 ? 23.516 -2.912 11.258 1 98.56 558 SER B C 1
ATOM 9498 O O . SER B 1 558 ? 23.859 -2.475 10.164 1 98.56 558 SER B O 1
ATOM 9500 N N . LEU B 1 559 ? 22.516 -3.773 11.422 1 98.81 559 LEU B N 1
ATOM 9501 C CA . LEU B 1 559 ? 21.719 -4.188 10.273 1 98.81 559 LEU B CA 1
ATOM 9502 C C . LEU B 1 559 ? 21 -2.99 9.656 1 98.81 559 LEU B C 1
ATOM 9504 O O . LEU B 1 559 ? 20.938 -2.867 8.43 1 98.81 559 LEU B O 1
ATOM 9508 N N . PHE B 1 560 ? 20.453 -2.141 10.516 1 98.75 560 PHE B N 1
ATOM 9509 C CA . PHE B 1 560 ? 19.75 -0.951 10.047 1 98.75 560 PHE B CA 1
ATOM 9510 C C . PHE B 1 560 ? 20.656 -0.108 9.156 1 98.75 560 PHE B C 1
ATOM 9512 O O . PHE B 1 560 ? 20.266 0.26 8.039 1 98.75 560 PHE B O 1
ATOM 9519 N N . GLY B 1 561 ? 21.859 0.172 9.609 1 98.81 561 GLY B N 1
ATOM 9520 C CA . GLY B 1 561 ? 22.812 0.972 8.852 1 98.81 561 GLY B CA 1
ATOM 9521 C C . GLY B 1 561 ? 23.25 0.319 7.551 1 98.81 561 GLY B C 1
ATOM 9522 O O . GLY B 1 561 ? 23.203 0.947 6.492 1 98.81 561 GLY B O 1
ATOM 9523 N N . ALA B 1 562 ? 23.641 -0.956 7.621 1 98.69 562 ALA B N 1
ATOM 9524 C CA . ALA B 1 562 ? 24.094 -1.682 6.438 1 98.69 562 ALA B CA 1
ATOM 9525 C C . ALA B 1 562 ? 22.969 -1.785 5.402 1 98.69 562 ALA B C 1
ATOM 9527 O O . ALA B 1 562 ? 23.203 -1.63 4.203 1 98.69 562 ALA B O 1
ATOM 9528 N N . TRP B 1 563 ? 21.812 -2.064 5.902 1 98.56 563 TRP B N 1
ATOM 9529 C CA . TRP B 1 563 ? 20.641 -2.174 5.043 1 98.56 563 TRP B CA 1
ATOM 9530 C C . TRP B 1 563 ? 20.375 -0.86 4.312 1 98.56 563 TRP B C 1
ATOM 9532 O O . TRP B 1 563 ? 20.156 -0.85 3.102 1 98.56 563 TRP B O 1
ATOM 9542 N N . LEU B 1 564 ? 20.406 0.257 4.98 1 98.5 564 LEU B N 1
ATOM 9543 C CA . LEU B 1 564 ? 20.172 1.559 4.363 1 98.5 564 LEU B CA 1
ATOM 9544 C C . LEU B 1 564 ? 21.234 1.861 3.311 1 98.5 564 LEU B C 1
ATOM 9546 O O . LEU B 1 564 ? 20.938 2.475 2.283 1 98.5 564 LEU B O 1
ATOM 9550 N N . ILE B 1 565 ? 22.469 1.463 3.568 1 98.44 565 ILE B N 1
ATOM 9551 C CA . ILE B 1 565 ? 23.516 1.658 2.578 1 98.44 565 ILE B CA 1
ATOM 9552 C C . ILE B 1 565 ? 23.156 0.928 1.287 1 98.44 565 ILE B C 1
ATOM 9554 O O . ILE B 1 565 ? 23.25 1.497 0.197 1 98.44 565 ILE B O 1
ATOM 9558 N N . THR B 1 566 ? 22.688 -0.306 1.405 1 97.19 566 THR B N 1
ATOM 9559 C CA . THR B 1 566 ? 22.359 -1.094 0.223 1 97.19 566 THR B CA 1
ATOM 9560 C C . THR B 1 566 ? 21.188 -0.469 -0.535 1 97.19 566 THR B C 1
ATOM 9562 O O . THR B 1 566 ? 21.047 -0.666 -1.743 1 97.19 566 THR B O 1
ATOM 9565 N N . LYS B 1 567 ? 20.375 0.329 0.09 1 96.12 567 LYS B N 1
ATOM 9566 C CA . LYS B 1 567 ? 19.219 0.948 -0.54 1 96.12 567 LYS B CA 1
ATOM 9567 C C . LYS B 1 567 ? 19.609 2.207 -1.307 1 96.12 567 LYS B C 1
ATOM 9569 O O . LYS B 1 567 ? 18.859 2.676 -2.17 1 96.12 567 LYS B O 1
ATOM 9574 N N . SER B 1 568 ? 20.797 2.75 -0.994 1 95.5 568 SER B N 1
ATOM 9575 C CA . SER B 1 568 ? 21.219 4 -1.619 1 95.5 568 SER B CA 1
ATOM 9576 C C . SER B 1 568 ? 22.672 3.947 -2.043 1 95.5 568 SER B C 1
ATOM 9578 O O . SER B 1 568 ? 23.453 4.863 -1.747 1 95.5 568 SER B O 1
ATOM 9580 N N . LEU B 1 569 ? 23.031 2.91 -2.66 1 95.69 569 LEU B N 1
ATOM 9581 C CA . LEU B 1 569 ? 24.422 2.65 -3.002 1 95.69 569 LEU B CA 1
ATOM 9582 C C . LEU B 1 569 ? 24.969 3.75 -3.902 1 95.69 569 LEU B C 1
ATOM 9584 O O . LEU B 1 569 ? 26.156 4.094 -3.814 1 95.69 569 LEU B O 1
ATOM 9588 N N . GLY B 1 570 ? 24.109 4.324 -4.766 1 93.12 570 GLY B N 1
ATOM 9589 C CA . GLY B 1 570 ? 24.562 5.406 -5.629 1 93.12 570 GLY B CA 1
ATOM 9590 C C . GLY B 1 570 ? 25.156 6.574 -4.859 1 93.12 570 GLY B C 1
ATOM 9591 O O . GLY B 1 570 ? 26.172 7.137 -5.258 1 93.12 570 GLY B O 1
ATOM 9592 N N . ASP B 1 571 ? 24.578 6.902 -3.76 1 95 571 ASP B N 1
ATOM 9593 C CA . ASP B 1 571 ? 25.047 8 -2.922 1 95 571 ASP B CA 1
ATOM 9594 C C . ASP B 1 571 ? 26.344 7.637 -2.221 1 95 571 ASP B C 1
ATOM 9596 O O . ASP B 1 571 ? 27.281 8.445 -2.166 1 95 571 ASP B O 1
ATOM 9600 N N . PHE B 1 572 ? 26.422 6.414 -1.776 1 97.44 572 PHE B N 1
ATOM 9601 C CA . PHE B 1 572 ? 27.578 6 -0.984 1 97.44 572 PHE B CA 1
ATOM 9602 C C . PHE B 1 572 ? 28.766 5.715 -1.88 1 97.44 572 PHE B C 1
ATOM 9604 O O . PHE B 1 572 ? 29.906 5.637 -1.401 1 97.44 572 PHE B O 1
ATOM 9611 N N . ARG B 1 573 ? 28.484 5.586 -3.123 1 95.69 573 ARG B N 1
ATOM 9612 C CA . ARG B 1 573 ? 29.594 5.359 -4.055 1 95.69 573 ARG B CA 1
ATOM 9613 C C . ARG B 1 573 ? 29.969 6.645 -4.781 1 95.69 573 ARG B C 1
ATOM 9615 O O . ARG B 1 573 ? 30.781 6.625 -5.707 1 95.69 573 ARG B O 1
ATOM 9622 N N . GLN B 1 574 ? 29.359 7.766 -4.434 1 93.5 574 GLN B N 1
ATOM 9623 C CA . GLN B 1 574 ? 29.75 9.047 -5.016 1 93.5 574 GLN B CA 1
ATOM 9624 C C . GLN B 1 574 ? 31.219 9.344 -4.762 1 93.5 574 GLN B C 1
ATOM 9626 O O . GLN B 1 574 ? 31.719 9.188 -3.641 1 93.5 574 GLN B O 1
ATOM 9631 N N . HIS B 1 575 ? 31.922 9.672 -5.781 1 93.44 575 HIS B N 1
ATOM 9632 C CA . HIS B 1 575 ? 33.344 9.914 -5.75 1 93.44 575 HIS B CA 1
ATOM 9633 C C . HIS B 1 575 ? 34.094 8.695 -5.223 1 93.44 575 HIS B C 1
ATOM 9635 O O . HIS B 1 575 ? 35.156 8.836 -4.574 1 93.44 575 HIS B O 1
ATOM 9641 N N . ASP B 1 576 ? 33.438 7.52 -5.289 1 94.56 576 ASP B N 1
ATOM 9642 C CA . ASP B 1 576 ? 34 6.223 -4.949 1 94.56 576 ASP B CA 1
ATOM 9643 C C . ASP B 1 576 ? 34.312 6.137 -3.459 1 94.56 576 ASP B C 1
ATOM 9645 O O . ASP B 1 576 ? 35.312 5.535 -3.064 1 94.56 576 ASP B O 1
ATOM 9649 N N . TYR B 1 577 ? 33.562 6.895 -2.713 1 97.5 577 TYR B N 1
ATOM 9650 C CA . TYR B 1 577 ? 33.719 6.719 -1.273 1 97.5 577 TYR B CA 1
ATOM 9651 C C . TYR B 1 577 ? 33.688 5.242 -0.898 1 97.5 577 TYR B C 1
ATOM 9653 O O . TYR B 1 577 ? 34.594 4.762 -0.183 1 97.5 577 TYR B O 1
ATOM 9661 N N . LEU B 1 578 ? 32.656 4.488 -1.286 1 97.69 578 LEU B N 1
ATOM 9662 C CA . LEU B 1 578 ? 32.688 3.031 -1.282 1 97.69 578 LEU B CA 1
ATOM 9663 C C . LEU B 1 578 ? 33.188 2.498 -2.621 1 97.69 578 LEU B C 1
ATOM 9665 O O . LEU B 1 578 ? 32.719 2.934 -3.678 1 97.69 578 LEU B O 1
ATOM 9669 N N . SER B 1 579 ? 34.094 1.607 -2.613 1 95.75 579 SER B N 1
ATOM 9670 C CA . SER B 1 579 ? 34.5 0.899 -3.824 1 95.75 579 SER B CA 1
ATOM 9671 C C . SER B 1 579 ? 33.5 -0.163 -4.211 1 95.75 579 SER B C 1
ATOM 9673 O O . SER B 1 579 ? 32.594 -0.484 -3.428 1 95.75 579 SER B O 1
ATOM 9675 N N . SER B 1 580 ? 33.625 -0.679 -5.41 1 93.44 580 SER B N 1
ATOM 9676 C CA . SER B 1 580 ? 32.781 -1.773 -5.855 1 93.44 580 SER B CA 1
ATOM 9677 C C . SER B 1 580 ? 32.906 -2.988 -4.941 1 93.44 580 SER B C 1
ATOM 9679 O O . SER B 1 580 ? 31.922 -3.66 -4.648 1 93.44 580 SER B O 1
ATOM 9681 N N . GLN B 1 581 ? 34.094 -3.23 -4.504 1 94.88 581 GLN B N 1
ATOM 9682 C CA . GLN B 1 581 ? 34.344 -4.352 -3.604 1 94.88 581 GLN B CA 1
ATOM 9683 C C . GLN B 1 581 ? 33.656 -4.137 -2.258 1 94.88 581 GLN B C 1
ATOM 9685 O O . GLN B 1 581 ? 33.094 -5.078 -1.676 1 94.88 581 GLN B O 1
ATOM 9690 N N . GLN B 1 582 ? 33.75 -2.959 -1.809 1 97.5 582 GLN B N 1
ATOM 9691 C CA . GLN B 1 582 ? 33.156 -2.648 -0.519 1 97.5 582 GLN B CA 1
ATOM 9692 C C . GLN B 1 582 ? 31.625 -2.748 -0.586 1 97.5 582 GLN B C 1
ATOM 9694 O O . GLN B 1 582 ? 30.969 -3.051 0.415 1 97.5 582 GLN B O 1
ATOM 9699 N N . VAL B 1 583 ? 31.016 -2.502 -1.764 1 96.88 583 VAL B N 1
ATOM 9700 C CA . VAL B 1 583 ? 29.578 -2.736 -1.967 1 96.88 583 VAL B CA 1
ATOM 9701 C C . VAL B 1 583 ? 29.266 -4.215 -1.759 1 96.88 583 VAL B C 1
ATOM 9703 O O . VAL B 1 583 ? 28.281 -4.559 -1.103 1 96.88 583 VAL B O 1
ATOM 9706 N N . ASP B 1 584 ? 30.109 -5.086 -2.244 1 95.25 584 ASP B N 1
ATOM 9707 C CA . ASP B 1 584 ? 29.922 -6.516 -2.025 1 95.25 584 ASP B CA 1
ATOM 9708 C C . ASP B 1 584 ? 30.031 -6.863 -0.542 1 95.25 584 ASP B C 1
ATOM 9710 O O . ASP B 1 584 ? 29.281 -7.715 -0.048 1 95.25 584 ASP B O 1
ATOM 9714 N N . LEU B 1 585 ? 30.953 -6.164 0.093 1 97.44 585 LEU B N 1
ATOM 9715 C CA . LEU B 1 585 ? 31.172 -6.43 1.513 1 97.44 585 LEU B CA 1
ATOM 9716 C C . LEU B 1 585 ? 29.922 -6.059 2.322 1 97.44 585 LEU B C 1
ATOM 9718 O O . LEU B 1 585 ? 29.5 -6.816 3.197 1 97.44 585 LEU B O 1
ATOM 9722 N N . VAL B 1 586 ? 29.344 -4.887 2.062 1 98 586 VAL B N 1
ATOM 9723 C CA . VAL B 1 586 ? 28.203 -4.449 2.855 1 98 586 VAL B CA 1
ATOM 9724 C C . VAL B 1 586 ? 26.984 -5.324 2.539 1 98 586 VAL B C 1
ATOM 9726 O O . VAL B 1 586 ? 26.188 -5.637 3.428 1 98 586 VAL B O 1
ATOM 9729 N N . GLN B 1 587 ? 26.781 -5.742 1.306 1 96.5 587 GLN B N 1
ATOM 9730 C CA . GLN B 1 587 ? 25.719 -6.66 0.943 1 96.5 587 GLN B CA 1
ATOM 9731 C C . GLN B 1 587 ? 25.875 -8 1.646 1 96.5 587 GLN B C 1
ATOM 9733 O O . GLN B 1 587 ? 24.906 -8.578 2.135 1 96.5 587 GLN B O 1
ATOM 9738 N N . SER B 1 588 ? 27.094 -8.453 1.695 1 96.5 588 SER B N 1
ATOM 9739 C CA . SER B 1 588 ? 27.406 -9.688 2.406 1 96.5 588 SER B CA 1
ATOM 9740 C C . SER B 1 588 ? 27.109 -9.555 3.896 1 96.5 588 SER B C 1
ATOM 9742 O O . SER B 1 588 ? 26.625 -10.5 4.527 1 96.5 588 SER B O 1
ATOM 9744 N N . GLN B 1 589 ? 27.438 -8.422 4.438 1 98.12 589 GLN B N 1
ATOM 9745 C CA . GLN B 1 589 ? 27.219 -8.195 5.863 1 98.12 589 GLN B CA 1
ATOM 9746 C C . GLN B 1 589 ? 25.734 -8.266 6.203 1 98.12 589 GLN B C 1
ATOM 9748 O O . GLN B 1 589 ? 25.344 -8.812 7.242 1 98.12 589 GLN B O 1
ATOM 9753 N N . VAL B 1 590 ? 24.891 -7.691 5.375 1 98.38 590 VAL B N 1
ATOM 9754 C CA . VAL B 1 590 ? 23.453 -7.746 5.605 1 98.38 590 VAL B CA 1
ATOM 9755 C C . VAL B 1 590 ? 23 -9.195 5.723 1 98.38 590 VAL B C 1
ATOM 9757 O O . VAL B 1 590 ? 22.266 -9.555 6.652 1 98.38 590 VAL B O 1
ATOM 9760 N N . VAL B 1 591 ? 23.469 -10.047 4.852 1 97.69 591 VAL B N 1
ATOM 9761 C CA . VAL B 1 591 ? 23.078 -11.445 4.824 1 97.69 591 VAL B CA 1
ATOM 9762 C C . VAL B 1 591 ? 23.656 -12.18 6.027 1 97.69 591 VAL B C 1
ATOM 9764 O O . VAL B 1 591 ? 23 -13.023 6.637 1 97.69 591 VAL B O 1
ATOM 9767 N N . ARG B 1 592 ? 24.859 -11.812 6.395 1 97.19 592 ARG B N 1
ATOM 9768 C CA . ARG B 1 592 ? 25.547 -12.453 7.512 1 97.19 592 ARG B CA 1
ATOM 9769 C C . ARG B 1 592 ? 24.859 -12.141 8.836 1 97.19 592 ARG B C 1
ATOM 9771 O O . ARG B 1 592 ? 24.891 -12.945 9.766 1 97.19 592 ARG B O 1
ATOM 9778 N N . LEU B 1 593 ? 24.172 -11.016 8.906 1 98.31 593 LEU B N 1
ATOM 9779 C CA . LEU B 1 593 ? 23.516 -10.586 10.141 1 98.31 593 LEU B CA 1
ATOM 9780 C C . LEU B 1 593 ? 22.172 -11.281 10.305 1 98.31 593 LEU B C 1
ATOM 9782 O O . LEU B 1 593 ? 21.609 -11.289 11.406 1 98.31 593 LEU B O 1
ATOM 9786 N N . LEU B 1 594 ? 21.641 -11.898 9.258 1 98.44 594 LEU B N 1
ATOM 9787 C CA . LEU B 1 594 ? 20.297 -12.461 9.305 1 98.44 594 LEU B CA 1
ATOM 9788 C C . LEU B 1 594 ? 20.219 -13.594 10.32 1 98.44 594 LEU B C 1
ATOM 9790 O O . LEU B 1 594 ? 19.375 -13.555 11.227 1 98.44 594 LEU B O 1
ATOM 9794 N N . PRO B 1 595 ? 21.125 -14.594 10.289 1 97.38 595 PRO B N 1
ATOM 9795 C CA . PRO B 1 595 ? 21.047 -15.656 11.289 1 97.38 595 PRO B CA 1
ATOM 9796 C C . PRO B 1 595 ? 21.312 -15.148 12.711 1 97.38 595 PRO B C 1
ATOM 9798 O O . PRO B 1 595 ? 20.797 -15.711 13.672 1 97.38 595 PRO B O 1
ATOM 9801 N N . VAL B 1 596 ? 22.094 -14.078 12.836 1 97.75 596 VAL B N 1
ATOM 9802 C CA . VAL B 1 596 ? 22.406 -13.508 14.141 1 97.75 596 VAL B CA 1
ATOM 9803 C C . VAL B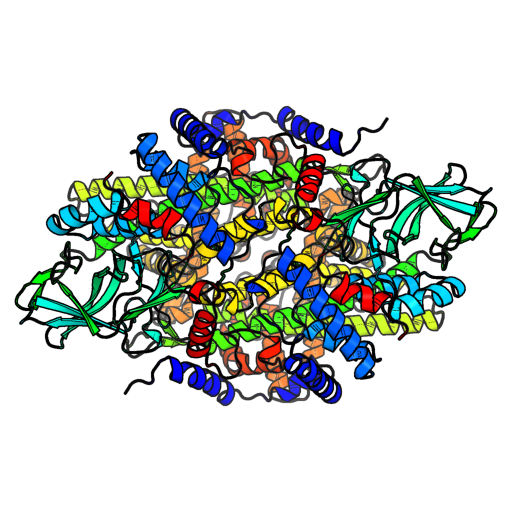 1 596 ? 21.156 -12.891 14.75 1 97.75 596 VAL B C 1
ATOM 9805 O O . VAL B 1 596 ? 20.844 -13.125 15.922 1 97.75 596 VAL B O 1
ATOM 9808 N N . ILE B 1 597 ? 20.422 -12.148 13.938 1 98.5 597 ILE B N 1
ATOM 9809 C CA . ILE B 1 597 ? 19.203 -11.484 14.406 1 98.5 597 ILE B CA 1
ATOM 9810 C C . ILE B 1 597 ? 18.094 -12.523 14.602 1 98.5 597 ILE B C 1
ATOM 9812 O O . ILE B 1 597 ? 17.281 -12.406 15.523 1 98.5 597 ILE B O 1
ATOM 9816 N N . ARG B 1 598 ? 18.062 -13.547 13.734 1 98.38 598 ARG B N 1
ATOM 9817 C CA . ARG B 1 598 ? 17.031 -14.586 13.766 1 98.38 598 ARG B CA 1
ATOM 9818 C C . ARG B 1 598 ? 16.922 -15.195 15.156 1 98.38 598 ARG B C 1
ATOM 9820 O O . ARG B 1 598 ? 15.812 -15.477 15.625 1 98.38 598 ARG B O 1
ATOM 9827 N N . LYS B 1 599 ? 18.016 -15.328 15.828 1 98.06 599 LYS B N 1
ATOM 9828 C CA . LYS B 1 599 ? 18.062 -15.977 17.141 1 98.06 599 LYS B CA 1
ATOM 9829 C C . LYS B 1 599 ? 17.109 -15.297 18.125 1 98.06 599 LYS B C 1
ATOM 9831 O O . LYS B 1 599 ? 16.484 -15.969 18.953 1 98.06 599 LYS B O 1
ATOM 9836 N N . ASN B 1 600 ? 17 -13.969 18.016 1 98.69 600 ASN B N 1
ATOM 9837 C CA . ASN B 1 600 ? 16.266 -13.211 19.031 1 98.69 600 ASN B CA 1
ATOM 9838 C C . ASN B 1 600 ? 15.109 -12.438 18.406 1 98.69 600 ASN B C 1
ATOM 9840 O O . ASN B 1 600 ? 14.484 -11.617 19.094 1 98.69 600 ASN B O 1
ATOM 9844 N N . CYS B 1 601 ? 14.789 -12.594 17.125 1 98.75 601 CYS B N 1
ATOM 9845 C CA . CYS B 1 601 ? 13.844 -11.711 16.453 1 98.75 601 CYS B CA 1
ATOM 9846 C C . CYS B 1 601 ? 12.477 -11.758 17.125 1 98.75 601 CYS B C 1
ATOM 9848 O O . CYS B 1 601 ? 11.805 -10.734 17.266 1 98.75 601 CYS B O 1
ATOM 9850 N N . VAL B 1 602 ? 12.008 -12.969 17.625 1 98.88 602 VAL B N 1
ATOM 9851 C CA . VAL B 1 602 ? 10.719 -13.086 18.312 1 98.88 602 VAL B CA 1
ATOM 9852 C C . VAL B 1 602 ? 10.758 -12.297 19.609 1 98.88 602 VAL B C 1
ATOM 9854 O O . VAL B 1 602 ? 9.836 -11.531 19.906 1 98.88 602 VAL B O 1
ATOM 9857 N N . LEU B 1 603 ? 11.859 -12.43 20.359 1 98.81 603 LEU B N 1
ATOM 9858 C CA . LEU B 1 603 ? 11.977 -11.742 21.641 1 98.81 603 LEU B CA 1
ATOM 9859 C C . LEU B 1 603 ? 12.117 -10.242 21.438 1 98.81 603 LEU B C 1
ATOM 9861 O O . LEU B 1 603 ? 11.602 -9.453 22.234 1 98.81 603 LEU B O 1
ATOM 9865 N N . LEU B 1 604 ? 12.852 -9.789 20.344 1 98.81 604 LEU B N 1
ATOM 9866 C CA . LEU B 1 604 ? 12.992 -8.375 20.031 1 98.81 604 LEU B CA 1
ATOM 9867 C C . LEU B 1 604 ? 11.633 -7.75 19.734 1 98.81 604 LEU B C 1
ATOM 9869 O O . LEU B 1 604 ? 11.406 -6.578 20.031 1 98.81 604 LEU B O 1
ATOM 9873 N N . THR B 1 605 ? 10.727 -8.477 19.109 1 98.81 605 THR B N 1
ATOM 9874 C CA . THR B 1 605 ? 9.391 -7.965 18.812 1 98.81 605 THR B CA 1
ATOM 9875 C C . THR B 1 605 ? 8.477 -8.094 20.016 1 98.81 605 THR B C 1
ATOM 9877 O O . THR B 1 605 ? 7.656 -7.215 20.281 1 98.81 605 THR B O 1
ATOM 9880 N N . ASP B 1 606 ? 8.609 -9.195 20.828 1 98.62 606 ASP B N 1
ATOM 9881 C CA . ASP B 1 606 ? 7.832 -9.359 22.047 1 98.62 606 ASP B CA 1
ATOM 9882 C C . ASP B 1 606 ? 8.133 -8.25 23.047 1 98.62 606 ASP B C 1
ATOM 9884 O O . ASP B 1 606 ? 7.316 -7.949 23.922 1 98.62 606 ASP B O 1
ATOM 9888 N N . ALA B 1 607 ? 9.273 -7.684 22.906 1 98.56 607 ALA B N 1
ATOM 9889 C CA . ALA B 1 607 ? 9.727 -6.633 23.828 1 98.56 607 ALA B CA 1
ATOM 9890 C C . ALA B 1 607 ? 8.789 -5.43 23.781 1 98.56 607 ALA B C 1
ATOM 9892 O O . ALA B 1 607 ? 8.734 -4.645 24.734 1 98.56 607 ALA B O 1
ATOM 9893 N N . TRP B 1 608 ? 8.062 -5.23 22.734 1 98.38 608 TRP B N 1
ATOM 9894 C CA . TRP B 1 608 ? 7.082 -4.152 22.641 1 98.38 608 TRP B CA 1
ATOM 9895 C C . TRP B 1 608 ? 5.918 -4.398 23.594 1 98.38 608 TRP B C 1
ATOM 9897 O O . TRP B 1 608 ? 5.141 -3.488 23.891 1 98.38 608 TRP B O 1
ATOM 9907 N N . ASP B 1 609 ? 5.691 -5.652 24.016 1 98.44 609 ASP B N 1
ATOM 9908 C CA . ASP B 1 609 ? 4.727 -6.039 25.047 1 98.44 609 ASP B CA 1
ATOM 9909 C C . ASP B 1 609 ? 3.301 -5.73 24.594 1 98.44 609 ASP B C 1
ATOM 9911 O O . ASP B 1 609 ? 2.492 -5.23 25.391 1 98.44 609 ASP B O 1
ATOM 9915 N N . PHE B 1 610 ? 2.986 -5.988 23.391 1 98.25 610 PHE B N 1
ATOM 9916 C CA . PHE B 1 610 ? 1.616 -5.891 22.906 1 98.25 610 PHE B CA 1
ATOM 9917 C C . PHE B 1 610 ? 0.777 -7.055 23.406 1 98.25 610 PHE B C 1
ATOM 9919 O O . PHE B 1 610 ? 1.219 -8.203 23.391 1 98.25 610 PHE B O 1
ATOM 9926 N N . SER B 1 611 ? -0.429 -6.754 23.875 1 98.06 611 SER B N 1
ATOM 9927 C CA . SER B 1 611 ? -1.372 -7.828 24.156 1 98.06 611 SER B CA 1
ATOM 9928 C C . SER B 1 611 ? -2.045 -8.328 22.891 1 98.06 611 SER B C 1
ATOM 9930 O O . SER B 1 611 ? -2.008 -7.652 21.859 1 98.06 611 SER B O 1
ATOM 9932 N N . ASP B 1 612 ? -2.574 -9.508 22.938 1 98.19 612 ASP B N 1
ATOM 9933 C CA . ASP B 1 612 ? -3.33 -10.016 21.797 1 98.19 612 ASP B CA 1
ATOM 9934 C C . ASP B 1 612 ? -4.52 -9.109 21.484 1 98.19 612 ASP B C 1
ATOM 9936 O O . ASP B 1 612 ? -4.902 -8.961 20.312 1 98.19 612 ASP B O 1
ATOM 9940 N N . PHE B 1 613 ? -5.086 -8.492 22.547 1 98.25 613 PHE B N 1
ATOM 9941 C CA . PHE B 1 613 ? -6.188 -7.555 22.359 1 98.25 613 PHE B CA 1
ATOM 9942 C C . PHE B 1 613 ? -5.734 -6.344 21.547 1 98.25 613 PHE B C 1
ATOM 9944 O O . PHE B 1 613 ? -6.43 -5.91 20.625 1 98.25 613 PHE B O 1
ATOM 9951 N N . GLU B 1 614 ? -4.562 -5.809 21.828 1 97.75 614 GLU B N 1
ATOM 9952 C CA . GLU B 1 614 ? -4.016 -4.66 21.125 1 97.75 614 GLU B CA 1
ATOM 9953 C C . GLU B 1 614 ? -3.713 -5.004 19.672 1 97.75 614 GLU B C 1
ATOM 9955 O O . GLU B 1 614 ? -3.977 -4.207 18.766 1 97.75 614 GLU B O 1
ATOM 9960 N N . LEU B 1 615 ? -3.137 -6.199 19.422 1 98.25 615 LEU B N 1
ATOM 9961 C CA . LEU B 1 615 ? -2.744 -6.578 18.078 1 98.25 615 LEU B CA 1
ATOM 9962 C C . LEU B 1 615 ? -3.965 -6.941 17.234 1 98.25 615 LEU B C 1
ATOM 9964 O O . LEU B 1 615 ? -3.949 -6.789 16.016 1 98.25 615 LEU B O 1
ATOM 9968 N N . ASN B 1 616 ? -5 -7.559 17.922 1 98 616 ASN B N 1
ATOM 9969 C CA . ASN B 1 616 ? -6.234 -7.965 17.266 1 98 616 ASN B CA 1
ATOM 9970 C C . ASN B 1 616 ? -5.945 -8.781 16 1 98 616 ASN B C 1
ATOM 9972 O O . ASN B 1 616 ? -6.488 -8.492 14.93 1 98 616 ASN B O 1
ATOM 9976 N N . SER B 1 617 ? -5.074 -9.797 16.094 1 98.62 617 SER B N 1
ATOM 9977 C CA . SER B 1 617 ? -4.625 -10.547 14.93 1 98.62 617 SER B CA 1
ATOM 9978 C C . SER B 1 617 ? -4.75 -12.055 15.164 1 98.62 617 SER B C 1
ATOM 9980 O O . SER B 1 617 ? -4.242 -12.578 16.156 1 98.62 617 SER B O 1
ATOM 9982 N N . THR B 1 618 ? -5.336 -12.742 14.211 1 98.56 618 THR B N 1
ATOM 9983 C CA . THR B 1 618 ? -5.445 -14.195 14.305 1 98.56 618 THR B CA 1
ATOM 9984 C C . THR B 1 618 ? -4.078 -14.852 14.109 1 98.56 618 THR B C 1
ATOM 9986 O O . THR B 1 618 ? -3.824 -15.93 14.648 1 98.56 618 THR B O 1
ATOM 9989 N N . ILE B 1 619 ? -3.203 -14.172 13.398 1 98.75 619 ILE B N 1
ATOM 9990 C CA . ILE B 1 619 ? -1.963 -14.852 13.031 1 98.75 619 ILE B CA 1
ATOM 9991 C C . ILE B 1 619 ? -0.797 -14.25 13.812 1 98.75 619 ILE B C 1
ATOM 9993 O O . ILE B 1 619 ? 0.355 -14.641 13.625 1 98.75 619 ILE B O 1
ATOM 9997 N N . GLY B 1 620 ? -1.043 -13.25 14.625 1 98.69 620 GLY B N 1
ATOM 9998 C CA . GLY B 1 620 ? -0.028 -12.602 15.438 1 98.69 620 GLY B CA 1
ATOM 9999 C C . GLY B 1 620 ? -0.163 -12.914 16.922 1 98.69 620 GLY B C 1
ATOM 10000 O O . GLY B 1 620 ? 0.353 -12.18 17.766 1 98.69 620 GLY B O 1
ATOM 10001 N N . ARG B 1 621 ? -0.845 -13.969 17.25 1 98.56 621 ARG B N 1
ATOM 10002 C CA . ARG B 1 621 ? -1.118 -14.32 18.641 1 98.56 621 ARG B CA 1
ATOM 10003 C C . ARG B 1 621 ? 0.167 -14.68 19.375 1 98.56 621 ARG B C 1
ATOM 10005 O O . ARG B 1 621 ? 1.072 -15.281 18.797 1 98.56 621 ARG B O 1
ATOM 10012 N N . TYR B 1 622 ? 0.164 -14.375 20.672 1 98.62 622 TYR B N 1
ATOM 10013 C CA . TYR B 1 622 ? 1.331 -14.625 21.516 1 98.62 622 TYR B CA 1
ATOM 10014 C C . TYR B 1 622 ? 1.583 -16.125 21.656 1 98.62 622 TYR B C 1
ATOM 10016 O O . TYR B 1 622 ? 2.734 -16.562 21.672 1 98.62 622 TYR B O 1
ATOM 10024 N N . ASP B 1 623 ? 0.504 -16.922 21.703 1 98.44 623 ASP B N 1
ATOM 10025 C CA . ASP B 1 623 ? 0.637 -18.359 21.953 1 98.44 623 ASP B CA 1
ATOM 10026 C C . ASP B 1 623 ? 0.906 -19.125 20.672 1 98.44 623 ASP B C 1
ATOM 10028 O O . ASP B 1 623 ? 1.133 -20.328 20.688 1 98.44 623 ASP B O 1
ATOM 10032 N N . GLY B 1 624 ? 0.836 -18.531 19.469 1 98.38 624 GLY B N 1
ATOM 10033 C CA . GLY B 1 624 ? 1.159 -19.141 18.203 1 98.38 624 GLY B CA 1
ATOM 10034 C C . GLY B 1 624 ? 0.065 -20.062 17.688 1 98.38 624 GLY B C 1
ATOM 10035 O O . GLY B 1 624 ? 0.263 -20.781 16.703 1 98.38 624 GLY B O 1
ATOM 10036 N N . ASP B 1 625 ? -1.126 -20.031 18.344 1 98.5 625 ASP B N 1
ATOM 10037 C CA . ASP B 1 625 ? -2.232 -20.891 17.938 1 98.5 625 ASP B CA 1
ATOM 10038 C C . ASP B 1 625 ? -2.998 -20.281 16.766 1 98.5 625 ASP B C 1
ATOM 10040 O O . ASP B 1 625 ? -4.199 -20.031 16.859 1 98.5 625 ASP B O 1
ATOM 10044 N N . ILE B 1 626 ? -2.398 -20.25 15.648 1 98.38 626 ILE B N 1
ATOM 10045 C CA . ILE B 1 626 ? -2.877 -19.438 14.539 1 98.38 626 ILE B CA 1
ATOM 10046 C C . ILE B 1 626 ? -3.969 -20.203 13.781 1 98.38 626 ILE B C 1
ATOM 10048 O O . ILE B 1 626 ? -4.957 -19.594 13.344 1 98.38 626 ILE B O 1
ATOM 10052 N N . TYR B 1 627 ? -3.881 -21.531 13.633 1 98.44 627 TYR B N 1
ATOM 10053 C CA . TYR B 1 627 ? -4.828 -22.281 12.812 1 98.44 627 TYR B CA 1
ATOM 10054 C C . TYR B 1 627 ? -6.199 -22.328 13.469 1 98.44 627 TYR B C 1
ATOM 10056 O O . TYR B 1 627 ? -7.219 -22.094 12.82 1 98.44 627 TYR B O 1
ATOM 10064 N N . ARG B 1 628 ? -6.25 -22.641 14.812 1 98.31 628 ARG B N 1
ATOM 10065 C CA . ARG B 1 628 ? -7.531 -22.656 15.508 1 98.31 628 ARG B CA 1
ATOM 10066 C C . ARG B 1 628 ? -8.148 -21.25 15.555 1 98.31 628 ARG B C 1
ATOM 10068 O O . ARG B 1 628 ? -9.367 -21.109 15.469 1 98.31 628 ARG B O 1
ATOM 10075 N N . ALA B 1 629 ? -7.312 -20.266 15.648 1 98.38 629 ALA B N 1
ATOM 10076 C CA . ALA B 1 629 ? -7.801 -18.891 15.648 1 98.38 629 ALA B CA 1
ATOM 10077 C C . ALA B 1 629 ? -8.445 -18.547 14.312 1 98.38 629 ALA B C 1
ATOM 10079 O O . ALA B 1 629 ? -9.492 -17.891 14.273 1 98.38 629 ALA B O 1
ATOM 10080 N N . LEU B 1 630 ? -7.84 -18.938 13.211 1 98.31 630 LEU B N 1
ATOM 10081 C CA . LEU B 1 630 ? -8.367 -18.672 11.875 1 98.31 630 LEU B CA 1
ATOM 10082 C C . LEU B 1 630 ? -9.703 -19.359 11.664 1 98.31 630 LEU B C 1
ATOM 10084 O O . LEU B 1 630 ? -10.648 -18.766 11.148 1 98.31 630 LEU B O 1
ATOM 10088 N N . VAL B 1 631 ? -9.781 -20.594 12.047 1 98.12 631 VAL B N 1
ATOM 10089 C CA . VAL B 1 631 ? -11.016 -21.359 11.898 1 98.12 631 VAL B CA 1
ATOM 10090 C C . VAL B 1 631 ? -12.125 -20.719 12.734 1 98.12 631 VAL B C 1
ATOM 10092 O O . VAL B 1 631 ? -13.25 -20.578 12.258 1 98.12 631 VAL B O 1
ATOM 10095 N N . LYS B 1 632 ? -11.773 -20.328 13.945 1 97.44 632 LYS B N 1
ATOM 10096 C CA . LYS B 1 632 ? -12.758 -19.688 14.82 1 97.44 632 LYS B CA 1
ATOM 10097 C C . LYS B 1 632 ? -13.25 -18.375 14.219 1 97.44 632 LYS B C 1
ATOM 10099 O O . LYS B 1 632 ? -14.453 -18.109 14.219 1 97.44 632 LYS B O 1
ATOM 10104 N N . ARG B 1 633 ? -12.359 -17.609 13.758 1 96.81 633 ARG B N 1
ATOM 10105 C CA . ARG B 1 633 ? -12.727 -16.328 13.164 1 96.81 633 ARG B CA 1
ATOM 10106 C C . ARG B 1 633 ? -13.648 -16.531 11.969 1 96.81 633 ARG B C 1
ATOM 10108 O O . ARG B 1 633 ? -14.617 -15.781 11.789 1 96.81 633 ARG B O 1
ATOM 10115 N N . ALA B 1 634 ? -13.383 -17.484 11.102 1 96.56 634 ALA B N 1
ATOM 10116 C CA . ALA B 1 634 ? -14.227 -17.781 9.945 1 96.56 634 ALA B CA 1
ATOM 10117 C C . ALA B 1 634 ? -15.625 -18.219 10.383 1 96.56 634 ALA B C 1
ATOM 10119 O O . ALA B 1 634 ? -16.625 -17.875 9.75 1 96.56 634 ALA B O 1
ATOM 10120 N N . ALA B 1 635 ? -15.656 -18.922 11.477 1 95.31 635 ALA B N 1
ATOM 10121 C CA . ALA B 1 635 ? -16.938 -19.391 11.992 1 95.31 635 ALA B CA 1
ATOM 10122 C C . ALA B 1 635 ? -17.812 -18.219 12.438 1 95.31 635 ALA B C 1
ATOM 10124 O O . ALA B 1 635 ? -19.047 -18.281 12.352 1 95.31 635 ALA B O 1
ATOM 10125 N N . ASP B 1 636 ? -17.172 -17.109 12.812 1 93.44 636 ASP B N 1
ATOM 10126 C CA . ASP B 1 636 ? -17.875 -15.938 13.328 1 93.44 636 ASP B CA 1
ATOM 10127 C C . ASP B 1 636 ? -18.25 -14.977 12.195 1 93.44 636 ASP B C 1
ATOM 10129 O O . ASP B 1 636 ? -18.891 -13.945 12.43 1 93.44 636 ASP B O 1
ATOM 10133 N N . GLU B 1 637 ? -17.938 -15.336 10.977 1 95.69 637 GLU B N 1
ATOM 10134 C CA . GLU B 1 637 ? -18.234 -14.508 9.82 1 95.69 637 GLU B CA 1
ATOM 10135 C C . GLU B 1 637 ? -19.75 -14.344 9.641 1 95.69 637 GLU B C 1
ATOM 10137 O O . GLU B 1 637 ? -20.484 -15.328 9.68 1 95.69 637 GLU B O 1
ATOM 10142 N N . PRO B 1 638 ? -20.219 -13.109 9.477 1 96.38 638 PRO B N 1
ATOM 10143 C CA . PRO B 1 638 ? -21.656 -12.852 9.359 1 96.38 638 PRO B CA 1
ATOM 10144 C C . PRO B 1 638 ? -22.297 -13.664 8.242 1 96.38 638 PRO B C 1
ATOM 10146 O O . PRO B 1 638 ? -23.422 -14.172 8.406 1 96.38 638 PRO B O 1
ATOM 10149 N N . LEU B 1 639 ? -21.672 -13.891 7.145 1 96.31 639 LEU B N 1
ATOM 10150 C CA . LEU B 1 639 ? -22.219 -14.641 6.023 1 96.31 639 LEU B CA 1
ATOM 10151 C C . LEU B 1 639 ? -22.438 -16.109 6.402 1 96.31 639 LEU B C 1
ATOM 10153 O O . LEU B 1 639 ? -23.188 -16.812 5.734 1 96.31 639 LEU B O 1
ATOM 10157 N N . ASN B 1 640 ? -21.797 -16.547 7.449 1 97.38 640 ASN B N 1
ATOM 10158 C CA . ASN B 1 640 ? -21.875 -17.953 7.836 1 97.38 640 ASN B CA 1
ATOM 10159 C C . ASN B 1 640 ? -22.984 -18.203 8.852 1 97.38 640 ASN B C 1
ATOM 10161 O O . ASN B 1 640 ? -23.172 -19.328 9.32 1 97.38 640 ASN B O 1
ATOM 10165 N N . LYS B 1 641 ? -23.734 -17.172 9.211 1 96.38 641 LYS B N 1
ATOM 10166 C CA . LYS B 1 641 ? -24.875 -17.344 10.102 1 96.38 641 LYS B CA 1
ATOM 10167 C C . LYS B 1 641 ? -25.938 -18.25 9.461 1 96.38 641 LYS B C 1
ATOM 10169 O O . LYS B 1 641 ? -26.672 -18.938 10.172 1 96.38 641 LYS B O 1
ATOM 10174 N N . THR B 1 642 ? -26 -18.234 8.125 1 96.62 642 THR B N 1
ATOM 10175 C CA . THR B 1 642 ? -26.828 -19.156 7.359 1 96.62 642 THR B CA 1
ATOM 10176 C C . THR B 1 642 ? -26 -19.875 6.301 1 96.62 642 THR B C 1
ATOM 10178 O O . THR B 1 642 ? -25.031 -19.328 5.777 1 96.62 642 THR B O 1
ATOM 10181 N N . HIS B 1 643 ? -26.422 -21.047 6.051 1 95.75 643 HIS B N 1
ATOM 10182 C CA . HIS B 1 643 ? -25.734 -21.797 5.008 1 95.75 643 HIS B CA 1
ATOM 10183 C C . HIS B 1 643 ? -26.078 -21.25 3.621 1 95.75 643 HIS B C 1
ATOM 10185 O O . HIS B 1 643 ? -25.188 -21.125 2.766 1 95.75 643 HIS B O 1
ATOM 10191 N N . VAL B 1 644 ? -27.359 -20.969 3.426 1 97.62 644 VAL B N 1
ATOM 10192 C CA . VAL B 1 644 ? -27.844 -20.484 2.139 1 97.62 644 VAL B CA 1
ATOM 10193 C C . VAL B 1 644 ? -27.922 -18.969 2.154 1 97.62 644 VAL B C 1
ATOM 10195 O O . VAL B 1 644 ? -28.547 -18.375 3.047 1 97.62 644 VAL B O 1
ATOM 10198 N N . PRO B 1 645 ? -27.25 -18.328 1.18 1 96.44 645 PRO B N 1
ATOM 10199 C CA . PRO B 1 645 ? -27.281 -16.859 1.191 1 96.44 645 PRO B CA 1
ATOM 10200 C C . PRO B 1 645 ? -28.672 -16.297 0.892 1 96.44 645 PRO B C 1
ATOM 10202 O O . PRO B 1 645 ? -29.469 -16.938 0.226 1 96.44 645 PRO B O 1
ATOM 10205 N N . ASP B 1 646 ? -28.906 -15.047 1.279 1 95.19 646 ASP B N 1
ATOM 10206 C CA . ASP B 1 646 ? -30.219 -14.414 1.16 1 95.19 646 ASP B CA 1
ATOM 10207 C C . ASP B 1 646 ? -30.641 -14.297 -0.302 1 95.19 646 ASP B C 1
ATOM 10209 O O . ASP B 1 646 ? -31.828 -14.414 -0.621 1 95.19 646 ASP B O 1
ATOM 10213 N N . GLY B 1 647 ? -29.719 -14.125 -1.149 1 96.06 647 GLY B N 1
ATOM 10214 C CA . GLY B 1 647 ? -30.016 -13.906 -2.555 1 96.06 647 GLY B CA 1
ATOM 10215 C C . GLY B 1 647 ? -30.188 -15.195 -3.34 1 96.06 647 GLY B C 1
ATOM 10216 O O . GLY B 1 647 ? -30.422 -15.156 -4.547 1 96.06 647 GLY B O 1
ATOM 10217 N N . TYR B 1 648 ? -30.109 -16.344 -2.691 1 96.94 648 TYR B N 1
ATOM 10218 C CA . TYR B 1 648 ? -30.172 -17.625 -3.391 1 96.94 648 TYR B CA 1
ATOM 10219 C C . TYR B 1 648 ? -31.484 -17.781 -4.148 1 96.94 648 TYR B C 1
ATOM 10221 O O . TYR B 1 648 ? -31.484 -18.016 -5.359 1 96.94 648 TYR B O 1
ATOM 10229 N N . GLU B 1 649 ? -32.656 -17.578 -3.488 1 96.75 649 GLU B N 1
ATOM 10230 C CA . GLU B 1 649 ? -33.969 -17.812 -4.078 1 96.75 649 GLU B CA 1
ATOM 10231 C C . GLU B 1 649 ? -34.219 -16.875 -5.262 1 96.75 649 GLU B C 1
ATOM 10233 O O . GLU B 1 649 ? -34.812 -17.297 -6.273 1 96.75 649 GLU B O 1
ATOM 10238 N N . LYS B 1 650 ? -33.688 -15.719 -5.164 1 96.62 650 LYS B N 1
ATOM 10239 C CA . LYS B 1 650 ? -34.031 -14.695 -6.148 1 96.62 650 LYS B CA 1
ATOM 10240 C C . LYS B 1 650 ? -33.062 -14.711 -7.316 1 96.62 650 LYS B C 1
ATOM 10242 O O . LYS B 1 650 ? -33.406 -14.391 -8.445 1 96.62 650 LYS B O 1
ATOM 10247 N N . PHE B 1 651 ? -31.812 -15.07 -7.02 1 97.12 651 PHE B N 1
ATOM 10248 C CA . PHE B 1 651 ? -30.828 -14.773 -8.047 1 97.12 651 PHE B CA 1
ATOM 10249 C C . PHE B 1 651 ? -30.078 -16.031 -8.461 1 97.12 651 PHE B C 1
ATOM 10251 O O . PHE B 1 651 ? -29.812 -16.25 -9.648 1 97.12 651 PHE B O 1
ATOM 10258 N N . LEU B 1 652 ? -29.719 -16.922 -7.578 1 96.12 652 LEU B N 1
ATOM 10259 C CA . LEU B 1 652 ? -28.922 -18.094 -7.91 1 96.12 652 LEU B CA 1
ATOM 10260 C C . LEU B 1 652 ? -29.812 -19.25 -8.367 1 96.12 652 LEU B C 1
ATOM 10262 O O . LEU B 1 652 ? -29.531 -19.891 -9.375 1 96.12 652 LEU B O 1
ATOM 10266 N N . LYS B 1 653 ? -30.875 -19.484 -7.688 1 96.75 653 LYS B N 1
ATOM 10267 C CA . LYS B 1 653 ? -31.766 -20.609 -7.953 1 96.75 653 LYS B CA 1
ATOM 10268 C C . LYS B 1 653 ? -32.344 -20.531 -9.359 1 96.75 653 LYS B C 1
ATOM 10270 O O . LYS B 1 653 ? -32.344 -21.531 -10.086 1 96.75 653 LYS B O 1
ATOM 10275 N N . PRO B 1 654 ? -32.781 -19.422 -9.789 1 96 654 PRO B N 1
ATOM 10276 C CA . PRO B 1 654 ? -33.344 -19.344 -11.141 1 96 654 PRO B CA 1
ATOM 10277 C C . PRO B 1 654 ? -32.312 -19.656 -12.227 1 96 654 PRO B C 1
ATOM 10279 O O . PRO B 1 654 ? -32.688 -20.109 -13.312 1 96 654 PRO B O 1
ATOM 10282 N N . LEU B 1 655 ? -31.078 -19.391 -11.969 1 94.75 655 LEU B N 1
ATOM 10283 C CA . LEU B 1 655 ? -30.047 -19.734 -12.938 1 94.75 655 LEU B CA 1
ATOM 10284 C C . LEU B 1 655 ? -29.797 -21.25 -12.961 1 94.75 655 LEU B C 1
ATOM 10286 O O . LEU B 1 655 ? -29.719 -21.844 -14.031 1 94.75 655 LEU B O 1
ATOM 10290 N N . ILE B 1 656 ? -29.734 -21.812 -11.812 1 95 656 ILE B N 1
ATOM 10291 C CA . ILE B 1 656 ? -29.391 -23.219 -11.648 1 95 656 ILE B CA 1
ATOM 10292 C C . ILE B 1 656 ? -30.547 -24.094 -12.164 1 95 656 ILE B C 1
ATOM 10294 O O . ILE B 1 656 ? -30.312 -25.109 -12.82 1 95 656 ILE B O 1
ATOM 10298 N N . GLN B 1 657 ? -31.734 -23.672 -11.922 1 91.69 657 GLN B N 1
ATOM 10299 C CA . GLN B 1 657 ? -32.875 -24.516 -12.211 1 91.69 657 GLN B CA 1
ATOM 10300 C C . GLN B 1 657 ? -33.594 -24.062 -13.477 1 91.69 657 GLN B C 1
ATOM 10302 O O . GLN B 1 657 ? -34.656 -24.594 -13.812 1 91.69 657 GLN B O 1
ATOM 10307 N N . SER B 1 658 ? -33 -23.062 -14.102 1 80.69 658 SER B N 1
ATOM 10308 C CA . SER B 1 658 ? -33.625 -22.562 -15.32 1 80.69 658 SER B CA 1
ATOM 10309 C C . SER B 1 658 ? -33.594 -23.609 -16.422 1 80.69 658 SER B C 1
ATOM 10311 O O . SER B 1 658 ? -32.625 -24.375 -16.516 1 80.69 658 SER B O 1
ATOM 10313 N N . ASP B 1 659 ? -34.75 -23.891 -17 1 66.75 659 ASP B N 1
ATOM 10314 C CA . ASP B 1 659 ? -34.844 -24.766 -18.172 1 66.75 659 ASP B CA 1
ATOM 10315 C C . ASP B 1 659 ? -34.25 -24.078 -19.406 1 66.75 659 ASP B C 1
ATOM 10317 O O . ASP B 1 659 ? -34.438 -24.547 -20.531 1 66.75 659 ASP B O 1
ATOM 10321 N N . LEU B 1 660 ? -33.562 -22.969 -19.234 1 48.03 660 LEU B N 1
ATOM 10322 C CA . LEU B 1 660 ? -33.25 -22.234 -20.469 1 48.03 660 LEU B CA 1
ATOM 10323 C C . LEU B 1 660 ? -32 -22.797 -21.141 1 48.03 660 LEU B C 1
ATOM 10325 O O . LEU B 1 660 ? -31.047 -23.188 -20.469 1 48.03 660 LEU B O 1
#

Foldseek 3Di:
DPDDLLVQLLVLLVVLQVLFDDDLQLLLCVLQVHDVSVVLLVVLLVVQCPDPLLLDDCCVQDFLVRLQVSLVVNVVVLLVCCVVVVPPDPVSSVSNQLSSPADAQQNQLVQPVLVCCVQLADPVSCVPPNVCSVSPVFGEWEFQAWQQGHPPSQPAQWAWEADLVQQKIWIFQPDPRNKGWFIWNFAQRGQKYFHWHFYAQPNDTPTIFTFIDGQADSPPRHGDPQKDKHAPGDDLARSNTRTMIMGGHGDIDHNSRTRPNAWHQDSNGDTDHGPDPLSVCLSLLVVLLVVLSVLLLLLLLLLLLLLSLQSSDFDDADPVRPGTDRNLPDLVLLLLRLLSLLSSLLSNLLSVVLVVLSVVLVVCVVVVHPCSVVSSLVSLLLSLLLLQQSLVVSLVSLVVSLVSSPPQSVDCLQVSSNSNSVSNCSCPPSDHSLGNLLSNLVVLLVPLVDPDDDDPLNNLSNCLVVLQPLPAAQPDDALCVLLDLVSLLSLLSSLLSNLSVVLNVVCVVVVNPCVVSSVSSSVNSNSSNLSSSLVSLVVSLVPRDDDPSSVLSSLSSSLNSLVVCLVPVVSSCVSHNDPPVNNVSSVVSNSVSSVVNSSCSNSSSCSNVDACSSSSHLSSHPSSSNVVSVVVVVCVNPQNVDPDGPCCVPPVVCVVPPPD/DPDDLLRQLLVLLVVLQVLFDDDLQLLLCVLQVHDVSVVLLVVLLVVQCPDPLLLDDCCVQDFLVRLQVSLVVNVVVLLVCCVVVVPPDPVSSVSNQLSSPADAQQNQLVQPVLVCCVQLADPVSCVPPNVCSVSPVFGEWEFQAWQQGHPPSQPAQWEWEADLVQQKIWIFQDDPRNKGWFIWNFAQRGQKYFHWHFYAQPNDTPTIFTFIDGQADSPPRHGDPQKDKHAPGDDLARSNTRTMIMGGHGDIDHNSRTRPNAWHQDSNRDTDHGPDPLSVCLSLLVVLLVVLSVLLLLLLLLLLLLLSLQSSDFDDADPVRPGTDRNLPDLVLLLLRLLSLLSSLLSNLLSVVLVVLSVVLVVCVVVVHPCSVVSSLVSLLLSLLLLQQSLVVSLVSLVSSLVSSPPQSVDCLQVSSNSNSVSNCSCPPSDHSLGNLLSNLVVLLVPLVDPDDDDPLNNLSNCLVVLQPLPAAQPDDALCVLLDLVSLLSLLSSLLSNLSVVLNVVCVVVVNPCVVCSVSSSVNSNSSNLSSSLVSLVVSLVPRDDDPSSVLSSLSSSLNSLVVCLVPVVSSCVSHNDPPVNNVSSVVSNSVSSVVNSSCSNSSSCSNVDACSSSSHLSSHPSSSNPVSVVVVVCVNPQNVDPDGPCCVPPVVCVVVPPD

Nearest PDB structures (foldseek):
  5k3i-assembly3_F  TM=9.312E-01  e=1.005E-44  Caenorhabditis elegans
  5k3j-assembly1_B  TM=9.213E-01  e=3.362E-43  Caenorhabditis elegans
  5k3h-assembly1_A  TM=9.247E-01  e=2.856E-43  Caenorhabditis elegans
  5k3h-assembly3_F  TM=9.077E-01  e=1.054E-42  Caenorhabditis elegans
  5k3h-assembly2_D  TM=9.231E-01  e=1.124E-41  Caenorhabditis elegans

Organism: Phytophthora infestans (NCBI:txid4787)